Protein 4XDA (pdb70)

B-factor: mean 29.77, std 13.27, range [10.16, 200.72]

CATH classification: 3.40.1190.20

InterPro domains:
  IPR002139 Ribokinase/fructokinase [PR00990] (9-30)
  IPR002139 Ribokinase/fructokinase [PR00990] (36-55)
  IPR002139 Ribokinase/fructokinase [PR00990] (108-121)
  IPR002139 Ribokinase/fructokinase [PR00990] (176-191)
  IPR002139 Ribokinase/fructokinase [PR00990] (220-231)
  IPR002173 Carbohydrate/purine kinase, PfkB, conserved site [PS00584] (249-262)
  IPR011611 Carbohydrate kinase PfkB [PF00294] (4-298)
  IPR011877 Ribokinase [MF_01987] (5-303)
  IPR011877 Ribokinase [cd01174] (6-297)
  IPR029056 Ribokinase-like [G3DSA:3.40.1190.20] (1-309)
  IPR029056 Ribokinase-like [SSF53613] (4-305)

Sequence (1224 aa):
MNKLVVLGSVNADHVLQVPSFPRPGETLHGRNYQVIPGGKGANQAVAAARMQADVGFIACVGDDSFGINIRESFKLDGINTAGVKLQPNCPTGIAMIQVSDSGENSICISAEANAKLTAAAIEPDLAAIRDARYLLMQLETPLDGILKAAQEAKTAKTNVILNPAPARELPDELLKCVDLITPNETEAEVLTGITVYDDSSAQQAADALHCKGIEIVIITLGSKGVWLSQNGRGQRIPGFVVKATDTTAAGDTFNGALVTGLLQEMPLESAIKFAHAAAAISVTRFGAQTSIPTRAEVEAFLAEHSMNKLVVLGSVNADHVLQVPSFPRPGETLHGRNYQVIPGGKGANQAVAAARMQADVGFIACVGDDSFGINIRESFKLDGINTAGVKLQPNCPTGIAMIQVSDSGENSICISAEANAKLTAAAIEPDLAAIRDARYLLMQLETPLDGILKAAQEAKTAKTNVILNPAPARELPDELLKCVDLITPNETEAEVLTGITVYDDSSAQQAADALHCKGIEIVIITLGSKGVWLSQNGRGQRIPGFVVKATDTTAAGDTFNGALVTGLLQEMPLESAIKFAHAAAAISVTRFGAQTSIPTRAEVEAFLAEHSMNKLVVLGSVNADHVLQVPSFPRPGETLHGRNYQVIPGGKGANQAVAAARMQADVGFIACVGDDSFGINIRESFKLDGINTAGVKLQPNCPTGIAMIQVSDSGENSICISAEANAKLTAAAIEPDLAAIRDARYLLMQLETPLDGILKAAQEAKTAKTNVILNPAPARELPDELLKCVDLITPNETEAEVLTGITVYDDSSAQQAADALHCKGIEIVIITLGSKGVWLSQNGRGQRIPGFVVKATDTTAAGDTFNGALVTGLLQEMPLESAIKFAHAAAAISVTRFGAQTSIPTRAEVEAFLAEHSMNKLVVLGSVNADHVLQVPSFPRPGETLHGRNYQVIPGGKGANQAVAAARMQADVGFIACVGDDSFGINIRESFKLDGINTAGVKLQPNCPTGIAMIQVSDSGENSICISAEANAKLTAAAIEPDLAAIRDARYLLMQLETPLDGILKAAQEAKTAKTNVILNPAPARELPDELLKCVDLITPNETEAEVLTGITVYDDSSAQQAADALHCKGIEIVIITLGSKGVWLSQNGRGQRIPGFVVKATDTTAAGDTFNGALVTGLLQEMPLESAIKFAHAAAAISVTRFGAQTSIPTRAEVEAFLAEHS

Solvent-accessible surface area: 45672 Å² total; per-residue (Å²): 174,29,76,0,3,0,1,0,0,0,4,6,4,21,2,0,40,4,81,43,32,7,132,50,66,90,56,13,124,12,86,69,26,82,70,4,42,0,4,28,0,0,4,0,0,2,0,0,12,60,0,128,11,62,2,6,2,5,0,0,0,0,58,51,82,49,0,75,90,6,57,76,56,3,104,162,45,56,6,69,15,95,9,3,41,58,31,94,146,21,61,2,0,6,2,1,4,2,2,10,64,61,0,93,15,4,19,1,8,4,45,36,0,3,50,104,0,48,27,84,28,0,109,104,11,13,46,41,0,97,66,3,121,34,0,0,0,1,7,12,13,36,46,68,0,2,40,72,0,0,83,26,0,83,102,24,198,3,59,0,1,0,10,1,6,1,23,96,131,20,41,74,91,0,4,132,18,2,44,7,0,1,0,46,72,64,5,0,71,53,27,33,64,39,73,16,155,53,70,70,1,3,37,97,0,0,69,25,1,24,107,83,47,1,99,23,0,0,0,24,15,62,101,65,2,2,15,3,0,78,112,50,197,32,56,37,9,12,22,31,105,56,122,26,58,1,56,9,9,20,38,10,0,7,2,0,0,0,0,0,0,27,18,68,156,43,95,24,93,54,0,0,48,4,0,14,0,0,11,8,14,0,21,56,83,42,2,1,11,86,0,6,0,64,40,75,61,0,77,62,32,37,76,70,47,81,188,29,97,0,4,0,0,1,0,0,4,4,9,10,7,0,44,0,63,52,20,3,134,50,50,38,13,33,83,15,100,96,35,81,66,2,44,0,5,51,0,0,5,0,0,0,0,0,9,69,2,122,13,52,2,6,2,4,0,0,0,0,59,45,79,43,0,82,92,9,55,97,53,1,90,164,42,52,5,71,4,83,8,5,41,77,31,96,146,17,35,0,0,2,5,0,28,3,34,6,89,86,57,98,51,1,43,0,35,3,51,27,0,3,50,102,0,4,2,38,27,0,106,108,11,11,50,44,0,109,69,8,123,34,0,0,0,0,12,32,11,32,20,20,0,1,18,44,0,0,61,29,0,70,120,33,188,3,60,0,2,0,10,0,9,61,43,67,76,11,5,44,87,0,3,149,18,1,32,7,0,1,0,60,67,88,13,0,62,45,26,34,60,44,62,22,183,84,76,72,8,2,39,97,0,0,60,32,1,31,107,74,44,2,89,30,0,0,0,26,17,71,113,124,3,1,22,0,0,34,92,35,151,34,68,109,4,87,28,62,147,41,176,66,106,24,90,72,1,19,38,10,2,7,2,0,0,0,0,1,0,24,26,59,129,51,95,27,68,52,0,0,108,16,0,16,0,0,12,8,10,1,18,57,79,88,4,1,12,76,1,6,1,54,70,71,66,0,93,57,25,59,72,148,97,130,189,25,86,0,1,0,1,2,0,1,5,5,4,21,3,0,39,3,79,56,42,10,159,72,55,96,72,23,121,11,79,73,24,78,72,8,38,0,4,25,0,0,5,0,0,2,0,0,4,63,1,124,13,46,2,5,2,5,0,0,0,0,54,53,82,39,0,97,98,9,69,101,52,3,104,160,44,56,5,70,13,94,8,4,40,56,33,91,140,20,60,0,0,8,2,1,3,5,3,13,61,68,0,92,16,5,16,2,10,4,44,39,0,3,51,105,0,44,27,81,29,0,108,106,11,15,47,39,0,94,78,5,124,34,0,0,0,1,9,13,13,32,53,68,0,2,25,60,0,0,80,28,0,130,104,25,196,6,57,1,1,0,10,1,7,0,21,96,132,20,39,81,96,0,5,124,11,2,55,5,0,1,0,48,72,65,5,0,60,52,29,34,58,50,83,12,172,60,69,66,3,2,37,108,0,0,67,27,1,26,102,84,49,2,112,28,0,0,0,24,24,68,107,121,2,1,13,4,0,56,119,44,150,30,43,31,22,26,21,39,133,48,102,26,55,5,50,26,2,19,36,12,0,7,1,0,0,0,0,0,0,27,20,70,159,42,96,25,92,54,0,0,66,3,0,14,0,0,11,8,16,2,20,54,80,40,3,1,11,85,2,6,0,69,52,72,66,0,75,64,38,27,76,74,38,62,144,26,97,0,3,0,0,1,0,0,5,3,23,10,22,0,58,0,60,39,43,6,158,49,55,46,15,40,87,14,94,92,37,82,63,41,42,2,8,52,0,0,9,0,0,2,0,0,9,62,1,120,14,49,2,5,2,5,0,1,0,0,59,46,81,41,0,78,97,15,60,87,44,1,104,164,43,51,7,68,5,90,9,2,45,57,38,89,141,19,32,0,0,3,4,1,31,5,49,9,84,78,72,81,47,0,41,0,32,2,49,24,0,2,42,97,0,10,1,37,28,0,102,107,10,13,42,30,0,106,81,8,92,25,0,0,0,1,12,31,11,31,31,23,0,0,34,40,0,0,71,29,0,73,105,35,171,2,64,0,2,0,8,0,5,60,43,83,89,15,5,48,47,1,2,132,10,1,29,7,0,2,0,58,49,87,13,0,63,49,27,32,59,47,84,12,168,66,74,78,4,1,40,112,0,0,70,31,1,31,106,73,46,2,94,29,0,0,0,27,12,69,106,108,2,1,21,0,0,34,125,41,146,36,59,112,10,82,25,52,148,48,162,81,72,40,76,91,0,16,38,5,0,8,2,0,0,0,0,2,0,19,20,74,122,48,88,18,47,43,0,0,105,15,0,15,0,0,12,8,12,0,22,40,76,180,14,19,16,101,0,3,0,56,77,66,62,0,90,56,27,51,75,144,94,132

Secondary structure (DSSP, 8-state):
--SEEEE---EEEEEEEESS---SSSPEEEEEEEEEEE-HHHHHHHHHHHTT--EEEEEEEESSHHHHHHHHHHHHTT-EEEEEEEETT-PPEEEEEEEETTS-EEEEEE-GGGGG--TTTTGGGHHHHHH-SEEEE-SSS-HHHHHHHHHHHTTTT-EEEE---S-----HHHHTT-SEE--BHHHHHHHHS----SHHHHHHHHHHHHHTT-SEEEEE-GGG-EEEEETTEEEEE-------S--TTHHHHHHHHHHHHHHTT--HHHHHHHHHHHHHHHHTS-STGGGPPPHHHHHHHHHH--/--SEEEE---EEEEEEEESS---SSSPEE-EEEEEEEE-HHHHHHHHHHHTT--EEEEEEEESSHHHHHHHHHHHHTT-EEEEEEEETT---EEEEEEEETTS--EEEEE-GGGGG--TTTTGGGHHHHHH-SEEEE-SSS-HHHHHHHHHHHHHHT-EEEE---S-----HHHHTT-SEE--BHHHHHHHHS----SHHHHHHHHHHHHTTT-SEEEEE-GGG-EEEEETTEEEEE-------S--TTHHHHHHHHHHHHHHTT--HHHHHHHHHHHHHHHHTS-SSGGGPPPHHHHHHHHHHT-/--SEEEE---EEEEEEE-SS-PPTT-EEE-EEEEEEEE-HHHHHHHHHHHTT--EEEEEEEESSHHHHHHHHHHHHTT-EEEEEEEETT-PPEEEEEEE-TTS-EEEEEE-GGGGG--TTTTGGGHHHHHH-SEEEE-SSS-HHHHHHHHHHHHTTT-EEEE---S-----HHHHTT-SEE--BHHHHHHHHS---SSHHHHHHHHHHHHTTT-SEEEEE-GGG-EEEESSS-EEEE-------S--TTHHHHHHHHHHHHHHTT--HHHHHHHHHHHHHHHHTS-STGGGPPPHHHHHHHHHH--/--SEEEE---EEEEEEEESS---SSSPEE-EEEEEEEE-HHHHHHHHHHHTT--EEEEEEEESSHHHHHHHHHHHHHT-B-TTEEEETT-PPEEEEEEEESSS-EEEEEE-GGGGG--TGGGGGGHHHHHH-SEEEE-SSS-HHHHHHHHHHHHHTT-EEEE---S-----HHHHTT-SEE--BHHHHHHHHS----SHHHHHHHHHHHHHTT-SEEEEE-GGG-EEEEETTEEEEE-------S--TTHHHHHHHHHHHHHHTT--HHHHHHHHHHHHHHHHHSSSSGGGPPPHHHHHHHHHHT-

Radius of gyration: 34.93 Å; Cα contacts (8 Å, |Δi|>4): 3248; chains: 4; bounding box: 88×86×88 Å

Organism: Vibrio cholerae serotype O1 (strain ATCC 39541 / Classical Ogawa 395 / O395) (NCBI:txid345073)

Nearest PDB structures (foldseek):
  4xck-assembly1_A  TM=9.499E-01  e=3.515E-59  Vibrio cholerae O395
  1rk2-assembly2_C  TM=9.421E-01  e=3.709E-45  Escherichia coli
  3ry7-assembly1_A-2  TM=8.892E-01  e=2.698E-35  Staphylococcus aureus subsp. aureus COL
  7vtg-assembly2_C  TM=8.980E-01  e=3.310E-25  Escherichia coli
  7vtg-assembly1_A  TM=8.912E-01  e=3.508E-25  Escherichia coli

Structure (mmCIF, N/CA/C/O backbone):
data_4XDA
#
_entry.id   4XDA
#
_cell.length_a   59.420
_cell.length_b   70.700
_cell.length_c   79.880
_cell.angle_alpha   106.29
_cell.angle_beta   97.65
_cell.angle_gamma   98.68
#
_symmetry.space_group_name_H-M   'P 1'
#
loop_
_entity.id
_entity.type
_entity.pdbx_description
1 polymer Ribokinase
2 non-polymer alpha-D-ribofuranose
3 non-polymer "ADENOSINE-5'-DIPHOSPHATE"
4 non-polymer 'SODIUM ION'
5 water water
#
loop_
_atom_site.group_PDB
_atom_site.id
_atom_site.type_symbol
_atom_site.label_atom_id
_atom_site.label_alt_id
_atom_site.label_comp_id
_atom_site.label_asym_id
_atom_site.label_entity_id
_atom_site.label_seq_id
_atom_site.pdbx_PDB_ins_code
_atom_site.Cartn_x
_atom_site.Cartn_y
_atom_site.Cartn_z
_atom_site.occupancy
_atom_site.B_iso_or_equiv
_atom_site.auth_seq_id
_atom_site.auth_comp_id
_atom_site.auth_asym_id
_atom_site.auth_atom_id
_atom_site.pdbx_PDB_model_num
ATOM 1 N N . MET A 1 4 ? 13.171 4.808 17.774 1.00 55.24 1 MET A N 1
ATOM 2 C CA . MET A 1 4 ? 12.230 5.345 16.785 1.00 48.06 1 MET A CA 1
ATOM 3 C C . MET A 1 4 ? 12.393 4.812 15.355 1.00 34.33 1 MET A C 1
ATOM 4 O O . MET A 1 4 ? 13.420 5.037 14.715 1.00 32.89 1 MET A O 1
ATOM 9 N N . ASN A 1 5 ? 11.373 4.124 14.848 1.00 24.88 2 ASN A N 1
ATOM 10 C CA . ASN A 1 5 ? 11.447 3.556 13.505 1.00 25.13 2 ASN A CA 1
ATOM 11 C C . ASN A 1 5 ? 11.395 4.638 12.438 1.00 26.57 2 ASN A C 1
ATOM 12 O O . ASN A 1 5 ? 10.635 5.598 12.552 1.00 28.65 2 ASN A O 1
ATOM 17 N N . LYS A 1 6 ? 12.202 4.470 11.400 1.00 22.28 3 LYS A N 1
ATOM 18 C CA . LYS A 1 6 ? 12.224 5.427 10.296 1.00 25.23 3 LYS A CA 1
ATOM 19 C C . LYS A 1 6 ? 10.946 5.351 9.465 1.00 22.00 3 LYS A C 1
ATOM 20 O O . LYS A 1 6 ? 10.532 6.337 8.858 1.00 29.27 3 LYS A O 1
ATOM 26 N N . LEU A 1 7 ? 10.314 4.178 9.448 1.00 22.68 4 LEU A N 1
ATOM 27 C CA . LEU A 1 7 ? 9.047 4.027 8.752 1.00 21.24 4 LEU A CA 1
ATOM 28 C C . LEU A 1 7 ? 7.960 3.565 9.695 1.00 25.93 4 LEU A C 1
ATOM 29 O O . LEU A 1 7 ? 8.126 2.596 10.437 1.00 21.78 4 LEU A O 1
ATOM 34 N N . VAL A 1 8 ? 6.842 4.268 9.657 1.00 21.98 5 VAL A N 1
ATOM 35 C CA . VAL A 1 8 ? 5.666 3.835 10.388 1.00 18.40 5 VAL A CA 1
ATOM 36 C C . VAL A 1 8 ? 4.574 3.550 9.387 1.00 22.52 5 VAL A C 1
ATOM 37 O O . VAL A 1 8 ? 4.264 4.383 8.533 1.00 20.67 5 VAL A O 1
ATOM 41 N N . VAL A 1 9 ? 4.009 2.354 9.470 1.00 17.37 6 VAL A N 1
ATOM 42 C CA . VAL A 1 9 ? 2.854 2.002 8.661 1.00 19.73 6 VAL A CA 1
ATOM 43 C C . VAL A 1 9 ? 1.663 2.021 9.607 1.00 22.19 6 VAL A C 1
ATOM 44 O O . VAL A 1 9 ? 1.767 1.561 10.732 1.00 18.67 6 VAL A O 1
ATOM 48 N N . LEU A 1 10 ? 0.565 2.621 9.164 1.00 19.66 7 LEU A N 1
ATOM 49 C CA . LEU A 1 10 ? -0.682 2.604 9.918 1.00 18.94 7 LEU A CA 1
ATOM 50 C C . LEU A 1 10 ? -1.739 2.076 8.963 1.00 18.81 7 LEU A C 1
ATOM 51 O O . LEU A 1 10 ? -1.893 2.584 7.845 1.00 19.36 7 LEU A O 1
ATOM 56 N N . GLY A 1 11 ? -2.466 1.049 9.383 1.00 16.31 8 GLY A N 1
ATOM 57 C CA . GLY A 1 11 ? -3.437 0.447 8.495 1.00 14.82 8 GLY A CA 1
ATOM 58 C C . GLY A 1 11 ? -4.048 -0.819 9.064 1.00 14.87 8 GLY A C 1
ATOM 59 O O . GLY A 1 11 ? -3.899 -1.127 10.261 1.00 17.56 8 GLY A O 1
ATOM 60 N N . SER A 1 12 ? -4.713 -1.563 8.185 1.00 15.42 9 SER A N 1
ATOM 61 C CA . SER A 1 12 ? -5.530 -2.709 8.585 1.00 19.29 9 SER A CA 1
ATOM 62 C C . SER A 1 12 ? -4.777 -4.028 8.736 1.00 10.26 9 SER A C 1
ATOM 63 O O . SER A 1 12 ? -3.676 -4.210 8.213 1.00 14.93 9 SER A O 1
ATOM 66 N N . VAL A 1 13 ? -5.389 -4.949 9.482 1.00 13.35 10 VAL A N 1
ATOM 67 C CA . VAL A 1 13 ? -4.969 -6.339 9.530 1.00 14.40 10 VAL A CA 1
ATOM 68 C C . VAL A 1 13 ? -6.222 -7.177 9.282 1.00 15.52 10 VAL A C 1
ATOM 69 O O . VAL A 1 13 ? -7.243 -6.980 9.955 1.00 18.33 10 VAL A O 1
ATOM 73 N N . ASN A 1 14 ? -6.157 -8.084 8.313 1.00 15.17 11 ASN A N 1
ATOM 74 C CA . ASN A 1 14 ? -7.251 -9.008 8.047 1.00 12.99 11 ASN A CA 1
ATOM 75 C C . ASN A 1 14 ? -6.772 -10.443 8.038 1.00 15.65 11 ASN A C 1
ATOM 76 O O . ASN A 1 14 ? -5.611 -10.712 7.711 1.00 14.28 11 ASN A O 1
ATOM 81 N N . ALA A 1 15 ? -7.681 -11.356 8.414 1.00 14.78 12 ALA A N 1
ATOM 82 C CA . ALA A 1 15 ? -7.578 -12.759 8.041 1.00 14.23 12 ALA A CA 1
ATOM 83 C C . ALA A 1 15 ? -8.237 -12.894 6.682 1.00 15.92 12 ALA A C 1
ATOM 84 O O . ALA A 1 15 ? -9.411 -12.544 6.540 1.00 15.76 12 ALA A O 1
ATOM 86 N N . ASP A 1 16 ? -7.477 -13.355 5.681 1.00 14.65 13 ASP A N 1
ATOM 87 C CA . ASP A 1 16 ? -8.031 -13.540 4.332 1.00 13.07 13 ASP A CA 1
ATOM 88 C C . ASP A 1 16 ? -8.611 -14.947 4.198 1.00 16.42 13 ASP A C 1
ATOM 89 O O . ASP A 1 16 ? -7.892 -15.940 4.333 1.00 16.43 13 ASP A O 1
ATOM 94 N N . HIS A 1 17 ? -9.914 -15.041 3.952 1.00 14.51 14 HIS A N 1
ATOM 95 C CA . HIS A 1 17 ? -10.542 -16.333 3.719 1.00 15.24 14 HIS A CA 1
ATOM 96 C C . HIS A 1 17 ? -10.666 -16.550 2.206 1.00 14.36 14 HIS A C 1
ATOM 97 O O . HIS A 1 17 ? -11.469 -15.919 1.531 1.00 17.22 14 HIS A O 1
ATOM 104 N N . VAL A 1 18 ? -9.821 -17.426 1.674 1.00 14.22 15 VAL A N 1
ATOM 105 C CA . VAL A 1 18 ? -9.574 -17.411 0.250 1.00 15.50 15 VAL A CA 1
ATOM 106 C C . VAL A 1 18 ? -10.006 -18.712 -0.397 1.00 20.14 15 VAL A C 1
ATOM 107 O O . VAL A 1 18 ? -9.697 -19.798 0.098 1.00 16.50 15 VAL A O 1
ATOM 111 N N . LEU A 1 19 ? -10.705 -18.596 -1.520 1.00 15.75 16 LEU A N 1
ATOM 112 C CA . LEU A 1 19 ? -11.060 -19.770 -2.305 1.00 16.24 16 LEU A CA 1
ATOM 113 C C . LEU A 1 19 ? -10.549 -19.599 -3.708 1.00 17.71 16 LEU A C 1
ATOM 114 O O . LEU A 1 19 ? -10.50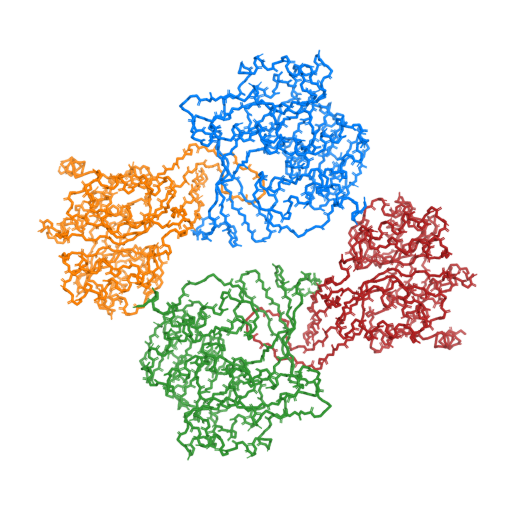3 -18.482 -4.217 1.00 22.89 16 LEU A O 1
ATOM 119 N N . GLN A 1 20 ? -10.174 -20.702 -4.345 1.00 20.68 17 GLN A N 1
ATOM 120 C CA . GLN A 1 20 ? -9.824 -20.634 -5.764 1.00 21.68 17 GLN A CA 1
ATOM 121 C C . GLN A 1 20 ? -11.050 -21.021 -6.568 1.00 19.99 17 GLN A C 1
ATOM 122 O O . GLN A 1 20 ? -11.763 -21.966 -6.214 1.00 21.50 17 GLN A O 1
ATOM 128 N N . VAL A 1 21 ? -11.288 -20.275 -7.636 1.00 19.40 18 VAL A N 1
ATOM 129 C CA . VAL A 1 21 ? -12.528 -20.373 -8.401 1.00 21.57 18 VAL A CA 1
ATOM 130 C C . VAL A 1 21 ? -12.237 -20.527 -9.893 1.00 22.49 18 VAL A C 1
ATOM 131 O O . VAL A 1 21 ? -11.216 -20.029 -10.406 1.00 22.16 18 VAL A O 1
ATOM 135 N N . PRO A 1 22 ? -13.123 -21.235 -10.601 1.00 28.62 19 PRO A N 1
ATOM 136 C CA . PRO A 1 22 ? -12.897 -21.363 -12.047 1.00 36.88 19 PRO A CA 1
ATOM 137 C C . PRO A 1 22 ? -13.184 -20.034 -12.743 1.00 40.26 19 PRO A C 1
ATOM 138 O O . PRO A 1 22 ? -12.411 -19.593 -13.595 1.00 52.24 19 PRO A O 1
ATOM 142 N N . SER A 1 23 ? -14.279 -19.396 -12.349 1.00 35.94 20 SER A N 1
ATOM 143 C CA . SER A 1 23 ? -14.656 -18.088 -12.866 1.00 42.15 20 SER A CA 1
ATOM 144 C C . SER A 1 23 ? -15.248 -17.290 -11.716 1.00 34.29 20 SER A C 1
ATOM 145 O O . SER A 1 23 ? -15.228 -17.736 -10.578 1.00 30.24 20 SER A O 1
ATOM 148 N N . PHE A 1 24 ? -15.805 -16.122 -12.013 1.00 37.21 21 PHE A N 1
ATOM 149 C CA . PHE A 1 24 ? -16.431 -15.313 -10.977 1.00 35.61 21 PHE A CA 1
ATOM 150 C C . PHE A 1 24 ? -17.955 -15.433 -10.990 1.00 41.29 21 PHE A C 1
ATOM 151 O O . PHE A 1 24 ? -18.558 -15.601 -12.050 1.00 44.70 21 PHE A O 1
ATOM 159 N N . PRO A 1 25 ? -18.582 -15.356 -9.804 1.00 42.41 22 PRO A N 1
ATOM 160 C CA . PRO A 1 25 ? -20.012 -15.665 -9.707 1.00 45.13 22 PRO A CA 1
ATOM 161 C C . PRO A 1 25 ? -20.901 -14.712 -10.506 1.00 45.08 22 PRO A C 1
ATOM 162 O O . PRO A 1 25 ? -20.574 -13.534 -10.663 1.00 46.55 22 PRO A O 1
ATOM 166 N N . ARG A 1 26 ? -22.002 -15.245 -11.027 1.00 45.06 23 ARG A N 1
ATOM 167 C CA . ARG A 1 26 ? -23.075 -14.429 -11.590 1.00 55.08 23 ARG A CA 1
ATOM 168 C C . ARG A 1 26 ? -24.189 -14.439 -10.559 1.00 54.71 23 ARG A C 1
ATOM 169 O O . ARG A 1 26 ? -24.327 -15.419 -9.817 1.00 60.40 23 ARG A O 1
ATOM 177 N N . PRO A 1 27 ? -24.984 -13.356 -10.505 1.00 47.14 24 PRO A N 1
ATOM 178 C CA . PRO A 1 27 ? -26.007 -13.173 -9.467 1.00 54.71 24 PRO A CA 1
ATOM 179 C C . PRO A 1 27 ? -26.865 -14.408 -9.168 1.00 59.76 24 PRO A C 1
ATOM 180 O O . PRO A 1 27 ? -27.304 -14.566 -8.025 1.00 60.30 24 PRO A O 1
ATOM 184 N N . GLY A 1 28 ? -27.082 -15.265 -10.166 1.00 57.20 25 GLY A N 1
ATOM 185 C CA . GLY A 1 28 ? -28.025 -16.363 -10.041 1.00 61.02 25 GLY A CA 1
ATOM 186 C C . GLY A 1 28 ? -27.480 -17.732 -9.672 1.00 63.98 25 GLY A C 1
ATOM 187 O O . GLY A 1 28 ? -28.136 -18.475 -8.938 1.00 65.72 25 GLY A O 1
ATOM 188 N N . GLU A 1 29 ? -26.298 -18.084 -10.170 1.00 61.28 26 GLU A N 1
ATOM 189 C CA . GLU A 1 29 ? -25.780 -19.430 -9.925 1.00 54.20 26 GLU A CA 1
ATOM 190 C C . GLU A 1 29 ? -24.746 -19.524 -8.811 1.00 47.39 26 GLU A C 1
ATOM 191 O O . GLU A 1 29 ? -24.030 -18.566 -8.502 1.00 39.54 26 GLU A O 1
ATOM 197 N N . THR A 1 30 ? -24.686 -20.706 -8.214 1.00 39.02 27 THR A N 1
ATOM 198 C CA . THR A 1 30 ? -23.706 -20.996 -7.185 1.00 39.54 27 THR A CA 1
ATOM 199 C C . THR A 1 30 ? -22.381 -21.409 -7.820 1.00 40.66 27 THR A C 1
ATOM 200 O O . THR A 1 30 ? -22.332 -22.334 -8.635 1.00 41.57 27 THR A O 1
ATOM 204 N N . LEU A 1 31 ? -21.316 -20.713 -7.438 1.00 30.60 28 LEU A N 1
ATOM 205 C CA . LEU A 1 31 ? -19.977 -20.983 -7.940 1.00 32.54 28 LEU A CA 1
ATOM 206 C C . LEU A 1 31 ? -19.320 -22.026 -7.048 1.00 32.99 28 LEU A C 1
ATOM 207 O O . LEU A 1 31 ? -19.436 -21.961 -5.830 1.00 27.72 28 LEU A O 1
ATOM 212 N N . HIS A 1 32 ? -18.627 -22.988 -7.640 1.00 28.57 29 HIS A N 1
ATOM 213 C CA . HIS A 1 32 ? -17.922 -23.966 -6.827 1.00 29.94 29 HIS A CA 1
ATOM 214 C C . HIS A 1 32 ? -16.432 -23.680 -6.818 1.00 24.84 29 HIS A C 1
ATOM 215 O O . HIS A 1 32 ? -15.790 -23.636 -7.870 1.00 33.90 29 HIS A O 1
ATOM 222 N N . GLY A 1 33 ? -15.889 -23.479 -5.623 1.00 18.21 30 GLY A N 1
ATOM 223 C CA . GLY A 1 33 ? -14.470 -23.239 -5.465 1.00 22.41 30 GLY A CA 1
ATOM 224 C C . GLY A 1 33 ? -13.710 -24.410 -4.875 1.00 21.04 30 GLY A C 1
ATOM 225 O O . GLY A 1 33 ? -14.238 -25.501 -4.695 1.00 18.45 30 GLY A O 1
ATOM 226 N N . ARG A 1 34 ? -12.448 -24.182 -4.549 1.00 17.95 31 ARG A N 1
ATOM 227 C CA . ARG A 1 34 ? -11.650 -25.238 -3.964 1.00 14.43 31 ARG A CA 1
ATOM 228 C C . ARG A 1 34 ? -10.511 -24.607 -3.176 1.00 18.17 31 ARG A C 1
ATOM 229 O O . ARG A 1 34 ? -10.299 -23.395 -3.248 1.00 22.92 31 ARG A O 1
ATOM 237 N N . ASN A 1 35 ? -9.797 -25.441 -2.427 1.00 17.10 32 ASN A N 1
ATOM 238 C CA . ASN A 1 35 ? -8.579 -25.041 -1.720 1.00 22.12 32 ASN A CA 1
ATOM 239 C C . ASN A 1 35 ? -8.749 -23.900 -0.729 1.00 19.90 32 ASN A C 1
ATOM 240 O O . ASN A 1 35 ? -7.950 -22.960 -0.733 1.00 17.94 32 ASN A O 1
ATOM 245 N N . TYR A 1 36 ? -9.782 -23.968 0.108 1.00 19.28 33 TYR A N 1
ATOM 246 C CA . TYR A 1 36 ? -9.992 -22.945 1.126 1.00 16.22 33 TYR A CA 1
ATOM 247 C C . TYR A 1 36 ? -8.754 -22.803 1.998 1.00 14.83 33 TYR A C 1
ATOM 248 O O . TYR A 1 36 ? -8.261 -23.795 2.528 1.00 19.40 33 TYR A O 1
ATOM 257 N N . GLN A 1 37 ? -8.272 -21.571 2.131 1.00 17.73 34 GLN A N 1
ATOM 258 C CA . GLN A 1 37 ? -7.147 -21.249 2.997 1.00 17.86 34 GLN A CA 1
ATOM 259 C C . GLN A 1 37 ? -7.441 -19.988 3.773 1.00 16.56 34 GLN A C 1
ATOM 260 O O . GLN A 1 37 ? -8.123 -19.098 3.281 1.00 18.81 34 GLN A O 1
ATOM 266 N N . VAL A 1 38 ? -6.894 -19.893 4.979 1.00 13.12 35 VAL A N 1
ATOM 267 C CA . VAL A 1 38 ? -6.969 -18.645 5.728 1.00 16.27 35 VAL A CA 1
ATOM 268 C C . VAL A 1 38 ? -5.573 -18.077 5.766 1.00 16.58 35 VAL A C 1
ATOM 269 O O . VAL A 1 38 ? -4.649 -18.703 6.303 1.00 18.24 35 VAL A O 1
ATOM 273 N N . ILE A 1 39 ? -5.421 -16.903 5.163 1.00 15.04 36 ILE A N 1
ATOM 274 C CA . ILE A 1 39 ? -4.095 -16.330 4.894 1.00 16.85 36 ILE A CA 1
ATOM 275 C C . ILE A 1 39 ? -3.979 -14.941 5.523 1.00 16.76 36 ILE A C 1
ATOM 276 O O . ILE A 1 39 ? -4.901 -14.140 5.446 1.00 19.06 36 ILE A O 1
ATOM 281 N N . PRO A 1 40 ? -2.844 -14.653 6.163 1.00 15.05 37 PRO A N 1
ATOM 282 C CA . PRO A 1 40 ? -2.640 -13.322 6.745 1.00 11.87 37 PRO A CA 1
ATOM 283 C C . PRO A 1 40 ? -2.688 -12.234 5.674 1.00 14.28 37 PRO A C 1
ATOM 284 O O . PRO A 1 40 ? -1.951 -12.293 4.697 1.00 17.09 37 PRO A O 1
ATOM 288 N N . GLY A 1 41 ? -3.550 -11.248 5.864 1.00 13.69 38 GLY A N 1
ATOM 289 C CA . GLY A 1 41 ? -3.704 -10.187 4.889 1.00 11.52 38 GLY A CA 1
ATOM 290 C C . GLY A 1 41 ? -4.026 -8.847 5.522 1.00 16.27 38 GLY A C 1
ATOM 291 O O . GLY A 1 41 ? -3.581 -8.557 6.626 1.00 12.92 38 GLY A O 1
ATOM 292 N N . GLY A 1 42 ? -4.826 -8.041 4.822 1.00 14.33 39 GLY A N 1
ATOM 293 C CA . GLY A 1 42 ? -5.052 -6.654 5.215 1.00 15.43 39 GLY A CA 1
ATOM 294 C C . GLY A 1 42 ? -4.035 -5.742 4.534 1.00 14.84 39 GLY A C 1
ATOM 295 O O . GLY A 1 42 ? -2.846 -6.013 4.581 1.00 13.97 39 GLY A O 1
ATOM 296 N N . LYS A 1 43 ? -4.487 -4.654 3.917 1.00 18.19 40 LYS A N 1
ATOM 297 C CA . LYS A 1 43 ? -3.544 -3.787 3.191 1.00 13.44 40 LYS A CA 1
ATOM 298 C C . LYS A 1 43 ? -2.481 -3.202 4.133 1.00 17.96 40 LYS A C 1
ATOM 299 O O . LYS A 1 43 ? -1.321 -3.102 3.754 1.00 17.49 40 LYS A O 1
ATOM 305 N N . GLY A 1 44 ? -2.878 -2.824 5.351 1.00 16.52 41 GLY A N 1
ATOM 306 C CA . GLY A 1 44 ? -1.934 -2.324 6.353 1.00 16.06 41 GLY A CA 1
ATOM 307 C C . GLY A 1 44 ? -0.809 -3.304 6.647 1.00 17.23 41 GLY A C 1
ATOM 308 O O . GLY A 1 44 ? 0.394 -2.990 6.491 1.00 14.85 41 GLY A O 1
ATOM 309 N N . ALA A 1 45 ? -1.200 -4.508 7.044 1.00 14.31 42 ALA A N 1
ATOM 310 C CA . ALA A 1 45 ? -0.252 -5.551 7.364 1.00 14.70 42 ALA A CA 1
ATOM 311 C C . ALA A 1 45 ? 0.568 -5.999 6.147 1.00 16.32 42 ALA A C 1
ATOM 312 O O . ALA A 1 45 ? 1.751 -6.259 6.263 1.00 18.07 42 ALA A O 1
ATOM 314 N N . ASN A 1 46 ? -0.061 -6.104 4.985 1.00 12.42 43 ASN A N 1
ATOM 315 C CA . ASN A 1 46 ? 0.655 -6.472 3.772 1.00 13.95 43 ASN A CA 1
ATOM 316 C C . ASN A 1 46 ? 1.779 -5.479 3.462 1.00 17.75 43 ASN A C 1
ATOM 317 O O . ASN A 1 46 ? 2.900 -5.874 3.149 1.00 15.19 43 ASN A O 1
ATOM 322 N N . GLN A 1 47 ? 1.474 -4.188 3.559 1.00 14.72 44 GLN A N 1
ATOM 323 C CA . GLN A 1 47 ? 2.476 -3.150 3.268 1.00 13.74 44 GLN A CA 1
ATOM 324 C C . GLN A 1 47 ? 3.555 -3.101 4.351 1.00 16.58 44 GLN A C 1
ATOM 325 O O . GLN A 1 47 ? 4.712 -2.880 4.047 1.00 16.38 44 GLN A O 1
ATOM 331 N N . ALA A 1 48 ? 3.184 -3.352 5.610 1.00 13.37 45 ALA A N 1
ATOM 332 C CA . ALA A 1 48 ? 4.189 -3.434 6.659 1.00 14.43 45 ALA A CA 1
ATOM 333 C C . ALA A 1 48 ? 5.110 -4.636 6.459 1.00 13.04 45 ALA A C 1
ATOM 334 O O . ALA A 1 48 ? 6.318 -4.528 6.652 1.00 12.67 45 ALA A O 1
ATOM 336 N N . VAL A 1 49 ? 4.538 -5.782 6.091 1.00 15.30 46 VAL A N 1
ATOM 337 C CA . VAL A 1 49 ? 5.334 -6.990 5.891 1.00 14.44 46 VAL A CA 1
ATOM 33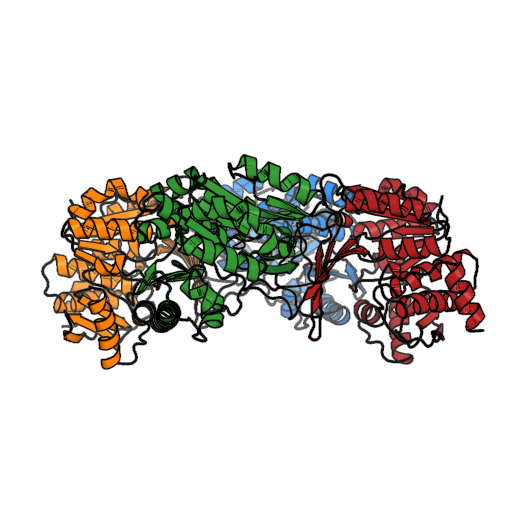8 C C . VAL A 1 49 ? 6.229 -6.831 4.662 1.00 17.76 46 VAL A C 1
ATOM 339 O O . VAL A 1 49 ? 7.399 -7.211 4.694 1.00 16.98 46 VAL A O 1
ATOM 343 N N . ALA A 1 50 ? 5.679 -6.254 3.593 1.00 13.17 47 ALA A N 1
ATOM 344 C CA . ALA A 1 50 ? 6.504 -5.927 2.418 1.00 12.12 47 ALA A CA 1
ATOM 345 C C . ALA A 1 50 ? 7.681 -5.023 2.763 1.00 14.17 47 ALA A C 1
ATOM 346 O O . ALA A 1 50 ? 8.824 -5.299 2.370 1.00 17.12 47 ALA A O 1
ATOM 348 N N . ALA A 1 51 ? 7.438 -3.960 3.518 1.00 15.77 48 ALA A N 1
ATOM 349 C CA . ALA A 1 51 ? 8.548 -3.068 3.900 1.00 15.15 48 ALA A CA 1
ATOM 350 C C . ALA A 1 51 ? 9.558 -3.790 4.796 1.00 16.82 48 ALA A C 1
ATOM 351 O O . ALA A 1 51 ? 10.764 -3.726 4.575 1.00 17.08 48 ALA A O 1
ATOM 353 N N . ALA A 1 52 ? 9.063 -4.524 5.784 1.00 17.40 49 ALA A N 1
ATOM 354 C CA . ALA A 1 52 ? 9.961 -5.282 6.656 1.00 13.44 49 ALA A CA 1
ATOM 355 C C . ALA A 1 52 ? 10.840 -6.263 5.889 1.00 19.02 49 ALA A C 1
ATOM 356 O O . ALA A 1 52 ? 12.038 -6.349 6.129 1.00 17.84 49 ALA A O 1
ATOM 358 N N . ARG A 1 53 ? 10.249 -6.997 4.954 1.00 15.06 50 ARG A N 1
ATOM 359 C CA . ARG A 1 53 ? 10.983 -7.968 4.177 1.00 13.60 50 ARG A CA 1
ATOM 360 C C . ARG A 1 53 ? 11.940 -7.279 3.208 1.00 15.30 50 ARG A C 1
ATOM 361 O O . ARG A 1 53 ? 12.934 -7.869 2.805 1.00 20.03 50 ARG A O 1
ATOM 369 N N . MET A 1 54 ? 11.642 -6.032 2.854 1.00 14.47 51 MET A N 1
ATOM 370 C CA . MET A 1 54 ? 12.577 -5.239 2.030 1.00 14.97 51 MET A CA 1
ATOM 371 C C . MET A 1 54 ? 13.673 -4.612 2.897 1.00 18.85 51 MET A C 1
ATOM 372 O O . MET A 1 54 ? 14.544 -3.885 2.401 1.00 19.65 51 MET A O 1
ATOM 377 N N . GLN A 1 55 ? 13.609 -4.907 4.191 1.00 16.98 52 GLN A N 1
ATOM 378 C CA . GLN A 1 55 ? 14.615 -4.524 5.188 1.00 18.52 52 GLN A CA 1
ATOM 379 C C . GLN A 1 55 ? 14.471 -3.092 5.680 1.00 20.18 52 GLN A C 1
ATOM 380 O O . GLN A 1 55 ? 15.441 -2.465 6.114 1.00 27.10 52 GLN A O 1
ATOM 386 N N . ALA A 1 56 ? 13.256 -2.577 5.620 1.00 17.13 53 ALA A N 1
ATOM 387 C CA . ALA A 1 56 ? 12.940 -1.304 6.256 1.00 20.76 53 ALA A CA 1
ATOM 388 C C . ALA A 1 56 ? 12.941 -1.400 7.784 1.00 19.41 53 ALA A C 1
ATOM 389 O O . ALA A 1 56 ? 12.639 -2.457 8.365 1.00 19.97 53 ALA A O 1
ATOM 391 N N . ASP A 1 57 ? 13.235 -0.266 8.412 1.00 25.17 54 ASP A N 1
ATOM 392 C CA . ASP A 1 57 ? 13.163 -0.082 9.855 1.00 23.65 54 ASP A CA 1
ATOM 393 C C . ASP A 1 57 ? 11.724 0.316 10.142 1.00 23.03 54 ASP A C 1
ATOM 394 O O . ASP A 1 57 ? 11.377 1.492 10.105 1.00 23.86 54 ASP A O 1
ATOM 399 N N . VAL A 1 58 ? 10.874 -0.672 10.391 1.00 23.17 55 VAL A N 1
ATOM 400 C CA . VAL A 1 58 ? 9.429 -0.451 10.299 1.00 17.98 55 VAL A CA 1
ATOM 401 C C . VAL A 1 58 ? 8.655 -0.727 11.590 1.00 22.91 55 VAL A C 1
ATOM 402 O O . VAL A 1 58 ? 8.844 -1.756 12.243 1.00 21.89 55 VAL A O 1
ATOM 406 N N . GLY A 1 59 ? 7.780 0.209 11.944 1.00 18.73 56 GLY A N 1
ATOM 407 C CA . GLY A 1 59 ? 6.850 0.015 13.051 1.00 19.95 56 GLY A CA 1
ATOM 408 C C . GLY A 1 59 ? 5.432 0.057 12.515 1.00 20.69 56 GLY A C 1
ATOM 409 O O . GLY A 1 59 ? 5.121 0.816 11.594 1.00 17.86 56 GLY A O 1
ATOM 410 N N . PHE A 1 60 ? 4.562 -0.756 13.107 1.00 19.29 57 PHE A N 1
ATOM 411 C CA . PHE A 1 60 ? 3.197 -0.920 12.617 1.00 20.84 57 PHE A CA 1
ATOM 412 C C . PHE A 1 60 ? 2.211 -0.433 13.674 1.00 18.65 57 PHE A C 1
ATOM 413 O O . PHE A 1 60 ? 2.334 -0.784 14.858 1.00 22.91 57 PHE A O 1
ATOM 421 N N . ILE A 1 61 ? 1.252 0.386 13.241 1.00 16.30 58 ILE A N 1
ATOM 422 C CA . ILE A 1 61 ? 0.160 0.871 14.085 1.00 23.99 58 ILE A CA 1
ATOM 423 C C . ILE A 1 61 ? -1.123 0.271 13.542 1.00 20.85 58 ILE A C 1
ATOM 424 O O . ILE A 1 61 ? -1.506 0.558 12.403 1.00 18.75 58 ILE A O 1
ATOM 429 N N . ALA A 1 62 ? -1.805 -0.547 14.347 1.00 14.50 59 ALA A N 1
ATOM 430 C CA . ALA A 1 62 ? -2.973 -1.237 13.839 1.00 13.05 59 ALA A CA 1
ATOM 431 C C . ALA A 1 62 ? -3.776 -1.819 14.991 1.00 15.78 59 ALA A C 1
ATOM 432 O O . ALA A 1 62 ? -3.314 -1.820 16.126 1.00 18.07 59 ALA A O 1
ATOM 434 N N . CYS A 1 63 ? -4.952 -2.336 14.664 1.00 14.42 60 CYS A N 1
ATOM 435 C CA . CYS A 1 63 ? -5.783 -3.073 15.631 1.00 12.57 60 CYS A CA 1
ATOM 436 C C . CYS A 1 63 ? -6.039 -4.486 15.130 1.00 19.73 60 CYS A C 1
ATOM 437 O O . CYS A 1 63 ? -6.465 -4.683 13.985 1.00 24.64 60 CYS A O 1
ATOM 440 N N . VAL A 1 64 ? -5.808 -5.477 15.990 1.00 16.87 61 VAL A N 1
ATOM 441 C CA . VAL A 1 64 ? -6.196 -6.842 15.671 1.00 15.23 61 VAL A CA 1
ATOM 442 C C . VAL A 1 64 ? -7.235 -7.261 16.719 1.00 16.39 61 VAL A C 1
ATOM 443 O O . VAL A 1 64 ? -7.420 -6.574 17.715 1.00 14.49 61 VAL A O 1
ATOM 447 N N . GLY A 1 65 ? -7.924 -8.365 16.479 1.00 15.48 62 GLY A N 1
ATOM 448 C CA . GLY A 1 65 ? -8.905 -8.858 17.434 1.00 12.91 62 GLY A CA 1
ATOM 449 C C . GLY A 1 65 ? -8.280 -9.684 18.537 1.00 16.41 62 GLY A C 1
ATOM 450 O O . GLY A 1 65 ? -7.079 -9.951 18.539 1.00 16.21 62 GLY A O 1
ATOM 451 N N . ASP A 1 66 ? -9.102 -10.105 19.491 1.00 13.21 63 ASP A N 1
ATOM 452 C CA . ASP A 1 66 ? -8.586 -10.945 20.558 1.00 14.12 63 ASP A CA 1
ATOM 453 C C . ASP A 1 66 ? -8.927 -12.398 20.276 1.00 16.24 63 ASP A C 1
ATOM 454 O O . ASP A 1 66 ? -8.919 -13.234 21.182 1.00 18.56 63 ASP A O 1
ATOM 459 N N . ASP A 1 67 ? -9.255 -12.687 19.019 1.00 14.98 64 ASP A N 1
ATOM 460 C CA . ASP A 1 67 ? -9.338 -14.066 18.541 1.00 19.70 64 ASP A CA 1
ATOM 461 C C . ASP A 1 67 ? -7.939 -14.675 18.419 1.00 20.28 64 ASP A C 1
ATOM 462 O O . ASP A 1 67 ? -6.936 -13.958 18.498 1.00 15.45 64 ASP A O 1
ATOM 467 N N . SER A 1 68 ? -7.853 -15.995 18.283 1.00 15.19 65 SER A N 1
ATOM 468 C CA . SER A 1 68 ? -6.553 -16.621 18.154 1.00 12.97 65 SER A CA 1
ATOM 469 C C . SER A 1 68 ? -5.782 -16.040 16.948 1.00 16.83 65 SER A C 1
ATOM 470 O O . SER A 1 68 ? -4.587 -15.809 17.045 1.00 16.31 65 SER A O 1
ATOM 473 N N . PHE A 1 69 ? -6.471 -15.790 15.836 1.00 15.06 66 PHE A N 1
ATOM 474 C CA . PHE A 1 69 ? -5.806 -15.221 14.657 1.00 14.01 66 PHE A CA 1
ATOM 475 C C . PHE A 1 69 ? -5.090 -13.905 14.964 1.00 13.87 66 PHE A C 1
ATOM 476 O O . PHE A 1 69 ? -3.945 -13.690 14.538 1.00 15.57 66 PHE A O 1
ATOM 484 N N . GLY A 1 70 ? -5.782 -13.021 15.672 1.00 13.81 67 GLY A N 1
ATOM 485 C CA . GLY A 1 70 ? -5.262 -11.708 15.993 1.00 13.45 67 GLY A CA 1
ATOM 486 C C . GLY A 1 70 ? -4.033 -11.786 16.881 1.00 17.26 67 GLY A C 1
ATOM 487 O O . GLY A 1 70 ? -3.004 -11.170 16.597 1.00 14.21 67 GLY A O 1
ATOM 488 N N . ILE A 1 71 ? -4.132 -12.564 17.951 1.00 15.55 68 ILE A N 1
ATOM 489 C CA . ILE A 1 71 ? -3.000 -12.753 18.855 1.00 12.68 68 ILE A CA 1
ATOM 490 C C . ILE A 1 71 ? -1.810 -13.326 18.096 1.00 13.22 68 ILE A C 1
ATOM 491 O O . ILE A 1 71 ? -0.690 -12.832 18.204 1.00 19.55 68 ILE A O 1
ATOM 496 N N . ASN A 1 72 ? -2.064 -14.370 17.316 1.00 13.01 69 ASN A N 1
ATOM 497 C CA . ASN A 1 72 ? -1.008 -15.065 16.600 1.00 15.69 69 ASN A CA 1
ATOM 498 C C . ASN A 1 72 ? -0.363 -14.218 15.525 1.00 15.88 69 ASN A C 1
ATOM 499 O O . ASN A 1 72 ? 0.852 -14.242 15.369 1.00 17.23 69 ASN A O 1
ATOM 504 N N . ILE A 1 73 ? -1.163 -13.465 14.783 1.00 14.54 70 ILE A N 1
ATOM 505 C CA . ILE A 1 73 ? -0.566 -12.707 13.682 1.00 10.90 70 ILE A CA 1
ATOM 506 C C . ILE A 1 73 ? 0.264 -11.533 14.215 1.00 15.56 70 ILE A C 1
ATOM 507 O O . ILE A 1 73 ? 1.294 -11.208 13.642 1.00 15.54 70 ILE A O 1
ATOM 512 N N . ARG A 1 74 ? -0.156 -10.923 15.324 1.00 16.07 71 ARG A N 1
ATOM 513 C CA . ARG A 1 74 ? 0.648 -9.880 15.934 1.00 17.83 71 ARG A CA 1
ATOM 514 C C . ARG A 1 74 ? 2.016 -10.450 16.326 1.00 17.88 71 ARG A C 1
ATOM 515 O O . ARG A 1 74 ? 3.039 -9.805 16.110 1.00 19.57 71 ARG A O 1
ATOM 523 N N . GLU A 1 75 ? 2.048 -11.674 16.860 1.00 12.37 72 GLU A N 1
ATOM 524 C CA . GLU A 1 75 ? 3.342 -12.303 17.154 1.00 18.18 72 GLU A CA 1
ATOM 525 C C . GLU A 1 75 ? 4.124 -12.591 15.871 1.00 19.28 72 GLU A C 1
ATOM 526 O O . GLU A 1 75 ? 5.338 -12.427 15.824 1.00 19.83 72 GLU A O 1
ATOM 532 N N . SER A 1 76 ? 3.426 -13.010 14.822 1.00 18.76 73 SER A N 1
ATOM 533 C CA . SER A 1 76 ? 4.088 -13.285 13.553 1.00 21.00 73 SER A CA 1
ATOM 534 C C . SER A 1 76 ? 4.790 -12.055 12.985 1.00 17.23 73 SER A C 1
ATOM 535 O O . SER A 1 76 ? 5.851 -12.187 12.374 1.00 18.83 73 SER A O 1
ATOM 538 N N . PHE A 1 77 ? 4.213 -10.870 13.186 1.00 15.85 74 PHE A N 1
ATOM 539 C CA . PHE A 1 77 ? 4.800 -9.637 12.627 1.00 20.34 74 PHE A CA 1
ATOM 540 C C . PHE A 1 77 ? 6.190 -9.427 13.214 1.00 19.31 74 PHE A C 1
ATOM 541 O O . PHE A 1 77 ? 7.093 -8.958 12.532 1.00 18.36 74 PHE A O 1
ATOM 549 N N . LYS A 1 78 ? 6.351 -9.786 14.482 1.00 19.98 75 LYS A N 1
ATOM 550 C CA . LYS A 1 78 ? 7.643 -9.663 15.157 1.00 21.09 75 LYS A CA 1
ATOM 551 C C . LYS A 1 78 ? 8.716 -10.507 14.482 1.00 21.30 75 LYS A C 1
ATOM 552 O O . LYS A 1 78 ? 9.880 -10.121 14.434 1.00 24.84 75 LYS A O 1
ATOM 558 N N . LEU A 1 79 ? 8.323 -11.670 13.976 1.00 17.81 76 LEU A N 1
ATOM 559 C CA . LEU A 1 79 ? 9.251 -12.579 13.322 1.00 23.27 76 LEU A CA 1
ATOM 560 C C . LEU A 1 79 ? 9.723 -12.037 11.967 1.00 22.91 76 LEU A C 1
ATOM 561 O O . LEU A 1 79 ? 10.764 -12.440 11.448 1.00 30.47 76 LEU A O 1
ATOM 566 N N . ASP A 1 80 ? 8.944 -11.128 11.394 1.00 20.95 77 ASP A N 1
ATOM 567 C CA . ASP A 1 80 ? 9.358 -10.440 10.169 1.00 25.31 77 ASP A CA 1
ATOM 568 C C . ASP A 1 80 ? 10.117 -9.165 10.518 1.00 24.97 77 ASP A C 1
ATOM 569 O O . ASP A 1 80 ? 10.478 -8.386 9.641 1.00 23.52 77 ASP A O 1
ATOM 574 N N . GLY A 1 81 ? 10.362 -8.962 11.808 1.00 20.15 78 GLY A N 1
ATOM 575 C CA . GLY A 1 81 ? 11.109 -7.806 12.267 1.00 27.03 78 GLY A CA 1
ATOM 576 C C . GLY A 1 81 ? 10.308 -6.520 12.381 1.00 32.09 78 GLY A C 1
ATOM 577 O O . GLY A 1 81 ? 10.879 -5.434 12.457 1.00 35.79 78 GLY A O 1
ATOM 578 N N . ILE A 1 82 ? 8.985 -6.623 12.393 1.00 20.85 79 ILE A N 1
ATOM 579 C CA . ILE A 1 82 ? 8.167 -5.437 12.599 1.00 14.79 79 ILE A CA 1
ATOM 580 C C . ILE A 1 82 ? 8.084 -5.074 14.087 1.00 23.07 79 ILE A C 1
ATOM 581 O O . ILE A 1 82 ? 7.872 -5.939 14.952 1.00 20.73 79 ILE A O 1
ATOM 586 N N . ASN A 1 83 ? 8.250 -3.793 14.393 1.00 19.84 80 ASN A N 1
ATOM 587 C CA . ASN A 1 83 ? 7.978 -3.319 15.750 1.00 25.64 80 ASN A CA 1
ATOM 588 C C . ASN A 1 83 ? 6.468 -3.233 15.935 1.00 19.00 80 ASN A C 1
ATOM 589 O O . ASN A 1 83 ? 5.805 -2.431 15.275 1.00 17.43 80 ASN A O 1
ATOM 594 N N . THR A 1 84 ? 5.921 -4.061 16.825 1.00 20.30 81 THR A N 1
ATOM 595 C CA . THR A 1 84 ? 4.472 -4.155 16.990 1.00 21.54 81 THR A CA 1
ATOM 596 C C . THR A 1 84 ? 3.953 -3.410 18.225 1.00 23.13 81 THR A C 1
ATOM 597 O O . THR A 1 84 ? 2.821 -3.643 18.655 1.00 19.12 81 THR A O 1
ATOM 601 N N . ALA A 1 85 ? 4.773 -2.521 18.787 1.00 21.22 82 ALA A N 1
ATOM 602 C CA . ALA A 1 85 ? 4.372 -1.771 19.977 1.00 25.74 82 ALA A CA 1
ATOM 603 C C . ALA A 1 85 ? 3.013 -1.095 19.792 1.00 28.21 82 ALA A C 1
ATOM 604 O O . ALA A 1 85 ? 2.187 -1.081 20.715 1.00 24.08 82 ALA A O 1
ATOM 606 N N . GLY A 1 86 ? 2.774 -0.572 18.590 1.00 23.69 83 GLY A N 1
ATOM 607 C CA . GLY A 1 86 ? 1.527 0.106 18.279 1.00 20.31 83 GLY A CA 1
ATOM 608 C C . GLY A 1 86 ? 0.413 -0.765 17.720 1.00 20.36 83 GLY A C 1
ATOM 609 O O . GLY A 1 86 ? -0.615 -0.244 17.263 1.00 19.14 83 GLY A O 1
ATOM 610 N N . VAL A 1 87 ? 0.595 -2.081 17.735 1.00 18.57 84 VAL A N 1
ATOM 611 C CA . VAL A 1 87 ? -0.486 -2.968 17.316 1.00 14.50 84 VAL A CA 1
ATOM 612 C C . VAL A 1 87 ? -1.330 -3.337 18.534 1.00 21.00 84 VAL A C 1
ATOM 613 O O . VAL A 1 87 ? -0.857 -4.045 19.434 1.00 18.90 84 VAL A O 1
ATOM 617 N N . LYS A 1 88 ? -2.560 -2.823 18.569 1.00 18.72 85 LYS A N 1
ATOM 618 C CA . LYS A 1 88 ? -3.439 -3.007 19.717 1.00 20.12 85 LYS A CA 1
ATOM 619 C C . LYS A 1 88 ? -4.297 -4.249 19.594 1.00 19.48 85 LYS A C 1
ATOM 620 O O . LYS A 1 88 ? -4.821 -4.556 18.517 1.00 18.51 85 LYS A O 1
ATOM 626 N N . LEU A 1 89 ? -4.478 -4.955 20.709 1.00 16.83 86 LEU A N 1
ATOM 627 C CA . LEU A 1 89 ? -5.388 -6.081 20.727 1.00 17.34 86 LEU A CA 1
ATOM 628 C C . LEU A 1 89 ? -6.726 -5.589 21.251 1.00 16.42 86 LEU A C 1
ATOM 629 O O . LEU A 1 89 ? -6.797 -5.046 22.357 1.00 23.49 86 LEU A O 1
ATOM 634 N N . GLN A 1 90 ? -7.781 -5.773 20.459 1.00 16.54 87 GLN A N 1
ATOM 635 C CA . GLN A 1 90 ? -9.127 -5.295 20.815 1.00 20.44 87 GLN A CA 1
ATOM 636 C C . GLN A 1 90 ? -9.999 -6.357 21.502 1.00 19.57 87 GLN A C 1
ATOM 637 O O . GLN A 1 90 ? -10.384 -7.341 20.870 1.00 19.67 87 GLN A O 1
ATOM 643 N N . PRO A 1 91 ? -10.317 -6.157 22.796 1.00 22.20 88 PRO A N 1
ATOM 644 C CA . PRO A 1 91 ? -11.161 -7.133 23.506 1.00 15.63 88 PRO A CA 1
ATOM 645 C C . PRO A 1 91 ? -12.542 -7.313 22.882 1.00 17.09 88 PRO A C 1
ATOM 646 O O . PRO A 1 91 ? -13.154 -6.334 22.455 1.00 20.08 88 PRO A O 1
ATOM 650 N N . ASN A 1 92 ? -13.027 -8.549 22.849 1.00 20.43 89 ASN A N 1
ATOM 651 C CA . ASN A 1 92 ? -14.370 -8.851 22.354 1.00 22.94 89 ASN A CA 1
ATOM 652 C C . ASN A 1 92 ? -14.596 -8.410 20.909 1.00 19.75 89 ASN A C 1
ATOM 653 O O . ASN A 1 92 ? -15.696 -7.996 20.531 1.00 20.92 89 ASN A O 1
ATOM 658 N N . CYS A 1 93 ? -13.544 -8.476 20.097 1.00 22.31 90 CYS A N 1
ATOM 659 C CA . CYS A 1 93 ? -13.664 -8.118 18.687 1.00 21.92 90 CYS A CA 1
ATOM 660 C C . CYS A 1 93 ? -12.879 -9.135 17.866 1.00 12.18 90 CYS A C 1
ATOM 661 O O . CYS A 1 93 ? -11.771 -9.502 18.236 1.00 17.65 90 CYS A O 1
ATOM 664 N N . PRO A 1 94 ? -13.463 -9.624 16.769 1.00 17.73 91 PRO A N 1
ATOM 665 C CA . PRO A 1 94 ? -12.682 -10.477 15.866 1.00 14.64 91 PRO A CA 1
ATOM 666 C C . PRO A 1 94 ? -11.690 -9.609 15.118 1.00 15.55 91 PRO A C 1
ATOM 667 O O . PRO A 1 94 ? -11.894 -8.397 15.019 1.00 19.07 91 PRO A O 1
ATOM 671 N N . THR A 1 95 ? -10.643 -10.213 14.595 1.00 13.16 92 THR A N 1
ATOM 672 C CA . THR A 1 95 ? -9.763 -9.515 13.657 1.00 13.87 92 THR A CA 1
ATOM 673 C C . THR A 1 95 ? -10.545 -9.241 12.370 1.00 15.14 92 THR A C 1
ATOM 674 O O . THR A 1 95 ? -11.445 -9.992 12.026 1.00 13.74 92 THR A O 1
ATOM 678 N N . GLY A 1 96 ? -10.204 -8.163 11.663 1.00 15.76 93 GLY A N 1
ATOM 679 C CA . GLY A 1 96 ? -10.811 -7.883 10.371 1.00 13.98 93 GLY A CA 1
ATOM 680 C C . GLY A 1 96 ? -10.757 -9.085 9.449 1.00 13.39 93 GLY A C 1
ATOM 681 O O . GLY A 1 96 ? -9.920 -9.973 9.600 1.00 15.74 93 GLY A O 1
ATOM 682 N N . ILE A 1 97 ? -11.666 -9.144 8.494 1.00 13.02 94 ILE A N 1
ATOM 683 C CA . ILE A 1 97 ? -11.637 -10.250 7.557 1.00 16.94 94 ILE A CA 1
ATOM 684 C C . ILE A 1 97 ? -11.760 -9.769 6.124 1.00 14.81 94 ILE A C 1
ATOM 685 O O . ILE A 1 97 ? -12.224 -8.646 5.843 1.00 17.19 94 ILE A O 1
ATOM 690 N N . ALA A 1 98 ? -11.330 -10.632 5.220 1.00 19.15 95 ALA A N 1
ATOM 691 C CA . ALA A 1 98 ? -11.625 -10.462 3.806 1.00 12.58 95 ALA A CA 1
ATOM 692 C C . ALA A 1 98 ? -12.094 -11.799 3.286 1.00 16.88 95 ALA A C 1
ATOM 693 O O . ALA A 1 98 ? -11.528 -12.834 3.611 1.00 18.89 95 ALA A O 1
ATOM 695 N N . MET A 1 99 ? -13.151 -11.790 2.480 1.00 14.37 96 MET A N 1
ATOM 696 C CA . MET A 1 99 ? -13.480 -12.977 1.714 1.00 18.40 96 MET A CA 1
ATOM 697 C C . MET A 1 99 ? -12.971 -12.756 0.297 1.00 18.20 96 MET A C 1
ATOM 698 O O . MET A 1 99 ? -13.248 -11.722 -0.319 1.00 16.76 96 MET A O 1
ATOM 703 N N . ILE A 1 100 ? -12.193 -13.709 -0.192 1.00 14.97 97 ILE A N 1
ATOM 704 C CA . ILE A 1 100 ? -11.480 -13.535 -1.464 1.00 13.81 97 ILE A CA 1
ATOM 705 C C . ILE A 1 100 ? -11.653 -14.756 -2.361 1.00 17.30 97 ILE A C 1
ATOM 706 O O . ILE A 1 100 ? -11.591 -15.896 -1.895 1.00 16.33 97 ILE A O 1
ATOM 711 N N . GLN A 1 101 ? -11.876 -14.497 -3.650 1.00 15.84 98 GLN A N 1
ATOM 712 C CA . GLN A 1 101 ? -11.929 -15.524 -4.672 1.00 14.25 98 GLN A CA 1
ATOM 713 C C . GLN A 1 101 ? -10.862 -15.191 -5.707 1.00 18.55 98 GLN A C 1
ATOM 714 O O . GLN A 1 101 ? -10.787 -14.065 -6.176 1.00 22.58 98 GLN A O 1
ATOM 720 N N . VAL A 1 102 ? -10.032 -16.171 -6.025 1.00 17.88 99 VAL A N 1
ATOM 721 C CA . VAL A 1 102 ? -8.944 -15.975 -6.983 1.00 19.05 99 VAL A CA 1
ATOM 722 C C . VAL A 1 102 ? -9.144 -16.920 -8.157 1.00 19.02 99 VAL A C 1
ATOM 723 O O . VAL A 1 102 ? -9.218 -18.128 -7.969 1.00 15.12 99 VAL A O 1
ATOM 727 N N . SER A 1 103 ? -9.215 -16.382 -9.373 1.00 24.52 100 SER A N 1
ATOM 728 C CA . SER A 1 103 ? -9.451 -17.223 -10.535 1.00 22.02 100 SER A CA 1
ATOM 729 C C . SER A 1 103 ? -8.122 -17.718 -11.096 1.00 24.13 100 SER A C 1
ATOM 730 O O . SER A 1 103 ? -7.061 -17.258 -10.682 1.00 26.79 100 SER A O 1
ATOM 733 N N . ASP A 1 104 ? -8.185 -18.649 -12.039 1.00 28.86 101 ASP A N 1
ATOM 734 C CA . ASP A 1 104 ? -6.975 -19.197 -12.644 1.00 44.67 101 ASP A CA 1
ATOM 735 C C . ASP A 1 104 ? -6.129 -18.149 -13.393 1.00 42.38 101 ASP A C 1
ATOM 736 O O . ASP A 1 104 ? -4.923 -18.328 -13.573 1.00 41.18 101 ASP A O 1
ATOM 741 N N . SER A 1 105 ? -6.755 -17.048 -13.803 1.00 32.28 102 SER A N 1
ATOM 742 C CA . SER A 1 105 ? -6.038 -15.953 -14.457 1.00 36.69 102 SER A CA 1
ATOM 743 C C . SER A 1 105 ? -5.243 -15.109 -13.465 1.00 37.27 102 SER A C 1
ATOM 744 O O . SER A 1 105 ? -4.406 -14.298 -13.860 1.00 33.90 102 SER A O 1
ATOM 747 N N . GLY A 1 106 ? -5.522 -15.278 -12.177 1.00 31.67 103 GLY A N 1
ATOM 748 C CA . GLY A 1 106 ? -4.881 -14.454 -11.167 1.00 25.15 103 GLY A CA 1
ATOM 749 C C . GLY A 1 106 ? -5.734 -13.290 -10.714 1.00 28.44 103 GLY A C 1
ATOM 750 O O . GLY A 1 106 ? -5.407 -12.609 -9.733 1.00 33.08 103 GLY A O 1
ATOM 751 N N . GLU A 1 107 ? -6.841 -13.059 -11.413 1.00 22.06 104 GLU A N 1
ATOM 752 C CA . GLU A 1 107 ? -7.753 -11.998 -11.033 1.00 22.43 104 GLU A CA 1
ATOM 753 C C . GLU A 1 107 ? -8.375 -12.373 -9.693 1.00 21.38 104 GLU A C 1
ATOM 754 O O . GLU A 1 107 ? -8.390 -13.546 -9.337 1.00 21.12 104 GLU A O 1
ATOM 760 N N . ASN A 1 108 ? -8.867 -11.380 -8.961 1.00 18.53 105 ASN A N 1
ATOM 761 C CA . ASN A 1 108 ? -9.475 -11.642 -7.641 1.00 15.63 105 ASN A CA 1
ATOM 762 C C . ASN A 1 108 ? -10.629 -10.703 -7.297 1.00 25.59 105 ASN A C 1
ATOM 763 O O . ASN A 1 108 ? -10.664 -9.550 -7.727 1.00 28.06 105 ASN A O 1
ATOM 768 N N . SER A 1 109 ? -11.571 -11.199 -6.504 1.00 22.35 106 SER A N 1
ATOM 769 C CA . SER A 1 109 ? -12.603 -10.338 -5.939 1.00 20.26 106 SER A CA 1
ATOM 770 C C . SER A 1 109 ? -12.452 -10.364 -4.424 1.00 20.94 106 SER A C 1
ATOM 771 O O . SER A 1 109 ? -12.214 -11.416 -3.844 1.00 21.17 106 SER A O 1
ATOM 774 N N . ILE A 1 110 ? -12.559 -9.201 -3.799 1.00 16.33 107 ILE A N 1
ATOM 775 C CA . ILE A 1 110 ? -12.319 -9.076 -2.361 1.00 14.77 107 ILE A CA 1
ATOM 776 C C . ILE A 1 110 ? -13.418 -8.274 -1.695 1.00 23.13 107 ILE A C 1
ATOM 777 O O . ILE A 1 110 ? -13.765 -7.183 -2.148 1.00 21.89 107 ILE A O 1
ATOM 782 N N . CYS A 1 111 ? -13.961 -8.820 -0.610 1.00 18.05 108 CYS A N 1
ATOM 783 C CA . CYS A 1 111 ? -14.939 -8.107 0.194 1.00 21.18 108 CYS A CA 1
ATOM 784 C C . CYS A 1 111 ? -14.463 -8.146 1.618 1.00 22.32 108 CYS A C 1
ATOM 785 O O . CYS A 1 111 ? -14.065 -9.201 2.102 1.00 20.07 108 CYS A O 1
ATOM 788 N N . ILE A 1 112 ? -14.464 -6.999 2.282 1.00 14.01 109 ILE A N 1
ATOM 789 C CA . ILE A 1 112 ? -13.956 -6.977 3.649 1.00 19.46 109 ILE A CA 1
ATOM 790 C C . ILE A 1 112 ? -15.011 -6.650 4.697 1.00 19.64 109 ILE A C 1
ATOM 791 O O . ILE A 1 112 ? -16.068 -6.098 4.400 1.00 21.61 109 ILE A O 1
ATOM 796 N N . SER A 1 113 ? -14.715 -7.019 5.934 1.00 17.15 110 SER A N 1
ATOM 797 C CA . SER A 1 113 ? -15.478 -6.541 7.075 1.00 19.47 110 SER A CA 1
ATOM 798 C C . SER A 1 113 ? -14.487 -5.967 8.075 1.00 21.95 110 SER A C 1
ATOM 799 O O . SER A 1 113 ? -13.498 -6.624 8.417 1.00 18.78 110 SER A O 1
ATOM 802 N N . ALA A 1 114 ? -14.749 -4.749 8.544 1.00 13.41 111 ALA A N 1
ATOM 803 C CA . ALA A 1 114 ? -13.770 -4.033 9.368 1.00 13.21 111 ALA A CA 1
ATOM 804 C C . ALA A 1 114 ? -13.372 -4.785 10.627 1.00 19.85 111 ALA A C 1
ATOM 805 O O . ALA A 1 114 ? -12.188 -4.907 10.934 1.00 14.98 111 ALA A O 1
ATOM 807 N N . GLU A 1 115 ? -14.373 -5.273 11.358 1.00 15.76 112 GLU A N 1
ATOM 808 C CA . GLU A 1 115 ? -14.149 -5.844 12.695 1.00 19.81 112 GLU A CA 1
ATOM 809 C C . GLU A 1 115 ? -13.207 -4.960 13.531 1.00 13.07 112 GLU A C 1
ATOM 810 O O . GLU A 1 115 ? -13.437 -3.756 13.639 1.00 14.49 112 GLU A O 1
ATOM 816 N N . ALA A 1 116 ? -12.143 -5.535 14.092 1.00 13.92 113 ALA A N 1
ATOM 817 C CA . ALA A 1 116 ? -11.244 -4.778 14.983 1.00 16.22 113 ALA A CA 1
ATOM 818 C C . ALA A 1 116 ? -10.579 -3.552 14.315 1.00 18.07 113 ALA A C 1
ATOM 819 O O . ALA A 1 116 ? -10.232 -2.589 14.993 1.00 16.96 113 ALA A O 1
ATOM 821 N N . ASN A 1 117 ? -10.452 -3.573 12.993 1.00 16.36 114 ASN A N 1
ATOM 822 C CA . ASN A 1 117 ? -9.895 -2.417 12.283 1.00 17.40 114 ASN A CA 1
ATOM 823 C C . ASN A 1 117 ? -10.673 -1.132 12.574 1.00 17.62 114 ASN A C 1
ATOM 824 O O . ASN A 1 117 ? -10.096 -0.049 12.590 1.00 15.15 114 ASN A O 1
ATOM 829 N N . ALA A 1 118 ? -11.966 -1.256 12.868 1.00 21.86 115 ALA A N 1
ATOM 830 C CA . ALA A 1 118 ? -12.800 -0.080 13.109 1.00 22.28 115 ALA A CA 1
ATOM 831 C C . ALA A 1 118 ? -12.388 0.655 14.375 1.00 16.78 115 ALA A C 1
ATOM 832 O O . ALA A 1 118 ? -12.848 1.762 14.645 1.00 19.45 115 ALA A O 1
ATOM 834 N N . LYS A 1 119 ? -11.521 0.036 15.163 1.00 16.57 116 LYS A N 1
ATOM 835 C CA . LYS A 1 119 ? -11.169 0.577 16.465 1.00 19.15 116 LYS A CA 1
ATOM 836 C C . LYS A 1 119 ? -9.956 1.493 16.411 1.00 23.31 116 LYS A C 1
ATOM 837 O O . LYS A 1 119 ? -9.559 2.083 17.414 1.00 18.99 116 LYS A O 1
ATOM 843 N N . LEU A 1 120 ? -9.364 1.624 15.237 1.00 25.66 117 LEU A N 1
ATOM 844 C CA . LEU A 1 120 ? -8.190 2.472 15.095 1.00 24.00 117 LEU A CA 1
ATOM 845 C C . LEU A 1 120 ? -8.597 3.921 14.827 1.00 25.15 117 LEU A C 1
ATOM 846 O O . LEU A 1 120 ? -8.435 4.453 13.716 1.00 22.70 117 LEU A O 1
ATOM 851 N N . THR A 1 121 ? -9.121 4.557 15.867 1.00 22.58 118 THR A N 1
ATOM 852 C CA . THR A 1 121 ? -9.607 5.923 15.773 1.00 25.00 118 THR A CA 1
ATOM 853 C C . THR A 1 121 ? -8.487 6.921 16.064 1.00 27.47 118 THR A C 1
ATOM 854 O O . THR A 1 121 ? -7.371 6.539 16.420 1.00 21.43 118 THR A O 1
ATOM 858 N N . ALA A 1 122 ? -8.793 8.206 15.917 1.00 28.75 119 ALA A N 1
ATOM 859 C CA . ALA A 1 122 ? -7.840 9.259 16.257 1.00 26.29 119 ALA A CA 1
ATOM 860 C C . ALA A 1 122 ? -7.413 9.148 17.715 1.00 26.46 119 ALA A C 1
ATOM 861 O O . ALA A 1 122 ? -6.234 9.240 18.036 1.00 31.85 119 ALA A O 1
ATOM 863 N N . ALA A 1 123 ? -8.384 8.946 18.599 1.00 22.51 120 ALA A N 1
ATOM 864 C CA . ALA A 1 123 ? -8.096 8.782 20.016 1.00 26.84 120 ALA A CA 1
ATOM 865 C C . ALA A 1 123 ? -7.184 7.588 20.249 1.00 25.52 120 ALA A C 1
ATOM 866 O O . ALA A 1 123 ? -6.287 7.626 21.098 1.00 26.95 120 ALA A O 1
ATOM 868 N N . ALA A 1 124 ? -7.419 6.522 19.497 1.00 18.79 121 ALA A N 1
ATOM 869 C CA . ALA A 1 124 ? -6.677 5.285 19.718 1.00 23.93 121 ALA A CA 1
ATOM 870 C C . ALA A 1 124 ? -5.191 5.453 19.393 1.00 24.96 121 ALA A C 1
ATOM 871 O O . ALA A 1 124 ? -4.333 4.795 19.993 1.00 24.50 121 ALA A O 1
ATOM 873 N N . ILE A 1 125 ? -4.877 6.343 18.453 1.00 27.97 122 ILE A N 1
ATOM 874 C CA . ILE A 1 125 ? -3.485 6.526 18.048 1.00 22.81 122 ILE A CA 1
ATOM 875 C C . ILE A 1 125 ? -2.728 7.606 18.828 1.00 20.30 122 ILE A C 1
ATOM 876 O O . ILE A 1 125 ? -1.558 7.873 18.539 1.00 24.56 122 ILE A O 1
ATOM 881 N N . GLU A 1 126 ? -3.382 8.206 19.818 1.00 22.28 123 GLU A N 1
ATOM 882 C CA . GLU A 1 126 ? -2.709 9.132 20.739 1.00 23.75 123 GLU A CA 1
ATOM 883 C C . GLU A 1 126 ? -1.341 8.640 21.265 1.00 30.14 123 GLU A C 1
ATOM 884 O O . GLU A 1 126 ? -0.370 9.389 21.231 1.00 34.28 123 GLU A O 1
ATOM 890 N N . PRO A 1 127 ? -1.247 7.381 21.736 1.00 31.10 124 PRO A N 1
ATOM 891 C CA . PRO A 1 127 ? 0.091 6.945 22.164 1.00 29.22 124 PRO A CA 1
ATOM 892 C C . PRO A 1 127 ? 1.087 6.705 21.017 1.00 31.17 124 PRO A C 1
ATOM 893 O O . PRO A 1 127 ? 2.265 6.488 21.289 1.00 25.21 124 PRO A O 1
ATOM 897 N N . ASP A 1 128 ? 0.622 6.739 19.771 1.00 25.50 125 ASP A N 1
ATOM 898 C CA . ASP A 1 128 ? 1.477 6.450 18.624 1.00 26.06 125 ASP A CA 1
ATOM 899 C C . ASP A 1 128 ? 1.905 7.737 17.926 1.00 24.30 125 ASP A C 1
ATOM 900 O O . ASP A 1 128 ? 2.658 7.689 16.958 1.00 26.25 125 ASP A O 1
ATOM 905 N N . LEU A 1 129 ? 1.409 8.882 18.398 1.00 20.76 126 LEU A N 1
ATOM 906 C CA . LEU A 1 129 ? 1.720 10.166 17.746 1.00 23.81 126 LEU A CA 1
ATOM 907 C C . LEU A 1 129 ? 3.210 10.506 17.786 1.00 27.15 126 LEU A C 1
ATOM 908 O O . LEU A 1 129 ? 3.737 11.154 16.877 1.00 23.46 126 LEU A O 1
ATOM 913 N N . ALA A 1 130 ? 3.882 10.076 18.850 1.00 30.91 127 ALA A N 1
ATOM 914 C CA . ALA A 1 130 ? 5.322 10.256 18.983 1.00 30.43 127 ALA A CA 1
ATOM 915 C C . ALA A 1 130 ? 6.063 9.506 17.879 1.00 29.15 127 ALA A C 1
ATOM 916 O O . ALA A 1 130 ? 6.936 10.071 17.205 1.00 27.07 127 ALA A O 1
ATOM 918 N N . ALA A 1 131 ? 5.702 8.239 17.687 1.00 27.26 128 ALA A N 1
ATOM 919 C CA . ALA A 1 131 ? 6.317 7.408 16.646 1.00 25.54 128 ALA A CA 1
ATOM 920 C C . ALA A 1 131 ? 6.119 8.008 15.249 1.00 27.56 128 ALA A C 1
ATOM 921 O O . ALA A 1 131 ? 7.043 8.014 14.399 1.00 25.23 128 ALA A O 1
ATOM 923 N N . ILE A 1 132 ? 4.912 8.505 15.002 1.00 23.93 129 ILE A N 1
ATOM 924 C CA . ILE A 1 132 ? 4.642 9.184 13.741 1.00 26.51 129 ILE A CA 1
ATOM 925 C C . ILE A 1 132 ? 5.577 10.386 13.542 1.00 27.31 129 ILE A C 1
ATOM 926 O O . ILE A 1 132 ? 6.105 10.600 12.447 1.00 27.44 129 ILE A O 1
ATOM 931 N N . ARG A 1 133 ? 5.806 11.147 14.609 1.00 29.77 130 ARG A N 1
ATOM 932 C CA . ARG A 1 133 ? 6.683 12.318 14.537 1.00 31.95 130 ARG A CA 1
ATOM 933 C C . ARG A 1 133 ? 8.135 11.963 14.262 1.00 30.87 130 ARG A C 1
ATOM 934 O O . ARG A 1 133 ? 8.788 12.585 13.431 1.00 34.54 130 ARG A O 1
ATOM 942 N N . ASP A 1 134 ? 8.650 10.967 14.967 1.00 35.62 131 ASP A N 1
ATOM 943 C CA . ASP A 1 134 ? 10.068 10.644 14.865 1.00 29.00 131 ASP A CA 1
ATOM 944 C C . ASP A 1 134 ? 10.402 9.872 13.591 1.00 27.61 131 ASP A C 1
ATOM 945 O O . ASP A 1 134 ? 11.569 9.708 13.241 1.00 32.19 131 ASP A O 1
ATOM 950 N N . ALA A 1 135 ? 9.376 9.390 12.904 1.00 23.37 132 ALA A N 1
ATOM 951 C CA . ALA A 1 135 ? 9.576 8.654 11.664 1.00 22.67 132 ALA A CA 1
ATOM 952 C C . ALA A 1 135 ? 9.976 9.597 10.522 1.00 23.56 132 ALA A C 1
ATOM 953 O O . ALA A 1 135 ? 9.731 10.800 10.589 1.00 26.58 132 ALA A O 1
ATOM 955 N N . ARG A 1 136 ? 10.551 9.032 9.466 1.00 18.43 133 ARG A N 1
ATOM 956 C CA . ARG A 1 136 ? 10.839 9.805 8.258 1.00 26.33 133 ARG A CA 1
ATOM 957 C C . ARG A 1 136 ? 9.707 9.651 7.247 1.00 27.10 133 ARG A C 1
ATOM 958 O O . ARG A 1 136 ? 9.439 10.553 6.450 1.00 24.38 133 ARG A O 1
ATOM 966 N N . TYR A 1 137 ? 9.043 8.499 7.287 1.00 23.68 134 TYR A N 1
ATOM 967 C CA . TYR A 1 137 ? 7.935 8.208 6.388 1.00 16.99 134 TYR A CA 1
ATOM 968 C C . TYR A 1 137 ? 6.763 7.582 7.143 1.00 20.27 134 TYR A C 1
ATOM 969 O O . TYR A 1 137 ? 6.958 6.748 8.020 1.00 23.34 134 TYR A O 1
ATOM 978 N N . LEU A 1 138 ? 5.554 7.993 6.779 1.00 21.78 135 LEU A N 1
ATOM 979 C CA . LEU A 1 138 ? 4.326 7.396 7.295 1.00 20.12 135 LEU A CA 1
ATOM 980 C C . LEU A 1 138 ? 3.559 6.874 6.085 1.00 25.99 135 LEU A C 1
ATOM 981 O O . LEU A 1 138 ? 3.243 7.637 5.168 1.00 26.38 135 LEU A O 1
ATOM 986 N N . LEU A 1 139 ? 3.298 5.570 6.062 1.00 22.23 136 LEU A N 1
ATOM 987 C CA . LEU A 1 139 ? 2.551 4.956 4.966 1.00 21.92 136 LEU A CA 1
ATOM 988 C C . LEU A 1 139 ? 1.198 4.454 5.468 1.00 21.03 136 LEU A C 1
ATOM 989 O O . LEU A 1 139 ? 1.144 3.699 6.449 1.00 19.44 136 LEU A O 1
ATOM 994 N N . MET A 1 140 ? 0.120 4.877 4.807 1.00 19.66 137 MET A N 1
ATOM 995 C CA . MET A 1 140 ? -1.240 4.524 5.225 1.00 17.58 137 MET A CA 1
ATOM 996 C C . MET A 1 140 ? -2.086 4.093 4.040 1.00 21.86 137 MET A C 1
ATOM 997 O O . MET A 1 140 ? -1.751 4.378 2.886 1.00 21.10 137 MET A O 1
ATOM 1002 N N . GLN A 1 141 ? -3.190 3.407 4.335 1.00 19.78 138 GLN A N 1
ATOM 1003 C CA . GLN A 1 141 ? -4.196 3.090 3.329 1.00 17.75 138 GLN A CA 1
ATOM 1004 C C . GLN A 1 141 ? -5.562 3.522 3.853 1.00 23.56 138 GLN A C 1
ATOM 1005 O O . GLN A 1 141 ? -5.640 4.336 4.767 1.00 23.11 138 GLN A O 1
ATOM 1011 N N . LEU A 1 142 ? -6.631 2.972 3.291 1.00 21.11 139 LEU A N 1
ATOM 1012 C CA . LEU A 1 142 ? -7.968 3.419 3.639 1.00 17.39 139 LEU A CA 1
ATOM 1013 C C . LEU A 1 142 ? -8.831 2.291 4.201 1.00 18.82 139 LEU A C 1
ATOM 1014 O O . LEU A 1 142 ? -10.053 2.273 4.003 1.00 20.48 139 LEU A O 1
ATOM 1019 N N . GLU A 1 143 ? -8.208 1.352 4.910 1.00 17.58 140 GLU A N 1
ATOM 1020 C CA . GLU A 1 143 ? -8.966 0.237 5.493 1.00 20.66 140 GLU A CA 1
ATOM 1021 C C . GLU A 1 143 ? -9.176 0.372 6.997 1.00 19.93 140 GLU A C 1
ATOM 1022 O O . GLU A 1 143 ? -9.602 -0.579 7.657 1.00 20.99 140 GLU A O 1
ATOM 1028 N N . THR A 1 144 ? -8.883 1.560 7.522 1.00 20.30 141 THR A N 1
ATOM 1029 C CA . THR A 1 144 ? -9.145 1.897 8.919 1.00 20.78 141 THR A CA 1
ATOM 1030 C C . THR A 1 144 ? -9.900 3.229 8.958 1.00 16.63 141 THR A C 1
ATOM 1031 O O . THR A 1 144 ? -10.017 3.898 7.918 1.00 18.50 141 THR A O 1
ATOM 1035 N N . PRO A 1 145 ? -10.444 3.613 10.129 1.00 20.71 142 PRO A N 1
ATOM 1036 C CA . PRO A 1 145 ? -11.265 4.833 10.183 1.00 23.33 142 PRO A CA 1
ATOM 1037 C C . PRO A 1 145 ? -10.563 6.108 9.698 1.00 22.60 142 PRO A C 1
ATOM 1038 O O . PRO A 1 145 ? -9.387 6.342 9.969 1.00 27.54 142 PRO A O 1
ATOM 1042 N N . LEU A 1 146 ? -11.314 6.926 8.974 1.00 23.69 143 LEU A N 1
ATOM 1043 C CA . LEU A 1 146 ? -10.768 8.132 8.369 1.00 22.74 143 LEU A CA 1
ATOM 1044 C C . LEU A 1 146 ? -10.232 9.107 9.406 1.00 25.39 143 LEU A C 1
ATOM 1045 O O . LEU A 1 146 ? -9.217 9.769 9.176 1.00 25.08 143 LEU A O 1
ATOM 1050 N N . ASP A 1 147 ? -10.896 9.193 10.553 1.00 24.06 144 ASP A N 1
ATOM 1051 C CA . ASP A 1 147 ? -10.457 10.133 11.577 1.00 27.99 144 ASP A CA 1
ATOM 1052 C C . ASP A 1 147 ? -9.047 9.818 12.070 1.00 23.89 144 ASP A C 1
ATOM 1053 O O . ASP A 1 147 ? -8.283 10.722 12.422 1.00 30.05 144 ASP A O 1
ATOM 1058 N N . GLY A 1 148 ? -8.688 8.540 12.073 1.00 22.36 145 GLY A N 1
ATOM 1059 C CA . GLY A 1 148 ? -7.375 8.141 12.545 1.00 26.03 145 GLY A CA 1
ATOM 1060 C C . GLY A 1 148 ? -6.327 8.467 11.501 1.00 24.35 145 GLY A C 1
ATOM 1061 O O . GLY A 1 148 ? -5.238 8.955 11.812 1.00 24.66 145 GLY A O 1
ATOM 1062 N N . ILE A 1 149 ? -6.674 8.199 10.251 1.00 25.09 146 ILE A N 1
ATOM 1063 C CA . ILE A 1 149 ? -5.791 8.476 9.123 1.00 26.24 146 ILE A CA 1
ATOM 1064 C C . ILE A 1 149 ? -5.494 9.974 9.026 1.00 26.85 146 ILE A C 1
ATOM 1065 O O . ILE A 1 149 ? -4.354 10.382 8.779 1.00 28.10 146 ILE A O 1
ATOM 1070 N N . LEU A 1 150 ? -6.523 10.789 9.243 1.00 34.14 147 LEU A N 1
ATOM 1071 C CA . LEU A 1 150 ? -6.377 12.239 9.170 1.00 33.41 147 LEU A CA 1
ATOM 1072 C C . LEU A 1 150 ? -5.487 12.763 10.291 1.00 35.64 147 LEU A C 1
ATOM 1073 O O . LEU A 1 150 ? -4.567 13.539 10.044 1.00 33.26 147 LEU A O 1
ATOM 1078 N N . LYS A 1 151 ? -5.755 12.335 11.523 1.00 35.37 148 LYS A N 1
ATOM 1079 C CA . LYS A 1 151 ? -4.956 12.770 12.666 1.00 30.50 148 LYS A CA 1
ATOM 1080 C C . LYS A 1 151 ? -3.479 12.449 12.454 1.00 26.79 148 LYS A C 1
ATOM 1081 O O . LYS A 1 151 ? -2.597 13.248 12.777 1.00 28.71 148 LYS A O 1
ATOM 1087 N N . ALA A 1 152 ? -3.221 11.271 11.896 1.00 26.48 149 ALA A N 1
ATOM 1088 C CA . ALA A 1 152 ? -1.869 10.800 11.699 1.00 23.60 149 ALA A CA 1
ATOM 1089 C C . ALA A 1 152 ? -1.148 11.663 10.657 1.00 20.80 149 ALA A C 1
ATOM 1090 O O . ALA A 1 152 ? -0.012 12.084 10.869 1.00 30.58 149 ALA A O 1
ATOM 1092 N N . ALA A 1 153 ? -1.819 11.919 9.541 1.00 29.45 150 ALA A N 1
ATOM 1093 C CA . ALA A 1 153 ? -1.269 12.782 8.496 1.00 30.79 150 ALA A CA 1
ATOM 1094 C C . ALA A 1 153 ? -1.022 14.198 9.019 1.00 31.96 150 ALA A C 1
ATOM 1095 O O . ALA A 1 153 ? -0.019 14.828 8.684 1.00 36.75 150 ALA A O 1
ATOM 1097 N N . GLN A 1 154 ? -1.935 14.694 9.849 1.00 35.88 151 GLN A N 1
ATOM 1098 C CA . GLN A 1 154 ? -1.777 16.022 10.434 1.00 36.29 151 GLN A CA 1
ATOM 1099 C C . GLN A 1 154 ? -0.568 16.079 11.353 1.00 36.48 151 GLN A C 1
ATOM 1100 O O . GLN A 1 154 ? 0.181 17.053 11.347 1.00 35.88 151 GLN A O 1
ATOM 1106 N N . GLU A 1 155 ? -0.380 15.031 12.148 1.00 33.52 152 GLU A N 1
ATOM 1107 C CA . GLU A 1 155 ? 0.733 14.984 13.076 1.00 31.32 152 GLU A CA 1
ATOM 1108 C C . GLU A 1 155 ? 2.070 14.850 12.349 1.00 34.51 152 GLU A C 1
ATOM 1109 O O . GLU A 1 155 ? 3.088 15.359 12.811 1.00 37.07 152 GLU A O 1
ATOM 1115 N N . ALA A 1 156 ? 2.070 14.137 11.228 1.00 28.36 153 ALA A N 1
ATOM 1116 C CA . ALA A 1 156 ? 3.304 13.884 10.495 1.00 30.51 153 ALA A CA 1
ATOM 1117 C C . ALA A 1 156 ? 3.855 15.166 9.875 1.00 36.48 153 ALA A C 1
ATOM 1118 O O . ALA A 1 156 ? 5.068 15.332 9.758 1.00 38.53 153 ALA A O 1
ATOM 1120 N N . LYS A 1 157 ? 2.958 16.071 9.491 1.00 34.64 154 LYS A N 1
ATOM 1121 C CA . LYS A 1 157 ? 3.346 17.330 8.850 1.00 48.62 154 LYS A CA 1
ATOM 1122 C C . LYS A 1 157 ? 3.939 18.366 9.803 1.00 50.18 154 LYS A C 1
ATOM 1123 O O . LYS A 1 157 ? 4.492 19.370 9.363 1.00 42.80 154 LYS A O 1
ATOM 1129 N N . THR A 1 158 ? 3.823 18.135 11.103 1.00 48.52 155 THR A N 1
ATOM 1130 C CA . THR A 1 158 ? 4.425 19.053 12.061 1.00 51.74 155 THR A CA 1
ATOM 1131 C C . THR A 1 158 ? 5.782 18.527 12.521 1.00 48.38 155 THR A C 1
ATOM 1132 O O . THR A 1 158 ? 6.379 19.055 13.461 1.00 58.46 155 THR A O 1
ATOM 1136 N N . ALA A 1 159 ? 6.280 17.496 11.844 1.00 30.61 156 ALA A N 1
ATOM 1137 C CA . ALA A 1 159 ? 7.461 16.797 12.335 1.00 24.66 156 ALA A CA 1
ATOM 1138 C C . ALA A 1 159 ? 8.325 16.178 11.246 1.00 29.70 156 ALA A C 1
ATOM 1139 O O . ALA A 1 159 ? 8.983 15.165 11.479 1.00 30.97 156 ALA A O 1
ATOM 1141 N N . LYS A 1 160 ? 8.331 16.800 10.069 1.00 30.78 157 LYS A N 1
ATOM 1142 C CA . LYS A 1 160 ? 9.170 16.362 8.947 1.00 34.79 157 LYS A CA 1
ATOM 1143 C C . LYS A 1 160 ? 9.010 14.875 8.645 1.00 44.29 157 LYS A C 1
ATOM 1144 O O . LYS A 1 160 ? 9.990 14.171 8.404 1.00 51.29 157 LYS A O 1
ATOM 1150 N N . THR A 1 161 ? 7.771 14.398 8.685 1.00 36.57 158 THR A N 1
ATOM 1151 C CA . THR A 1 161 ? 7.488 13.030 8.296 1.00 29.42 158 THR A CA 1
ATOM 1152 C C . THR A 1 161 ? 6.805 13.049 6.938 1.00 26.88 158 THR A C 1
ATOM 1153 O O . THR A 1 161 ? 5.788 13.714 6.766 1.00 30.28 158 THR A O 1
ATOM 1157 N N . ASN A 1 162 ? 7.390 12.351 5.964 1.00 26.32 159 ASN A N 1
ATOM 1158 C CA . ASN A 1 162 ? 6.776 12.222 4.647 1.00 21.37 159 ASN A CA 1
ATOM 1159 C C . ASN A 1 162 ? 5.490 11.401 4.764 1.00 27.74 159 ASN A C 1
ATOM 1160 O O . ASN A 1 162 ? 5.478 10.352 5.408 1.00 30.70 159 ASN A O 1
ATOM 1165 N N . VAL A 1 163 ? 4.419 11.870 4.139 1.00 27.48 160 VAL A N 1
ATOM 1166 C CA . VAL A 1 163 ? 3.155 11.147 4.185 1.00 26.97 160 VAL A CA 1
ATOM 1167 C C . VAL A 1 163 ? 2.848 10.498 2.848 1.00 29.77 160 VAL A C 1
ATOM 1168 O O . VAL A 1 163 ? 2.725 11.168 1.816 1.00 30.76 160 VAL A O 1
ATOM 1172 N N . ILE A 1 164 ? 2.733 9.176 2.880 1.00 32.01 161 ILE A N 1
ATOM 1173 C CA . ILE A 1 164 ? 2.454 8.397 1.689 1.00 24.93 161 ILE A CA 1
ATOM 1174 C C . ILE A 1 164 ? 1.124 7.692 1.866 1.00 25.48 161 ILE A C 1
ATOM 1175 O O . ILE A 1 164 ? 0.938 6.927 2.815 1.00 25.37 161 ILE A O 1
ATOM 1180 N N . LEU A 1 165 ? 0.193 7.981 0.970 1.00 21.43 162 LEU A N 1
ATOM 1181 C CA . LEU A 1 165 ? -1.159 7.443 1.073 1.00 24.75 162 LEU A CA 1
ATOM 1182 C C . LEU A 1 165 ? -1.471 6.532 -0.101 1.00 23.12 162 LEU A C 1
ATOM 1183 O O . LEU A 1 165 ? -1.417 6.948 -1.255 1.00 25.14 162 LEU A O 1
ATOM 1188 N N . ASN A 1 166 ? -1.806 5.285 0.205 1.00 16.26 163 ASN A N 1
ATOM 1189 C CA . ASN A 1 166 ? -2.314 4.373 -0.793 1.00 16.42 163 ASN A CA 1
ATOM 1190 C C . ASN A 1 166 ? -3.828 4.354 -0.653 1.00 31.09 163 ASN A C 1
ATOM 1191 O O . ASN A 1 166 ? -4.365 3.743 0.274 1.00 22.44 163 ASN A O 1
ATOM 1196 N N . PRO A 1 167 ? -4.531 5.061 -1.558 1.00 17.55 164 PRO A N 1
ATOM 1197 C CA . PRO A 1 167 ? -5.950 5.325 -1.303 1.00 18.00 164 PRO A CA 1
ATOM 1198 C C . PRO A 1 167 ? -6.836 4.145 -1.654 1.00 21.56 164 PRO A C 1
ATOM 1199 O O . PRO A 1 167 ? -7.724 4.282 -2.490 1.00 23.65 164 PRO A O 1
ATOM 1203 N N . ALA A 1 168 ? -6.615 3.020 -0.974 1.00 25.03 165 ALA A N 1
ATOM 1204 C CA . ALA A 1 168 ? -7.273 1.764 -1.278 1.00 20.70 165 ALA A CA 1
ATOM 1205 C C . ALA A 1 168 ? -7.919 1.187 -0.012 1.00 16.82 165 ALA A C 1
ATOM 1206 O O . ALA A 1 168 ? -7.333 1.266 1.059 1.00 19.92 165 ALA A O 1
ATOM 1208 N N . PRO A 1 169 ? -9.126 0.615 -0.142 1.00 23.98 166 PRO A N 1
ATOM 1209 C CA . PRO A 1 169 ? -9.935 0.573 -1.364 1.00 24.25 166 PRO A CA 1
ATOM 1210 C C . PRO A 1 169 ? -10.507 1.933 -1.716 1.00 26.52 166 PRO A C 1
ATOM 1211 O O . PRO A 1 169 ? -10.490 2.844 -0.889 1.00 23.05 166 PRO A O 1
ATOM 1215 N N . ALA A 1 170 ? -11.013 2.046 -2.938 1.00 24.63 167 ALA A N 1
ATOM 1216 C CA . ALA A 1 170 ? -11.479 3.314 -3.481 1.00 29.86 167 ALA A CA 1
ATOM 1217 C C . ALA A 1 170 ? -12.552 3.962 -2.618 1.00 37.98 167 ALA A C 1
ATOM 1218 O O . ALA A 1 170 ? -13.481 3.298 -2.172 1.00 39.33 167 ALA A O 1
ATOM 1220 N N . ARG A 1 171 ? -12.392 5.256 -2.365 1.00 36.54 168 ARG A N 1
ATOM 1221 C CA . ARG A 1 171 ? -13.432 6.069 -1.741 1.00 36.52 168 ARG A CA 1
ATOM 1222 C C . ARG A 1 171 ? -13.093 7.538 -1.934 1.00 39.37 168 ARG A C 1
ATOM 1223 O O . ARG A 1 171 ? -11.976 7.880 -2.320 1.00 34.16 168 ARG A O 1
ATOM 1231 N N . GLU A 1 172 ? -14.060 8.410 -1.684 1.00 44.35 169 GLU A N 1
ATOM 1232 C CA . GLU A 1 172 ? -13.800 9.841 -1.733 1.00 43.15 169 GLU A CA 1
ATOM 1233 C C . GLU A 1 172 ? -13.060 10.288 -0.473 1.00 35.73 169 GLU A C 1
ATOM 1234 O O . GLU A 1 172 ? -13.209 9.686 0.591 1.00 38.18 169 GLU A O 1
ATOM 1240 N N . LEU A 1 173 ? -12.262 11.343 -0.604 1.00 35.79 170 LEU A N 1
ATOM 1241 C CA . LEU A 1 173 ? -11.430 11.834 0.489 1.00 38.86 170 LEU A CA 1
ATOM 1242 C C . LEU A 1 173 ? -11.530 13.349 0.626 1.00 41.22 170 LEU A C 1
ATOM 1243 O O . LEU A 1 173 ? -11.551 14.062 -0.377 1.00 37.41 170 LEU A O 1
ATOM 1248 N N . PRO A 1 174 ? -11.550 13.848 1.871 1.00 33.54 171 PRO A N 1
ATOM 1249 C CA . PRO A 1 174 ? -11.652 15.285 2.143 1.00 36.27 171 PRO A CA 1
ATOM 1250 C C . PRO A 1 174 ? -10.373 16.041 1.790 1.00 38.29 171 PRO A C 1
ATOM 1251 O O . PRO A 1 174 ? -9.271 15.492 1.907 1.00 34.49 171 PRO A O 1
ATOM 1255 N N . ASP A 1 175 ? -10.526 17.295 1.368 1.00 38.43 172 ASP A N 1
ATOM 1256 C CA . ASP A 1 175 ? -9.392 18.151 1.030 1.00 34.62 172 ASP A CA 1
ATOM 1257 C C . ASP A 1 175 ? -8.404 18.303 2.185 1.00 38.94 172 ASP A C 1
ATOM 1258 O O . ASP A 1 175 ? -7.196 18.426 1.968 1.00 36.43 172 ASP A O 1
ATOM 1263 N N . GLU A 1 176 ? -8.919 18.279 3.412 1.00 36.63 173 GLU A N 1
ATOM 1264 C CA . GLU A 1 176 ? -8.077 18.411 4.598 1.00 44.09 173 GLU A CA 1
ATOM 1265 C C . GLU A 1 176 ? -7.042 17.285 4.693 1.00 41.09 173 GLU A C 1
ATOM 1266 O O . GLU A 1 176 ? -5.953 17.477 5.242 1.00 45.45 173 GLU A O 1
ATOM 1272 N N . LEU A 1 177 ? -7.384 16.120 4.148 1.00 32.44 174 LEU A N 1
ATOM 1273 C CA . LEU A 1 177 ? -6.461 14.987 4.127 1.00 32.94 174 LEU A CA 1
ATOM 1274 C C . LEU A 1 177 ? -5.486 15.053 2.951 1.00 37.16 174 LEU A C 1
ATOM 1275 O O . LEU A 1 177 ? -4.275 14.902 3.134 1.00 33.43 174 LEU A O 1
ATOM 1280 N N . LEU A 1 178 ? -6.018 15.284 1.752 1.00 35.65 175 LEU A N 1
ATOM 1281 C CA . LEU A 1 178 ? -5.211 15.272 0.537 1.00 34.29 175 LEU A CA 1
ATOM 1282 C C . LEU A 1 178 ? -4.099 16.312 0.584 1.00 29.23 175 LEU A C 1
ATOM 1283 O O . LEU A 1 178 ? -2.986 16.038 0.158 1.00 36.02 175 LEU A O 1
ATOM 1288 N N . LYS A 1 179 ? -4.382 17.492 1.132 1.00 32.89 176 LYS A N 1
ATOM 1289 C CA . LYS A 1 179 ? -3.361 18.535 1.236 1.00 37.83 176 LYS A CA 1
ATOM 1290 C C . LYS A 1 179 ? -2.218 18.126 2.171 1.00 41.85 176 LYS A C 1
ATOM 1291 O O . LYS A 1 179 ? -1.131 18.707 2.134 1.00 39.97 176 LYS A O 1
ATOM 1297 N N . CYS A 1 180 ? -2.469 17.115 3.000 1.00 43.65 177 CYS A N 1
ATOM 1298 C CA . CYS A 1 180 ? -1.464 16.611 3.934 1.00 43.55 177 CYS A CA 1
ATOM 1299 C C . CYS A 1 180 ? -0.714 15.377 3.416 1.00 41.33 177 CYS A C 1
ATOM 1300 O O . CYS A 1 180 ? 0.012 14.734 4.171 1.00 48.86 177 CYS A O 1
ATOM 1303 N N . VAL A 1 181 ? -0.883 15.053 2.137 1.00 28.47 178 VAL A N 1
ATOM 1304 C CA . VAL A 1 181 ? -0.240 13.877 1.546 1.00 26.46 178 VAL A CA 1
ATOM 1305 C C . VAL A 1 181 ? 0.879 14.243 0.566 1.00 32.94 178 VAL A C 1
ATOM 1306 O O . VAL A 1 181 ? 0.647 14.950 -0.416 1.00 37.91 178 VAL A O 1
ATOM 1310 N N . ASP A 1 182 ? 2.090 13.759 0.828 1.00 27.82 179 ASP A N 1
ATOM 1311 C CA . ASP A 1 182 ? 3.243 14.089 -0.023 1.00 30.69 179 ASP A CA 1
ATOM 1312 C C . ASP A 1 182 ? 3.313 13.239 -1.283 1.00 32.45 179 ASP A C 1
ATOM 1313 O O . ASP A 1 182 ? 3.795 13.693 -2.326 1.00 30.10 179 ASP A O 1
ATOM 1318 N N . LEU A 1 183 ? 2.832 12.004 -1.192 1.00 32.81 180 LEU A N 1
ATOM 1319 C CA . LEU A 1 183 ? 2.858 11.095 -2.333 1.00 27.41 180 LEU A CA 1
ATOM 1320 C C . LEU A 1 183 ? 1.645 10.175 -2.269 1.00 31.50 180 LEU A C 1
ATOM 1321 O O . LEU A 1 183 ? 1.416 9.526 -1.256 1.00 25.13 180 LEU A O 1
ATOM 1326 N N . ILE A 1 184 ? 0.876 10.126 -3.354 1.00 28.10 181 ILE A N 1
ATOM 1327 C CA . ILE A 1 184 ? -0.323 9.297 -3.414 1.00 23.86 181 ILE A CA 1
ATOM 1328 C C . ILE A 1 184 ? -0.191 8.217 -4.493 1.00 27.27 181 ILE A C 1
ATOM 1329 O O . ILE A 1 184 ? 0.359 8.459 -5.578 1.00 27.22 181 ILE A O 1
ATOM 1334 N N . THR A 1 185 ? -0.675 7.014 -4.191 1.00 24.69 182 THR A N 1
ATOM 1335 C CA . THR A 1 185 ? -0.494 5.880 -5.101 1.00 27.46 182 THR A CA 1
ATOM 1336 C C . THR A 1 185 ? -1.808 5.202 -5.514 1.00 24.94 182 THR A C 1
ATOM 1337 O O . THR A 1 185 ? -1.974 3.998 -5.328 1.00 25.47 182 THR A O 1
ATOM 1341 N N . PRO A 1 186 ? -2.743 5.965 -6.099 1.00 27.93 183 PRO A N 1
ATOM 1342 C CA . PRO A 1 186 ? -3.991 5.317 -6.510 1.00 25.31 183 PRO A CA 1
ATOM 1343 C C . PRO A 1 186 ? -3.763 4.302 -7.622 1.00 29.67 183 PRO A C 1
ATOM 1344 O O . PRO A 1 186 ? -2.792 4.407 -8.398 1.00 26.87 183 PRO A O 1
ATOM 1348 N N . ASN A 1 187 ? -4.652 3.322 -7.710 1.00 23.89 184 ASN A N 1
ATOM 1349 C CA . ASN A 1 187 ? -4.740 2.531 -8.927 1.00 28.88 184 ASN A CA 1
ATOM 1350 C C . ASN A 1 187 ? -5.640 3.258 -9.924 1.00 30.24 184 ASN A C 1
ATOM 1351 O O . ASN A 1 187 ? -6.007 4.404 -9.686 1.00 27.80 184 ASN A O 1
ATOM 1356 N N . GLU A 1 188 ? -5.987 2.600 -11.023 1.00 25.52 185 GLU A N 1
ATOM 1357 C CA . GLU A 1 188 ? -6.822 3.220 -12.057 1.00 26.74 185 GLU A CA 1
ATOM 1358 C C . GLU A 1 188 ? -8.240 3.535 -11.551 1.00 30.71 185 GLU A C 1
ATOM 1359 O O . GLU A 1 188 ? -8.760 4.640 -11.753 1.00 32.53 185 GLU A O 1
ATOM 1365 N N . THR A 1 189 ? -8.850 2.562 -10.884 1.00 27.93 186 THR A N 1
ATOM 1366 C CA . THR A 1 189 ? -10.176 2.736 -10.280 1.00 34.31 186 THR A CA 1
ATOM 1367 C C . THR A 1 189 ? -10.193 3.863 -9.240 1.00 35.78 186 THR A C 1
ATOM 1368 O O . THR A 1 189 ? -11.081 4.726 -9.246 1.00 32.10 186 THR A O 1
ATOM 1372 N N . GLU A 1 190 ? -9.206 3.852 -8.347 1.00 33.33 187 GLU A N 1
ATOM 1373 C CA . GLU A 1 190 ? -9.126 4.841 -7.277 1.00 27.69 187 GLU A CA 1
ATOM 1374 C C . GLU A 1 190 ? -8.838 6.249 -7.778 1.00 26.24 187 GLU A C 1
ATOM 1375 O O . GLU A 1 190 ? -9.287 7.229 -7.189 1.00 29.26 187 GLU A O 1
ATOM 1381 N N . ALA A 1 191 ? -8.076 6.356 -8.858 1.00 28.42 188 ALA A N 1
ATOM 1382 C CA . ALA A 1 191 ? -7.788 7.668 -9.410 1.00 33.34 188 ALA A CA 1
ATOM 1383 C C . ALA A 1 191 ? -9.105 8.311 -9.856 1.00 38.07 188 ALA A C 1
ATOM 1384 O O . ALA A 1 191 ? -9.338 9.501 -9.646 1.00 35.81 188 ALA A O 1
ATOM 1386 N N . GLU A 1 192 ? -9.976 7.490 -10.429 1.00 27.35 189 GLU A N 1
ATOM 1387 C CA . GLU A 1 192 ? -11.224 7.967 -11.008 1.00 31.19 189 GLU A CA 1
ATOM 1388 C C . GLU A 1 192 ? -12.226 8.322 -9.924 1.00 33.88 189 GLU A C 1
ATOM 1389 O O . GLU A 1 192 ? -12.991 9.277 -10.049 1.00 35.20 189 GLU A O 1
ATOM 1395 N N . VAL A 1 193 ? -12.227 7.540 -8.853 1.00 31.91 190 VAL A N 1
ATOM 1396 C CA . VAL A 1 193 ? -13.095 7.843 -7.736 1.00 30.66 190 VAL A CA 1
ATOM 1397 C C . VAL A 1 193 ? -12.668 9.167 -7.119 1.00 30.85 190 VAL A C 1
ATOM 1398 O O . VAL A 1 193 ? -13.501 10.006 -6.783 1.00 36.41 190 VAL A O 1
ATOM 1402 N N . LEU A 1 194 ? -11.361 9.366 -7.003 1.00 28.15 191 LEU A N 1
ATOM 1403 C CA . LEU A 1 194 ? -10.833 10.552 -6.342 1.00 35.58 191 LEU A CA 1
ATOM 1404 C C . LEU A 1 194 ? -10.983 11.830 -7.168 1.00 33.59 191 LEU A C 1
ATOM 1405 O O . LEU A 1 194 ? -11.133 12.918 -6.617 1.00 37.71 191 LEU A O 1
ATOM 1410 N N . THR A 1 195 ? -10.924 11.703 -8.488 1.00 31.65 192 THR A N 1
ATOM 1411 C CA . THR A 1 195 ? -10.878 12.892 -9.339 1.00 35.25 192 THR A CA 1
ATOM 1412 C C . THR A 1 195 ? -12.039 13.001 -10.323 1.00 38.96 192 THR A C 1
ATOM 1413 O O . THR A 1 195 ? -12.303 14.077 -10.860 1.00 38.93 192 THR A O 1
ATOM 1417 N N . GLY A 1 196 ? -12.716 11.887 -10.577 1.00 41.55 193 GLY A N 1
ATOM 1418 C CA . GLY A 1 196 ? -13.809 11.875 -11.530 1.00 46.84 193 GLY A CA 1
ATOM 1419 C C . GLY A 1 196 ? -13.270 11.684 -12.929 1.00 51.53 193 GLY A C 1
ATOM 1420 O O . GLY A 1 196 ? -14.023 11.492 -13.885 1.00 50.44 193 GLY A O 1
ATOM 1421 N N . ILE A 1 197 ? -11.948 11.736 -13.035 1.00 49.85 194 ILE A N 1
ATOM 1422 C CA . ILE A 1 197 ? -11.251 11.585 -14.299 1.00 48.50 194 ILE A CA 1
ATOM 1423 C C . ILE A 1 197 ? -10.864 10.133 -14.488 1.00 52.07 194 ILE A C 1
ATOM 1424 O O . ILE A 1 197 ? -10.011 9.611 -13.768 1.00 52.54 194 ILE A O 1
ATOM 1429 N N . THR A 1 198 ? -11.503 9.474 -15.444 1.00 48.24 195 THR A N 1
ATOM 1430 C CA . THR A 1 198 ? -11.149 8.103 -15.774 1.00 40.33 195 THR A CA 1
ATOM 1431 C C . THR A 1 198 ? -9.778 8.108 -16.446 1.00 42.59 195 THR A C 1
ATOM 1432 O O . THR A 1 198 ? -9.476 8.994 -17.254 1.00 41.35 195 THR A O 1
ATOM 1436 N N . VAL A 1 199 ? -8.946 7.135 -16.083 1.00 35.94 196 VAL A N 1
ATOM 1437 C CA . VAL A 1 199 ? -7.596 7.015 -16.626 1.00 38.57 196 VAL A CA 1
ATOM 1438 C C . VAL A 1 199 ? -7.505 5.869 -17.623 1.00 38.78 196 VAL A C 1
ATOM 1439 O O . VAL A 1 199 ? -7.714 4.709 -17.268 1.00 36.55 196 VAL A O 1
ATOM 1443 N N . TYR A 1 200 ? -7.175 6.198 -18.871 1.00 41.22 197 TYR A N 1
ATOM 1444 C CA . TYR A 1 200 ? -7.177 5.211 -19.947 1.00 39.46 197 TYR A CA 1
ATOM 1445 C C . TYR A 1 200 ? -5.978 5.383 -20.880 1.00 42.08 197 TYR A C 1
ATOM 1446 O O . TYR A 1 200 ? -5.675 4.502 -21.681 1.00 42.55 197 TYR A O 1
ATOM 1455 N N . ASP A 1 201 ? -5.305 6.522 -20.770 1.00 40.06 198 ASP A N 1
ATOM 1456 C CA . ASP A 1 201 ? -4.161 6.826 -21.624 1.00 35.71 198 ASP A CA 1
ATOM 1457 C C . ASP A 1 201 ? -3.274 7.870 -20.960 1.00 43.07 198 ASP A C 1
ATOM 1458 O O . ASP A 1 201 ? -3.526 8.268 -19.825 1.00 46.62 198 ASP A O 1
ATOM 1463 N N . ASP A 1 202 ? -2.248 8.320 -21.675 1.00 39.56 199 ASP A N 1
ATOM 1464 C CA . ASP A 1 202 ? -1.305 9.289 -21.128 1.00 31.49 199 ASP A CA 1
ATOM 1465 C C . ASP A 1 202 ? -1.955 10.622 -20.738 1.00 30.34 199 ASP A C 1
ATOM 1466 O O . ASP A 1 202 ? -1.693 11.144 -19.657 1.00 36.60 199 ASP A O 1
ATOM 1471 N N . SER A 1 203 ? -2.791 11.180 -21.613 1.00 47.80 200 SER A N 1
ATOM 1472 C CA . SER A 1 203 ? -3.394 12.485 -21.336 1.00 40.02 200 SER A CA 1
ATOM 1473 C C . SER A 1 203 ? -4.393 12.437 -20.181 1.00 32.65 200 SER A C 1
ATOM 1474 O O . SER A 1 203 ? -4.469 13.372 -19.391 1.00 40.64 200 SER A O 1
ATOM 1477 N N . SER A 1 204 ? -5.157 11.355 -20.090 1.00 32.26 201 SER A N 1
ATOM 1478 C CA . SER A 1 204 ? -6.139 11.209 -19.013 1.00 32.80 201 SER A CA 1
ATOM 1479 C C . SER A 1 204 ? -5.454 10.887 -17.690 1.00 38.99 201 SER A C 1
ATOM 1480 O O . SER A 1 204 ? -5.901 11.321 -16.630 1.00 39.34 201 SER A O 1
ATOM 1483 N N . ALA A 1 205 ? -4.367 10.125 -17.763 1.00 35.27 202 ALA A N 1
ATOM 1484 C CA . ALA A 1 205 ? -3.526 9.883 -16.601 1.00 36.94 202 ALA A CA 1
ATOM 1485 C C . ALA A 1 205 ? -3.036 11.216 -16.059 1.00 33.49 202 ALA A C 1
ATOM 1486 O O . ALA A 1 205 ? -3.025 11.449 -14.853 1.00 38.72 202 ALA A O 1
ATOM 1488 N N . GLN A 1 206 ? -2.647 12.106 -16.968 1.00 41.27 203 GLN A N 1
ATOM 1489 C CA . GLN A 1 206 ? -2.056 13.372 -16.560 1.00 38.97 203 GLN A CA 1
ATOM 1490 C C . GLN A 1 206 ? -3.117 14.335 -16.047 1.00 38.77 203 GLN A C 1
ATOM 1491 O O . GLN A 1 206 ? -2.830 15.209 -15.233 1.00 41.62 203 GLN A O 1
ATOM 1497 N N . GLN A 1 207 ? -4.343 14.166 -16.526 1.00 42.13 204 GLN A N 1
ATOM 1498 C CA . GLN A 1 207 ? -5.466 14.949 -16.033 1.00 45.13 204 GLN A CA 1
ATOM 1499 C C . GLN A 1 207 ? -5.753 14.577 -14.587 1.00 38.03 204 GLN A C 1
ATOM 1500 O O . GLN A 1 207 ? -5.833 15.442 -13.715 1.00 45.53 204 GLN A O 1
ATOM 1506 N N . ALA A 1 208 ? -5.922 13.279 -14.352 1.00 42.14 205 ALA A N 1
ATOM 1507 C CA . ALA A 1 208 ? -6.173 12.753 -13.010 1.00 30.85 205 ALA A CA 1
ATOM 1508 C C . ALA A 1 208 ? -5.084 13.212 -12.056 1.00 35.29 205 ALA A C 1
ATOM 1509 O O . ALA A 1 208 ? -5.364 13.664 -10.945 1.00 39.66 205 ALA A O 1
ATOM 1511 N N . ALA A 1 209 ? -3.837 13.120 -12.510 1.00 36.85 206 ALA A N 1
ATOM 1512 C CA . ALA A 1 209 ? -2.703 13.502 -11.690 1.00 38.41 206 ALA A CA 1
ATOM 1513 C C . ALA A 1 209 ? -2.720 14.989 -11.373 1.00 37.85 206 ALA A C 1
ATOM 1514 O O . ALA A 1 209 ? -2.457 15.387 -10.240 1.00 37.26 206 ALA A O 1
ATOM 1516 N N . ASP A 1 210 ? -3.030 15.807 -12.379 1.00 40.87 207 ASP A N 1
ATOM 1517 C CA . ASP A 1 210 ? -3.056 17.257 -12.203 1.00 47.93 207 ASP A CA 1
ATOM 1518 C C . ASP A 1 210 ? -4.125 17.645 -11.190 1.00 40.28 207 ASP A C 1
ATOM 1519 O O . ASP A 1 210 ? -3.916 18.524 -10.350 1.00 41.82 207 ASP A O 1
ATOM 1524 N N . ALA A 1 211 ? -5.265 16.969 -11.275 1.00 36.50 208 ALA A N 1
ATOM 1525 C CA . ALA A 1 211 ? -6.348 17.158 -10.324 1.00 41.54 208 ALA A CA 1
ATOM 1526 C C . ALA A 1 211 ? -5.846 16.878 -8.910 1.00 42.02 208 ALA A C 1
ATOM 1527 O O . ALA A 1 211 ? -6.223 17.562 -7.961 1.00 38.12 208 ALA A O 1
ATOM 1529 N N . LEU A 1 212 ? -4.978 15.879 -8.776 1.00 39.79 209 LEU A N 1
ATOM 1530 C CA . LEU A 1 212 ? -4.418 15.545 -7.466 1.00 34.23 209 LEU A CA 1
ATOM 1531 C C . LEU A 1 212 ? -3.352 16.553 -7.072 1.00 31.75 209 LEU A C 1
ATOM 1532 O O . LEU A 1 212 ? -3.212 16.893 -5.900 1.00 35.89 209 LEU A O 1
ATOM 1537 N N . HIS A 1 213 ? -2.605 17.040 -8.060 1.00 35.34 210 HIS A N 1
ATOM 1538 C CA . HIS A 1 213 ? -1.621 18.086 -7.808 1.00 44.58 210 HIS A CA 1
ATOM 1539 C C . HIS A 1 213 ? -2.302 19.355 -7.300 1.00 44.76 210 HIS A C 1
ATOM 1540 O O . HIS A 1 213 ? -1.770 20.052 -6.438 1.00 38.79 210 HIS A O 1
ATOM 1547 N N . CYS A 1 214 ? -3.478 19.650 -7.844 1.00 47.15 211 CYS A N 1
ATOM 1548 C CA . CYS A 1 214 ? -4.242 20.819 -7.420 1.00 46.85 211 CYS A CA 1
ATOM 1549 C C . CYS A 1 214 ? -4.717 20.652 -5.979 1.00 49.44 211 CYS A C 1
ATOM 1550 O O . CYS A 1 214 ? -4.841 21.625 -5.234 1.00 46.75 211 CYS A O 1
ATOM 1553 N N . LYS A 1 215 ? -4.963 19.405 -5.588 1.00 44.06 212 LYS A N 1
ATOM 1554 C CA . LYS A 1 215 ? -5.351 19.099 -4.216 1.00 43.79 212 LYS A CA 1
ATOM 1555 C C . LYS A 1 215 ? -4.154 19.202 -3.267 1.00 44.35 212 LYS A C 1
ATOM 1556 O O . LYS A 1 215 ? -4.290 19.010 -2.057 1.00 42.28 212 LYS A O 1
ATOM 1562 N N . GLY A 1 216 ? -2.984 19.506 -3.826 1.00 37.11 213 GLY A N 1
ATOM 1563 C CA . GLY A 1 216 ? -1.814 19.824 -3.028 1.00 38.30 213 GLY A CA 1
ATOM 1564 C C . GLY A 1 216 ? -0.836 18.679 -2.852 1.00 41.30 213 GLY A C 1
ATOM 1565 O O . GLY A 1 216 ? 0.081 18.758 -2.037 1.00 47.62 213 GLY A O 1
ATOM 1566 N N . ILE A 1 217 ? -1.025 17.614 -3.618 1.00 40.17 214 ILE A N 1
ATOM 1567 C CA . ILE A 1 217 ? -0.155 16.449 -3.515 1.00 39.62 214 ILE A CA 1
ATOM 1568 C C . ILE A 1 217 ? 0.962 16.515 -4.551 1.00 40.06 214 ILE A C 1
ATOM 1569 O O . ILE A 1 217 ? 0.711 16.431 -5.754 1.00 32.99 214 ILE A O 1
ATOM 1574 N N . GLU A 1 218 ? 2.189 16.658 -4.057 1.00 42.87 215 GLU A N 1
ATOM 1575 C CA . GLU A 1 218 ? 3.376 16.858 -4.883 1.00 40.45 215 GLU A CA 1
ATOM 1576 C C . GLU A 1 218 ? 3.650 15.718 -5.865 1.00 38.41 215 GLU A C 1
ATOM 1577 O O . GLU A 1 218 ? 3.820 15.946 -7.063 1.00 33.91 215 GLU A O 1
ATOM 1583 N N . ILE A 1 219 ? 3.715 14.490 -5.361 1.00 37.88 216 ILE A N 1
ATOM 1584 C CA . ILE A 1 219 ? 4.036 13.352 -6.221 1.00 39.48 216 ILE A CA 1
ATOM 1585 C C . ILE A 1 219 ? 2.848 12.419 -6.380 1.00 34.91 216 ILE A C 1
ATOM 1586 O O . ILE A 1 219 ? 2.255 11.959 -5.396 1.00 32.51 216 ILE A O 1
ATOM 1591 N N . VAL A 1 220 ? 2.514 12.122 -7.626 1.00 33.90 217 VAL A N 1
ATOM 1592 C CA . VAL A 1 220 ? 1.415 11.219 -7.913 1.00 29.45 217 VAL A CA 1
ATOM 1593 C C . VAL A 1 220 ? 1.919 10.001 -8.668 1.00 29.09 217 VAL A C 1
ATOM 1594 O O . VAL A 1 220 ? 2.663 10.124 -9.649 1.00 35.00 217 VAL A O 1
ATOM 1598 N N . ILE A 1 221 ? 1.527 8.822 -8.196 1.00 25.99 218 ILE A N 1
ATOM 1599 C CA . ILE A 1 221 ? 1.851 7.581 -8.881 1.00 26.73 218 ILE A CA 1
ATOM 1600 C C . ILE A 1 221 ? 0.580 6.771 -9.082 1.00 30.33 218 ILE A C 1
ATOM 1601 O O . ILE A 1 221 ? 0.027 6.214 -8.123 1.00 28.66 218 ILE A O 1
ATOM 1606 N N . ILE A 1 222 ? 0.109 6.709 -10.322 1.00 32.88 219 ILE A N 1
ATOM 1607 C CA . ILE A 1 222 ? -1.060 5.911 -10.640 1.00 28.19 219 ILE A CA 1
ATOM 1608 C C . ILE A 1 222 ? -0.623 4.535 -11.112 1.00 32.19 219 ILE A C 1
ATOM 1609 O O . ILE A 1 222 ? 0.081 4.406 -12.117 1.00 30.83 219 ILE A O 1
ATOM 1614 N N . THR A 1 223 ? -1.017 3.496 -10.375 1.00 29.36 220 THR A N 1
ATOM 1615 C CA . THR A 1 223 ? -0.588 2.156 -10.740 1.00 27.46 220 THR A CA 1
ATOM 1616 C C . THR A 1 223 ? -1.502 1.619 -11.833 1.00 29.49 220 THR A C 1
ATOM 1617 O O . THR A 1 223 ? -2.717 1.805 -11.780 1.00 30.60 220 THR A O 1
ATOM 1621 N N . LEU A 1 224 ? -0.906 0.985 -12.840 1.00 27.03 221 LEU A N 1
ATOM 1622 C CA . LEU A 1 224 ? -1.647 0.574 -14.029 1.00 25.99 221 LEU A CA 1
ATOM 1623 C C . LEU A 1 224 ? -1.598 -0.930 -14.251 1.00 26.20 221 LEU A C 1
ATOM 1624 O O . LEU A 1 224 ? -1.619 -1.394 -15.386 1.00 32.11 221 LEU A O 1
ATOM 1629 N N . GLY A 1 225 ? -1.532 -1.704 -13.174 1.00 34.15 222 GLY A N 1
ATOM 1630 C CA . GLY A 1 225 ? -1.423 -3.143 -13.316 1.00 31.50 222 GLY A CA 1
ATOM 1631 C C . GLY A 1 225 ? -0.144 -3.533 -14.034 1.00 29.19 222 GLY A C 1
ATOM 1632 O O . GLY A 1 225 ? 0.915 -2.973 -13.774 1.00 29.29 222 GLY A O 1
ATOM 1633 N N . SER A 1 226 ? -0.261 -4.478 -14.959 1.00 36.32 223 SER A N 1
ATOM 1634 C CA . SER A 1 226 ? 0.869 -4.949 -15.756 1.00 35.41 223 SER A CA 1
ATOM 1635 C C . SER A 1 226 ? 1.472 -3.865 -16.664 1.00 36.01 223 SER A C 1
ATOM 1636 O O . SER A 1 226 ? 2.536 -4.057 -17.245 1.00 35.29 223 SER A O 1
ATOM 1639 N N . LYS A 1 227 ? 0.783 -2.735 -16.785 1.00 31.32 224 LYS A N 1
ATOM 1640 C CA . LYS A 1 227 ? 1.241 -1.629 -17.617 1.00 30.93 224 LYS A CA 1
ATOM 1641 C C . LYS A 1 227 ? 2.241 -0.758 -16.853 1.00 31.81 224 LYS A C 1
ATOM 1642 O O . LYS A 1 227 ? 2.785 0.212 -17.393 1.00 36.70 224 LYS A O 1
ATOM 1648 N N . GLY A 1 228 ? 2.498 -1.113 -15.594 1.00 26.91 225 GLY A N 1
ATOM 1649 C CA . GLY A 1 228 ? 3.438 -0.355 -14.791 1.00 28.31 225 GLY A CA 1
ATOM 1650 C C . GLY A 1 228 ? 2.756 0.729 -13.986 1.00 30.95 225 GLY A C 1
ATOM 1651 O O . GLY A 1 228 ? 1.740 0.471 -13.337 1.00 28.35 225 GLY A O 1
ATOM 1652 N N . VAL A 1 229 ? 3.330 1.931 -13.998 1.00 27.45 226 VAL A N 1
ATOM 1653 C CA . VAL A 1 229 ? 2.738 3.081 -13.319 1.00 30.44 226 VAL A CA 1
ATOM 1654 C C . VAL A 1 229 ? 2.853 4.369 -14.131 1.00 25.68 226 VAL A C 1
ATOM 1655 O O . VAL A 1 229 ? 3.693 4.491 -15.018 1.00 29.83 226 VAL A O 1
ATOM 1659 N N . TRP A 1 230 ? 2.004 5.334 -13.805 1.00 27.48 227 TRP A N 1
ATOM 1660 C CA . TRP A 1 230 ? 2.153 6.690 -14.303 1.00 26.77 227 TRP A CA 1
ATOM 1661 C C . TRP A 1 230 ? 2.714 7.573 -13.194 1.00 37.62 227 TRP A C 1
ATOM 1662 O O . TRP A 1 230 ? 2.040 7.829 -12.196 1.00 33.74 227 TRP A O 1
ATOM 1673 N N . LEU A 1 231 ? 3.956 8.019 -13.358 1.00 31.77 228 LEU A N 1
ATOM 1674 C CA . LEU A 1 231 ? 4.568 8.935 -12.396 1.00 30.27 228 LEU A CA 1
ATOM 1675 C C . LEU A 1 231 ? 4.437 10.393 -12.827 1.00 34.35 228 LEU A C 1
ATOM 1676 O O . LEU A 1 231 ? 4.892 10.764 -13.915 1.00 32.99 228 LEU A O 1
ATOM 1681 N N . SER A 1 232 ? 3.824 11.207 -11.972 1.00 32.26 229 SER A N 1
ATOM 1682 C CA . SER A 1 232 ? 3.718 12.640 -12.207 1.00 36.88 229 SER A CA 1
ATOM 1683 C C . SER A 1 232 ? 4.326 13.462 -11.079 1.00 35.07 229 SER A C 1
ATOM 1684 O O . SER A 1 232 ? 3.983 13.278 -9.906 1.00 41.29 229 SER A O 1
ATOM 1687 N N . GLN A 1 233 ? 5.223 14.375 -11.439 1.00 33.20 230 GLN A N 1
ATOM 1688 C CA . GLN A 1 233 ? 5.882 15.231 -10.465 1.00 36.12 230 GLN A CA 1
ATOM 1689 C C . GLN A 1 233 ? 5.622 16.697 -10.799 1.00 46.97 230 GLN A C 1
ATOM 1690 O O . GLN A 1 233 ? 6.309 17.281 -11.642 1.00 43.78 230 GLN A O 1
ATOM 1696 N N . ASN A 1 234 ? 4.634 17.271 -10.113 1.00 60.48 231 ASN A N 1
ATOM 1697 C CA . ASN A 1 234 ? 4.078 18.589 -10.415 1.00 62.52 231 ASN A CA 1
ATOM 1698 C C . ASN A 1 234 ? 4.004 18.915 -11.905 1.00 65.49 231 ASN A C 1
ATOM 1699 O O . ASN A 1 234 ? 4.844 19.640 -12.438 1.00 68.54 231 ASN A O 1
ATOM 1704 N N . GLY A 1 235 ? 3.009 18.343 -12.575 1.00 62.78 232 GLY A N 1
ATOM 1705 C CA . GLY A 1 235 ? 2.762 18.642 -13.972 1.00 62.16 232 GLY A CA 1
ATOM 1706 C C . GLY A 1 235 ? 3.469 17.727 -14.952 1.00 59.14 232 GLY A C 1
ATOM 1707 O O . GLY A 1 235 ? 2.959 17.495 -16.046 1.00 58.32 232 GLY A O 1
ATOM 1708 N N . ARG A 1 236 ? 4.633 17.205 -14.569 1.00 48.04 233 ARG A N 1
ATOM 1709 C CA . ARG A 1 236 ? 5.438 16.376 -15.469 1.00 47.11 233 ARG A CA 1
ATOM 1710 C C . ARG A 1 236 ? 5.150 14.891 -15.300 1.00 47.81 233 ARG A C 1
ATOM 1711 O O . ARG A 1 236 ? 5.452 14.323 -14.249 1.00 47.25 233 ARG A O 1
ATOM 1719 N N . GLY A 1 237 ? 4.592 14.255 -16.329 1.00 36.16 234 GLY A N 1
ATOM 1720 C CA . GLY A 1 237 ? 4.205 12.858 -16.231 1.00 33.24 234 GLY A CA 1
ATOM 1721 C C . GLY A 1 237 ? 4.946 11.932 -17.172 1.00 32.87 234 GLY A C 1
ATOM 1722 O O . GLY A 1 237 ? 5.453 12.366 -18.205 1.00 34.59 234 GLY A O 1
ATOM 1723 N N . GLN A 1 238 ? 5.005 10.653 -16.811 1.00 30.18 235 GLN A N 1
ATOM 1724 C CA . GLN A 1 238 ? 5.665 9.641 -17.623 1.00 30.31 235 GLN A CA 1
ATOM 1725 C C . GLN A 1 238 ? 5.233 8.253 -17.176 1.00 36.50 235 GLN A C 1
ATOM 1726 O O . GLN A 1 238 ? 4.936 8.050 -16.001 1.00 33.85 235 GLN A O 1
ATOM 1732 N N . ARG A 1 239 ? 5.201 7.298 -18.103 1.00 37.66 236 ARG A N 1
ATOM 1733 C CA . ARG A 1 239 ? 4.933 5.908 -17.737 1.00 34.80 236 ARG A CA 1
ATOM 1734 C C . ARG A 1 239 ? 6.229 5.167 -17.405 1.00 26.96 236 ARG A C 1
ATOM 1735 O O . ARG A 1 239 ? 7.179 5.168 -18.187 1.00 28.50 236 ARG A O 1
ATOM 1743 N N . ILE A 1 240 ? 6.271 4.558 -16.225 1.00 26.30 237 ILE A N 1
ATOM 1744 C CA . ILE A 1 240 ? 7.392 3.705 -15.860 1.00 28.64 237 ILE A CA 1
ATOM 1745 C C . ILE A 1 240 ? 6.879 2.281 -15.851 1.00 25.77 237 ILE A C 1
ATOM 1746 O O . ILE A 1 240 ? 6.061 1.912 -15.001 1.00 25.99 237 ILE A O 1
ATOM 1751 N N . PRO A 1 241 ? 7.336 1.479 -16.814 1.00 29.52 238 PRO A N 1
ATOM 1752 C CA . PRO A 1 241 ? 6.784 0.143 -17.018 1.00 24.84 238 PRO A CA 1
ATOM 1753 C C . PRO A 1 241 ? 7.229 -0.818 -15.934 1.00 25.18 238 PRO A C 1
ATOM 1754 O O . PRO A 1 241 ? 8.283 -0.630 -15.321 1.00 26.56 238 PRO A O 1
ATOM 1758 N N . GLY A 1 242 ? 6.423 -1.846 -15.708 1.00 30.90 239 GLY A N 1
ATOM 1759 C CA . GLY A 1 242 ? 6.772 -2.879 -14.761 1.00 20.41 239 GLY A CA 1
ATOM 1760 C C . GLY A 1 242 ? 7.570 -3.995 -15.406 1.00 21.66 239 GLY A C 1
ATOM 1761 O O . GLY A 1 242 ? 8.173 -3.820 -16.470 1.00 23.71 239 GLY A O 1
ATOM 1762 N N . PHE A 1 243 ? 7.579 -5.151 -14.753 1.00 20.14 240 PHE A N 1
ATOM 1763 C CA . PHE A 1 243 ? 8.136 -6.364 -15.324 1.00 23.10 240 PHE A CA 1
ATOM 1764 C C . PHE A 1 243 ? 6.980 -7.263 -15.719 1.00 32.06 240 PHE A C 1
ATOM 1765 O O . PHE A 1 243 ? 5.896 -7.152 -15.158 1.00 39.24 240 PHE A O 1
ATOM 1773 N N . VAL A 1 244 ? 7.176 -8.131 -16.702 1.00 24.64 241 VAL A N 1
ATOM 1774 C CA . VAL A 1 244 ? 6.054 -8.937 -17.170 1.00 28.41 241 VAL A CA 1
ATOM 1775 C C . VAL A 1 244 ? 6.154 -10.384 -16.714 1.00 29.08 241 VAL A C 1
ATOM 1776 O O . VAL A 1 244 ? 7.158 -11.049 -16.944 1.00 32.03 241 VAL A O 1
ATOM 1780 N N . VAL A 1 245 ? 5.109 -10.847 -16.030 1.00 27.40 242 VAL A N 1
ATOM 1781 C CA . VAL A 1 245 ? 5.081 -12.189 -15.474 1.00 28.29 242 VAL A CA 1
ATOM 1782 C C . VAL A 1 245 ? 3.693 -12.802 -15.639 1.00 29.77 242 VAL A C 1
ATOM 1783 O O . VAL A 1 245 ? 2.709 -12.090 -15.854 1.00 32.02 242 VAL A O 1
ATOM 1787 N N . LYS A 1 246 ? 3.628 -14.123 -15.530 1.00 32.80 243 LYS A N 1
ATOM 1788 C CA . LYS A 1 246 ? 2.368 -14.853 -15.520 1.00 31.24 243 LYS A CA 1
ATOM 1789 C C . LYS A 1 246 ? 1.730 -14.680 -14.148 1.00 25.32 243 LYS A C 1
ATOM 1790 O O . LYS A 1 246 ? 2.385 -14.925 -13.142 1.00 27.93 243 LYS A O 1
ATOM 1796 N N . ALA A 1 247 ? 0.478 -14.236 -14.106 1.00 31.76 244 ALA A N 1
ATOM 1797 C CA . ALA A 1 247 ? -0.198 -13.989 -12.829 1.00 32.04 244 ALA A CA 1
ATOM 1798 C C . ALA A 1 247 ? -0.770 -15.260 -12.215 1.00 30.43 244 ALA A C 1
ATOM 1799 O O . ALA A 1 247 ? -1.482 -16.013 -12.880 1.00 30.62 244 ALA A O 1
ATOM 1801 N N . THR A 1 248 ? -0.447 -15.493 -10.943 1.00 23.31 245 THR A N 1
ATOM 1802 C CA . THR A 1 248 ? -1.050 -16.566 -10.150 1.00 21.44 245 THR A CA 1
ATOM 1803 C C . THR A 1 248 ? -2.127 -15.946 -9.251 1.00 24.75 245 THR A C 1
ATOM 1804 O O . THR A 1 248 ? -3.218 -16.516 -9.041 1.00 21.47 245 THR A O 1
ATOM 1808 N N . ASP A 1 249 ? -1.824 -14.757 -8.740 1.00 19.61 246 ASP A N 1
ATOM 1809 C CA . ASP A 1 249 ? -2.710 -14.068 -7.812 1.00 19.43 246 ASP A CA 1
ATOM 1810 C C . ASP A 1 249 ? -2.224 -12.636 -7.659 1.00 20.98 246 ASP A C 1
ATOM 1811 O O . ASP A 1 249 ? -1.107 -12.422 -7.206 1.00 19.05 246 ASP A O 1
ATOM 1816 N N . THR A 1 250 ? -3.045 -11.654 -8.028 1.00 20.79 247 THR A N 1
ATOM 1817 C CA . THR A 1 250 ? -2.624 -10.254 -7.911 1.00 22.01 247 THR A CA 1
ATOM 1818 C C . THR A 1 250 ? -2.993 -9.623 -6.563 1.00 21.81 247 THR A C 1
ATOM 1819 O O . THR A 1 250 ? -2.731 -8.437 -6.343 1.00 20.00 247 THR A O 1
ATOM 1823 N N . THR A 1 251 ? -3.592 -10.413 -5.669 1.00 23.88 248 THR A N 1
ATOM 1824 C CA . THR A 1 251 ? -3.866 -9.953 -4.308 1.00 18.34 248 THR A CA 1
ATOM 1825 C C . THR A 1 251 ? -2.519 -9.540 -3.738 1.00 24.65 248 THR A C 1
ATOM 1826 O O . THR A 1 251 ? -1.554 -10.300 -3.822 1.00 25.77 248 THR A O 1
ATOM 1830 N N . ALA A 1 252 ? -2.469 -8.338 -3.181 1.00 26.77 249 ALA A N 1
ATOM 1831 C CA . ALA A 1 252 ? -1.274 -7.789 -2.527 1.00 17.87 249 ALA A CA 1
ATOM 1832 C C . ALA A 1 252 ? -0.163 -7.298 -3.472 1.00 17.38 249 ALA A C 1
ATOM 1833 O O . ALA A 1 252 ? 0.889 -6.903 -2.994 1.00 20.38 249 ALA A O 1
ATOM 1835 N N . ALA A 1 253 ? -0.407 -7.299 -4.783 1.00 17.06 250 ALA A N 1
ATOM 1836 C CA . ALA A 1 253 ? 0.584 -6.756 -5.735 1.00 14.39 250 ALA A CA 1
ATOM 1837 C C . ALA A 1 253 ? 0.795 -5.285 -5.426 1.00 16.50 250 ALA A C 1
ATOM 1838 O O . ALA A 1 253 ? 1.926 -4.812 -5.281 1.00 18.63 250 ALA A O 1
ATOM 1840 N N . GLY A 1 254 ? -0.316 -4.570 -5.295 1.00 21.25 251 GLY A N 1
ATOM 1841 C CA . GLY A 1 254 ? -0.300 -3.171 -4.942 1.00 23.45 251 GLY A CA 1
ATOM 1842 C C . GLY A 1 254 ? 0.296 -2.923 -3.570 1.00 14.84 251 GLY A C 1
ATOM 1843 O O . GLY A 1 254 ? 1.054 -1.972 -3.396 1.00 16.63 251 GLY A O 1
ATOM 1844 N N . ASP A 1 255 ? -0.062 -3.757 -2.587 1.00 14.20 252 ASP A N 1
ATOM 1845 C CA . ASP A 1 255 ? 0.527 -3.628 -1.266 1.00 13.65 252 ASP A CA 1
ATOM 1846 C C . ASP A 1 255 ? 2.041 -3.811 -1.318 1.00 14.99 252 ASP A C 1
ATOM 1847 O O . ASP A 1 255 ? 2.793 -3.055 -0.690 1.00 17.08 252 ASP A O 1
ATOM 1852 N N . THR A 1 256 ? 2.489 -4.811 -2.073 1.00 14.95 253 THR A N 1
ATOM 1853 C CA . THR A 1 256 ? 3.912 -5.120 -2.159 1.00 15.01 253 THR A CA 1
ATOM 1854 C C . THR A 1 256 ? 4.626 -3.960 -2.825 1.00 18.75 253 THR A C 1
ATOM 1855 O O . THR A 1 256 ? 5.684 -3.534 -2.379 1.00 17.81 253 THR A O 1
ATOM 1859 N N . PHE A 1 257 ? 3.996 -3.409 -3.859 1.00 19.63 254 PHE A N 1
ATOM 1860 C CA . PHE A 1 257 ? 4.553 -2.251 -4.553 1.00 21.89 254 PHE A CA 1
ATOM 1861 C C . PHE A 1 257 ? 4.750 -1.074 -3.594 1.00 16.99 254 PHE A C 1
ATOM 1862 O O . PHE A 1 257 ? 5.808 -0.471 -3.570 1.00 16.94 254 PHE A O 1
ATOM 1870 N N . ASN A 1 258 ? 3.732 -0.767 -2.794 1.00 15.03 255 ASN A N 1
ATOM 1871 C CA . ASN A 1 258 ? 3.793 0.332 -1.833 1.00 16.48 255 ASN A CA 1
ATOM 1872 C C . ASN A 1 258 ? 4.833 0.153 -0.739 1.00 19.73 255 ASN A C 1
ATOM 1873 O O . ASN A 1 258 ? 5.607 1.061 -0.463 1.00 18.39 255 ASN A O 1
ATOM 1878 N N . GLY A 1 259 ? 4.841 -1.013 -0.096 1.00 17.33 256 GLY A N 1
ATOM 1879 C CA . GLY A 1 259 ? 5.817 -1.278 0.944 1.00 14.46 256 GLY A CA 1
ATOM 1880 C C . GLY A 1 259 ? 7.252 -1.198 0.429 1.00 18.01 256 GLY A C 1
ATOM 1881 O O . GLY A 1 259 ? 8.128 -0.654 1.108 1.00 17.27 256 GLY A O 1
ATOM 1882 N N . ALA A 1 260 ? 7.482 -1.724 -0.774 1.00 14.65 257 ALA A N 1
ATOM 1883 C CA . ALA A 1 260 ? 8.818 -1.727 -1.367 1.00 13.57 257 ALA A CA 1
ATOM 1884 C C . ALA A 1 260 ? 9.243 -0.335 -1.839 1.00 14.79 257 ALA A C 1
ATOM 1885 O O . ALA A 1 260 ? 10.415 0.037 -1.687 1.00 20.36 257 ALA A O 1
ATOM 1887 N N . LEU A 1 261 ? 8.295 0.415 -2.398 1.00 18.25 258 LEU A N 1
ATOM 1888 C CA . LEU A 1 261 ? 8.541 1.784 -2.846 1.00 24.37 258 LEU A CA 1
ATOM 1889 C C . LEU A 1 261 ? 9.000 2.674 -1.695 1.00 23.54 258 LEU A C 1
ATOM 1890 O O . LEU A 1 261 ? 10.029 3.326 -1.771 1.00 17.27 258 LEU A O 1
ATOM 1895 N N . VAL A 1 262 ? 8.242 2.687 -0.607 1.00 24.42 259 VAL A N 1
ATOM 1896 C CA . VAL A 1 262 ? 8.607 3.529 0.514 1.00 21.30 259 VAL A CA 1
ATOM 1897 C C . VAL A 1 262 ? 9.944 3.100 1.087 1.00 20.15 259 VAL A C 1
ATOM 1898 O O . VAL A 1 262 ? 10.746 3.934 1.515 1.00 25.42 259 VAL A O 1
ATOM 1902 N N . THR A 1 263 ? 10.205 1.798 1.065 1.00 19.34 260 THR A N 1
ATOM 1903 C CA . THR A 1 263 ? 11.473 1.284 1.576 1.00 23.34 260 THR A CA 1
ATOM 1904 C C . THR A 1 263 ? 12.603 1.778 0.686 1.00 22.13 260 THR A C 1
ATOM 1905 O O . THR A 1 263 ? 13.641 2.198 1.178 1.00 20.14 260 THR A O 1
ATOM 1909 N N . GLY A 1 264 ? 12.389 1.703 -0.621 1.00 17.48 261 GLY A N 1
ATOM 1910 C CA . GLY A 1 264 ? 13.391 2.172 -1.568 1.00 19.62 261 GLY A CA 1
ATOM 1911 C C . GLY A 1 264 ? 13.721 3.630 -1.324 1.00 23.82 261 GLY A C 1
ATOM 1912 O O . GLY A 1 264 ? 14.903 4.009 -1.293 1.00 23.58 261 GLY A O 1
ATOM 1913 N N . LEU A 1 265 ? 12.677 4.439 -1.143 1.00 20.45 262 LEU A N 1
ATOM 1914 C CA . LEU A 1 265 ? 12.830 5.873 -0.903 1.00 27.17 262 LEU A CA 1
ATOM 1915 C C . LEU A 1 265 ? 13.567 6.148 0.404 1.00 26.38 262 LEU A C 1
ATOM 1916 O O . LEU A 1 265 ? 14.512 6.942 0.448 1.00 29.96 262 LEU A O 1
ATOM 1921 N N . LEU A 1 266 ? 13.139 5.463 1.460 1.00 22.03 263 LEU A N 1
ATOM 1922 C CA . LEU A 1 266 ? 13.767 5.544 2.765 1.00 22.24 263 LEU A CA 1
ATOM 1923 C C . LEU A 1 266 ? 15.249 5.231 2.665 1.00 26.08 263 LEU A C 1
ATOM 1924 O O . LEU A 1 266 ? 16.068 5.850 3.342 1.00 33.83 263 LEU A O 1
ATOM 1929 N N . GLN A 1 267 ? 15.600 4.290 1.793 1.00 30.08 264 GLN A N 1
ATOM 1930 C CA . GLN A 1 267 ? 16.989 3.870 1.648 1.00 31.27 264 GLN A CA 1
ATOM 1931 C C . GLN A 1 267 ? 17.707 4.652 0.564 1.00 33.67 264 GLN A C 1
ATOM 1932 O O . GLN A 1 267 ? 18.697 4.188 -0.003 1.00 38.02 264 GLN A O 1
ATOM 1938 N N . GLU A 1 268 ? 17.178 5.841 0.287 1.00 30.85 265 GLU A N 1
ATOM 1939 C CA . GLU A 1 268 ? 17.831 6.845 -0.550 1.00 28.77 265 GLU A CA 1
ATOM 1940 C C . GLU A 1 268 ? 17.958 6.486 -2.028 1.00 28.81 265 GLU A C 1
ATOM 1941 O O . GLU A 1 268 ? 18.784 7.070 -2.729 1.00 31.80 265 GLU A O 1
ATOM 1947 N N . MET A 1 269 ? 17.146 5.549 -2.512 1.00 26.50 266 MET A N 1
ATOM 1948 C CA . MET A 1 269 ? 17.083 5.309 -3.950 1.00 19.89 266 MET A CA 1
ATOM 1949 C C . MET A 1 269 ? 16.303 6.449 -4.556 1.00 26.44 266 MET A C 1
ATOM 1950 O O . MET A 1 269 ? 15.252 6.823 -4.037 1.00 32.13 266 MET A O 1
ATOM 1955 N N . PRO A 1 270 ? 16.807 7.006 -5.667 1.00 29.23 267 PRO A N 1
ATOM 1956 C CA . PRO A 1 270 ? 16.068 8.041 -6.396 1.00 31.89 267 PRO A CA 1
ATOM 1957 C C . PRO A 1 270 ? 14.691 7.517 -6.784 1.00 34.98 267 PRO A C 1
ATOM 1958 O O . PRO A 1 270 ? 14.535 6.317 -6.996 1.00 29.64 267 PRO A O 1
ATOM 1962 N N . LEU A 1 271 ? 13.716 8.410 -6.893 1.00 30.48 268 LEU A N 1
ATOM 1963 C CA . LEU A 1 271 ? 12.326 8.010 -7.098 1.00 28.13 268 LEU A CA 1
ATOM 1964 C C . LEU A 1 271 ? 12.109 6.993 -8.228 1.00 31.35 268 LEU A C 1
ATOM 1965 O O . LEU A 1 271 ? 11.433 5.989 -8.036 1.00 25.28 268 LEU A O 1
ATOM 1970 N N . GLU A 1 272 ? 12.691 7.226 -9.402 1.00 29.70 269 GLU A N 1
ATOM 1971 C CA . GLU A 1 272 ? 12.497 6.281 -10.497 1.00 27.61 269 GLU A CA 1
ATOM 1972 C C . GLU A 1 272 ? 13.103 4.905 -10.202 1.00 27.63 269 GLU A C 1
ATOM 1973 O O . GLU A 1 272 ? 12.586 3.882 -10.653 1.00 26.93 269 GLU A O 1
ATOM 1979 N N . SER A 1 273 ? 14.189 4.881 -9.438 1.00 26.06 270 SER A N 1
ATOM 1980 C CA . SER A 1 273 ? 14.839 3.631 -9.085 1.00 20.08 270 SER A CA 1
ATOM 1981 C C . SER A 1 273 ? 13.983 2.888 -8.058 1.00 21.13 270 SER A C 1
ATOM 1982 O O . SER A 1 273 ? 13.877 1.664 -8.109 1.00 24.62 270 SER A O 1
ATOM 1985 N N . ALA A 1 274 ? 13.411 3.631 -7.119 1.00 24.83 271 ALA A N 1
ATOM 1986 C CA . ALA A 1 274 ? 12.561 3.023 -6.082 1.00 21.02 271 ALA A CA 1
ATOM 1987 C C . ALA A 1 274 ? 11.301 2.404 -6.690 1.00 17.76 271 ALA A C 1
ATOM 1988 O O . ALA A 1 274 ? 10.708 1.439 -6.147 1.00 19.89 271 ALA A O 1
ATOM 1990 N N . ILE A 1 275 ? 10.858 2.990 -7.797 1.00 20.28 272 ILE A N 1
ATOM 1991 C CA . ILE A 1 275 ? 9.716 2.464 -8.516 1.00 21.31 272 ILE A CA 1
ATOM 1992 C C . ILE A 1 275 ? 10.062 1.148 -9.228 1.00 21.66 272 ILE A C 1
ATOM 1993 O O . ILE A 1 275 ? 9.273 0.201 -9.197 1.00 23.28 272 ILE A O 1
ATOM 1998 N N . LYS A 1 276 ? 11.239 1.079 -9.852 1.00 20.90 273 LYS A N 1
ATOM 1999 C CA . LYS A 1 276 ? 11.675 -0.157 -10.509 1.00 18.67 273 LYS A CA 1
ATOM 2000 C C . LYS A 1 276 ? 11.837 -1.267 -9.479 1.00 17.74 273 LYS A C 1
ATOM 2001 O O . LYS A 1 276 ? 11.486 -2.417 -9.725 1.00 20.02 273 LYS A O 1
ATOM 2007 N N . PHE A 1 277 ? 12.421 -0.897 -8.346 1.00 19.84 274 PHE A N 1
ATOM 2008 C CA . PHE A 1 277 ? 12.605 -1.793 -7.213 1.00 20.38 274 PHE A CA 1
ATOM 2009 C C . PHE A 1 277 ? 11.241 -2.305 -6.770 1.00 24.95 274 PHE A C 1
ATOM 2010 O O . PHE A 1 277 ? 11.034 -3.511 -6.620 1.00 17.34 274 PHE A O 1
ATOM 2018 N N . ALA A 1 278 ? 10.302 -1.386 -6.587 1.00 17.08 275 ALA A N 1
ATOM 2019 C CA . ALA A 1 278 ? 8.941 -1.771 -6.187 1.00 21.40 275 ALA A CA 1
ATOM 2020 C C . ALA A 1 278 ? 8.245 -2.633 -7.259 1.00 23.31 275 ALA A C 1
ATOM 2021 O O . ALA A 1 278 ? 7.530 -3.567 -6.950 1.00 17.51 275 ALA A O 1
ATOM 2023 N N . HIS A 1 279 ? 8.485 -2.346 -8.531 1.00 22.06 276 HIS A N 1
ATOM 2024 C CA . HIS A 1 279 ? 7.932 -3.185 -9.598 1.00 21.54 276 HIS A CA 1
ATOM 2025 C C . HIS A 1 279 ? 8.422 -4.629 -9.519 1.00 19.03 276 HIS A C 1
ATOM 2026 O O . HIS A 1 279 ? 7.689 -5.560 -9.816 1.00 18.08 276 HIS A O 1
ATOM 2033 N N . ALA A 1 280 ? 9.693 -4.804 -9.187 1.00 20.56 277 ALA A N 1
ATOM 2034 C CA . ALA A 1 280 ? 10.279 -6.137 -9.132 1.00 19.35 277 ALA A CA 1
ATOM 2035 C C . ALA A 1 280 ? 9.665 -6.936 -7.984 1.00 19.89 277 ALA A C 1
ATOM 2036 O O . ALA A 1 280 ? 9.313 -8.098 -8.147 1.00 19.95 277 ALA A O 1
ATOM 2038 N N . ALA A 1 281 ? 9.557 -6.303 -6.823 1.00 18.35 278 ALA A N 1
ATOM 2039 C CA . ALA A 1 281 ? 8.955 -6.952 -5.666 1.00 19.26 278 ALA A CA 1
ATOM 2040 C C . ALA A 1 281 ? 7.510 -7.324 -5.986 1.00 19.13 278 ALA A C 1
ATOM 2041 O O . ALA A 1 281 ? 7.058 -8.432 -5.687 1.00 20.11 278 ALA A O 1
ATOM 2043 N N . ALA A 1 282 ? 6.793 -6.396 -6.607 1.00 16.93 279 ALA A N 1
ATOM 2044 C CA . ALA A 1 282 ? 5.382 -6.619 -6.902 1.00 14.98 279 ALA A CA 1
ATOM 2045 C C . ALA A 1 282 ? 5.224 -7.703 -7.960 1.00 16.64 279 ALA A C 1
ATOM 2046 O O . ALA A 1 282 ? 4.346 -8.546 -7.853 1.00 18.74 279 ALA A O 1
ATOM 2048 N N . ALA A 1 283 ? 6.104 -7.715 -8.962 1.00 18.50 280 ALA A N 1
ATOM 2049 C CA . ALA A 1 283 ? 6.012 -8.729 -10.012 1.00 18.66 280 ALA A CA 1
ATOM 2050 C C . ALA A 1 283 ? 6.240 -10.128 -9.462 1.00 20.37 280 ALA A C 1
ATOM 2051 O O . ALA A 1 283 ? 5.545 -11.081 -9.813 1.00 21.51 280 ALA A O 1
ATOM 2053 N N . ILE A 1 284 ? 7.214 -10.255 -8.575 1.00 16.46 281 ILE A N 1
ATOM 2054 C CA . ILE A 1 284 ? 7.457 -11.547 -7.971 1.00 14.05 281 ILE A CA 1
ATOM 2055 C C . ILE A 1 284 ? 6.205 -11.980 -7.211 1.00 19.38 281 ILE A C 1
ATOM 2056 O O . ILE A 1 284 ? 5.784 -13.137 -7.293 1.00 19.38 281 ILE A O 1
ATOM 2061 N N . SER A 1 285 ? 5.607 -11.037 -6.489 1.00 16.08 282 SER A N 1
ATOM 2062 C CA . SER A 1 285 ? 4.452 -11.350 -5.646 1.00 14.00 282 SER A CA 1
ATOM 2063 C C . SER A 1 285 ? 3.274 -11.788 -6.518 1.00 19.93 282 SER A C 1
ATOM 2064 O O . SER A 1 285 ? 2.481 -12.610 -6.098 1.00 16.47 282 SER A O 1
ATOM 2067 N N . VAL A 1 286 ? 3.201 -11.266 -7.746 1.00 18.30 283 VAL A N 1
ATOM 2068 C CA . VAL A 1 286 ? 2.142 -11.612 -8.701 1.00 19.75 283 VAL A CA 1
ATOM 2069 C C . VAL A 1 286 ? 2.208 -13.097 -9.089 1.00 18.47 283 VAL A C 1
ATOM 2070 O O . VAL A 1 286 ? 1.183 -13.734 -9.377 1.00 22.54 283 VAL A O 1
ATOM 2074 N N . THR A 1 287 ? 3.408 -13.667 -9.027 1.00 22.45 284 THR A N 1
ATOM 2075 C CA . THR A 1 287 ? 3.604 -15.064 -9.390 1.00 17.05 284 THR A CA 1
ATOM 2076 C C . THR A 1 287 ? 3.285 -16.018 -8.237 1.00 19.83 284 THR A C 1
ATOM 2077 O O . THR A 1 287 ? 3.371 -17.241 -8.382 1.00 19.63 284 THR A O 1
ATOM 2081 N N . ARG A 1 288 ? 2.895 -15.459 -7.095 1.00 23.52 285 ARG A N 1
ATOM 2082 C CA . ARG A 1 288 ? 2.682 -16.260 -5.901 1.00 20.89 285 ARG A CA 1
ATOM 2083 C C . ARG A 1 288 ? 1.307 -16.039 -5.286 1.00 16.45 285 ARG A C 1
ATOM 2084 O O . ARG A 1 288 ? 0.704 -14.976 -5.455 1.00 18.76 285 ARG A O 1
ATOM 2092 N N . PHE A 1 289 ? 0.846 -17.047 -4.556 1.00 18.66 286 PHE A N 1
ATOM 2093 C CA . PHE A 1 289 ? -0.531 -17.083 -4.050 1.00 21.88 286 PHE A CA 1
ATOM 2094 C C . PHE A 1 289 ? -0.666 -16.522 -2.646 1.00 18.57 286 PHE A C 1
ATOM 2095 O O . PHE A 1 289 ? 0.198 -16.750 -1.795 1.00 19.71 286 PHE A O 1
ATOM 2103 N N . GLY A 1 290 ? -1.760 -15.801 -2.408 1.00 16.31 287 GLY A N 1
ATOM 2104 C CA . GLY A 1 290 ? -2.099 -15.303 -1.087 1.00 19.77 287 GLY A CA 1
ATOM 2105 C C . GLY A 1 290 ? -1.424 -13.982 -0.785 1.00 22.46 287 GLY A C 1
ATOM 2106 O O . GLY A 1 290 ? -0.416 -13.631 -1.402 1.00 22.23 287 GLY A O 1
ATOM 2107 N N . ALA A 1 291 ? -1.978 -13.247 0.170 1.00 16.18 288 ALA A N 1
ATOM 2108 C CA . ALA A 1 291 ? -1.472 -11.930 0.520 1.00 18.19 288 ALA A CA 1
ATOM 2109 C C . ALA A 1 291 ? -0.039 -11.971 1.064 1.00 22.80 288 ALA A C 1
ATOM 2110 O O . ALA A 1 291 ? 0.919 -11.814 0.307 1.00 16.95 288 ALA A O 1
ATOM 2112 N N . GLN A 1 292 ? 0.127 -12.173 2.367 1.00 16.71 289 GLN A N 1
ATOM 2113 C CA . GLN A 1 292 ? 1.473 -12.062 2.932 1.00 20.05 289 GLN A CA 1
ATOM 2114 C C . GLN A 1 292 ? 2.354 -13.229 2.510 1.00 18.07 289 GLN A C 1
ATOM 2115 O O . GLN A 1 292 ? 3.576 -13.140 2.522 1.00 18.17 289 GLN A O 1
ATOM 2121 N N . THR A 1 293 ? 1.719 -14.306 2.079 1.00 19.18 290 THR A N 1
ATOM 2122 C CA . THR A 1 293 ? 2.436 -15.465 1.585 1.00 16.52 290 THR A CA 1
ATOM 2123 C C . THR A 1 293 ? 3.109 -15.222 0.217 1.00 18.50 290 THR A C 1
ATOM 2124 O O . THR A 1 293 ? 3.972 -15.991 -0.186 1.00 24.04 290 THR A O 1
ATOM 2128 N N . SER A 1 294 ? 2.733 -14.154 -0.480 1.00 16.06 291 SER A N 1
ATOM 2129 C CA . SER A 1 294 ? 3.313 -13.879 -1.806 1.00 14.96 291 SER A CA 1
ATOM 2130 C C . SER A 1 294 ? 4.435 -12.850 -1.739 1.00 19.69 291 SER A C 1
ATOM 2131 O O . SER A 1 294 ? 5.122 -12.580 -2.747 1.00 18.31 291 SER A O 1
ATOM 2134 N N . ILE A 1 295 ? 4.610 -12.245 -0.569 1.00 15.31 292 ILE A N 1
ATOM 2135 C CA . ILE A 1 295 ? 5.540 -11.119 -0.464 1.00 22.05 292 ILE A CA 1
ATOM 2136 C C . ILE A 1 295 ? 6.979 -11.621 -0.401 1.00 16.58 292 ILE A C 1
ATOM 2137 O O . ILE A 1 295 ? 7.333 -12.376 0.504 1.00 17.67 292 ILE A O 1
ATOM 2142 N N . PRO A 1 296 ? 7.818 -11.213 -1.366 1.00 13.59 293 PRO A N 1
ATOM 2143 C CA . PRO A 1 296 ? 9.163 -11.783 -1.450 1.00 18.36 293 PRO A CA 1
ATOM 2144 C C . PRO A 1 296 ? 10.117 -11.189 -0.420 1.00 19.28 293 PRO A C 1
ATOM 2145 O O . PRO A 1 296 ? 9.796 -10.196 0.237 1.00 19.69 293 PRO A O 1
ATOM 2149 N N . THR A 1 297 ? 11.294 -11.791 -0.309 1.00 16.03 294 THR A N 1
ATOM 2150 C CA . THR A 1 297 ? 12.344 -11.259 0.552 1.00 17.86 294 THR A CA 1
ATOM 2151 C C . THR A 1 297 ? 13.236 -10.322 -0.263 1.00 17.64 294 THR A C 1
ATOM 2152 O O . THR A 1 297 ? 13.204 -10.332 -1.491 1.00 17.47 294 THR A O 1
ATOM 2156 N N . ARG A 1 298 ? 14.006 -9.493 0.436 1.00 14.81 295 ARG A N 1
ATOM 2157 C CA . ARG A 1 298 ? 14.918 -8.568 -0.224 1.00 18.13 295 ARG A CA 1
ATOM 2158 C C . ARG A 1 298 ? 15.885 -9.302 -1.148 1.00 22.52 295 ARG A C 1
ATOM 2159 O O . ARG A 1 298 ? 16.196 -8.825 -2.248 1.00 17.33 295 ARG A O 1
ATOM 2167 N N . ALA A 1 299 ? 16.366 -10.458 -0.694 1.00 20.11 296 ALA A N 1
ATOM 2168 C CA . ALA A 1 299 ? 17.294 -11.262 -1.476 1.00 26.65 296 ALA A CA 1
ATOM 2169 C C . ALA A 1 299 ? 16.667 -11.675 -2.812 1.00 21.68 296 ALA A C 1
ATOM 2170 O O . ALA A 1 299 ? 17.316 -11.656 -3.846 1.00 23.13 296 ALA A O 1
ATOM 2172 N N . GLU A 1 300 ? 15.395 -12.040 -2.773 1.00 19.28 297 GLU A N 1
ATOM 2173 C CA . GLU A 1 300 ? 14.700 -12.478 -3.975 1.00 23.60 297 GLU A CA 1
ATOM 2174 C C . GLU A 1 300 ? 14.525 -11.331 -4.949 1.00 20.62 297 GLU A C 1
ATOM 2175 O O . GLU A 1 300 ? 14.689 -11.495 -6.175 1.00 21.62 297 GLU A O 1
ATOM 2181 N N . VAL A 1 301 ? 14.182 -10.167 -4.410 1.00 15.94 298 VAL A N 1
ATOM 2182 C CA . VAL A 1 301 ? 14.062 -8.958 -5.236 1.00 14.95 298 VAL A CA 1
ATOM 2183 C C . VAL A 1 301 ? 15.398 -8.575 -5.877 1.00 22.35 298 VAL A C 1
ATOM 2184 O O . VAL A 1 301 ? 15.452 -8.237 -7.056 1.00 17.95 298 VAL A O 1
ATOM 2188 N N . GLU A 1 302 ? 16.482 -8.621 -5.107 1.00 18.24 299 GLU A N 1
ATOM 2189 C CA . GLU A 1 302 ? 17.793 -8.344 -5.705 1.00 19.52 299 GLU A CA 1
ATOM 2190 C C . GLU A 1 302 ? 18.144 -9.309 -6.832 1.00 17.70 299 GLU A C 1
ATOM 2191 O O . GLU A 1 302 ? 18.658 -8.886 -7.876 1.00 18.13 299 GLU A O 1
ATOM 2197 N N . ALA A 1 303 ? 17.881 -10.595 -6.626 1.00 20.77 300 ALA A N 1
ATOM 2198 C CA . ALA A 1 303 ? 18.195 -11.614 -7.622 1.00 19.47 300 ALA A CA 1
ATOM 2199 C C . ALA A 1 303 ? 17.396 -11.354 -8.892 1.00 22.64 300 ALA A C 1
ATOM 2200 O O . ALA A 1 303 ? 17.928 -11.438 -10.001 1.00 20.45 300 ALA A O 1
ATOM 2202 N N . PHE A 1 304 ? 16.121 -11.025 -8.715 1.00 17.38 301 PHE A N 1
ATOM 2203 C CA . PHE A 1 304 ? 15.247 -10.689 -9.834 1.00 20.59 301 PHE A CA 1
ATOM 2204 C C . PHE A 1 304 ? 15.819 -9.539 -10.654 1.00 23.36 301 PHE A C 1
ATOM 2205 O O . PHE A 1 304 ? 15.927 -9.616 -11.887 1.00 20.89 301 PHE A O 1
ATOM 2213 N N . LEU A 1 305 ? 16.192 -8.471 -9.958 1.00 19.74 302 LEU A N 1
ATOM 2214 C CA . LEU A 1 305 ? 16.756 -7.311 -10.618 1.00 17.44 302 LEU A CA 1
ATOM 2215 C C . LEU A 1 305 ? 18.089 -7.638 -11.296 1.00 21.48 302 LEU A C 1
ATOM 2216 O O . LEU A 1 305 ? 18.383 -7.112 -12.358 1.00 25.16 302 LEU A O 1
ATOM 2221 N N . ALA A 1 306 ? 18.877 -8.524 -10.692 1.00 23.71 303 ALA A N 1
ATOM 2222 C CA . ALA A 1 306 ? 20.129 -8.957 -11.307 1.00 29.33 303 ALA A CA 1
ATOM 2223 C C . ALA A 1 306 ? 19.882 -9.676 -12.640 1.00 25.42 303 ALA A C 1
ATOM 2224 O O . ALA A 1 306 ? 20.651 -9.533 -13.589 1.00 24.80 303 ALA A O 1
ATOM 2226 N N . GLU A 1 307 ? 18.794 -10.436 -12.708 1.00 20.48 304 GLU A N 1
ATOM 2227 C CA . GLU A 1 307 ? 18.454 -11.186 -13.909 1.00 21.40 304 GLU A CA 1
ATOM 2228 C C . GLU A 1 307 ? 17.834 -10.322 -15.010 1.00 20.40 304 GLU A C 1
ATOM 2229 O O . GLU A 1 307 ? 18.075 -10.555 -16.189 1.00 23.22 304 GLU A O 1
ATOM 2235 N N . HIS A 1 308 ? 17.030 -9.340 -14.621 1.00 20.14 305 HIS A N 1
ATOM 2236 C CA . HIS A 1 308 ? 16.136 -8.649 -15.558 1.00 20.67 305 HIS A CA 1
ATOM 2237 C C . HIS A 1 308 ? 16.460 -7.178 -15.615 1.00 30.22 305 HIS A C 1
ATOM 2238 O O . HIS A 1 308 ? 15.602 -6.345 -15.967 1.00 23.18 305 HIS A O 1
ATOM 2245 N N . SER A 1 309 ? 17.734 -6.920 -15.314 1.00 27.40 306 SER A N 1
ATOM 2246 C CA . SER A 1 309 ? 18.328 -5.617 -15.015 1.00 33.71 306 SER A CA 1
ATOM 2247 C C . SER A 1 309 ? 17.406 -4.413 -14.851 1.00 34.63 306 SER A C 1
ATOM 2248 O O . SER A 1 309 ? 17.527 -3.705 -13.848 1.00 41.99 306 SER A O 1
ATOM 2251 N N . MET B 1 4 ? -29.534 -48.010 18.650 1.00 37.60 1 MET B N 1
ATOM 2252 C CA . MET B 1 4 ? -29.583 -47.735 17.217 1.00 31.87 1 MET B CA 1
ATOM 2253 C C . MET B 1 4 ? -30.557 -46.586 16.977 1.00 30.19 1 MET B C 1
ATOM 2254 O O . MET B 1 4 ? -31.728 -46.654 17.388 1.00 26.47 1 MET B O 1
ATOM 2259 N N . ASN B 1 5 ? -30.089 -45.522 16.328 1.00 19.95 2 ASN B N 1
ATOM 2260 C CA . ASN B 1 5 ? -30.955 -44.362 16.127 1.00 15.70 2 ASN B CA 1
ATOM 2261 C C . ASN B 1 5 ? -32.056 -44.674 15.132 1.00 19.85 2 ASN B C 1
ATOM 2262 O O . ASN B 1 5 ? -31.820 -45.344 14.113 1.00 21.62 2 ASN B O 1
ATOM 2267 N N . LYS B 1 6 ? -33.259 -44.179 15.412 1.00 17.70 3 LYS B N 1
ATOM 2268 C CA . LYS B 1 6 ? -34.385 -44.451 14.534 1.00 18.39 3 LYS B CA 1
ATOM 2269 C C . LYS B 1 6 ? -34.257 -43.632 13.256 1.00 17.78 3 LYS B C 1
ATOM 2270 O O . LYS B 1 6 ? -34.686 -44.078 12.185 1.00 18.25 3 LYS B O 1
ATOM 2276 N N . LEU B 1 7 ? -33.657 -42.447 13.382 1.00 17.88 4 LEU B N 1
ATOM 2277 C CA . LEU B 1 7 ? -33.360 -41.588 12.231 1.00 15.59 4 LEU B CA 1
ATOM 2278 C C . LEU B 1 7 ? -31.859 -41.490 12.000 1.00 19.67 4 LEU B C 1
ATOM 2279 O O . LEU B 1 7 ? -31.106 -41.142 12.906 1.00 15.74 4 LEU B O 1
ATOM 2284 N N . VAL B 1 8 ? -31.433 -41.789 10.788 1.00 13.47 5 VAL B N 1
ATOM 2285 C CA . VAL B 1 8 ? -30.073 -41.457 10.382 1.00 14.35 5 VAL B CA 1
ATOM 2286 C C . VAL B 1 8 ? -30.078 -40.393 9.290 1.00 15.94 5 VAL B C 1
ATOM 2287 O O . VAL B 1 8 ? -30.776 -40.527 8.272 1.00 19.46 5 VAL B O 1
ATOM 2291 N N . VAL B 1 9 ? -29.310 -39.325 9.491 1.00 17.92 6 VAL B N 1
ATOM 2292 C CA . VAL B 1 9 ? -29.163 -38.312 8.451 1.00 14.38 6 VAL B CA 1
ATOM 2293 C C . VAL B 1 9 ? -27.761 -38.484 7.889 1.00 15.77 6 VAL B C 1
ATOM 2294 O O . VAL B 1 9 ? -26.823 -38.715 8.653 1.00 15.87 6 VAL B O 1
ATOM 2298 N N . LEU B 1 10 ? -27.643 -38.445 6.562 1.00 15.25 7 LEU B N 1
ATOM 2299 C CA . LEU B 1 10 ? -26.341 -38.459 5.908 1.00 14.64 7 LEU B CA 1
ATOM 2300 C C . LEU B 1 10 ? -26.257 -37.218 5.018 1.00 17.32 7 LEU B C 1
ATOM 2301 O O . LEU B 1 10 ? -27.149 -36.946 4.198 1.00 16.67 7 LEU B O 1
ATOM 2306 N N . GLY B 1 11 ? -25.192 -36.445 5.172 1.00 12.59 8 GLY B N 1
ATOM 2307 C CA . GLY B 1 11 ? -25.068 -35.252 4.357 1.00 16.27 8 GLY B CA 1
ATOM 2308 C C . GLY B 1 11 ? -23.934 -34.328 4.731 1.00 14.20 8 GLY B C 1
ATOM 2309 O O . GLY B 1 11 ? -23.052 -34.673 5.536 1.00 14.79 8 GLY B O 1
ATOM 2310 N N . SER B 1 12 ? -23.981 -33.129 4.159 1.00 16.27 9 SER B N 1
ATOM 2311 C CA . SER B 1 12 ? -22.876 -32.187 4.255 1.00 17.49 9 SER B CA 1
ATOM 2312 C C . SER B 1 12 ? -22.804 -31.439 5.591 1.00 16.59 9 SER B C 1
ATOM 2313 O O . SER B 1 12 ? -23.803 -31.327 6.345 1.00 18.85 9 SER B O 1
ATOM 2316 N N . VAL B 1 13 ? -21.601 -30.970 5.919 1.00 11.58 10 VAL B N 1
ATOM 2317 C CA . VAL B 1 13 ? -21.432 -29.919 6.924 1.00 11.73 10 VAL B CA 1
ATOM 2318 C C . VAL B 1 13 ? -20.638 -28.753 6.313 1.00 12.57 10 VAL B C 1
ATOM 2319 O O . VAL B 1 13 ? -19.582 -28.961 5.725 1.00 14.56 10 VAL B O 1
ATOM 2323 N N . ASN B 1 14 ? -21.147 -27.534 6.455 1.00 12.92 11 ASN B N 1
ATOM 2324 C CA . ASN B 1 14 ? -20.447 -26.339 5.996 1.00 16.36 11 ASN B CA 1
ATOM 2325 C C . ASN B 1 14 ? -20.367 -25.330 7.113 1.00 19.36 11 ASN B C 1
ATOM 2326 O O . ASN B 1 14 ? -21.275 -25.231 7.947 1.00 19.51 11 ASN B O 1
ATOM 2331 N N . ALA B 1 15 ? -19.290 -24.564 7.118 1.00 13.42 12 ALA B N 1
ATOM 2332 C CA . ALA B 1 15 ? -19.291 -23.290 7.804 1.00 17.01 12 ALA B CA 1
ATOM 2333 C C . ALA B 1 15 ? -19.794 -22.238 6.807 1.00 18.00 12 ALA B C 1
ATOM 2334 O O . ALA B 1 15 ? -19.179 -22.016 5.759 1.00 17.45 12 ALA B O 1
ATOM 2336 N N . ASP B 1 16 ? -20.934 -21.631 7.118 1.00 15.47 13 ASP B N 1
ATOM 2337 C CA . ASP B 1 16 ? -21.452 -20.555 6.285 1.00 19.70 13 ASP B CA 1
ATOM 2338 C C . ASP B 1 16 ? -20.801 -19.217 6.663 1.00 17.86 13 ASP B C 1
ATOM 2339 O O . ASP B 1 16 ? -21.050 -18.685 7.734 1.00 16.66 13 ASP B O 1
ATOM 2344 N N . HIS B 1 17 ? -19.948 -18.678 5.788 1.00 15.46 14 HIS B N 1
ATOM 2345 C CA . HIS B 1 17 ? -19.361 -17.363 6.038 1.00 20.43 14 HIS B CA 1
ATOM 2346 C C . HIS B 1 17 ? -20.189 -16.271 5.380 1.00 20.76 14 HIS B C 1
ATOM 2347 O O . HIS B 1 17 ? -20.138 -16.100 4.163 1.00 23.75 14 HIS B O 1
ATOM 2354 N N . VAL B 1 18 ? -20.932 -15.521 6.188 1.00 21.11 15 VAL B N 1
ATOM 2355 C CA . VAL B 1 18 ? -21.921 -14.574 5.665 1.00 18.67 15 VAL B CA 1
ATOM 2356 C C . VAL B 1 18 ? -21.467 -13.134 5.834 1.00 21.91 15 VAL B C 1
ATOM 2357 O O . VAL B 1 18 ? -21.020 -12.733 6.912 1.00 22.15 15 VAL B O 1
ATOM 2361 N N . LEU B 1 19 ? -21.574 -12.361 4.757 1.00 21.52 16 LEU B N 1
ATOM 2362 C CA . LEU B 1 19 ? -21.221 -10.956 4.775 1.00 20.43 16 LEU B CA 1
ATOM 2363 C C . LEU B 1 19 ? -22.307 -10.197 4.027 1.00 21.96 16 LEU B C 1
ATOM 2364 O O . LEU B 1 19 ? -22.818 -10.673 3.018 1.00 27.59 16 LEU B O 1
ATOM 2369 N N . GLN B 1 20 ? -22.685 -9.035 4.544 1.00 22.13 17 GLN B N 1
ATOM 2370 C CA . GLN B 1 20 ? -23.580 -8.149 3.804 1.00 21.17 17 GLN B CA 1
ATOM 2371 C C . GLN B 1 20 ? -22.722 -7.139 3.050 1.00 26.40 17 GLN B C 1
ATOM 2372 O O . GLN B 1 20 ? -21.790 -6.567 3.612 1.00 24.93 17 GLN B O 1
ATOM 2378 N N . VAL B 1 21 ? -23.023 -6.945 1.770 1.00 23.32 18 VAL B N 1
ATOM 2379 C CA . VAL B 1 21 ? -22.252 -6.038 0.931 1.00 21.59 18 VAL B CA 1
ATOM 2380 C C . VAL B 1 21 ? -23.230 -5.095 0.221 1.00 28.73 18 VAL B C 1
ATOM 2381 O O . VAL B 1 21 ? -24.408 -5.416 0.102 1.00 30.76 18 VAL B O 1
ATOM 2385 N N . PRO B 1 22 ? -22.754 -3.916 -0.214 1.00 32.02 19 PRO B N 1
ATOM 2386 C CA . PRO B 1 22 ? -23.661 -2.962 -0.869 1.00 37.46 19 PRO B CA 1
ATOM 2387 C C . PRO B 1 22 ? -24.062 -3.381 -2.283 1.00 49.39 19 PRO B C 1
ATOM 2388 O O . PRO B 1 22 ? -25.222 -3.204 -2.662 1.00 52.91 19 PRO B O 1
ATOM 2392 N N . SER B 1 23 ? -23.123 -3.933 -3.046 1.00 46.82 20 SER B N 1
ATOM 2393 C CA . SER B 1 23 ? -23.400 -4.356 -4.416 1.00 47.78 20 SER B CA 1
ATOM 2394 C C . SER B 1 23 ? -22.904 -5.778 -4.654 1.00 45.52 20 SER B C 1
ATOM 2395 O O . SER B 1 23 ? -22.156 -6.324 -3.840 1.00 38.71 20 SER B O 1
ATOM 2398 N N . PHE B 1 24 ? -23.330 -6.379 -5.761 1.00 42.33 21 PHE B N 1
ATOM 2399 C CA . PHE B 1 24 ? -22.842 -7.696 -6.143 1.00 43.22 21 PHE B CA 1
ATOM 2400 C C . PHE B 1 24 ? -21.332 -7.661 -6.338 1.00 45.50 21 PHE B C 1
ATOM 2401 O O . PHE B 1 24 ? -20.813 -6.799 -7.044 1.00 48.01 21 PHE B O 1
ATOM 2409 N N . PRO B 1 25 ? -20.623 -8.608 -5.708 1.00 46.28 22 PRO B N 1
ATOM 2410 C CA . PRO B 1 25 ? -19.155 -8.674 -5.735 1.00 47.78 22 PRO B CA 1
ATOM 2411 C C . PRO B 1 25 ? -18.598 -8.900 -7.140 1.00 50.75 22 PRO B C 1
ATOM 2412 O O . PRO B 1 25 ? -18.967 -9.878 -7.791 1.00 54.21 22 PRO B O 1
ATOM 2416 N N . ARG B 1 26 ? -17.726 -7.999 -7.590 1.00 46.91 23 ARG B N 1
ATOM 2417 C CA . ARG B 1 26 ? -17.044 -8.123 -8.878 1.00 46.86 23 ARG B CA 1
ATOM 2418 C C . ARG B 1 26 ? -15.524 -8.075 -8.685 1.00 42.97 23 ARG B C 1
ATOM 2419 O O . ARG B 1 26 ? -15.040 -7.471 -7.727 1.00 39.39 23 ARG B O 1
ATOM 2427 N N . PRO B 1 27 ? -14.769 -8.715 -9.594 1.00 43.42 24 PRO B N 1
ATOM 2428 C CA . PRO B 1 27 ? -13.305 -8.637 -9.564 1.00 40.62 24 PRO B CA 1
ATOM 2429 C C . PRO B 1 27 ? -12.815 -7.198 -9.674 1.00 49.10 24 PRO B C 1
ATOM 2430 O O . PRO B 1 27 ? -13.504 -6.347 -10.241 1.00 52.78 24 PRO B O 1
ATOM 2434 N N . GLY B 1 28 ? -11.627 -6.940 -9.139 1.00 49.40 25 GLY B N 1
ATOM 2435 C CA . GLY B 1 28 ? -11.060 -5.606 -9.143 1.00 45.32 25 GLY B CA 1
ATOM 2436 C C . GLY B 1 28 ? -10.996 -5.016 -7.748 1.00 47.65 25 GLY B C 1
ATOM 2437 O O . GLY B 1 28 ? -10.440 -5.621 -6.830 1.00 53.46 25 GLY B O 1
ATOM 2438 N N . GLU B 1 29 ? -11.589 -3.837 -7.591 1.00 41.48 26 GLU B N 1
ATOM 2439 C CA . GLU B 1 29 ? -11.537 -3.089 -6.342 1.00 29.69 26 GLU B CA 1
ATOM 2440 C C . GLU B 1 29 ? -12.173 -3.838 -5.166 1.00 32.64 26 GLU B C 1
ATOM 2441 O O . GLU B 1 29 ? -13.208 -4.492 -5.319 1.00 25.37 26 GLU B O 1
ATOM 2447 N N . THR B 1 30 ? -11.537 -3.728 -4.000 1.00 36.55 27 THR B N 1
ATOM 2448 C CA . THR B 1 30 ? -12.043 -4.317 -2.766 1.00 28.20 27 THR B CA 1
ATOM 2449 C C . THR B 1 30 ? -13.335 -3.631 -2.339 1.00 32.88 27 THR B C 1
ATOM 2450 O O . THR B 1 30 ? -13.400 -2.403 -2.312 1.00 32.74 27 THR B O 1
ATOM 2454 N N . LEU B 1 31 ? -14.354 -4.427 -2.013 1.00 29.83 28 LEU B N 1
ATOM 2455 C CA . LEU B 1 31 ? -15.647 -3.912 -1.554 1.00 36.07 28 LEU B CA 1
ATOM 2456 C C . LEU B 1 31 ? -15.750 -3.911 -0.036 1.00 36.46 28 LEU B C 1
ATOM 2457 O O . LEU B 1 31 ? -15.467 -4.921 0.597 1.00 28.28 28 LEU B O 1
ATOM 2462 N N . HIS B 1 32 ? -16.185 -2.798 0.548 1.00 37.95 29 HIS B N 1
ATOM 2463 C CA . HIS B 1 32 ? -16.446 -2.766 1.986 1.00 40.73 29 HIS B CA 1
ATOM 2464 C C . HIS B 1 32 ? -17.756 -3.483 2.312 1.00 34.51 29 HIS B C 1
ATOM 2465 O O . HIS B 1 32 ? -18.813 -3.069 1.856 1.00 35.74 29 HIS B O 1
ATOM 2472 N N . GLY B 1 33 ? -17.682 -4.546 3.111 1.00 26.67 30 GLY B N 1
ATOM 2473 C CA . GLY B 1 33 ? -18.867 -5.229 3.596 1.00 25.34 30 GLY B CA 1
ATOM 2474 C C . GLY B 1 33 ? -19.123 -4.960 5.074 1.00 25.27 30 GLY B C 1
ATOM 2475 O O . GLY B 1 33 ? -18.525 -4.055 5.657 1.00 29.22 30 GLY B O 1
ATOM 2476 N N . ARG B 1 34 ? -20.008 -5.749 5.680 1.00 29.40 31 ARG B N 1
ATOM 2477 C CA . ARG B 1 34 ? -20.408 -5.524 7.060 1.00 29.88 31 ARG B CA 1
ATOM 2478 C C . ARG B 1 34 ? -21.163 -6.720 7.642 1.00 20.74 31 ARG B C 1
ATOM 2479 O O . ARG B 1 34 ? -21.642 -7.580 6.899 1.00 24.00 31 ARG B O 1
ATOM 2487 N N . ASN B 1 35 ? -21.255 -6.770 8.968 1.00 25.25 32 ASN B N 1
ATOM 2488 C CA . ASN B 1 35 ? -22.044 -7.796 9.669 1.00 32.36 32 ASN B CA 1
ATOM 2489 C C . ASN B 1 35 ? -21.582 -9.231 9.410 1.00 29.35 32 ASN B C 1
ATOM 2490 O O . ASN B 1 35 ? -22.401 -10.135 9.229 1.00 27.64 32 ASN B O 1
ATOM 2495 N N . TYR B 1 36 ? -20.271 -9.433 9.390 1.00 23.69 33 TYR B N 1
ATOM 2496 C CA . TYR B 1 36 ? -19.709 -10.746 9.101 1.00 22.15 33 TYR B CA 1
ATOM 2497 C C . TYR B 1 36 ? -20.072 -11.723 10.210 1.00 20.97 33 TYR B C 1
ATOM 2498 O O . TYR B 1 36 ? -20.002 -11.391 11.396 1.00 24.56 33 TYR B O 1
ATOM 2507 N N . GLN B 1 37 ? -20.483 -12.918 9.805 1.00 18.49 34 GLN B N 1
ATOM 2508 C CA . GLN B 1 37 ? -20.805 -14.004 10.733 1.00 19.88 34 GLN B CA 1
ATOM 2509 C C . GLN B 1 37 ? -20.354 -15.323 10.146 1.00 19.61 34 GLN B C 1
ATOM 2510 O O . GLN B 1 37 ? -20.422 -15.519 8.945 1.00 22.63 34 GLN B O 1
ATOM 2516 N N . VAL B 1 38 ? -19.914 -16.242 10.998 1.00 15.54 35 VAL B N 1
ATOM 2517 C CA . VAL B 1 38 ? -19.764 -17.623 10.592 1.00 14.05 35 VAL B CA 1
ATOM 2518 C C . VAL B 1 38 ? -20.919 -18.365 11.270 1.00 20.07 35 VAL B C 1
ATOM 2519 O O . VAL B 1 38 ? -21.008 -18.403 12.491 1.00 18.64 35 VAL B O 1
ATOM 2523 N N . ILE B 1 39 ? -21.817 -18.920 10.465 1.00 17.14 36 ILE B N 1
ATOM 2524 C CA . ILE B 1 39 ? -22.991 -19.639 10.989 1.00 15.18 36 ILE B CA 1
ATOM 2525 C C . ILE B 1 39 ? -22.842 -21.092 10.573 1.00 16.95 36 ILE B C 1
ATOM 2526 O O . ILE B 1 39 ? -22.530 -21.374 9.427 1.00 19.30 36 ILE B O 1
ATOM 2531 N N . PRO B 1 40 ? -23.045 -22.029 11.509 1.00 17.40 37 PRO B N 1
ATOM 2532 C CA . PRO B 1 40 ? -22.979 -23.439 11.116 1.00 13.65 37 PRO B CA 1
ATOM 2533 C C . PRO B 1 40 ? -24.071 -23.703 10.095 1.00 17.37 37 PRO B C 1
ATOM 2534 O O . PRO B 1 40 ? -25.182 -23.228 10.300 1.00 23.05 37 PRO B O 1
ATOM 2538 N N . GLY B 1 41 ? -23.756 -24.447 9.040 1.00 14.56 38 GLY B N 1
ATOM 2539 C CA . GLY B 1 41 ? -24.657 -24.673 7.932 1.00 15.99 38 GLY B CA 1
ATOM 2540 C C . GLY B 1 41 ? -24.383 -25.991 7.255 1.00 12.34 38 GLY B C 1
ATOM 2541 O O . GLY B 1 41 ? -23.843 -26.896 7.876 1.00 14.64 38 GLY B O 1
ATOM 2542 N N . GLY B 1 42 ? -24.727 -26.076 5.968 1.00 16.88 39 GLY B N 1
ATOM 2543 C CA . GLY B 1 42 ? -24.671 -27.317 5.219 1.00 19.55 39 GLY B CA 1
ATOM 2544 C C . GLY B 1 42 ? -26.017 -28.019 5.298 1.00 16.03 39 GLY B C 1
ATOM 2545 O O . GLY B 1 42 ? -26.594 -28.087 6.379 1.00 17.33 39 GLY B O 1
ATOM 2546 N N . LYS B 1 43 ? -26.525 -28.520 4.171 1.00 15.99 40 LYS B N 1
ATOM 2547 C CA . LYS B 1 43 ? -27.829 -29.199 4.175 1.00 12.80 40 LYS B CA 1
ATOM 2548 C C . LYS B 1 43 ? -27.886 -30.370 5.154 1.00 12.10 40 LYS B C 1
ATOM 2549 O O . LYS B 1 43 ? -28.889 -30.548 5.850 1.00 16.71 40 LYS B O 1
ATOM 2555 N N . GLY B 1 44 ? -26.821 -31.170 5.201 1.00 14.79 41 GLY B N 1
ATOM 2556 C CA . GLY B 1 44 ? -26.800 -32.314 6.100 1.00 13.35 41 GLY B CA 1
ATOM 2557 C C . GLY B 1 44 ? -26.954 -31.911 7.557 1.00 15.40 41 GLY B C 1
ATOM 2558 O O . GLY B 1 44 ? -27.858 -32.393 8.259 1.00 13.41 41 GLY B O 1
ATOM 2559 N N . ALA B 1 45 ? -26.065 -31.034 8.010 1.00 15.89 42 ALA B N 1
ATOM 2560 C CA . ALA B 1 45 ? -26.081 -30.532 9.379 1.00 21.93 42 ALA B CA 1
ATOM 2561 C C . ALA B 1 45 ? -27.372 -29.783 9.705 1.00 15.45 42 ALA B C 1
ATOM 2562 O O . ALA B 1 45 ? -27.966 -29.988 10.759 1.00 15.44 42 ALA B O 1
ATOM 2564 N N . ASN B 1 46 ? -27.810 -28.904 8.806 1.00 13.68 43 ASN B N 1
ATOM 2565 C CA . ASN B 1 46 ? -29.094 -28.232 9.027 1.00 15.65 43 ASN B CA 1
ATOM 2566 C C . ASN B 1 46 ? -30.239 -29.222 9.225 1.00 13.22 43 ASN B C 1
ATOM 2567 O O . ASN B 1 46 ? -31.072 -29.060 10.121 1.00 14.93 43 ASN B O 1
ATOM 2572 N N . GLN B 1 47 ? -30.277 -30.274 8.418 1.00 12.05 44 GLN B N 1
ATOM 2573 C CA . GLN B 1 47 ? -31.372 -31.235 8.569 1.00 13.35 44 GLN B CA 1
ATOM 2574 C C . GLN B 1 47 ? -31.252 -32.071 9.823 1.00 12.72 44 GLN B C 1
ATOM 2575 O O . GLN B 1 47 ? -32.258 -32.369 10.452 1.00 15.21 44 GLN B O 1
ATOM 2581 N N . ALA B 1 48 ? -30.026 -32.427 10.205 1.00 13.68 45 ALA B N 1
ATOM 2582 C CA . ALA B 1 48 ? -29.808 -33.190 11.435 1.00 11.94 45 ALA B CA 1
ATOM 2583 C C . ALA B 1 48 ? -30.106 -32.340 12.675 1.00 19.18 45 ALA B C 1
ATOM 2584 O O . ALA B 1 48 ? -30.691 -32.825 13.666 1.00 14.26 45 ALA B O 1
ATOM 2586 N N . VAL B 1 49 ? -29.704 -31.071 12.615 1.00 12.90 46 VAL B N 1
ATOM 2587 C CA . VAL B 1 49 ? -30.021 -30.131 13.684 1.00 15.66 46 VAL B CA 1
ATOM 2588 C C . VAL B 1 49 ? -31.537 -29.861 13.786 1.00 14.71 46 VAL B C 1
ATOM 2589 O O . VAL B 1 49 ? -32.101 -29.871 14.881 1.00 16.73 46 VAL B O 1
ATOM 2593 N N . ALA B 1 50 ? -32.196 -29.642 12.644 1.00 14.33 47 ALA B N 1
ATOM 2594 C CA . ALA B 1 50 ? -33.660 -29.523 12.615 1.00 13.75 47 ALA B CA 1
ATOM 2595 C C . ALA B 1 50 ? -34.305 -30.732 13.285 1.00 14.89 47 ALA B C 1
ATOM 2596 O O . ALA B 1 50 ? -35.176 -30.582 14.148 1.00 15.28 47 ALA B O 1
ATOM 2598 N N . ALA B 1 51 ? -33.892 -31.934 12.895 1.00 12.84 48 ALA B N 1
ATOM 2599 C CA . ALA B 1 51 ? -34.474 -33.137 13.496 1.00 13.39 48 ALA B CA 1
ATOM 2600 C C . ALA B 1 51 ? -34.183 -33.230 14.986 1.00 16.34 48 ALA B C 1
ATOM 2601 O O . ALA B 1 51 ? -35.069 -33.549 15.786 1.00 14.83 48 ALA B O 1
ATOM 2603 N N . ALA B 1 52 ? -32.956 -32.927 15.375 1.00 15.59 49 ALA B N 1
ATOM 2604 C CA . ALA B 1 52 ? -32.609 -32.974 16.796 1.00 19.91 49 ALA B CA 1
ATOM 2605 C C . ALA B 1 52 ? -33.427 -31.970 17.624 1.00 18.63 49 ALA B C 1
ATOM 2606 O O . ALA B 1 52 ? -33.916 -32.295 18.720 1.00 16.77 49 ALA B O 1
ATOM 2608 N N . ARG B 1 53 ? -33.591 -30.757 17.095 1.00 16.34 50 ARG B N 1
ATOM 2609 C CA . ARG B 1 53 ? -34.381 -29.717 17.761 1.00 15.85 50 ARG B CA 1
ATOM 2610 C C . ARG B 1 53 ? -35.857 -30.104 17.854 1.00 18.30 50 ARG B C 1
ATOM 2611 O O . ARG B 1 53 ? -36.563 -29.698 18.778 1.00 15.70 50 ARG B O 1
ATOM 2619 N N . MET B 1 54 ? -36.307 -30.933 16.917 1.00 16.66 51 MET B N 1
ATOM 2620 C CA . MET B 1 54 ? -37.684 -31.421 16.933 1.00 17.67 51 MET B CA 1
ATOM 2621 C C . MET B 1 54 ? -37.765 -32.695 17.768 1.00 16.82 51 MET B C 1
ATOM 2622 O O . MET B 1 54 ? -38.816 -33.329 17.848 1.00 17.30 51 MET B O 1
ATOM 2627 N N . GLN B 1 55 ? -36.629 -33.059 18.355 1.00 16.51 52 GLN B N 1
ATOM 2628 C CA . GLN B 1 55 ? -36.496 -34.161 19.318 1.00 14.63 52 GLN B CA 1
ATOM 2629 C C . GLN B 1 55 ? -36.492 -35.555 18.704 1.00 18.53 52 GLN B C 1
ATOM 2630 O O . GLN B 1 55 ? -36.873 -36.531 19.348 1.00 19.72 52 GLN B O 1
ATOM 2636 N N . ALA B 1 56 ? -36.032 -35.650 17.462 1.00 15.61 53 ALA B N 1
ATOM 2637 C CA . ALA B 1 56 ? -35.863 -36.944 16.830 1.00 20.12 53 ALA B CA 1
ATOM 2638 C C . ALA B 1 56 ? -34.748 -37.731 17.512 1.00 18.30 53 ALA B C 1
ATOM 2639 O O . ALA B 1 56 ? -33.826 -37.157 18.100 1.00 18.61 53 ALA B O 1
ATOM 2641 N N . ASP B 1 57 ? -34.829 -39.045 17.386 1.00 15.16 54 ASP B N 1
ATOM 2642 C CA . ASP B 1 57 ? -33.780 -39.945 17.836 1.00 15.57 54 ASP B CA 1
ATOM 2643 C C . ASP B 1 57 ? -32.827 -40.100 16.647 1.00 14.86 54 ASP B C 1
ATOM 2644 O O . ASP B 1 57 ? -32.992 -41.013 15.834 1.00 17.68 54 ASP B O 1
ATOM 2649 N N . VAL B 1 58 ? -31.860 -39.192 16.534 1.00 15.74 55 VAL B N 1
ATOM 2650 C CA . VAL B 1 58 ? -31.103 -39.026 15.294 1.00 15.97 55 VAL B CA 1
ATOM 2651 C C . VAL B 1 58 ? -29.591 -39.244 15.412 1.00 17.48 55 VAL B C 1
ATOM 2652 O O . VAL B 1 58 ? -28.937 -38.750 16.349 1.00 16.87 55 VAL B O 1
ATOM 2656 N N . GLY B 1 59 ? -29.058 -40.022 14.479 1.00 14.96 56 GLY B N 1
ATOM 2657 C CA . GLY B 1 59 ? -27.619 -40.074 14.242 1.00 12.86 56 GLY B CA 1
ATOM 2658 C C . GLY B 1 59 ? -27.263 -39.379 12.946 1.00 13.93 56 GLY B C 1
ATOM 2659 O O . GLY B 1 59 ? -28.051 -39.351 11.997 1.00 17.41 56 GLY B O 1
ATOM 2660 N N . PHE B 1 60 ? -26.047 -38.846 12.882 1.00 13.13 57 PHE B N 1
ATOM 2661 C CA . PHE B 1 60 ? -25.592 -38.091 11.706 1.00 11.24 57 PHE B CA 1
ATOM 2662 C C . PHE B 1 60 ? -24.336 -38.759 11.143 1.00 15.10 57 PHE B C 1
ATOM 2663 O O . PHE B 1 60 ? -23.412 -39.110 11.904 1.00 13.82 57 PHE B O 1
ATOM 2671 N N . ILE B 1 61 ? -24.332 -38.980 9.831 1.00 15.74 58 ILE B N 1
ATOM 2672 C CA . ILE B 1 61 ? -23.160 -39.443 9.097 1.00 15.20 58 ILE B CA 1
ATOM 2673 C C . ILE B 1 61 ? -22.663 -38.299 8.231 1.00 15.75 58 ILE B C 1
ATOM 2674 O O . ILE B 1 61 ? -23.406 -37.795 7.369 1.00 15.14 58 ILE B O 1
ATOM 2679 N N . ALA B 1 62 ? -21.410 -37.890 8.440 1.00 14.31 59 ALA B N 1
ATOM 2680 C CA . ALA B 1 62 ? -20.856 -36.747 7.711 1.00 11.16 59 ALA B CA 1
ATOM 2681 C C . ALA B 1 62 ? -19.336 -36.708 7.842 1.00 15.28 59 ALA B C 1
ATOM 2682 O O . ALA B 1 62 ? -18.763 -37.386 8.691 1.00 16.75 59 ALA B O 1
ATOM 2684 N N . CYS B 1 63 ? -18.714 -35.901 6.995 1.00 15.53 60 CYS B N 1
ATOM 2685 C CA . CYS B 1 63 ? -17.293 -35.567 7.109 1.00 16.70 60 CYS B CA 1
ATOM 2686 C C . CYS B 1 63 ? -17.103 -34.082 7.386 1.00 15.54 60 CYS B C 1
ATOM 2687 O O . CYS B 1 63 ? -17.592 -33.242 6.640 1.00 16.86 60 CYS B O 1
ATOM 2690 N N . VAL B 1 64 ? -16.375 -33.775 8.453 1.00 12.79 61 VAL B N 1
ATOM 2691 C CA . VAL B 1 64 ? -16.017 -32.412 8.774 1.00 15.40 61 VAL B CA 1
ATOM 2692 C C . VAL B 1 64 ? -14.488 -32.343 8.751 1.00 12.74 61 VAL B C 1
ATOM 2693 O O . VAL B 1 64 ? -13.816 -33.369 8.632 1.00 16.28 61 VAL B O 1
ATOM 2697 N N . GLY B 1 65 ? -13.953 -31.138 8.869 1.00 16.87 62 GLY B N 1
ATOM 2698 C CA . GLY B 1 65 ? -12.520 -30.958 8.801 1.00 16.28 62 GLY B CA 1
ATOM 2699 C C . GLY B 1 65 ? -11.865 -31.075 10.159 1.00 17.56 62 GLY B C 1
ATOM 2700 O O . GLY B 1 65 ? -12.550 -31.216 11.170 1.00 18.62 62 GLY B O 1
ATOM 2701 N N . ASP B 1 66 ? -10.538 -31.037 10.185 1.00 17.23 63 ASP B N 1
ATOM 2702 C CA . ASP B 1 66 ? -9.835 -31.059 11.467 1.00 17.65 63 ASP B CA 1
ATOM 2703 C C . ASP B 1 66 ? -9.393 -29.641 11.832 1.00 17.78 63 ASP B C 1
ATOM 2704 O O . ASP B 1 66 ? -8.440 -29.437 12.616 1.00 19.09 63 ASP B O 1
ATOM 2709 N N . ASP B 1 67 ? -10.084 -28.664 11.242 1.00 14.41 64 ASP B N 1
ATOM 2710 C CA . ASP B 1 67 ? -9.982 -27.277 11.684 1.00 16.99 64 ASP B CA 1
ATOM 2711 C C . ASP B 1 67 ? -10.754 -27.104 12.982 1.00 19.65 64 ASP B C 1
ATOM 2712 O O . ASP B 1 67 ? -11.459 -28.026 13.424 1.00 19.51 64 ASP B O 1
ATOM 2717 N N . SER B 1 68 ? -10.606 -25.948 13.625 1.00 19.55 65 SER B N 1
ATOM 2718 C CA . SER B 1 68 ? -11.350 -25.698 14.863 1.00 19.08 65 SER B CA 1
ATOM 2719 C C . SER B 1 68 ? -12.845 -25.805 14.652 1.00 16.62 65 SER B C 1
ATOM 2720 O O . SER B 1 68 ? -13.585 -26.284 15.527 1.00 19.53 65 SER B O 1
ATOM 2723 N N . PHE B 1 69 ? -13.291 -25.344 13.494 1.00 18.05 66 PHE B N 1
ATOM 2724 C CA . PHE B 1 69 ? -14.715 -25.364 13.220 1.00 17.38 66 PHE B CA 1
ATOM 2725 C C . PHE B 1 69 ? -15.238 -26.798 13.245 1.00 14.56 66 PHE B C 1
ATOM 2726 O O . PHE B 1 69 ? -16.267 -27.070 13.849 1.00 15.85 66 PHE B O 1
ATOM 2734 N N . GLY B 1 70 ? -14.518 -27.721 12.617 1.00 13.96 67 GLY B N 1
ATOM 2735 C CA . GLY B 1 70 ? -14.963 -29.100 12.521 1.00 17.82 67 GLY B CA 1
ATOM 2736 C C . GLY B 1 70 ? -14.882 -29.811 13.868 1.00 20.11 67 GLY B C 1
ATOM 2737 O O . GLY B 1 70 ? -15.801 -30.524 14.289 1.00 18.19 67 GLY B O 1
ATOM 2738 N N . ILE B 1 71 ? -13.764 -29.599 14.558 1.00 22.30 68 ILE B N 1
ATOM 2739 C CA . ILE B 1 71 ? -13.592 -30.151 15.898 1.00 23.46 68 ILE B CA 1
ATOM 2740 C C . ILE B 1 71 ? -14.707 -29.656 16.818 1.00 23.61 68 ILE B C 1
ATOM 2741 O O . ILE B 1 71 ? -15.353 -30.437 17.518 1.00 22.54 68 ILE B O 1
ATOM 2746 N N . ASN B 1 72 ? -14.958 -28.356 16.786 1.00 17.48 69 ASN B N 1
ATOM 2747 C CA . ASN B 1 72 ? -15.966 -27.760 17.651 1.00 25.25 69 ASN B CA 1
ATOM 2748 C C . ASN B 1 72 ? -17.397 -28.154 17.302 1.00 30.64 69 ASN B C 1
ATOM 2749 O O . ASN B 1 72 ? -18.233 -28.351 18.190 1.00 28.03 69 ASN B O 1
ATOM 2754 N N . ILE B 1 73 ? -17.694 -28.256 16.011 1.00 24.70 70 ILE B N 1
ATOM 2755 C CA . ILE B 1 73 ? -19.088 -28.471 15.627 1.00 17.65 70 ILE B CA 1
ATOM 2756 C C . ILE B 1 73 ? -19.525 -29.886 15.976 1.00 20.65 70 ILE B C 1
ATOM 2757 O O . ILE B 1 73 ? -20.684 -30.114 16.321 1.00 17.68 70 ILE B O 1
ATOM 2762 N N . ARG B 1 74 ? -18.584 -30.823 15.937 1.00 19.84 71 ARG B N 1
ATOM 2763 C CA . ARG B 1 74 ? -18.887 -32.207 16.267 1.00 15.19 71 ARG B CA 1
ATOM 2764 C C . ARG B 1 74 ? -19.296 -32.290 17.729 1.00 25.98 71 ARG B C 1
ATOM 2765 O O . ARG B 1 74 ? -20.246 -32.990 18.086 1.00 21.61 71 ARG B O 1
ATOM 2773 N N . GLU B 1 75 ? -18.587 -31.543 18.571 1.00 25.52 72 GLU B N 1
ATOM 2774 C CA . GLU B 1 75 ? -18.943 -31.442 19.974 1.00 29.84 72 GLU B CA 1
ATOM 2775 C C . GLU B 1 75 ? -20.295 -30.761 20.131 1.00 28.53 72 GLU B C 1
ATOM 2776 O O . GLU B 1 75 ? -21.108 -31.203 20.930 1.00 24.69 72 GLU B O 1
ATOM 2782 N N . SER B 1 76 ? -20.538 -29.707 19.354 1.00 22.49 73 SER B N 1
ATOM 2783 C CA . SER B 1 76 ? -21.815 -28.993 19.408 1.00 29.73 73 SER B CA 1
ATOM 2784 C C . SER B 1 76 ? -22.991 -29.893 19.014 1.00 28.86 73 SER B C 1
ATOM 2785 O O . SER B 1 76 ? -24.019 -29.895 19.694 1.00 25.56 73 SER B O 1
ATOM 2788 N N . PHE B 1 77 ? -22.835 -30.661 17.933 1.00 19.31 74 PHE B N 1
ATOM 2789 C CA . PHE B 1 77 ? -23.851 -31.638 17.529 1.00 22.74 74 PHE B CA 1
ATOM 2790 C C . PHE B 1 77 ? -24.254 -32.547 18.690 1.00 24.16 74 PHE B C 1
ATOM 2791 O O . PHE B 1 77 ? -25.423 -32.855 18.856 1.00 21.59 74 PHE B O 1
ATOM 2799 N N . LYS B 1 78 ? -23.282 -32.996 19.476 1.00 25.47 75 LYS B N 1
ATOM 2800 C CA . LYS B 1 78 ? -23.572 -33.827 20.642 1.00 23.80 75 LYS B CA 1
ATOM 2801 C C . LYS B 1 78 ? -24.521 -33.136 21.616 1.00 23.92 75 LYS B C 1
ATOM 2802 O O . LYS B 1 78 ? -25.434 -33.761 22.165 1.00 25.11 75 LYS B O 1
ATOM 2808 N N . LEU B 1 79 ? -24.296 -31.845 21.832 1.00 22.27 76 LEU B N 1
ATOM 2809 C CA . LEU B 1 79 ? -25.119 -31.074 22.749 1.00 20.60 76 LEU B CA 1
ATOM 2810 C C . LEU B 1 79 ? -26.532 -30.886 22.199 1.00 23.80 76 LEU B C 1
ATOM 2811 O O . LEU B 1 79 ? -27.480 -30.706 22.974 1.00 26.69 76 LEU B O 1
ATOM 2816 N N . ASP B 1 80 ? -26.672 -30.927 20.869 1.00 23.54 77 ASP B N 1
ATOM 2817 C CA . ASP B 1 80 ? -27.985 -30.811 20.223 1.00 19.49 77 ASP B CA 1
ATOM 2818 C C . ASP B 1 80 ? -28.829 -32.066 20.398 1.00 17.03 77 ASP B C 1
ATOM 2819 O O . ASP B 1 80 ? -30.012 -32.071 20.046 1.00 19.48 77 ASP B O 1
ATOM 2824 N N . GLY B 1 81 ? -28.204 -33.137 20.875 1.00 22.09 78 GLY B N 1
ATOM 2825 C CA . GLY B 1 81 ? -28.850 -34.433 20.941 1.00 24.85 78 GLY B CA 1
ATOM 2826 C C . GLY B 1 81 ? -28.622 -35.327 19.730 1.00 27.18 78 GLY B C 1
ATOM 2827 O O . GLY B 1 81 ? -29.400 -36.253 19.499 1.00 31.06 78 GLY B O 1
ATOM 2828 N N . ILE B 1 82 ? -27.576 -35.056 18.948 1.00 16.20 79 ILE B N 1
ATOM 2829 C CA . ILE B 1 82 ? -27.271 -35.881 17.782 1.00 14.93 79 ILE B CA 1
ATOM 2830 C C . ILE B 1 82 ? -26.190 -36.906 18.076 1.00 14.92 79 ILE B C 1
ATOM 2831 O O . ILE B 1 82 ? -25.148 -36.569 18.633 1.00 19.31 79 ILE B O 1
ATOM 2836 N N . ASN B 1 83 ? -26.419 -38.152 17.693 1.00 14.66 80 ASN B N 1
ATOM 2837 C CA . ASN B 1 83 ? -25.367 -39.152 17.799 1.00 21.90 80 ASN B CA 1
ATOM 2838 C C . ASN B 1 83 ? -24.314 -38.877 16.725 1.00 20.78 80 ASN B C 1
ATOM 2839 O O . ASN B 1 83 ? -24.602 -38.941 15.528 1.00 17.50 80 ASN B O 1
ATOM 2844 N N . THR B 1 84 ? -23.099 -38.550 17.159 1.00 17.82 81 THR B N 1
ATOM 2845 C CA . THR B 1 84 ? -22.036 -38.137 16.237 1.00 17.34 81 THR B CA 1
ATOM 2846 C C . THR B 1 84 ? -21.022 -39.233 15.953 1.00 18.36 81 THR B C 1
ATOM 2847 O O . THR B 1 84 ? -19.943 -38.965 15.420 1.00 19.55 81 THR B O 1
ATOM 2851 N N . ALA B 1 85 ? -21.372 -40.466 16.283 1.00 18.50 82 ALA B N 1
ATOM 2852 C CA . ALA B 1 85 ? -20.466 -41.591 16.046 1.00 17.73 82 ALA B CA 1
ATOM 2853 C C . ALA B 1 85 ? -20.040 -41.689 14.584 1.00 26.66 82 ALA B C 1
ATOM 2854 O O . ALA B 1 85 ? -18.916 -42.099 14.285 1.00 22.85 82 ALA B O 1
ATOM 2856 N N . GLY B 1 86 ? -20.947 -41.308 13.683 1.00 20.44 83 GLY B N 1
ATOM 2857 C CA . GLY B 1 86 ? -20.693 -41.376 12.252 1.00 19.54 83 GLY B CA 1
ATOM 2858 C C . GLY B 1 86 ? -20.127 -40.108 11.641 1.00 19.19 83 GLY B C 1
ATOM 2859 O O . GLY B 1 86 ? -19.970 -40.031 10.425 1.00 20.45 83 GLY B O 1
ATOM 2860 N N . VAL B 1 87 ? -19.831 -39.113 12.479 1.00 14.87 84 VAL B N 1
ATOM 2861 C CA . VAL B 1 87 ? -19.209 -37.876 12.021 1.00 18.40 84 VAL B CA 1
ATOM 2862 C C . VAL B 1 87 ? -17.683 -38.026 12.063 1.00 20.25 84 VAL B C 1
ATOM 2863 O O . VAL B 1 87 ? -17.081 -38.230 13.137 1.00 14.16 84 VAL B O 1
ATOM 2867 N N . LYS B 1 88 ? -17.077 -37.966 10.882 1.00 17.76 85 LYS B N 1
ATOM 2868 C CA . LYS B 1 88 ? -15.635 -38.141 10.730 1.00 21.47 85 LYS B CA 1
ATOM 2869 C C . LYS B 1 88 ? -14.894 -36.799 10.689 1.00 19.56 85 LYS B C 1
ATOM 2870 O O . LYS B 1 88 ? -15.341 -35.854 10.048 1.00 23.84 85 LYS B O 1
ATOM 2876 N N . LEU B 1 89 ? -13.749 -36.720 11.366 1.00 16.64 86 LEU B N 1
ATOM 2877 C CA . LEU B 1 89 ? -12.878 -35.561 11.228 1.00 20.36 86 LEU B CA 1
ATOM 2878 C C . LEU B 1 89 ? -11.813 -35.964 10.235 1.00 23.19 86 LEU B C 1
ATOM 2879 O O . LEU B 1 89 ? -11.091 -36.925 10.471 1.00 23.64 86 LEU B O 1
ATOM 2884 N N . GLN B 1 90 ? -11.706 -35.231 9.134 1.00 20.92 87 GLN B N 1
ATOM 2885 C CA . GLN B 1 90 ? -10.760 -35.576 8.082 1.00 19.98 87 GLN B CA 1
ATOM 2886 C C . GLN B 1 90 ? -9.447 -34.857 8.308 1.00 20.20 87 GLN B C 1
ATOM 2887 O O . GLN B 1 90 ? -9.426 -33.642 8.434 1.00 21.21 87 GLN B O 1
ATOM 2893 N N . PRO B 1 91 ? -8.341 -35.616 8.374 1.00 24.07 88 PRO B N 1
ATOM 2894 C CA . PRO B 1 91 ? -7.046 -35.016 8.723 1.00 24.50 88 PRO B CA 1
ATOM 2895 C C . PRO B 1 91 ? -6.554 -34.097 7.610 1.00 20.54 88 PRO B C 1
ATOM 2896 O O . PRO B 1 91 ? -6.793 -34.395 6.449 1.00 20.02 88 PRO B O 1
ATOM 2900 N N . ASN B 1 92 ? -5.905 -32.993 7.975 1.00 22.60 89 ASN B N 1
ATOM 2901 C CA . ASN B 1 92 ? -5.332 -32.052 7.011 1.00 22.68 89 ASN B CA 1
ATOM 2902 C C . ASN B 1 92 ? -6.360 -31.542 6.009 1.00 20.79 89 ASN B C 1
ATOM 2903 O O . ASN B 1 92 ? -6.096 -31.450 4.808 1.00 24.15 89 ASN B O 1
ATOM 2908 N N . CYS B 1 93 ? -7.538 -31.197 6.512 1.00 17.80 90 CYS B N 1
ATOM 2909 C CA . CYS B 1 93 ? -8.625 -30.808 5.632 1.00 20.35 90 CYS B CA 1
ATOM 2910 C C . CYS B 1 93 ? -9.583 -29.886 6.372 1.00 15.18 90 CYS B C 1
ATOM 2911 O O . CYS B 1 93 ? -10.025 -30.211 7.467 1.00 16.99 90 CYS B O 1
ATOM 2914 N N . PRO B 1 94 ? -9.907 -28.734 5.785 1.00 17.16 91 PRO B N 1
ATOM 2915 C CA . PRO B 1 94 ? -10.869 -27.842 6.430 1.00 14.34 91 PRO B CA 1
ATOM 2916 C C . PRO B 1 94 ? -12.283 -28.372 6.281 1.00 16.48 91 PRO B C 1
ATOM 2917 O O . PRO B 1 94 ? -12.521 -29.295 5.499 1.00 17.49 91 PRO B O 1
ATOM 2921 N N . THR B 1 95 ? -13.204 -27.823 7.056 1.00 17.44 92 THR B N 1
ATOM 2922 C CA . THR B 1 95 ? -14.598 -28.190 6.902 1.00 17.99 92 THR B CA 1
ATOM 2923 C C . THR B 1 95 ? -15.104 -27.508 5.622 1.00 16.18 92 THR B C 1
ATOM 2924 O O . THR B 1 95 ? -14.582 -26.476 5.255 1.00 14.55 92 THR B O 1
ATOM 2928 N N . GLY B 1 96 ? -16.085 -28.110 4.941 1.00 11.86 93 GLY B N 1
ATOM 2929 C CA . GLY B 1 96 ? -16.819 -27.460 3.870 1.00 14.96 93 GLY B CA 1
ATOM 2930 C C . GLY B 1 96 ? -17.170 -26.025 4.201 1.00 16.75 93 GLY B C 1
ATOM 2931 O O . GLY B 1 96 ? -17.484 -25.702 5.345 1.00 16.32 93 GLY B O 1
ATOM 2932 N N . ILE B 1 97 ? -17.080 -25.139 3.216 1.00 17.10 94 ILE B N 1
ATOM 2933 C CA . ILE B 1 97 ? -17.479 -23.767 3.463 1.00 16.60 94 ILE B CA 1
ATOM 2934 C C . ILE B 1 97 ? -18.420 -23.254 2.392 1.00 20.40 94 ILE B C 1
ATOM 2935 O O . ILE B 1 97 ? -18.357 -23.663 1.235 1.00 21.19 94 ILE B O 1
ATOM 2940 N N . ALA B 1 98 ? -19.292 -22.352 2.798 1.00 16.73 95 ALA B N 1
ATOM 2941 C CA . ALA B 1 98 ? -20.100 -21.606 1.853 1.00 19.42 95 ALA B CA 1
ATOM 2942 C C . ALA B 1 98 ? -19.790 -20.152 2.118 1.00 20.87 95 ALA B C 1
ATOM 2943 O O . ALA B 1 98 ? -19.967 -19.676 3.238 1.00 25.66 95 ALA B O 1
ATOM 2945 N N . MET B 1 99 ? -19.273 -19.454 1.109 1.00 16.53 96 MET B N 1
ATOM 2946 C CA . MET B 1 99 ? -19.075 -18.020 1.207 1.00 14.05 96 MET B CA 1
ATOM 2947 C C . MET B 1 99 ? -20.294 -17.309 0.625 1.00 18.49 96 MET B C 1
ATOM 2948 O O . MET B 1 99 ? -20.508 -17.316 -0.588 1.00 18.72 96 MET B O 1
ATOM 2953 N N . ILE B 1 100 ? -21.089 -16.717 1.505 1.00 20.95 97 ILE B N 1
ATOM 2954 C CA . ILE B 1 100 ? -22.376 -16.142 1.139 1.00 21.95 97 ILE B CA 1
ATOM 2955 C C . ILE B 1 100 ? -22.312 -14.640 1.299 1.00 23.71 97 ILE B C 1
ATOM 2956 O O . ILE B 1 100 ? -22.153 -14.124 2.400 1.00 24.36 97 ILE B O 1
ATOM 2961 N N . GLN B 1 101 ? -22.406 -13.936 0.179 1.00 20.56 98 GLN B N 1
ATOM 2962 C CA . GLN B 1 101 ? -22.321 -12.487 0.206 1.00 27.06 98 GLN B CA 1
ATOM 2963 C C . GLN B 1 101 ? -23.669 -11.878 -0.167 1.00 31.86 98 GLN B C 1
ATOM 2964 O O . GLN B 1 101 ? -24.118 -11.960 -1.312 1.00 36.95 98 GLN B O 1
ATOM 2970 N N . VAL B 1 102 ? -24.313 -11.285 0.828 1.00 26.30 99 VAL B N 1
ATOM 2971 C CA . VAL B 1 102 ? -25.692 -10.822 0.706 1.00 32.24 99 VAL B CA 1
ATOM 2972 C C . VAL B 1 102 ? -25.711 -9.349 0.318 1.00 35.36 99 VAL B C 1
ATOM 2973 O O . VAL B 1 102 ? -25.438 -8.473 1.143 1.00 34.38 99 VAL B O 1
ATOM 2977 N N . SER B 1 103 ? -26.020 -9.074 -0.945 1.00 41.84 100 SER B N 1
ATOM 2978 C CA . SER B 1 103 ? -25.946 -7.704 -1.442 1.00 41.70 100 SER B CA 1
ATOM 2979 C C . SER B 1 103 ? -27.215 -6.902 -1.126 1.00 38.23 100 SER B C 1
ATOM 2980 O O . SER B 1 103 ? -28.320 -7.440 -1.151 1.00 37.85 100 SER B O 1
ATOM 2983 N N . ASP B 1 104 ? -27.046 -5.617 -0.825 1.00 41.18 101 ASP B N 1
ATOM 2984 C CA . ASP B 1 104 ? -28.169 -4.743 -0.496 1.00 47.10 101 ASP B CA 1
ATOM 2985 C C . ASP B 1 104 ? -29.104 -4.586 -1.705 1.00 54.03 101 ASP B C 1
ATOM 2986 O O . ASP B 1 104 ? -30.318 -4.407 -1.547 1.00 56.62 101 ASP B O 1
ATOM 2991 N N . SER B 1 105 ? -28.506 -4.678 -2.901 1.00 55.15 102 SER B N 1
ATOM 2992 C CA . SER B 1 105 ? -29.173 -4.543 -4.210 1.00 60.83 102 SER B CA 1
ATOM 2993 C C . SER B 1 105 ? -29.998 -5.775 -4.612 1.00 63.58 102 SER B C 1
ATOM 2994 O O . SER B 1 105 ? -30.454 -5.875 -5.749 1.00 63.51 102 SER B O 1
ATOM 2997 N N . GLY B 1 106 ? -30.203 -6.712 -3.694 1.00 67.32 103 GLY B N 1
ATOM 2998 C CA . GLY B 1 106 ? -31.087 -7.824 -4.001 1.00 68.32 103 GLY B CA 1
ATOM 2999 C C . GLY B 1 106 ? -30.506 -9.210 -4.229 1.00 67.71 103 GLY B C 1
ATOM 3000 O O . GLY B 1 106 ? -30.859 -10.141 -3.500 1.00 67.19 103 GLY B O 1
ATOM 3001 N N . GLU B 1 107 ? -29.653 -9.384 -5.238 1.00 64.11 104 GLU B N 1
ATOM 3002 C CA . GLU B 1 107 ? -29.153 -10.734 -5.523 1.00 64.07 104 GLU B CA 1
ATOM 3003 C C . GLU B 1 107 ? -27.831 -11.082 -4.838 1.00 54.76 104 GLU B C 1
ATOM 3004 O O . GLU B 1 107 ? -26.908 -10.274 -4.769 1.00 53.77 104 GLU B O 1
ATOM 3010 N N . ASN B 1 108 ? -27.769 -12.305 -4.327 1.00 43.23 105 ASN B N 1
ATOM 3011 C CA . ASN B 1 108 ? -26.643 -12.746 -3.526 1.00 37.34 105 ASN B CA 1
ATOM 3012 C C . ASN B 1 108 ? -25.578 -13.460 -4.348 1.00 37.35 105 ASN B C 1
ATOM 3013 O O . ASN B 1 108 ? -25.850 -13.976 -5.440 1.00 39.25 105 ASN B O 1
ATOM 3018 N N . SER B 1 109 ? -24.355 -13.461 -3.827 1.00 28.22 106 SER B N 1
ATOM 3019 C CA . SER B 1 109 ? -23.248 -14.183 -4.442 1.00 23.34 106 SER B CA 1
ATOM 3020 C C . SER B 1 109 ? -22.913 -15.359 -3.528 1.00 32.29 106 SER B C 1
ATOM 3021 O O . SER B 1 109 ? -22.730 -15.168 -2.340 1.00 25.69 106 SER B O 1
ATOM 3024 N N . ILE B 1 110 ? -22.870 -16.569 -4.073 1.00 31.76 107 ILE B N 1
ATOM 3025 C CA . ILE B 1 110 ? -22.560 -17.743 -3.266 1.00 28.85 107 ILE B CA 1
ATOM 3026 C C . ILE B 1 110 ? -21.447 -18.547 -3.916 1.00 29.33 107 ILE B C 1
ATOM 3027 O O . ILE B 1 110 ? -21.502 -18.886 -5.104 1.00 24.67 107 ILE B O 1
ATOM 3032 N N . CYS B 1 111 ? -20.417 -18.830 -3.134 1.00 23.28 108 CYS B N 1
ATOM 3033 C CA . CYS B 1 111 ? -19.369 -19.713 -3.578 1.00 26.30 108 CYS B CA 1
ATOM 3034 C C . CYS B 1 111 ? -19.191 -20.798 -2.515 1.00 21.18 108 CYS B C 1
ATOM 3035 O O . CYS B 1 111 ? -19.042 -20.499 -1.338 1.00 21.06 108 CYS B O 1
ATOM 3038 N N . ILE B 1 112 ? -19.224 -22.054 -2.934 1.00 22.92 109 ILE B N 1
ATOM 3039 C CA . ILE B 1 112 ? -19.144 -23.159 -1.998 1.00 22.15 109 ILE B CA 1
ATOM 3040 C C . ILE B 1 112 ? -17.947 -24.034 -2.329 1.00 22.53 109 ILE B C 1
ATOM 3041 O O . ILE B 1 112 ? -17.651 -24.260 -3.501 1.00 21.93 109 ILE B O 1
ATOM 3046 N N . SER B 1 113 ? -17.246 -24.515 -1.301 1.00 14.21 110 SER B N 1
ATOM 3047 C CA . SER B 1 113 ? -16.167 -25.461 -1.528 1.00 16.15 110 SER B CA 1
ATOM 3048 C C . SER B 1 113 ? -16.422 -26.711 -0.709 1.00 16.13 110 SER B C 1
ATOM 3049 O O . SER B 1 113 ? -16.744 -26.608 0.481 1.00 16.18 110 SER B O 1
ATOM 3052 N N . ALA B 1 114 ? -16.303 -27.876 -1.344 1.00 14.30 111 ALA B N 1
ATOM 3053 C CA . ALA B 1 114 ? -16.658 -29.142 -0.703 1.00 15.28 111 ALA B CA 1
ATOM 3054 C C . ALA B 1 114 ? -15.771 -29.419 0.486 1.00 18.24 111 ALA B C 1
ATOM 3055 O O . ALA B 1 114 ? -16.260 -29.836 1.520 1.00 16.20 111 ALA B O 1
ATOM 3057 N N . GLU B 1 115 ? -14.467 -29.215 0.307 1.00 17.37 112 GLU B N 1
ATOM 3058 C CA . GLU B 1 115 ? -13.486 -29.572 1.337 1.00 17.66 112 GLU B CA 1
ATOM 3059 C C . GLU B 1 115 ? -13.766 -30.966 1.907 1.00 15.60 112 GLU B C 1
ATOM 3060 O O . GLU B 1 115 ? -13.892 -31.945 1.150 1.00 18.56 112 GLU B O 1
ATOM 3066 N N . ALA B 1 116 ? -13.886 -31.055 3.234 1.00 16.10 113 ALA B N 1
ATOM 3067 C CA . ALA B 1 116 ? -14.074 -32.345 3.899 1.00 22.43 113 ALA B CA 1
ATOM 3068 C C . ALA B 1 116 ? -15.295 -33.145 3.431 1.00 21.34 113 ALA B C 1
ATOM 3069 O O . ALA B 1 116 ? -15.283 -34.369 3.494 1.00 17.15 113 ALA B O 1
ATOM 3071 N N . ASN B 1 117 ? -16.329 -32.464 2.949 1.00 16.50 114 ASN B N 1
ATOM 3072 C CA . ASN B 1 117 ? -17.512 -33.164 2.427 1.00 16.58 114 ASN B CA 1
ATOM 3073 C C . ASN B 1 117 ? -17.196 -34.154 1.299 1.00 17.56 114 ASN B C 1
ATOM 3074 O O . ASN B 1 117 ? -17.886 -35.173 1.148 1.00 19.80 114 ASN B O 1
ATOM 3079 N N . ALA B 1 118 ? -16.149 -33.868 0.524 1.00 16.41 115 ALA B N 1
ATOM 3080 C CA . ALA B 1 118 ? -15.761 -34.714 -0.589 1.00 16.99 115 ALA B CA 1
ATOM 3081 C C . ALA B 1 118 ? -15.219 -36.049 -0.135 1.00 20.71 115 ALA B C 1
ATOM 3082 O O . ALA B 1 118 ? -15.060 -36.964 -0.945 1.00 18.09 115 ALA B O 1
ATOM 3084 N N . LYS B 1 119 ? -14.899 -36.157 1.153 1.00 17.28 116 LYS B N 1
ATOM 3085 C CA . LYS B 1 119 ? -14.377 -37.408 1.680 1.00 21.50 116 LYS B CA 1
ATOM 3086 C C . LYS B 1 119 ? -15.476 -38.399 2.045 1.00 19.13 116 LYS B C 1
ATOM 3087 O O . LYS B 1 119 ? -15.175 -39.524 2.464 1.00 19.67 116 LYS B O 1
ATOM 3093 N N . LEU B 1 120 ? -16.740 -37.993 1.902 1.00 14.45 117 LEU B N 1
ATOM 3094 C CA . LEU B 1 120 ? -17.849 -38.877 2.296 1.00 17.73 117 LEU B CA 1
ATOM 3095 C C . LEU B 1 120 ? -18.227 -39.797 1.130 1.00 15.76 117 LEU B C 1
ATOM 3096 O O . LEU B 1 120 ? -19.236 -39.607 0.454 1.00 18.88 117 LEU B O 1
ATOM 3101 N N . THR B 1 121 ? -17.394 -40.804 0.923 1.00 19.24 118 THR B N 1
ATOM 3102 C CA . THR B 1 121 ? -17.490 -41.695 -0.224 1.00 17.45 118 THR B CA 1
ATOM 3103 C C . THR B 1 121 ? -18.188 -42.972 0.163 1.00 21.74 118 THR B C 1
ATOM 3104 O O . THR B 1 121 ? -18.487 -43.175 1.321 1.00 22.21 118 THR B O 1
ATOM 3108 N N . ALA B 1 122 ? -18.433 -43.839 -0.819 1.00 24.03 119 ALA B N 1
ATOM 3109 C CA . ALA B 1 122 ? -18.934 -45.182 -0.561 1.00 23.60 119 ALA B CA 1
ATOM 3110 C C . ALA B 1 122 ? -18.054 -45.961 0.421 1.00 19.94 119 ALA B C 1
ATOM 3111 O O . ALA B 1 122 ? -18.576 -46.626 1.320 1.00 23.70 119 ALA B O 1
ATOM 3113 N N . ALA B 1 123 ? -16.731 -45.889 0.268 1.00 16.74 120 ALA B N 1
ATOM 3114 C CA . ALA B 1 123 ? -15.847 -46.596 1.206 1.00 19.85 120 ALA B CA 1
ATOM 3115 C C . ALA B 1 123 ? -15.894 -46.009 2.607 1.00 22.50 120 ALA B C 1
ATOM 3116 O O . ALA B 1 123 ? -15.824 -46.738 3.601 1.00 22.43 120 ALA B O 1
ATOM 3118 N N . ALA B 1 124 ? -16.008 -44.691 2.686 1.00 18.73 121 ALA B N 1
ATOM 3119 C CA . ALA B 1 124 ? -15.933 -43.992 3.967 1.00 17.15 121 ALA B CA 1
ATOM 3120 C C . ALA B 1 124 ? -17.068 -44.378 4.912 1.00 20.85 121 ALA B C 1
ATOM 3121 O O . ALA B 1 124 ? -16.918 -44.313 6.131 1.00 19.18 121 ALA B O 1
ATOM 3123 N N . ILE B 1 125 ? -18.200 -44.783 4.352 1.00 18.04 122 ILE B N 1
ATOM 3124 C CA . ILE B 1 125 ? -19.373 -45.051 5.178 1.00 19.25 122 ILE B CA 1
ATOM 3125 C C . ILE B 1 125 ? -19.535 -46.521 5.548 1.00 22.92 122 ILE B C 1
ATOM 3126 O O . ILE B 1 125 ? -20.532 -46.892 6.147 1.00 21.87 122 ILE B O 1
ATOM 3131 N N . GLU B 1 126 ? -18.543 -47.340 5.200 1.00 25.06 123 GLU B N 1
ATOM 3132 C CA . GLU B 1 126 ? -18.559 -48.754 5.567 1.00 30.10 123 GLU B CA 1
ATOM 3133 C C . GLU B 1 126 ? -18.897 -48.992 7.057 1.00 23.06 123 GLU B C 1
ATOM 3134 O O . GLU B 1 126 ? -19.794 -49.779 7.358 1.00 25.23 123 GLU B O 1
ATOM 3140 N N . PRO B 1 127 ? -18.219 -48.292 7.994 1.00 22.37 124 PRO B N 1
ATOM 3141 C CA . PRO B 1 127 ? -18.600 -48.521 9.400 1.00 20.32 124 PRO B CA 1
ATOM 3142 C C . PRO B 1 127 ? -19.973 -47.956 9.793 1.00 24.51 124 PRO B C 1
ATOM 3143 O O . PRO B 1 127 ? -20.415 -48.192 10.931 1.00 23.68 124 PRO B O 1
ATOM 3147 N N . ASP B 1 128 ? -20.622 -47.227 8.884 1.00 18.82 125 ASP B N 1
ATOM 3148 C CA . ASP B 1 128 ? -21.942 -46.646 9.153 1.00 19.24 125 ASP B CA 1
ATOM 3149 C C . ASP B 1 128 ? -23.089 -47.477 8.581 1.00 18.90 125 ASP B C 1
ATOM 3150 O O . ASP B 1 128 ? -24.261 -47.166 8.807 1.00 19.72 125 ASP B O 1
ATOM 3155 N N . LEU B 1 129 ? -22.760 -48.530 7.842 1.00 16.58 126 LEU B N 1
ATOM 3156 C CA . LEU B 1 129 ? -23.799 -49.310 7.171 1.00 22.63 126 LEU B CA 1
ATOM 3157 C C . LEU B 1 129 ? -24.722 -50.001 8.186 1.00 27.22 126 LEU B C 1
ATOM 3158 O O . LEU B 1 129 ? -25.916 -50.144 7.937 1.00 21.38 126 LEU B O 1
ATOM 3163 N N . ALA B 1 130 ? -24.170 -50.410 9.327 1.00 26.72 127 ALA B N 1
ATOM 3164 C CA . ALA B 1 130 ? -24.954 -51.079 10.371 1.00 19.38 127 ALA B CA 1
ATOM 3165 C C . ALA B 1 130 ? -26.051 -50.156 10.897 1.00 19.64 127 ALA B C 1
ATOM 3166 O O . ALA B 1 130 ? -27.199 -50.570 11.051 1.00 22.14 127 ALA B O 1
ATOM 3168 N N . ALA B 1 131 ? -25.694 -48.893 11.127 1.00 18.90 128 ALA B N 1
ATOM 3169 C CA . ALA B 1 131 ? -26.630 -47.886 11.597 1.00 21.53 128 ALA B CA 1
ATOM 3170 C C . ALA B 1 131 ? -27.713 -47.577 10.559 1.00 20.19 128 ALA B C 1
ATOM 3171 O O . ALA B 1 131 ? -28.870 -47.379 10.915 1.00 20.30 128 ALA B O 1
ATOM 3173 N N . ILE B 1 132 ? -27.340 -47.528 9.280 1.00 20.48 129 ILE B N 1
ATOM 3174 C CA . ILE B 1 132 ? -28.331 -47.360 8.209 1.00 19.70 129 ILE B CA 1
ATOM 3175 C C . ILE B 1 132 ? -29.329 -48.526 8.148 1.00 24.51 129 ILE B C 1
ATOM 3176 O O . ILE B 1 132 ? -30.545 -48.324 7.982 1.00 20.75 129 ILE B O 1
ATOM 3181 N N . ARG B 1 133 ? -28.822 -49.747 8.294 1.00 21.67 130 ARG B N 1
ATOM 3182 C CA . ARG B 1 133 ? -29.702 -50.919 8.330 1.00 26.16 130 ARG B CA 1
ATOM 3183 C C . ARG B 1 133 ? -30.636 -50.915 9.531 1.00 25.39 130 ARG B C 1
ATOM 3184 O O . ARG B 1 133 ? -31.759 -51.420 9.457 1.00 29.73 130 ARG B O 1
ATOM 3192 N N . ASP B 1 134 ? -30.175 -50.346 10.640 1.00 24.75 131 ASP B N 1
ATOM 3193 C CA . ASP B 1 134 ? -30.929 -50.421 11.885 1.00 22.41 131 ASP B CA 1
ATOM 3194 C C . ASP B 1 134 ? -31.905 -49.256 12.046 1.00 25.05 131 ASP B C 1
ATOM 3195 O O . ASP B 1 134 ? -32.770 -49.279 12.918 1.00 24.25 131 ASP B O 1
ATOM 3200 N N . ALA B 1 135 ? -31.771 -48.237 11.199 1.00 19.90 132 ALA B N 1
ATOM 3201 C CA . ALA B 1 135 ? -32.665 -47.089 11.279 1.00 23.39 132 ALA B CA 1
ATOM 3202 C C . ALA B 1 135 ? -34.048 -47.399 10.711 1.00 17.57 132 ALA B C 1
ATOM 3203 O O . ALA B 1 135 ? -34.214 -48.315 9.892 1.00 17.95 132 ALA B O 1
ATOM 3205 N N . ARG B 1 136 ? -35.033 -46.608 11.132 1.00 20.64 133 ARG B N 1
ATOM 3206 C CA . ARG B 1 136 ? -36.345 -46.593 10.487 1.00 21.82 133 ARG B CA 1
ATOM 3207 C C . ARG B 1 136 ? -36.355 -45.698 9.236 1.00 15.65 133 ARG B C 1
ATOM 3208 O O . ARG B 1 136 ? -36.965 -46.058 8.233 1.00 17.25 133 ARG B O 1
ATOM 3216 N N . TYR B 1 137 ? -35.708 -44.533 9.315 1.00 19.70 134 TYR B N 1
ATOM 3217 C CA . TYR B 1 137 ? -35.594 -43.613 8.177 1.00 16.65 134 TYR B CA 1
ATOM 3218 C C . TYR B 1 137 ? -34.157 -43.205 7.916 1.00 16.10 134 TYR B C 1
ATOM 3219 O O . TYR B 1 137 ? -33.376 -42.979 8.860 1.00 17.22 134 TYR B O 1
ATOM 3228 N N . LEU B 1 138 ? -33.826 -43.106 6.638 1.00 14.76 135 LEU B N 1
ATOM 3229 C CA . LEU B 1 138 ? -32.575 -42.466 6.222 1.00 12.36 135 LEU B CA 1
ATOM 3230 C C . LEU B 1 138 ? -32.906 -41.211 5.422 1.00 15.68 135 LEU B C 1
ATOM 3231 O O . LEU B 1 138 ? -33.609 -41.273 4.412 1.00 20.82 135 LEU B O 1
ATOM 3236 N N . LEU B 1 139 ? -32.385 -40.077 5.880 1.00 15.49 136 LEU B N 1
ATOM 3237 C CA . LEU B 1 139 ? -32.590 -38.791 5.232 1.00 14.76 136 LEU B CA 1
ATOM 3238 C C . LEU B 1 139 ? -31.257 -38.291 4.673 1.00 13.74 136 LEU B C 1
ATOM 3239 O O . LEU B 1 139 ? -30.250 -38.207 5.392 1.00 14.35 136 LEU B O 1
ATOM 3244 N N . MET B 1 140 ? -31.263 -37.972 3.394 1.00 15.10 137 MET B N 1
ATOM 3245 C CA . MET B 1 140 ? -30.049 -37.554 2.703 1.00 12.06 137 MET B CA 1
ATOM 3246 C C . MET B 1 140 ? -30.359 -36.392 1.797 1.00 16.60 137 MET B C 1
ATOM 3247 O O . MET B 1 140 ? -31.511 -36.169 1.407 1.00 14.19 137 MET B O 1
ATOM 3252 N N . GLN B 1 141 ? -29.311 -35.674 1.411 1.00 16.96 138 GLN B N 1
ATOM 3253 C CA . GLN B 1 141 ? -29.427 -34.630 0.400 1.00 17.93 138 GLN B CA 1
ATOM 3254 C C . GLN B 1 141 ? -28.335 -34.888 -0.639 1.00 17.28 138 GLN B C 1
ATOM 3255 O O . GLN B 1 141 ? -27.807 -35.998 -0.702 1.00 14.41 138 GLN B O 1
ATOM 3261 N N . LEU B 1 142 ? -27.999 -33.878 -1.442 1.00 15.56 139 LEU B N 1
ATOM 3262 C CA . LEU B 1 142 ? -27.037 -34.070 -2.534 1.00 14.89 139 LEU B CA 1
ATOM 3263 C C . LEU B 1 142 ? -25.787 -33.195 -2.441 1.00 15.26 139 LEU B C 1
ATOM 3264 O O . LEU B 1 142 ? -25.130 -32.916 -3.460 1.00 18.24 139 LEU B O 1
ATOM 3269 N N . GLU B 1 143 ? -25.445 -32.770 -1.227 1.00 15.37 140 GLU B N 1
ATOM 3270 C CA . GLU B 1 143 ? -24.280 -31.925 -1.021 1.00 20.25 140 GLU B CA 1
ATOM 3271 C C . GLU B 1 143 ? -23.030 -32.701 -0.586 1.00 19.37 140 GLU B C 1
ATOM 3272 O O . GLU B 1 143 ? -22.081 -32.109 -0.067 1.00 16.57 140 GLU B O 1
ATOM 3278 N N . THR B 1 144 ? -23.045 -34.015 -0.801 1.00 13.80 141 THR B N 1
ATOM 3279 C CA . THR B 1 144 ? -21.871 -34.887 -0.623 1.00 18.50 141 THR B CA 1
ATOM 3280 C C . THR B 1 144 ? -21.768 -35.818 -1.856 1.00 20.24 141 THR B C 1
ATOM 3281 O O . THR B 1 144 ? -22.711 -35.874 -2.649 1.00 17.57 141 THR B O 1
ATOM 3285 N N . PRO B 1 145 ? -20.645 -36.552 -2.018 1.00 20.65 142 PRO B N 1
ATOM 3286 C CA . PRO B 1 145 ? -20.475 -37.316 -3.264 1.00 24.52 142 PRO B CA 1
ATOM 3287 C C . PRO B 1 145 ? -21.562 -38.357 -3.542 1.00 22.18 142 PRO B C 1
ATOM 3288 O O . PRO B 1 145 ? -22.049 -39.050 -2.647 1.00 19.84 142 PRO B O 1
ATOM 3292 N N . LEU B 1 146 ? -21.951 -38.447 -4.808 1.00 22.09 143 LEU B N 1
ATOM 3293 C CA . LEU B 1 146 ? -23.013 -39.352 -5.213 1.00 21.46 143 LEU B CA 1
ATOM 3294 C C . LEU B 1 146 ? -22.745 -40.812 -4.866 1.00 18.98 143 LEU B C 1
ATOM 3295 O O . LEU B 1 146 ? -23.681 -41.552 -4.558 1.00 20.34 143 LEU B O 1
ATOM 3300 N N . ASP B 1 147 ? -21.482 -41.242 -4.925 1.00 20.33 144 ASP B N 1
ATOM 3301 C CA . ASP B 1 147 ? -21.182 -42.642 -4.618 1.00 22.49 144 ASP B CA 1
ATOM 3302 C C . ASP B 1 147 ? -21.547 -43.034 -3.177 1.00 19.87 144 ASP B C 1
ATOM 3303 O O . ASP B 1 147 ? -22.036 -44.142 -2.936 1.00 21.58 144 ASP B O 1
ATOM 3308 N N . GLY B 1 148 ? -21.306 -42.141 -2.226 1.00 18.75 145 GLY B N 1
ATOM 3309 C CA . GLY B 1 148 ? -21.694 -42.405 -0.841 1.00 20.69 145 GLY B CA 1
ATOM 3310 C C . GLY B 1 148 ? -23.204 -42.423 -0.655 1.00 21.57 145 GLY B C 1
ATOM 3311 O O . GLY B 1 148 ? -23.761 -43.243 0.102 1.00 17.03 145 GLY B O 1
ATOM 3312 N N . ILE B 1 149 ? -23.872 -41.500 -1.341 1.00 19.85 146 ILE B N 1
ATOM 3313 C CA . ILE B 1 149 ? -25.332 -41.412 -1.287 1.00 23.36 146 ILE B CA 1
ATOM 3314 C C . ILE B 1 149 ? -25.939 -42.707 -1.828 1.00 26.14 146 ILE B C 1
ATOM 3315 O O . ILE B 1 149 ? -26.809 -43.302 -1.192 1.00 20.98 146 ILE B O 1
ATOM 3320 N N . LEU B 1 150 ? -25.440 -43.157 -2.980 1.00 22.08 147 LEU B N 1
ATOM 3321 C CA . LEU B 1 150 ? -25.919 -44.383 -3.627 1.00 18.55 147 LEU B CA 1
ATOM 3322 C C . LEU B 1 150 ? -25.682 -45.635 -2.774 1.00 24.54 147 LEU B C 1
ATOM 3323 O O . LEU B 1 150 ? -26.594 -46.471 -2.618 1.00 24.23 147 LEU B O 1
ATOM 3328 N N . LYS B 1 151 ? -24.481 -45.747 -2.198 1.00 21.01 148 LYS B N 1
ATOM 3329 C CA . LYS B 1 151 ? -24.151 -46.876 -1.333 1.00 20.86 148 LYS B CA 1
ATOM 3330 C C . LYS B 1 151 ? -25.109 -46.926 -0.140 1.00 19.47 148 LYS B C 1
ATOM 3331 O O . LYS B 1 151 ? -25.594 -47.993 0.251 1.00 25.75 148 LYS B O 1
ATOM 3337 N N . ALA B 1 152 ? -25.398 -45.756 0.421 1.00 21.48 149 ALA B N 1
ATOM 3338 C CA . ALA B 1 152 ? -26.268 -45.685 1.591 1.00 19.72 149 ALA B CA 1
ATOM 3339 C C . ALA B 1 152 ? -27.689 -46.050 1.230 1.00 17.98 149 ALA B C 1
ATOM 3340 O O . ALA B 1 152 ? -28.366 -46.730 1.995 1.00 22.87 149 ALA B O 1
ATOM 3342 N N . ALA B 1 153 ? -28.154 -45.586 0.074 1.00 20.00 150 ALA B N 1
ATOM 3343 C CA . ALA B 1 153 ? -29.522 -45.865 -0.363 1.00 25.70 150 ALA B CA 1
ATOM 3344 C C . ALA B 1 153 ? -29.737 -47.348 -0.650 1.00 27.51 150 ALA B C 1
ATOM 3345 O O . ALA B 1 153 ? -30.800 -47.903 -0.373 1.00 24.79 150 ALA B O 1
ATOM 3347 N N . GLN B 1 154 ? -28.711 -47.994 -1.188 1.00 23.49 151 GLN B N 1
ATOM 3348 C CA . GLN B 1 154 ? -28.778 -49.411 -1.495 1.00 26.76 151 GLN B CA 1
ATOM 3349 C C . GLN B 1 154 ? -28.808 -50.238 -0.223 1.00 23.95 151 GLN B C 1
ATOM 3350 O O . GLN B 1 154 ? -29.561 -51.204 -0.117 1.00 27.08 151 GLN B O 1
ATOM 3356 N N . GLU B 1 155 ? -27.985 -49.845 0.740 1.00 21.28 152 GLU B N 1
ATOM 3357 C CA . GLU B 1 155 ? -27.895 -50.537 2.012 1.00 21.36 152 GLU B CA 1
ATOM 3358 C C . GLU B 1 155 ? -29.237 -50.465 2.738 1.00 26.19 152 GLU B C 1
ATOM 3359 O O . GLU B 1 155 ? -29.723 -51.458 3.273 1.00 29.12 152 GLU B O 1
ATOM 3365 N N . ALA B 1 156 ? -29.833 -49.279 2.717 1.00 19.38 153 ALA B N 1
ATOM 3366 C CA . ALA B 1 156 ? -31.102 -49.028 3.378 1.00 22.35 153 ALA B CA 1
ATOM 3367 C C . ALA B 1 156 ? -32.214 -49.837 2.717 1.00 30.37 153 ALA B C 1
ATOM 3368 O O . ALA B 1 156 ? -33.062 -50.426 3.397 1.00 27.56 153 ALA B O 1
ATOM 3370 N N . LYS B 1 157 ? -32.217 -49.858 1.387 1.00 32.78 154 LYS B N 1
ATOM 3371 C CA . LYS B 1 157 ? -33.232 -50.617 0.654 1.00 35.70 154 LYS B CA 1
ATOM 3372 C C . LYS B 1 157 ? -33.292 -52.092 1.054 1.00 36.74 154 LYS B C 1
ATOM 3373 O O . LYS B 1 157 ? -34.375 -52.635 1.266 1.00 38.30 154 LYS B O 1
ATOM 3379 N N . THR B 1 158 ? -32.133 -52.734 1.166 1.00 38.83 155 THR B N 1
ATOM 3380 C CA . THR B 1 158 ? -32.094 -54.150 1.507 1.00 43.63 155 THR B CA 1
ATOM 3381 C C . THR B 1 158 ? -32.392 -54.382 2.987 1.00 43.88 155 THR B C 1
ATOM 3382 O O . THR B 1 158 ? -32.570 -55.519 3.423 1.00 45.75 155 THR B O 1
ATOM 3386 N N . ALA B 1 159 ? -32.451 -53.296 3.752 1.00 36.08 156 ALA B N 1
ATOM 3387 C CA . ALA B 1 159 ? -32.684 -53.370 5.186 1.00 30.13 156 ALA B CA 1
ATOM 3388 C C . ALA B 1 159 ? -34.108 -52.942 5.568 1.00 31.41 156 ALA B C 1
ATOM 3389 O O . ALA B 1 159 ? -34.491 -52.991 6.745 1.00 25.03 156 ALA B O 1
ATOM 3391 N N . LYS B 1 160 ? -34.880 -52.546 4.558 1.00 32.11 157 LYS B N 1
ATOM 3392 C CA . LYS B 1 160 ? -36.226 -52.005 4.743 1.00 30.09 157 LYS B CA 1
ATOM 3393 C C . LYS B 1 160 ? -36.211 -50.703 5.533 1.00 29.16 157 LYS B C 1
ATOM 3394 O O . LYS B 1 160 ? -37.166 -50.378 6.232 1.00 29.93 157 LYS B O 1
ATOM 3400 N N . THR B 1 161 ? -35.123 -49.948 5.410 1.00 26.35 158 THR B N 1
ATOM 3401 C CA . THR B 1 161 ? -35.079 -48.619 5.996 1.00 24.94 158 THR B CA 1
ATOM 3402 C C . THR B 1 161 ? -35.681 -47.685 4.962 1.00 26.57 158 THR B C 1
ATOM 3403 O O . THR B 1 161 ? -35.296 -47.741 3.791 1.00 23.94 158 THR B O 1
ATOM 3407 N N . ASN B 1 162 ? -36.641 -46.860 5.379 1.00 22.44 159 ASN B N 1
ATOM 3408 C CA . ASN B 1 162 ? -37.222 -45.857 4.492 1.00 20.65 159 ASN B CA 1
ATOM 3409 C C . ASN B 1 162 ? -36.183 -44.814 4.083 1.00 20.77 159 ASN B C 1
ATOM 3410 O O . ASN B 1 162 ? -35.459 -44.273 4.925 1.00 20.76 159 ASN B O 1
ATOM 3415 N N . VAL B 1 163 ? -36.109 -44.534 2.789 1.00 22.74 160 VAL B N 1
ATOM 3416 C CA . VAL B 1 163 ? -35.162 -43.539 2.301 1.00 18.74 160 VAL B CA 1
ATOM 3417 C C . VAL B 1 163 ? -35.891 -42.271 1.901 1.00 15.83 160 VAL B C 1
ATOM 3418 O O . VAL B 1 163 ? -36.726 -42.272 0.981 1.00 19.99 160 VAL B O 1
ATOM 3422 N N . ILE B 1 164 ? -35.577 -41.183 2.594 1.00 17.68 161 ILE B N 1
ATOM 3423 C CA . ILE B 1 164 ? -36.030 -39.868 2.167 1.00 14.33 161 ILE B CA 1
ATOM 3424 C C . ILE B 1 164 ? -34.872 -39.098 1.523 1.00 14.08 161 ILE B C 1
ATOM 3425 O O . ILE B 1 164 ? -33.829 -38.874 2.143 1.00 15.94 161 ILE B O 1
ATOM 3430 N N . LEU B 1 165 ? -35.073 -38.683 0.284 1.00 13.49 162 LEU B N 1
ATOM 3431 C CA . LEU B 1 165 ? -34.076 -37.895 -0.428 1.00 17.56 162 LEU B CA 1
ATOM 3432 C C . LEU B 1 165 ? -34.561 -36.471 -0.675 1.00 12.54 162 LEU B C 1
ATOM 3433 O O . LEU B 1 165 ? -35.563 -36.247 -1.369 1.00 13.61 162 LEU B O 1
ATOM 3438 N N . ASN B 1 166 ? -33.851 -35.503 -0.097 1.00 13.94 163 ASN B N 1
ATOM 3439 C CA . ASN B 1 166 ? -34.033 -34.100 -0.447 1.00 15.27 163 ASN B CA 1
ATOM 3440 C C . ASN B 1 166 ? -33.023 -33.812 -1.548 1.00 13.10 163 ASN B C 1
ATOM 3441 O O . ASN B 1 166 ? -31.844 -33.719 -1.274 1.00 15.35 163 ASN B O 1
ATOM 3446 N N . PRO B 1 167 ? -33.487 -33.703 -2.810 1.00 14.11 164 PRO B N 1
ATOM 3447 C CA . PRO B 1 167 ? -32.555 -33.679 -3.944 1.00 16.43 164 PRO B CA 1
ATOM 3448 C C . PRO B 1 167 ? -31.939 -32.300 -4.161 1.00 19.98 164 PRO B C 1
ATOM 3449 O O . PRO B 1 167 ? -32.096 -31.699 -5.234 1.00 21.12 164 PRO B O 1
ATOM 3453 N N . ALA B 1 168 ? -31.224 -31.821 -3.146 1.00 20.29 165 ALA B N 1
ATOM 3454 C CA . ALA B 1 168 ? -30.684 -30.466 -3.132 1.00 18.59 165 ALA B CA 1
ATOM 3455 C C . ALA B 1 168 ? -29.204 -30.484 -2.741 1.00 18.39 165 ALA B C 1
ATOM 3456 O O . ALA B 1 168 ? -28.794 -31.271 -1.902 1.00 17.86 165 ALA B O 1
ATOM 3458 N N . PRO B 1 169 ? -28.384 -29.624 -3.368 1.00 18.30 166 PRO B N 1
ATOM 3459 C CA . PRO B 1 169 ? -28.748 -28.727 -4.465 1.00 20.50 166 PRO B CA 1
ATOM 3460 C C . PRO B 1 169 ? -29.023 -29.543 -5.731 1.00 21.66 166 PRO B C 1
ATOM 3461 O O . PRO B 1 169 ? -28.594 -30.687 -5.834 1.00 21.10 166 PRO B O 1
ATOM 3465 N N . ALA B 1 170 ? -29.749 -28.953 -6.667 1.00 23.37 167 ALA B N 1
ATOM 3466 C CA . ALA B 1 170 ? -30.212 -29.662 -7.850 1.00 23.43 167 ALA B CA 1
ATOM 3467 C C . ALA B 1 170 ? -29.112 -30.309 -8.681 1.00 25.24 167 ALA B C 1
ATOM 3468 O O . ALA B 1 170 ? -28.083 -29.700 -8.971 1.00 26.12 167 ALA B O 1
ATOM 3470 N N . ARG B 1 171 ? -29.345 -31.556 -9.062 1.00 21.51 168 ARG B N 1
ATOM 3471 C CA . ARG B 1 171 ? -28.543 -32.188 -10.096 1.00 29.35 168 ARG B CA 1
ATOM 3472 C C . ARG B 1 171 ? -29.320 -33.373 -10.635 1.00 29.78 168 ARG B C 1
ATOM 3473 O O . ARG B 1 171 ? -30.271 -33.845 -10.004 1.00 20.70 168 ARG B O 1
ATOM 3481 N N . GLU B 1 172 ? -28.932 -33.849 -11.808 1.00 28.49 169 GLU B N 1
ATOM 3482 C CA . GLU B 1 172 ? -29.555 -35.034 -12.370 1.00 29.79 169 GLU B CA 1
ATOM 3483 C C . GLU B 1 172 ? -29.128 -36.267 -11.582 1.00 31.61 169 GLU B C 1
ATOM 3484 O O . GLU B 1 172 ? -28.004 -36.343 -11.077 1.00 32.04 169 GLU B O 1
ATOM 3490 N N . LEU B 1 173 ? -30.031 -37.231 -11.466 1.00 29.35 170 LEU B N 1
ATOM 3491 C CA . LEU B 1 173 ? -29.745 -38.439 -10.717 1.00 28.31 170 LEU B CA 1
ATOM 3492 C C . LEU B 1 173 ? -30.017 -39.682 -11.554 1.00 27.70 170 LEU B C 1
ATOM 3493 O O . LEU B 1 173 ? -30.907 -39.671 -12.401 1.00 25.27 170 LEU B O 1
ATOM 3498 N N . PRO B 1 174 ? -29.246 -40.757 -11.312 1.00 30.82 171 PRO B N 1
ATOM 3499 C CA . PRO B 1 174 ? -29.398 -42.009 -12.056 1.00 31.64 171 PRO B CA 1
ATOM 3500 C C . PRO B 1 174 ? -30.604 -42.800 -11.578 1.00 36.22 171 PRO B C 1
ATOM 3501 O O . PRO B 1 174 ? -30.974 -42.702 -10.402 1.00 28.30 171 PRO B O 1
ATOM 3505 N N . ASP B 1 175 ? -31.193 -43.584 -12.479 1.00 29.73 172 ASP B N 1
ATOM 3506 C CA . ASP B 1 175 ? -32.315 -44.453 -12.141 1.00 29.85 172 ASP B CA 1
ATOM 3507 C C . ASP B 1 175 ? -31.977 -45.364 -10.973 1.00 29.36 172 ASP B C 1
ATOM 3508 O O . ASP B 1 175 ? -32.852 -45.735 -10.176 1.00 27.41 172 ASP B O 1
ATOM 3513 N N . GLU B 1 176 ? -30.699 -45.717 -10.884 1.00 37.44 173 GLU B N 1
ATOM 3514 C CA . GLU B 1 176 ? -30.189 -46.599 -9.845 1.00 44.28 173 GLU B CA 1
ATOM 3515 C C . GLU B 1 176 ? -30.431 -46.010 -8.457 1.00 39.25 173 GLU B C 1
ATOM 3516 O O . GLU B 1 176 ? -30.831 -46.721 -7.532 1.00 39.51 173 GLU B O 1
ATOM 3522 N N . LEU B 1 177 ? -30.199 -44.708 -8.310 1.00 28.60 174 LEU B N 1
ATOM 3523 C CA . LEU B 1 177 ? -30.455 -44.062 -7.027 1.00 28.08 174 LEU B CA 1
ATOM 3524 C C . LEU B 1 177 ? -31.951 -43.885 -6.796 1.00 25.27 174 LEU B C 1
ATOM 3525 O O . LEU B 1 177 ? -32.460 -44.221 -5.733 1.00 31.52 174 LEU B O 1
ATOM 3530 N N . LEU B 1 178 ? -32.650 -43.357 -7.796 1.00 25.40 175 LEU B N 1
ATOM 3531 C CA . LEU B 1 178 ? -34.073 -43.034 -7.640 1.00 23.84 175 LEU B CA 1
ATOM 3532 C C . LEU B 1 178 ? -34.935 -44.242 -7.301 1.00 26.52 175 LEU B C 1
ATOM 3533 O O . LEU B 1 178 ? -35.876 -44.133 -6.521 1.00 29.62 175 LEU B O 1
ATOM 3538 N N . LYS B 1 179 ? -34.605 -45.390 -7.888 1.00 27.40 176 LYS B N 1
ATOM 3539 C CA . LYS B 1 179 ? -35.275 -46.656 -7.601 1.00 34.96 176 LYS B CA 1
ATOM 3540 C C . LYS B 1 179 ? -35.250 -46.958 -6.104 1.00 31.41 176 LYS B C 1
ATOM 3541 O O . LYS B 1 179 ? -36.111 -47.668 -5.587 1.00 33.29 176 LYS B O 1
ATOM 3547 N N . CYS B 1 180 ? -34.249 -46.421 -5.413 1.00 35.88 177 CYS B N 1
ATOM 3548 C CA . CYS B 1 180 ? -34.054 -46.709 -3.998 1.00 34.39 177 CYS B CA 1
ATOM 3549 C C . CYS B 1 180 ? -34.667 -45.662 -3.063 1.00 32.53 177 CYS B C 1
ATOM 3550 O O . CYS B 1 180 ? -34.487 -45.719 -1.844 1.00 31.54 177 CYS B O 1
ATOM 3553 N N . VAL B 1 181 ? -35.401 -44.716 -3.632 1.00 20.76 178 VAL B N 1
ATOM 3554 C CA . VAL B 1 181 ? -35.974 -43.632 -2.841 1.00 28.75 178 VAL B CA 1
ATOM 3555 C C . VAL B 1 181 ? -37.472 -43.835 -2.578 1.00 26.65 178 VAL B C 1
ATOM 3556 O O . VAL B 1 181 ? -38.244 -44.088 -3.502 1.00 23.37 178 VAL B O 1
ATOM 3560 N N . ASP B 1 182 ? -37.875 -43.715 -1.318 1.00 23.69 179 ASP B N 1
ATOM 3561 C CA . ASP B 1 182 ? -39.278 -43.918 -0.951 1.00 21.53 179 ASP B CA 1
ATOM 3562 C C . ASP B 1 182 ? -40.079 -42.624 -0.956 1.00 26.59 179 ASP B C 1
ATOM 3563 O O . ASP B 1 182 ? -41.286 -42.617 -1.250 1.00 25.56 179 ASP B O 1
ATOM 3568 N N . LEU B 1 183 ? -39.413 -41.536 -0.594 1.00 18.82 180 LEU B N 1
ATOM 3569 C CA . LEU B 1 183 ? -40.042 -40.229 -0.567 1.00 19.74 180 LEU B CA 1
ATOM 3570 C C . LEU B 1 183 ? -39.011 -39.205 -1.022 1.00 16.97 180 LEU B C 1
ATOM 3571 O O . LEU B 1 183 ? -37.894 -39.179 -0.517 1.00 20.03 180 LEU B O 1
ATOM 3576 N N . ILE B 1 184 ? -39.378 -38.378 -1.989 1.00 19.12 181 ILE B N 1
ATOM 3577 C CA . ILE B 1 184 ? -38.453 -37.373 -2.504 1.00 17.20 181 ILE B CA 1
ATOM 3578 C C . ILE B 1 184 ? -39.052 -35.969 -2.331 1.00 18.36 181 ILE B C 1
ATOM 3579 O O . ILE B 1 184 ? -40.253 -35.762 -2.549 1.00 21.24 181 ILE B O 1
ATOM 3584 N N . THR B 1 185 ? -38.227 -35.003 -1.931 1.00 15.20 182 THR B N 1
ATOM 3585 C CA . THR B 1 185 ? -38.729 -33.671 -1.606 1.00 13.98 182 THR B CA 1
ATOM 3586 C C . THR B 1 185 ? -38.059 -32.549 -2.409 1.00 14.01 182 THR B C 1
ATOM 3587 O O . THR B 1 185 ? -37.494 -31.638 -1.826 1.00 15.62 182 THR B O 1
ATOM 3591 N N . PRO B 1 186 ? -38.175 -32.580 -3.742 1.00 17.22 183 PRO B N 1
ATOM 3592 C CA . PRO B 1 186 ? -37.582 -31.496 -4.538 1.00 15.51 183 PRO B CA 1
ATOM 3593 C C . PRO B 1 186 ? -38.326 -30.172 -4.379 1.00 20.76 183 PRO B C 1
ATOM 3594 O O . PRO B 1 186 ? -39.535 -30.194 -4.133 1.00 20.97 183 PRO B O 1
ATOM 3598 N N . ASN B 1 187 ? -37.638 -29.040 -4.531 1.00 19.60 184 ASN B N 1
ATOM 3599 C CA . ASN B 1 187 ? -38.349 -27.789 -4.758 1.00 22.14 184 ASN B CA 1
ATOM 3600 C C . ASN B 1 187 ? -38.682 -27.725 -6.253 1.00 23.49 184 ASN B C 1
ATOM 3601 O O . ASN B 1 187 ? -38.422 -28.686 -6.972 1.00 21.27 184 ASN B O 1
ATOM 3606 N N . GLU B 1 188 ? -39.252 -26.623 -6.720 1.00 28.07 185 GLU B N 1
ATOM 3607 C CA . GLU B 1 188 ? -39.676 -26.540 -8.131 1.00 26.83 185 GLU B CA 1
ATOM 3608 C C . GLU B 1 188 ? -38.523 -26.676 -9.123 1.00 25.25 185 GLU B C 1
ATOM 3609 O O . GLU B 1 188 ? -38.642 -27.366 -10.136 1.00 26.30 185 GLU B O 1
ATOM 3615 N N . THR B 1 189 ? -37.409 -26.020 -8.812 1.00 25.02 186 THR B N 1
ATOM 3616 C CA . THR B 1 189 ? -36.208 -26.062 -9.644 1.00 24.04 186 THR B CA 1
ATOM 3617 C C . THR B 1 189 ? -35.644 -27.470 -9.723 1.00 25.52 186 THR B C 1
ATOM 3618 O O . THR B 1 189 ? -35.334 -27.970 -10.807 1.00 27.97 186 THR B O 1
ATOM 3622 N N . GLU B 1 190 ? -35.511 -28.110 -8.558 1.00 20.81 187 GLU B N 1
ATOM 3623 C CA . GLU B 1 190 ? -35.058 -29.484 -8.500 1.00 21.09 187 GLU B CA 1
ATOM 3624 C C . GLU B 1 190 ? -35.997 -30.433 -9.229 1.00 23.22 187 GLU B C 1
ATOM 3625 O O . GLU B 1 190 ? -35.533 -31.345 -9.891 1.00 22.57 187 GLU B O 1
ATOM 3631 N N . ALA B 1 191 ? -37.312 -30.226 -9.117 1.00 19.45 188 ALA B N 1
ATOM 3632 C CA . ALA B 1 191 ? -38.246 -31.116 -9.796 1.00 20.32 188 ALA B CA 1
ATOM 3633 C C . ALA B 1 191 ? -37.998 -31.049 -11.307 1.00 30.36 188 ALA B C 1
ATOM 3634 O O . ALA B 1 191 ? -38.045 -32.067 -12.003 1.00 26.56 188 ALA B O 1
ATOM 3636 N N . GLU B 1 192 ? -37.689 -29.853 -11.791 1.00 23.89 189 GLU B N 1
ATOM 3637 C CA . GLU B 1 192 ? -37.436 -29.653 -13.216 1.00 26.84 189 GLU B CA 1
ATOM 3638 C C . GLU B 1 192 ? -36.142 -30.346 -13.652 1.00 28.68 189 GLU B C 1
ATOM 3639 O O . GLU B 1 192 ? -36.124 -31.061 -14.656 1.00 29.89 189 GLU B O 1
ATOM 3645 N N . VAL B 1 193 ? -35.070 -30.144 -12.890 1.00 24.69 190 VAL B N 1
ATOM 3646 C CA . VAL B 1 193 ? -33.784 -30.769 -13.196 1.00 27.15 190 VAL B CA 1
ATOM 3647 C C . VAL B 1 193 ? -33.913 -32.288 -13.268 1.00 31.97 190 VAL B C 1
ATOM 3648 O O . VAL B 1 193 ? -33.316 -32.940 -14.124 1.00 26.64 190 VAL B O 1
ATOM 3652 N N . LEU B 1 194 ? -34.703 -32.850 -12.359 1.00 25.81 191 LEU B N 1
ATOM 3653 C CA . LEU B 1 194 ? -34.815 -34.299 -12.251 1.00 25.26 191 LEU B CA 1
ATOM 3654 C C . LEU B 1 194 ? -35.664 -34.914 -13.360 1.00 29.81 191 LEU B C 1
ATOM 3655 O O . LEU B 1 194 ? -35.437 -36.055 -13.762 1.00 30.81 191 LEU B O 1
ATOM 3660 N N . THR B 1 195 ? -36.640 -34.156 -13.848 1.00 26.32 192 THR B N 1
ATOM 3661 C CA . THR B 1 195 ? -37.670 -34.730 -14.703 1.00 27.05 192 THR B CA 1
ATOM 3662 C C . THR B 1 195 ? -37.690 -34.130 -16.102 1.00 32.10 192 THR B C 1
ATOM 3663 O O . THR B 1 195 ? -38.223 -34.738 -17.032 1.00 34.80 192 THR B O 1
ATOM 3667 N N . GLY B 1 196 ? -37.127 -32.935 -16.247 1.00 30.61 193 GLY B N 1
ATOM 3668 C CA . GLY B 1 196 ? -37.243 -32.196 -17.489 1.00 31.27 193 GLY B CA 1
ATOM 3669 C C . GLY B 1 196 ? -38.601 -31.525 -17.604 1.00 37.28 193 GLY B C 1
ATOM 3670 O O . GLY B 1 196 ? -38.911 -30.892 -18.620 1.00 37.16 193 GLY B O 1
ATOM 3671 N N . ILE B 1 197 ? -39.424 -31.667 -16.569 1.00 33.39 194 ILE B N 1
ATOM 3672 C CA . ILE B 1 197 ? -40.741 -31.034 -16.558 1.00 30.63 194 ILE B CA 1
ATOM 3673 C C . ILE B 1 197 ? -40.719 -29.765 -15.724 1.00 34.24 194 ILE B C 1
ATOM 3674 O O . ILE B 1 197 ? -40.442 -29.810 -14.519 1.00 30.49 194 ILE B O 1
ATOM 3679 N N . THR B 1 198 ? -40.982 -28.630 -16.368 1.00 30.96 195 THR B N 1
ATOM 3680 C CA . THR B 1 198 ? -41.080 -27.362 -15.656 1.00 29.94 195 THR B CA 1
ATOM 3681 C C . THR B 1 198 ? -42.434 -27.283 -14.960 1.00 30.88 195 THR B C 1
ATOM 3682 O O . THR B 1 198 ? -43.459 -27.628 -15.548 1.00 32.93 195 THR B O 1
ATOM 3686 N N . VAL B 1 199 ? -42.433 -26.857 -13.698 1.00 39.33 196 VAL B N 1
ATOM 3687 C CA . VAL B 1 199 ? -43.660 -26.811 -12.908 1.00 38.73 196 VAL B CA 1
ATOM 3688 C C . VAL B 1 199 ? -44.328 -25.437 -12.980 1.00 45.50 196 VAL B C 1
ATOM 3689 O O . VAL B 1 199 ? -43.915 -24.497 -12.301 1.00 47.21 196 VAL B O 1
ATOM 3693 N N . TYR B 1 200 ? -45.359 -25.328 -13.816 1.00 47.35 197 TYR B N 1
ATOM 3694 C CA . TYR B 1 200 ? -46.093 -24.076 -13.975 1.00 42.98 197 TYR B CA 1
ATOM 3695 C C . TYR B 1 200 ? -47.276 -24.017 -13.017 1.00 45.92 197 TYR B C 1
ATOM 3696 O O . TYR B 1 200 ? -47.558 -22.980 -12.418 1.00 51.71 197 TYR B O 1
ATOM 3705 N N . ASP B 1 201 ? -47.969 -25.140 -12.883 1.00 37.33 198 ASP B N 1
ATOM 3706 C CA . ASP B 1 201 ? -49.201 -25.183 -12.110 1.00 39.93 198 ASP B CA 1
ATOM 3707 C C . ASP B 1 201 ? -49.435 -26.580 -11.562 1.00 36.87 198 ASP B C 1
ATOM 3708 O O . ASP B 1 201 ? -48.537 -27.420 -11.596 1.00 37.77 198 ASP B O 1
ATOM 3713 N N . ASP B 1 202 ? -50.655 -26.828 -11.093 1.00 34.62 199 ASP B N 1
ATOM 3714 C CA . ASP B 1 202 ? -51.027 -28.123 -10.533 1.00 35.51 199 ASP B CA 1
ATOM 3715 C C . ASP B 1 202 ? -50.873 -29.287 -11.510 1.00 34.40 199 ASP B C 1
ATOM 3716 O O . ASP B 1 202 ? -50.377 -30.353 -11.143 1.00 34.49 199 ASP B O 1
ATOM 3721 N N . SER B 1 203 ? -51.321 -29.096 -12.747 1.00 31.68 200 SER B N 1
ATOM 3722 C CA . SER B 1 203 ? -51.285 -30.179 -13.720 1.00 30.81 200 SER B CA 1
ATOM 3723 C C . SER B 1 203 ? -49.854 -30.595 -14.036 1.00 31.11 200 SER B C 1
ATOM 3724 O O . SER B 1 203 ? -49.568 -31.780 -14.168 1.00 36.66 200 SER B O 1
ATOM 3727 N N . SER B 1 204 ? -48.965 -29.616 -14.152 1.00 24.05 201 SER B N 1
ATOM 3728 C CA . SER B 1 204 ? -47.567 -29.897 -14.475 1.00 26.94 201 SER B CA 1
ATOM 3729 C C . SER B 1 204 ? -46.790 -30.380 -13.245 1.00 32.30 201 SER B C 1
ATOM 3730 O O . SER B 1 204 ? -45.819 -31.123 -13.369 1.00 30.54 201 SER B O 1
ATOM 3733 N N . ALA B 1 205 ? -47.221 -29.951 -12.066 1.00 31.61 202 ALA B N 1
ATOM 3734 C CA . ALA B 1 205 ? -46.682 -30.505 -10.827 1.00 32.73 202 ALA B CA 1
ATOM 3735 C C . ALA B 1 205 ? -46.974 -32.005 -10.764 1.00 30.12 202 ALA B C 1
ATOM 3736 O O . ALA B 1 205 ? -46.113 -32.801 -10.388 1.00 28.40 202 ALA B O 1
ATOM 3738 N N . GLN B 1 206 ? -48.181 -32.401 -11.150 1.00 25.39 203 GLN B N 1
ATOM 3739 C CA . GLN B 1 206 ? -48.512 -33.819 -11.154 1.00 28.16 203 GLN B CA 1
ATOM 3740 C C . GLN B 1 206 ? -47.713 -34.546 -12.230 1.00 24.93 203 GLN B C 1
ATOM 3741 O O . GLN B 1 206 ? -47.256 -35.667 -12.013 1.00 30.80 203 GLN B O 1
ATOM 3747 N N . GLN B 1 207 ? -47.557 -33.911 -13.389 1.00 26.91 204 GLN B N 1
ATOM 3748 C CA . GLN B 1 207 ? -46.695 -34.444 -14.443 1.00 34.50 204 GLN B CA 1
ATOM 3749 C C . GLN B 1 207 ? -45.302 -34.751 -13.886 1.00 30.42 204 GLN B C 1
ATOM 3750 O O . GLN B 1 207 ? -44.809 -35.871 -14.019 1.00 28.41 204 GLN B O 1
ATOM 3756 N N . ALA B 1 208 ? -44.691 -33.754 -13.251 1.00 26.75 205 ALA B N 1
ATOM 3757 C CA . ALA B 1 208 ? -43.384 -33.921 -12.603 1.00 25.95 205 ALA B CA 1
ATOM 3758 C C . ALA B 1 208 ? -43.409 -35.055 -11.586 1.00 25.59 205 ALA B C 1
ATOM 3759 O O . ALA B 1 208 ? -42.545 -35.929 -11.602 1.00 27.11 205 ALA B O 1
ATOM 3761 N N . ALA B 1 209 ? -44.405 -35.039 -10.703 1.00 25.47 206 ALA B N 1
ATOM 3762 C CA . ALA B 1 209 ? -44.566 -36.101 -9.720 1.00 28.76 206 ALA B CA 1
ATOM 3763 C C . ALA B 1 209 ? -44.678 -37.478 -10.376 1.00 31.00 206 ALA B C 1
ATOM 3764 O O . ALA B 1 209 ? -44.040 -38.427 -9.938 1.00 24.27 206 ALA B O 1
ATOM 3766 N N . ASP B 1 210 ? -45.483 -37.612 -11.429 1.00 33.41 207 ASP B N 1
ATOM 3767 C CA . ASP B 1 210 ? -45.642 -38.954 -11.981 1.00 34.59 207 ASP B CA 1
ATOM 3768 C C . ASP B 1 210 ? -44.403 -39.421 -12.737 1.00 26.03 207 ASP B C 1
ATOM 3769 O O . ASP B 1 210 ? -44.178 -40.623 -12.870 1.00 30.30 207 ASP B O 1
ATOM 3774 N N . ALA B 1 211 ? -43.579 -38.475 -13.180 1.00 21.61 208 ALA B N 1
ATOM 3775 C CA . ALA B 1 211 ? -42.276 -38.824 -13.739 1.00 25.30 208 ALA B CA 1
ATOM 3776 C C . ALA B 1 211 ? -41.384 -39.459 -12.666 1.00 29.47 208 ALA B C 1
ATOM 3777 O O . ALA B 1 211 ? -40.622 -40.385 -12.951 1.00 27.81 208 ALA B O 1
ATOM 3779 N N . LEU B 1 212 ? -41.494 -38.978 -11.429 1.00 24.60 209 LEU B N 1
ATOM 3780 C CA . LEU B 1 212 ? -40.715 -39.548 -10.329 1.00 23.52 209 LEU B CA 1
ATOM 3781 C C . LEU B 1 212 ? -41.300 -40.882 -9.869 1.00 24.14 209 LEU B C 1
ATOM 3782 O O . LEU B 1 212 ? -40.566 -41.795 -9.504 1.00 25.31 209 LEU B O 1
ATOM 3787 N N . HIS B 1 213 ? -42.626 -40.995 -9.899 1.00 27.50 210 HIS B N 1
ATOM 3788 C CA . HIS B 1 213 ? -43.286 -42.253 -9.580 1.00 31.61 210 HIS B CA 1
ATOM 3789 C C . HIS B 1 213 ? -42.800 -43.335 -10.539 1.00 31.24 210 HIS B C 1
ATOM 3790 O O . HIS B 1 213 ? -42.583 -44.489 -10.139 1.00 28.61 210 HIS B O 1
ATOM 3797 N N . CYS B 1 214 ? -42.603 -42.942 -11.795 1.00 29.35 211 CYS B N 1
ATOM 3798 C CA . CYS B 1 214 ? -42.160 -43.862 -12.842 1.00 32.11 211 CYS B CA 1
ATOM 3799 C C . CYS B 1 214 ? -40.693 -44.246 -12.700 1.00 33.98 211 CYS B C 1
ATOM 3800 O O . CYS B 1 214 ? -40.224 -45.181 -13.345 1.00 42.76 211 CYS B O 1
ATOM 3803 N N . LYS B 1 215 ? -39.972 -43.514 -11.860 1.00 27.67 212 LYS B N 1
ATOM 3804 C CA . LYS B 1 215 ? -38.612 -43.883 -11.511 1.00 30.77 212 LYS B CA 1
ATOM 3805 C C . LYS B 1 215 ? -38.605 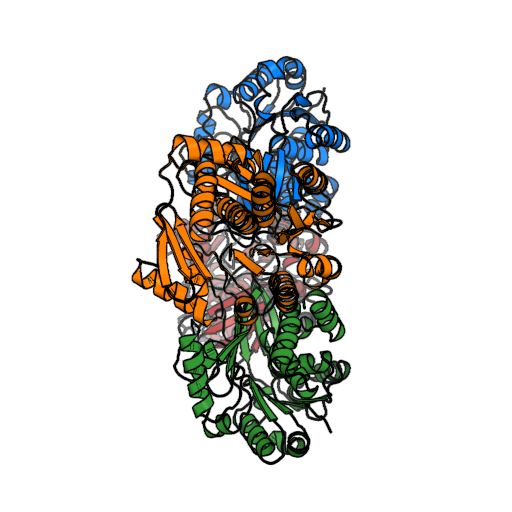-44.769 -10.269 1.00 27.55 212 LYS B C 1
ATOM 3806 O O . LYS B 1 215 ? -37.557 -45.254 -9.852 1.00 29.51 212 LYS B O 1
ATOM 3812 N N . GLY B 1 216 ? -39.782 -44.988 -9.686 1.00 25.45 213 GLY B N 1
ATOM 3813 C CA . GLY B 1 216 ? -39.921 -45.926 -8.588 1.00 27.47 213 GLY B CA 1
ATOM 3814 C C . GLY B 1 216 ? -40.091 -45.310 -7.203 1.00 27.14 213 GLY B C 1
ATOM 3815 O O . GLY B 1 216 ? -39.919 -45.983 -6.186 1.00 35.09 213 GLY B O 1
ATOM 3816 N N . ILE B 1 217 ? -40.442 -44.031 -7.167 1.00 27.93 214 ILE B N 1
ATOM 3817 C CA . ILE B 1 217 ? -40.604 -43.320 -5.906 1.00 22.88 214 ILE B CA 1
ATOM 3818 C C . ILE B 1 217 ? -42.080 -43.225 -5.519 1.00 21.02 214 ILE B C 1
ATOM 3819 O O . ILE B 1 217 ? -42.875 -42.584 -6.209 1.00 25.06 214 ILE B O 1
ATOM 3824 N N . GLU B 1 218 ? -42.428 -43.861 -4.402 1.00 24.01 215 GLU B N 1
ATOM 3825 C CA . GLU B 1 218 ? -43.815 -43.950 -3.954 1.00 27.52 215 GLU B CA 1
ATOM 3826 C C . GLU B 1 218 ? -44.412 -42.579 -3.633 1.00 30.75 215 GLU B C 1
ATOM 3827 O O . GLU B 1 218 ? -45.504 -42.250 -4.089 1.00 29.58 215 GLU B O 1
ATOM 3833 N N . ILE B 1 219 ? -43.691 -41.782 -2.846 1.00 23.72 216 ILE B N 1
ATOM 3834 C CA . ILE B 1 219 ? -44.208 -40.484 -2.426 1.00 25.13 216 ILE B CA 1
ATOM 3835 C C . ILE B 1 219 ? -43.368 -39.338 -2.961 1.00 26.92 216 ILE B C 1
ATOM 3836 O O . ILE B 1 219 ? -42.134 -39.338 -2.833 1.00 23.92 216 ILE B O 1
ATOM 3841 N N . VAL B 1 220 ? -44.049 -38.368 -3.566 1.00 19.49 217 VAL B N 1
ATOM 3842 C CA . VAL B 1 220 ? -43.402 -37.179 -4.066 1.00 19.34 217 VAL B CA 1
ATOM 3843 C C . VAL B 1 220 ? -43.969 -35.939 -3.382 1.00 17.75 217 VAL B C 1
ATOM 3844 O O . VAL B 1 220 ? -45.177 -35.719 -3.369 1.00 21.05 217 VAL B O 1
ATOM 3848 N N . ILE B 1 221 ? -43.089 -35.127 -2.804 1.00 21.65 218 ILE B N 1
ATOM 3849 C CA . ILE B 1 221 ? -43.480 -33.834 -2.255 1.00 21.55 218 ILE B CA 1
ATOM 3850 C C . ILE B 1 221 ? -42.708 -32.735 -2.980 1.00 16.97 218 ILE B C 1
ATOM 3851 O O . ILE B 1 221 ? -41.499 -32.594 -2.818 1.00 17.44 218 ILE B O 1
ATOM 3856 N N . ILE B 1 222 ? -43.390 -31.955 -3.800 1.00 20.33 219 ILE B N 1
ATOM 3857 C CA . ILE B 1 222 ? -42.722 -30.843 -4.444 1.00 17.57 219 ILE B CA 1
ATOM 3858 C C . ILE B 1 222 ? -42.976 -29.577 -3.654 1.00 19.26 219 ILE B C 1
ATOM 3859 O O . ILE B 1 222 ? -44.109 -29.114 -3.562 1.00 21.01 219 ILE B O 1
ATOM 3864 N N . THR B 1 223 ? -41.932 -29.008 -3.060 1.00 18.77 220 THR B N 1
ATOM 3865 C CA . THR B 1 223 ? -42.133 -27.781 -2.296 1.00 14.74 220 THR B CA 1
ATOM 3866 C C . THR B 1 223 ? -42.257 -26.568 -3.227 1.00 20.54 220 THR B C 1
ATOM 3867 O O . THR B 1 223 ? -41.552 -26.466 -4.228 1.00 22.54 220 THR B O 1
ATOM 3871 N N . LEU B 1 224 ? -43.148 -25.647 -2.879 1.00 19.28 221 LEU B N 1
ATOM 3872 C CA . LEU B 1 224 ? -43.548 -24.597 -3.810 1.00 23.16 221 LEU B CA 1
ATOM 3873 C C . LEU B 1 224 ? -43.326 -23.193 -3.257 1.00 22.12 221 LEU B C 1
ATOM 3874 O O . LEU B 1 224 ? -44.081 -22.269 -3.553 1.00 27.53 221 LEU B O 1
ATOM 3879 N N . GLY B 1 225 ? -42.282 -23.026 -2.455 1.00 17.49 222 GLY B N 1
ATOM 3880 C CA . GLY B 1 225 ? -42.015 -21.736 -1.854 1.00 24.63 222 GLY B CA 1
ATOM 3881 C C . GLY B 1 225 ? -43.142 -21.320 -0.932 1.00 24.24 222 GLY B C 1
ATOM 3882 O O . GLY B 1 225 ? -43.478 -22.040 0.018 1.00 29.90 222 GLY B O 1
ATOM 3883 N N . SER B 1 226 ? -43.735 -20.162 -1.221 1.00 26.12 223 SER B N 1
ATOM 3884 C CA . SER B 1 226 ? -44.843 -19.622 -0.433 1.00 32.35 223 SER B CA 1
ATOM 3885 C C . SER B 1 226 ? -46.164 -20.318 -0.756 1.00 26.69 223 SER B C 1
ATOM 3886 O O . SER B 1 226 ? -47.175 -20.086 -0.087 1.00 26.00 223 SER B O 1
ATOM 3889 N N . LYS B 1 227 ? -46.152 -21.160 -1.785 1.00 24.73 224 LYS B N 1
ATOM 3890 C CA . LYS B 1 227 ? -47.373 -21.815 -2.265 1.00 27.03 224 LYS B CA 1
ATOM 3891 C C . LYS B 1 227 ? -47.623 -23.157 -1.591 1.00 27.18 224 LYS B C 1
ATOM 3892 O O . LYS B 1 227 ? -48.548 -23.887 -1.961 1.00 26.78 224 LYS B O 1
ATOM 3898 N N . GLY B 1 228 ? -46.798 -23.481 -0.601 1.00 28.26 225 GLY B N 1
ATOM 3899 C CA . GLY B 1 228 ? -46.945 -24.723 0.129 1.00 29.44 225 GLY B CA 1
ATOM 3900 C C . GLY B 1 228 ? -46.208 -25.870 -0.532 1.00 21.33 225 GLY B C 1
ATOM 3901 O O . GLY B 1 228 ? -45.039 -25.761 -0.903 1.00 25.93 225 GLY B O 1
ATOM 3902 N N . VAL B 1 229 ? -46.924 -26.971 -0.708 1.00 23.85 226 VAL B N 1
ATOM 3903 C CA . VAL B 1 229 ? -46.337 -28.221 -1.129 1.00 19.93 226 VAL B CA 1
ATOM 3904 C C . VAL B 1 229 ? -47.279 -28.909 -2.115 1.00 18.56 226 VAL B C 1
ATOM 3905 O O . VAL B 1 229 ? -48.483 -28.820 -1.966 1.00 19.82 226 VAL B O 1
ATOM 3909 N N . TRP B 1 230 ? -46.740 -29.542 -3.156 1.00 19.07 227 TRP B N 1
ATOM 3910 C CA . TRP B 1 230 ? -47.571 -30.467 -3.926 1.00 20.69 227 TRP B CA 1
ATOM 3911 C C . TRP B 1 230 ? -47.297 -31.900 -3.480 1.00 20.76 227 TRP B C 1
ATOM 3912 O O . TRP B 1 230 ? -46.203 -32.420 -3.678 1.00 21.97 227 TRP B O 1
ATOM 3923 N N . LEU B 1 231 ? -48.282 -32.526 -2.844 1.00 23.25 228 LEU B N 1
ATOM 3924 C CA . LEU B 1 231 ? -48.113 -33.909 -2.403 1.00 18.29 228 LEU B CA 1
ATOM 3925 C C . LEU B 1 231 ? -48.725 -34.881 -3.402 1.00 21.55 228 LEU B C 1
ATOM 3926 O O . LEU B 1 231 ? -49.883 -34.734 -3.769 1.00 28.09 228 LEU B O 1
ATOM 3931 N N . SER B 1 232 ? -47.953 -35.862 -3.853 1.00 18.31 229 SER B N 1
ATOM 3932 C CA . SER B 1 232 ? -48.507 -36.930 -4.688 1.00 20.10 229 SER B CA 1
ATOM 3933 C C . SER B 1 232 ? -48.181 -38.300 -4.099 1.00 28.23 229 SER B C 1
ATOM 3934 O O . SER B 1 232 ? -47.020 -38.661 -3.958 1.00 24.01 229 SER B O 1
ATOM 3937 N N . GLN B 1 233 ? -49.212 -39.050 -3.721 1.00 23.98 230 GLN B N 1
ATOM 3938 C CA . GLN B 1 233 ? -49.012 -40.368 -3.134 1.00 28.70 230 GLN B CA 1
ATOM 3939 C C . GLN B 1 233 ? -49.459 -41.438 -4.110 1.00 34.48 230 GLN B C 1
ATOM 3940 O O . GLN B 1 233 ? -50.657 -41.633 -4.309 1.00 32.54 230 GLN B O 1
ATOM 3946 N N . ASN B 1 234 ? -48.500 -42.131 -4.714 0.75 33.08 231 ASN B N 1
ATOM 3947 C CA . ASN B 1 234 ? -48.808 -43.187 -5.675 1.00 43.27 231 ASN B CA 1
ATOM 3948 C C . ASN B 1 234 ? -49.730 -42.701 -6.788 0.62 40.06 231 ASN B C 1
ATOM 3949 O O . ASN B 1 234 ? -50.569 -43.457 -7.274 0.63 38.36 231 ASN B O 1
ATOM 3954 N N . GLY B 1 235 ? -49.587 -41.434 -7.172 1.00 30.53 232 GLY B N 1
ATOM 3955 C CA . GLY B 1 235 ? -50.391 -40.860 -8.237 1.00 32.03 232 GLY B CA 1
ATOM 3956 C C . GLY B 1 235 ? -51.557 -39.979 -7.803 1.00 31.86 232 GLY B C 1
ATOM 3957 O O . GLY B 1 235 ? -52.246 -39.398 -8.643 1.00 32.18 232 GLY B O 1
ATOM 3958 N N . ARG B 1 236 ? -51.794 -39.877 -6.500 1.00 33.90 233 ARG B N 1
ATOM 3959 C CA . ARG B 1 236 ? -52.857 -39.010 -6.008 1.00 34.31 233 ARG B CA 1
ATOM 3960 C C . ARG B 1 236 ? -52.267 -37.690 -5.537 1.00 31.99 233 ARG B C 1
ATOM 3961 O O . ARG B 1 236 ? -51.627 -37.634 -4.490 1.00 32.17 233 ARG B O 1
ATOM 3969 N N . GLY B 1 237 ? -52.480 -36.633 -6.309 1.00 36.30 234 GLY B N 1
ATOM 3970 C CA . GLY B 1 237 ? -51.898 -35.341 -6.008 1.00 31.66 234 GLY B CA 1
ATOM 3971 C C . GLY B 1 237 ? -52.831 -34.355 -5.331 1.00 34.91 234 GLY B C 1
ATOM 3972 O O . GLY B 1 237 ? -54.046 -34.369 -5.552 1.00 31.65 234 GLY B O 1
ATOM 3973 N N . GLN B 1 238 ? -52.257 -33.486 -4.506 1.00 24.36 235 GLN B N 1
ATOM 3974 C CA . GLN B 1 238 ? -53.006 -32.399 -3.893 1.00 22.45 235 GLN B CA 1
ATOM 3975 C C . GLN B 1 238 ? -52.056 -31.310 -3.437 1.00 23.97 235 GLN B C 1
ATOM 3976 O O . GLN B 1 238 ? -50.891 -31.583 -3.143 1.00 21.38 235 GLN B O 1
ATOM 3982 N N . ARG B 1 239 ? -52.551 -30.081 -3.354 1.00 23.57 236 ARG B N 1
ATOM 3983 C CA . ARG B 1 239 ? -51.745 -28.998 -2.805 1.00 23.19 236 ARG B CA 1
ATOM 3984 C C . ARG B 1 239 ? -52.058 -28.781 -1.325 1.00 23.72 236 ARG B C 1
ATOM 3985 O O . ARG B 1 239 ? -53.212 -28.657 -0.931 1.00 25.92 236 ARG B O 1
ATOM 3993 N N . ILE B 1 240 ? -51.014 -28.758 -0.506 1.00 21.50 237 ILE B N 1
ATOM 3994 C CA . ILE B 1 240 ? -51.160 -28.417 0.899 1.00 24.40 237 ILE B CA 1
ATOM 3995 C C . ILE B 1 240 ? -50.435 -27.089 1.124 1.00 18.41 237 ILE B C 1
ATOM 3996 O O . ILE B 1 240 ? -49.198 -27.033 1.066 1.00 18.18 237 ILE B O 1
ATOM 4001 N N . PRO B 1 241 ? -51.201 -26.022 1.386 1.00 20.95 238 PRO B N 1
ATOM 4002 C CA . PRO B 1 241 ? -50.676 -24.670 1.597 1.00 19.09 238 PRO B CA 1
ATOM 4003 C C . PRO B 1 241 ? -49.814 -24.580 2.853 1.00 23.20 238 PRO B C 1
ATOM 4004 O O . PRO B 1 241 ? -50.041 -25.323 3.799 1.00 23.95 238 PRO B O 1
ATOM 4008 N N . GLY B 1 242 ? -48.847 -23.670 2.858 1.00 22.04 239 GLY B N 1
ATOM 4009 C CA . GLY B 1 242 ? -48.087 -23.392 4.067 1.00 24.59 239 GLY B CA 1
ATOM 4010 C C . GLY B 1 242 ? -48.692 -22.288 4.919 1.00 26.98 239 GLY B C 1
ATOM 4011 O O . GLY B 1 242 ? -49.885 -21.987 4.831 1.00 28.50 239 GLY B O 1
ATOM 4012 N N . PHE B 1 243 ? -47.870 -21.680 5.764 1.00 17.13 240 PHE B N 1
ATOM 4013 C CA . PHE B 1 243 ? -48.327 -20.580 6.592 1.00 19.33 240 PHE B CA 1
ATOM 4014 C C . PHE B 1 243 ? -47.924 -19.256 5.985 1.00 22.01 240 PHE B C 1
ATOM 4015 O O . PHE B 1 243 ? -46.964 -19.181 5.214 1.00 27.99 240 PHE B O 1
ATOM 4023 N N . VAL B 1 244 ? -48.664 -18.207 6.335 1.00 27.30 241 VAL B N 1
ATOM 4024 C CA . VAL B 1 244 ? -48.375 -16.868 5.826 1.00 24.19 241 VAL B CA 1
ATOM 4025 C C . VAL B 1 244 ? -47.551 -16.101 6.852 1.00 25.68 241 VAL B C 1
ATOM 4026 O O . VAL B 1 244 ? -48.021 -15.821 7.946 1.00 22.11 241 VAL B O 1
ATOM 4030 N N . VAL B 1 245 ? -46.312 -15.768 6.495 1.00 21.83 242 VAL B N 1
ATOM 4031 C CA . VAL B 1 245 ? -45.413 -15.085 7.412 1.00 19.44 242 VAL B CA 1
ATOM 4032 C C . VAL B 1 245 ? -44.616 -14.044 6.638 1.00 24.91 242 VAL B C 1
ATOM 4033 O O . VAL B 1 245 ? -44.710 -13.977 5.410 1.00 26.29 242 VAL B O 1
ATOM 4037 N N . LYS B 1 246 ? -43.851 -13.226 7.355 1.00 23.88 243 LYS B N 1
ATOM 4038 C CA . LYS B 1 246 ? -43.000 -12.221 6.726 1.00 26.95 243 LYS B CA 1
ATOM 4039 C C . LYS B 1 246 ? -41.645 -12.862 6.506 1.00 26.27 243 LYS B C 1
ATOM 4040 O O . LYS B 1 246 ? -40.836 -12.945 7.434 1.00 26.52 243 LYS B O 1
ATOM 4046 N N . ALA B 1 247 ? -41.414 -13.338 5.288 1.00 28.50 244 ALA B N 1
ATOM 4047 C CA . ALA B 1 247 ? -40.225 -14.115 4.995 1.00 26.78 244 ALA B CA 1
ATOM 4048 C C . ALA B 1 247 ? -39.042 -13.188 4.756 1.00 30.68 244 ALA B C 1
ATOM 4049 O O . ALA B 1 247 ? -39.082 -12.350 3.857 1.00 38.70 244 ALA B O 1
ATOM 4051 N N . THR B 1 248 ? -38.000 -13.334 5.569 1.00 28.82 245 THR B N 1
ATOM 4052 C CA . THR B 1 248 ? -36.814 -12.492 5.436 1.00 39.10 245 THR B CA 1
ATOM 4053 C C . THR B 1 248 ? -35.583 -13.263 4.949 1.00 40.77 245 THR B C 1
ATOM 4054 O O . THR B 1 248 ? -34.668 -12.681 4.357 1.00 42.87 245 THR B O 1
ATOM 4058 N N . ASP B 1 249 ? -35.569 -14.570 5.190 1.00 30.65 246 ASP B N 1
ATOM 4059 C CA . ASP B 1 249 ? -34.434 -15.406 4.812 1.00 26.51 246 ASP B CA 1
ATOM 4060 C C . ASP B 1 249 ? -34.879 -16.851 4.669 1.00 25.08 246 ASP B C 1
ATOM 4061 O O . ASP B 1 249 ? -35.214 -17.497 5.661 1.00 31.02 246 ASP B O 1
ATOM 4066 N N . THR B 1 250 ? -34.867 -17.375 3.450 1.00 23.58 247 THR B N 1
ATOM 4067 C CA . THR B 1 250 ? -35.294 -18.759 3.240 1.00 22.98 247 THR B CA 1
ATOM 4068 C C . THR B 1 250 ? -34.142 -19.759 3.228 1.00 22.78 247 THR B C 1
ATOM 4069 O O . THR B 1 250 ? -34.306 -20.906 2.800 1.00 19.86 247 THR B O 1
ATOM 4073 N N . THR B 1 251 ? -32.981 -19.325 3.707 1.00 20.55 248 THR B N 1
ATOM 4074 C CA . THR B 1 251 ? -31.774 -20.133 3.593 1.00 23.52 248 THR B CA 1
ATOM 4075 C C . THR B 1 251 ? -31.958 -21.553 4.110 1.00 24.86 248 THR B C 1
ATOM 4076 O O . THR B 1 251 ? -31.588 -22.499 3.437 1.00 22.49 248 THR B O 1
ATOM 4080 N N . ALA B 1 252 ? -32.558 -21.720 5.276 1.00 21.95 249 ALA B N 1
ATOM 4081 C CA . ALA B 1 252 ? -32.708 -23.072 5.815 1.00 25.40 249 ALA B CA 1
ATOM 4082 C C . ALA B 1 252 ? -34.145 -23.595 5.763 1.00 23.84 249 ALA B C 1
ATOM 4083 O O . ALA B 1 252 ? -34.494 -24.526 6.487 1.00 18.78 249 ALA B O 1
ATOM 4085 N N . ALA B 1 253 ? -34.980 -23.017 4.905 1.00 16.50 250 ALA B N 1
ATOM 4086 C CA . ALA B 1 253 ? -36.396 -23.394 4.877 1.00 17.06 250 ALA B CA 1
ATOM 4087 C C . ALA B 1 253 ? -36.612 -24.849 4.466 1.00 17.72 250 ALA B C 1
ATOM 4088 O O . ALA B 1 253 ? -37.329 -25.593 5.130 1.00 17.81 250 ALA B O 1
ATOM 4090 N N . GLY B 1 254 ? -36.002 -25.257 3.358 1.00 15.72 251 GLY B N 1
ATOM 4091 C CA . GLY B 1 254 ? -36.116 -26.642 2.934 1.00 16.29 251 GLY B CA 1
ATOM 4092 C C . GLY B 1 254 ? -35.474 -27.606 3.930 1.00 16.53 251 GLY B C 1
ATOM 4093 O O . GLY B 1 254 ? -35.980 -28.703 4.140 1.00 16.08 251 GLY B O 1
ATOM 4094 N N . ASP B 1 255 ? -34.349 -27.208 4.533 1.00 14.06 252 ASP B N 1
ATOM 4095 C CA . ASP B 1 255 ? -33.712 -28.084 5.517 1.00 14.07 252 ASP B CA 1
ATOM 4096 C C . ASP B 1 255 ? -34.601 -28.272 6.738 1.00 14.89 252 ASP B C 1
ATOM 4097 O O . ASP B 1 255 ? -34.779 -29.383 7.223 1.00 13.54 252 ASP B O 1
ATOM 4102 N N . THR B 1 256 ? -35.177 -27.176 7.216 1.00 15.34 253 THR B N 1
ATOM 4103 C CA . THR B 1 256 ? -36.072 -27.234 8.363 1.00 16.37 253 THR B CA 1
ATOM 4104 C C . THR B 1 256 ? -37.278 -28.086 8.029 1.00 14.33 253 THR B C 1
ATOM 4105 O O . THR B 1 256 ? -37.704 -28.912 8.828 1.00 15.00 253 THR B O 1
ATOM 4109 N N . PHE B 1 257 ? -37.813 -27.896 6.824 1.00 15.32 254 PHE B N 1
ATOM 4110 C CA . PHE B 1 257 ? -38.983 -28.666 6.415 1.00 18.62 254 PHE B CA 1
ATOM 4111 C C . PHE B 1 257 ? -38.689 -30.165 6.436 1.00 19.10 254 PHE B C 1
ATOM 4112 O O . PHE B 1 257 ? -39.471 -30.951 6.968 1.00 15.08 254 PHE B O 1
ATOM 4120 N N . ASN B 1 258 ? -37.552 -30.568 5.882 1.00 14.28 255 ASN B N 1
ATOM 4121 C CA . ASN B 1 258 ? -37.237 -31.989 5.824 1.00 13.09 255 ASN B CA 1
ATOM 4122 C C . ASN B 1 258 ? -36.983 -32.608 7.194 1.00 13.66 255 ASN B C 1
ATOM 4123 O O . ASN B 1 258 ? -37.470 -33.706 7.495 1.00 14.31 255 ASN B O 1
ATOM 4128 N N . GLY B 1 259 ? -36.224 -31.907 8.028 1.00 13.76 256 GLY B N 1
ATOM 4129 C CA . GLY B 1 259 ? -35.966 -32.390 9.386 1.00 17.24 256 GLY B CA 1
ATOM 4130 C C . GLY B 1 259 ? -37.238 -32.552 10.199 1.00 17.12 256 GLY B C 1
ATOM 4131 O O . GLY B 1 259 ? -37.438 -33.581 10.880 1.00 14.78 256 GLY B O 1
ATOM 4132 N N . ALA B 1 260 ? -38.109 -31.547 10.129 1.00 10.76 257 ALA B N 1
ATOM 4133 C CA . ALA B 1 260 ? -39.387 -31.614 10.844 1.00 13.84 257 ALA B CA 1
ATOM 4134 C C . ALA B 1 260 ? -40.354 -32.643 10.249 1.00 18.70 257 ALA B C 1
ATOM 4135 O O . ALA B 1 260 ? -41.107 -33.293 10.985 1.00 18.09 257 ALA B O 1
ATOM 4137 N N . LEU B 1 261 ? -40.348 -32.786 8.926 1.00 15.31 258 LEU B N 1
ATOM 4138 C CA . LEU B 1 261 ? -41.220 -33.772 8.279 1.00 16.83 258 LEU B CA 1
ATOM 4139 C C . LEU B 1 261 ? -40.930 -35.199 8.758 1.00 16.17 258 LEU B C 1
ATOM 4140 O O . LEU B 1 261 ? -41.825 -35.907 9.212 1.00 17.79 258 LEU B O 1
ATOM 4145 N N . VAL B 1 262 ? -39.676 -35.617 8.666 1.00 14.76 259 VAL B N 1
ATOM 4146 C CA . VAL B 1 262 ? -39.323 -36.973 9.046 1.00 16.60 259 VAL B CA 1
ATOM 4147 C C . VAL B 1 262 ? -39.552 -37.200 10.541 1.00 14.60 259 VAL B C 1
ATOM 4148 O O . VAL B 1 262 ? -39.940 -38.276 10.949 1.00 16.00 259 VAL B O 1
ATOM 4152 N N . THR B 1 263 ? -39.336 -36.174 11.357 1.00 13.55 260 THR B N 1
ATOM 4153 C CA . THR B 1 263 ? -39.525 -36.339 12.796 1.00 14.56 260 THR B CA 1
ATOM 4154 C C . THR B 1 263 ? -41.009 -36.567 13.084 1.00 19.79 260 THR B C 1
ATOM 4155 O O . THR B 1 263 ? -41.358 -37.438 13.885 1.00 18.73 260 THR B O 1
ATOM 4159 N N . GLY B 1 264 ? -41.867 -35.801 12.411 1.00 20.29 261 GLY B N 1
ATOM 4160 C CA . GLY B 1 264 ? -43.312 -35.985 12.493 1.00 21.05 261 GLY B CA 1
ATOM 4161 C C . GLY B 1 264 ? -43.723 -37.401 12.112 1.00 20.82 261 GLY B C 1
ATOM 4162 O O . GLY B 1 264 ? -44.557 -38.027 12.793 1.00 17.40 261 GLY B O 1
ATOM 4163 N N . LEU B 1 265 ? -43.123 -37.914 11.038 1.00 15.34 262 LEU B N 1
ATOM 4164 C CA . LEU B 1 265 ? -43.416 -39.263 10.560 1.00 13.90 262 LEU B CA 1
ATOM 4165 C C . LEU B 1 265 ? -42.978 -40.300 11.583 1.00 14.94 262 LEU B C 1
ATOM 4166 O O . LEU B 1 265 ? -43.663 -41.298 11.806 1.00 21.85 262 LEU B O 1
ATOM 4171 N N . LEU B 1 266 ? -41.828 -40.057 12.204 1.00 16.53 263 LEU B N 1
ATOM 4172 C CA . LEU B 1 266 ? -41.325 -40.954 13.232 1.00 14.66 263 LEU B CA 1
ATOM 4173 C C . LEU B 1 266 ? -42.230 -40.968 14.473 1.00 18.80 263 LEU B C 1
ATOM 4174 O O . LEU B 1 266 ? -42.251 -41.940 15.214 1.00 24.23 263 LEU B O 1
ATOM 4179 N N . GLN B 1 267 ? -42.960 -39.876 14.674 1.00 20.12 264 GLN B N 1
ATOM 4180 C CA . GLN B 1 267 ? -43.917 -39.736 15.778 1.00 17.48 264 GLN B CA 1
ATOM 4181 C C . GLN B 1 267 ? -45.299 -40.295 15.425 1.00 24.07 264 GLN B C 1
ATOM 4182 O O . GLN B 1 267 ? -46.250 -40.148 16.202 1.00 31.55 264 GLN B O 1
ATOM 4188 N N . GLU B 1 268 ? -45.388 -40.945 14.269 1.00 19.41 265 GLU B N 1
ATOM 4189 C CA . GLU B 1 268 ? -46.619 -41.569 13.754 1.00 20.44 265 GLU B CA 1
ATOM 4190 C C . GLU B 1 268 ? -47.705 -40.570 13.375 1.00 26.08 265 GLU B C 1
ATOM 4191 O O . GLU B 1 268 ? -48.890 -40.918 13.339 1.00 23.76 265 GLU B O 1
ATOM 4197 N N . MET B 1 269 ? -47.318 -39.33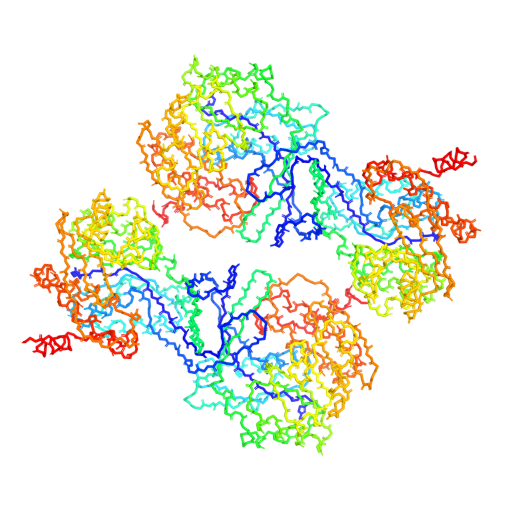1 13.089 1.00 20.93 266 MET B N 1
ATOM 4198 C CA . MET B 1 269 ? -48.252 -38.397 12.468 1.00 19.87 266 MET B CA 1
ATOM 4199 C C . MET B 1 269 ? -48.601 -38.879 11.060 1.00 20.48 266 MET B C 1
ATOM 4200 O O . MET B 1 269 ? -47.714 -39.307 10.302 1.00 24.24 266 MET B O 1
ATOM 4205 N N . PRO B 1 270 ? -49.890 -38.798 10.696 1.00 18.69 267 PRO B N 1
ATOM 4206 C CA . PRO B 1 270 ? -50.276 -39.121 9.326 1.00 17.60 267 PRO B CA 1
ATOM 4207 C C . PRO B 1 270 ? -49.502 -38.191 8.410 1.00 16.80 267 PRO B C 1
ATOM 4208 O O . PRO B 1 270 ? -49.217 -37.061 8.803 1.00 18.71 267 PRO B O 1
ATOM 4212 N N . LEU B 1 271 ? -49.176 -38.660 7.216 1.00 21.44 268 LEU B N 1
ATOM 4213 C CA . LEU B 1 271 ? -48.325 -37.904 6.296 1.00 19.88 268 LEU B CA 1
ATOM 4214 C C . LEU B 1 271 ? -48.781 -36.450 6.077 1.00 18.96 268 LEU B C 1
ATOM 4215 O O . LEU B 1 271 ? -47.982 -35.525 6.201 1.00 20.99 268 LEU B O 1
ATOM 4220 N N . GLU B 1 272 ? -50.057 -36.248 5.748 1.00 20.14 269 GLU B N 1
ATOM 4221 C CA . GLU B 1 272 ? -50.554 -34.894 5.541 1.00 20.74 269 GLU B CA 1
ATOM 4222 C C . GLU B 1 272 ? -50.339 -34.006 6.766 1.00 19.86 269 GLU B C 1
ATOM 4223 O O . GLU B 1 272 ? -50.031 -32.817 6.631 1.00 19.35 269 GLU B O 1
ATOM 4229 N N . SER B 1 273 ? -50.507 -34.589 7.954 1.00 16.51 270 SER B N 1
ATOM 4230 C CA . SER B 1 273 ? -50.340 -33.846 9.198 1.00 15.88 270 SER B CA 1
ATOM 4231 C C . SER B 1 273 ? -48.881 -33.518 9.453 1.00 16.44 270 SER B C 1
ATOM 4232 O O . SER B 1 273 ? -48.567 -32.409 9.893 1.00 15.95 270 SER B O 1
ATOM 4235 N N . ALA B 1 274 ? -47.998 -34.469 9.158 1.00 17.72 271 ALA B N 1
ATOM 4236 C CA . ALA B 1 274 ? -46.556 -34.237 9.302 1.00 18.49 271 ALA B CA 1
ATOM 4237 C C . ALA B 1 274 ? -46.100 -33.124 8.377 1.00 14.57 271 ALA B C 1
ATOM 4238 O O . ALA B 1 274 ? -45.254 -32.323 8.740 1.00 12.78 271 ALA B O 1
ATOM 4240 N N . ILE B 1 275 ? -46.677 -33.071 7.178 1.00 14.40 272 ILE B N 1
ATOM 4241 C CA . ILE B 1 275 ? -46.349 -32.029 6.209 1.00 13.27 272 ILE B CA 1
ATOM 4242 C C . ILE B 1 275 ? -46.789 -30.670 6.743 1.00 13.58 272 ILE B C 1
ATOM 4243 O O . ILE B 1 275 ? -46.082 -29.688 6.630 1.00 16.82 272 ILE B O 1
ATOM 4248 N N . LYS B 1 276 ? -47.971 -30.616 7.355 1.00 13.32 273 LYS B N 1
ATOM 4249 C CA . LYS B 1 276 ? -48.434 -29.350 7.913 1.00 16.21 273 LYS B CA 1
ATOM 4250 C C . LYS B 1 276 ? -47.615 -28.914 9.121 1.00 13.31 273 LYS B C 1
ATOM 4251 O O . LYS B 1 276 ? -47.367 -27.725 9.329 1.00 15.95 273 LYS B O 1
ATOM 4257 N N . PHE B 1 277 ? -47.212 -29.887 9.923 1.00 13.33 274 PHE B N 1
ATOM 4258 C CA . PHE B 1 277 ? -46.357 -29.643 11.069 1.00 13.14 274 PHE B CA 1
ATOM 4259 C C . PHE B 1 277 ? -45.031 -29.090 10.576 1.00 16.34 274 PHE B C 1
ATOM 4260 O O . PHE B 1 277 ? -44.492 -28.141 11.134 1.00 15.76 274 PHE B O 1
ATOM 4268 N N . ALA B 1 278 ? -44.516 -29.675 9.507 1.00 13.34 275 ALA B N 1
ATOM 4269 C CA . ALA B 1 278 ? -43.239 -29.226 8.956 1.00 17.18 275 ALA B CA 1
ATOM 4270 C C . ALA B 1 278 ? -43.349 -27.839 8.306 1.00 17.20 275 ALA B C 1
ATOM 4271 O O . ALA B 1 278 ? -42.394 -27.062 8.333 1.00 17.64 275 ALA B O 1
ATOM 4273 N N . HIS B 1 279 ? -44.512 -27.527 7.725 1.00 13.28 276 HIS B N 1
ATOM 4274 C CA . HIS B 1 279 ? -44.768 -26.179 7.221 1.00 13.37 276 HIS B CA 1
ATOM 4275 C C . HIS B 1 279 ? -44.584 -25.132 8.325 1.00 15.17 276 HIS B C 1
ATOM 4276 O O . HIS B 1 279 ? -44.055 -24.048 8.071 1.00 18.14 276 HIS B O 1
ATOM 4283 N N . ALA B 1 280 ? -45.059 -25.440 9.533 1.00 15.82 277 ALA B N 1
ATOM 4284 C CA . ALA B 1 280 ? -44.957 -24.533 10.673 1.00 13.55 277 ALA B CA 1
ATOM 4285 C C . ALA B 1 280 ? -43.499 -24.314 11.055 1.00 14.23 277 ALA B C 1
ATOM 4286 O O . ALA B 1 280 ? -43.066 -23.173 11.298 1.00 18.65 277 ALA B O 1
ATOM 4288 N N . ALA B 1 281 ? -42.741 -25.403 11.113 1.00 14.96 278 ALA B N 1
ATOM 4289 C CA . ALA B 1 281 ? -41.318 -25.307 11.448 1.00 14.80 278 ALA B CA 1
ATOM 4290 C C . ALA B 1 281 ? -40.599 -24.468 10.396 1.00 17.20 278 ALA B C 1
ATOM 4291 O O . ALA B 1 281 ? -39.871 -23.548 10.728 1.00 18.01 278 ALA B O 1
ATOM 4293 N N . ALA B 1 282 ? -40.824 -24.785 9.129 1.00 16.25 279 ALA B N 1
ATOM 4294 C CA . ALA B 1 282 ? -40.176 -24.066 8.040 1.00 17.10 279 ALA B CA 1
ATOM 4295 C C . ALA B 1 282 ? -40.574 -22.593 8.054 1.00 17.20 279 ALA B C 1
ATOM 4296 O O . ALA B 1 282 ? -39.749 -21.703 7.806 1.00 16.66 279 ALA B O 1
ATOM 4298 N N . ALA B 1 283 ? -41.847 -22.337 8.342 1.00 13.64 280 ALA B N 1
ATOM 4299 C CA . ALA B 1 283 ? -42.361 -20.977 8.377 1.00 15.88 280 ALA B CA 1
ATOM 4300 C C . ALA B 1 283 ? -41.631 -20.130 9.425 1.00 15.14 280 ALA B C 1
ATOM 4301 O O . ALA B 1 283 ? -41.316 -18.970 9.186 1.00 23.73 280 ALA B O 1
ATOM 4303 N N . ILE B 1 284 ? -41.400 -20.701 10.595 1.00 14.14 281 ILE B N 1
ATOM 4304 C CA . ILE B 1 284 ? -40.666 -20.006 11.637 1.00 13.36 281 ILE B CA 1
ATOM 4305 C C . ILE B 1 284 ? -39.279 -19.689 11.077 1.00 21.81 281 ILE B C 1
ATOM 4306 O O . ILE B 1 284 ? -38.806 -18.573 11.194 1.00 19.08 281 ILE B O 1
ATOM 4311 N N . SER B 1 285 ? -38.663 -20.664 10.421 1.00 21.73 282 SER B N 1
ATOM 4312 C CA . SER B 1 285 ? -37.302 -20.464 9.920 1.00 19.33 282 SER B CA 1
ATOM 4313 C C . SER B 1 285 ? -37.197 -19.334 8.884 1.00 22.13 282 SER B C 1
ATOM 4314 O O . SER B 1 285 ? -36.233 -18.584 8.905 1.00 18.75 282 SER B O 1
ATOM 4317 N N . VAL B 1 286 ? -38.179 -19.188 7.998 1.00 20.91 283 VAL B N 1
ATOM 4318 C CA . VAL B 1 286 ? -38.062 -18.150 6.963 1.00 21.34 283 VAL B CA 1
ATOM 4319 C C . VAL B 1 286 ? -38.167 -16.735 7.540 1.00 22.08 283 VAL B C 1
ATOM 4320 O O . VAL B 1 286 ? -37.875 -15.757 6.854 1.00 27.21 283 VAL B O 1
ATOM 4324 N N . THR B 1 287 ? -38.592 -16.629 8.793 1.00 23.49 284 THR B N 1
ATOM 4325 C CA . THR B 1 287 ? -38.645 -15.336 9.464 1.00 25.09 284 THR B CA 1
ATOM 4326 C C . THR B 1 287 ? -37.360 -15.058 10.247 1.00 22.52 284 THR B C 1
ATOM 4327 O O . THR B 1 287 ? -37.268 -14.054 10.944 1.00 24.63 284 THR B O 1
ATOM 4331 N N . ARG B 1 288 ? -36.374 -15.949 10.125 1.00 21.65 285 ARG B N 1
ATOM 4332 C CA . ARG B 1 288 ? -35.118 -15.815 10.875 1.00 27.06 285 ARG B CA 1
ATOM 4333 C C . ARG B 1 288 ? -33.923 -15.884 9.942 1.00 24.83 285 ARG B C 1
ATOM 4334 O O . ARG B 1 288 ? -34.004 -16.478 8.875 1.00 24.19 285 ARG B O 1
ATOM 4342 N N . PHE B 1 289 ? -32.802 -15.304 10.365 1.00 21.49 286 PHE B N 1
ATOM 4343 C CA . PHE B 1 289 ? -31.635 -15.197 9.500 1.00 29.87 286 PHE B CA 1
ATOM 4344 C C . PHE B 1 289 ? -30.657 -16.353 9.703 1.00 23.60 286 PHE B C 1
ATOM 4345 O O . PHE B 1 289 ? -30.425 -16.786 10.833 1.00 27.36 286 PHE B O 1
ATOM 4353 N N . GLY B 1 290 ? -30.107 -16.856 8.600 1.00 26.43 287 GLY B N 1
ATOM 4354 C CA . GLY B 1 290 ? -29.009 -17.810 8.639 1.00 25.25 287 GLY B CA 1
ATOM 4355 C C . GLY B 1 290 ? -29.449 -19.263 8.616 1.00 29.27 287 GLY B C 1
ATOM 4356 O O . GLY B 1 290 ? -30.644 -19.572 8.669 1.00 33.26 287 GLY B O 1
ATOM 4357 N N . ALA B 1 291 ? -28.466 -20.157 8.547 1.00 27.81 288 ALA B N 1
ATOM 4358 C CA . ALA B 1 291 ? -28.724 -21.589 8.509 1.00 20.07 288 ALA B CA 1
ATOM 4359 C C . ALA B 1 291 ? -29.259 -22.092 9.840 1.00 16.99 288 ALA B C 1
ATOM 4360 O O . ALA B 1 291 ? -30.449 -21.929 10.141 1.00 23.68 288 ALA B O 1
ATOM 4362 N N . GLN B 1 292 ? -28.406 -22.703 10.657 1.00 19.73 289 GLN B N 1
ATOM 4363 C CA . GLN B 1 292 ? -28.897 -23.314 11.895 1.00 26.04 289 GLN B CA 1
ATOM 4364 C C . GLN B 1 292 ? -29.415 -22.298 12.903 1.00 20.08 289 GLN B C 1
ATOM 4365 O O . GLN B 1 292 ? -30.131 -22.650 13.843 1.00 21.53 289 GLN B O 1
ATOM 4371 N N . THR B 1 293 ? -29.075 -21.035 12.693 1.00 17.41 290 THR B N 1
ATOM 4372 C CA . THR B 1 293 ? -29.535 -19.975 13.582 1.00 18.79 290 THR B CA 1
ATOM 4373 C C . THR B 1 293 ? -31.040 -19.734 13.406 1.00 22.74 290 THR B C 1
ATOM 4374 O O . THR B 1 293 ? -31.696 -19.202 14.297 1.00 25.40 290 THR B O 1
ATOM 4378 N N . SER B 1 294 ? -31.585 -20.148 12.265 1.00 18.62 291 SER B N 1
ATOM 4379 C CA . SER B 1 294 ? -33.010 -19.947 12.000 1.00 19.26 291 SER B CA 1
ATOM 4380 C C . SER B 1 294 ? -33.875 -21.142 12.418 1.00 23.35 291 SER B C 1
ATOM 4381 O O . SER B 1 294 ? -35.108 -21.068 12.398 1.00 23.21 291 SER B O 1
ATOM 4384 N N . ILE B 1 295 ? -33.240 -22.248 12.781 1.00 15.53 292 ILE B N 1
ATOM 4385 C CA . ILE B 1 295 ? -33.979 -23.490 12.950 1.00 20.64 292 ILE B CA 1
ATOM 4386 C C . ILE B 1 295 ? -34.654 -23.540 14.311 1.00 16.75 292 ILE B C 1
ATOM 4387 O O . ILE B 1 295 ? -34.000 -23.420 15.347 1.00 16.86 292 ILE B O 1
ATOM 4392 N N . PRO B 1 296 ? -35.981 -23.703 14.311 1.00 14.74 293 PRO B N 1
ATOM 4393 C CA . PRO B 1 296 ? -36.763 -23.661 15.550 1.00 18.61 293 PRO B CA 1
ATOM 4394 C C . PRO B 1 296 ? -36.695 -24.954 16.352 1.00 15.51 293 PRO B C 1
ATOM 4395 O O . PRO B 1 296 ? -36.351 -26.015 15.808 1.00 15.27 293 PRO B O 1
ATOM 4399 N N . THR B 1 297 ? -37.032 -24.863 17.636 1.00 19.04 294 THR B N 1
ATOM 4400 C CA . THR B 1 297 ? -37.171 -26.034 18.487 1.00 21.24 294 THR B CA 1
ATOM 4401 C C . THR B 1 297 ? -38.610 -26.521 18.455 1.00 18.16 294 THR B C 1
ATOM 4402 O O . THR B 1 297 ? -39.513 -25.816 18.006 1.00 17.92 294 THR B O 1
ATOM 4406 N N . ARG B 1 298 ? -38.819 -27.723 18.963 1.00 14.81 295 ARG B N 1
ATOM 4407 C CA . ARG B 1 298 ? -40.162 -28.283 19.028 1.00 14.90 295 ARG B CA 1
ATOM 4408 C C . ARG B 1 298 ? -41.100 -27.386 19.857 1.00 19.43 295 ARG B C 1
ATOM 4409 O O . ARG B 1 298 ? -42.259 -27.215 19.513 1.00 16.76 295 ARG B O 1
ATOM 4417 N N . ALA B 1 299 ? -40.593 -26.814 20.948 1.00 21.22 296 ALA B N 1
ATOM 4418 C CA . ALA B 1 299 ? -41.387 -25.911 21.781 1.00 20.28 296 ALA B CA 1
ATOM 4419 C C . ALA B 1 299 ? -41.800 -24.671 20.991 1.00 19.10 296 ALA B C 1
ATOM 4420 O O . ALA B 1 299 ? -42.944 -24.219 21.066 1.00 16.83 296 ALA B O 1
ATOM 4422 N N . GLU B 1 300 ? -40.877 -24.113 20.211 1.00 15.43 297 GLU B N 1
ATOM 4423 C CA . GLU B 1 300 ? -41.225 -22.956 19.394 1.00 13.40 297 GLU B CA 1
ATOM 4424 C C . GLU B 1 300 ? -42.275 -23.300 18.341 1.00 17.01 297 GLU B C 1
ATOM 4425 O O . GLU B 1 300 ? -43.173 -22.484 18.041 1.00 16.46 297 GLU B O 1
ATOM 4431 N N . VAL B 1 301 ? -42.171 -24.504 17.779 1.00 14.22 298 VAL B N 1
ATOM 4432 C CA . VAL B 1 301 ? -43.113 -24.885 16.738 1.00 14.07 298 VAL B CA 1
ATOM 4433 C C . VAL B 1 301 ? -44.477 -25.062 17.381 1.00 15.65 298 VAL B C 1
ATOM 4434 O O . VAL B 1 301 ? -45.499 -24.679 16.811 1.00 13.89 298 VAL B O 1
ATOM 4438 N N . GLU B 1 302 ? -44.493 -25.621 18.578 1.00 14.56 299 GLU B N 1
ATOM 4439 C CA . GLU B 1 302 ? -45.778 -25.800 19.263 1.00 18.43 299 GLU B CA 1
ATOM 4440 C C . GLU B 1 302 ? -46.462 -24.479 19.614 1.00 14.03 299 GLU B C 1
ATOM 4441 O O . GLU B 1 302 ? -47.692 -24.341 19.468 1.00 15.98 299 GLU B O 1
ATOM 4447 N N . ALA B 1 303 ? -45.681 -23.515 20.094 1.00 14.69 300 ALA B N 1
ATOM 4448 C CA . ALA B 1 303 ? -46.214 -22.185 20.383 1.00 18.30 300 ALA B CA 1
ATOM 4449 C C . ALA B 1 303 ? -46.773 -21.497 19.138 1.00 18.93 300 ALA B C 1
ATOM 4450 O O . ALA B 1 303 ? -47.813 -20.849 19.191 1.00 19.30 300 ALA B O 1
ATOM 4452 N N . PHE B 1 304 ? -46.072 -21.636 18.013 1.00 18.59 301 PHE B N 1
ATOM 4453 C CA . PHE B 1 304 ? -46.518 -21.101 16.729 1.00 18.26 301 PHE B CA 1
ATOM 4454 C C . PHE B 1 304 ? -47.855 -21.731 16.322 1.00 20.07 301 PHE B C 1
ATOM 4455 O O . PHE B 1 304 ? -48.785 -21.036 15.929 1.00 18.52 301 PHE B O 1
ATOM 4463 N N . LEU B 1 305 ? -47.952 -23.051 16.438 1.00 16.65 302 LEU B N 1
ATOM 4464 C CA . LEU B 1 305 ? -49.167 -23.759 16.062 1.00 14.33 302 LEU B CA 1
ATOM 4465 C C . LEU B 1 305 ? -50.336 -23.392 16.993 1.00 21.39 302 LEU B C 1
ATOM 4466 O O . LEU B 1 305 ? -51.469 -23.249 16.536 1.00 20.93 302 LEU B O 1
ATOM 4471 N N . ALA B 1 306 ? -50.049 -23.221 18.280 1.00 16.33 303 ALA B N 1
ATOM 4472 C CA . ALA B 1 306 ? -51.089 -22.830 19.233 1.00 25.67 303 ALA B CA 1
ATOM 4473 C C . ALA B 1 306 ? -51.630 -21.445 18.874 1.00 25.89 303 ALA B C 1
ATOM 4474 O O . ALA B 1 306 ? -52.843 -21.204 18.884 1.00 24.81 303 ALA B O 1
ATOM 4476 N N . GLU B 1 307 ? -50.713 -20.549 18.535 1.00 21.76 304 GLU B N 1
ATOM 4477 C CA . GLU B 1 307 ? -51.040 -19.170 18.217 1.00 23.23 304 GLU B CA 1
ATOM 4478 C C . GLU B 1 307 ? -51.783 -19.063 16.899 1.00 22.87 304 GLU B C 1
ATOM 4479 O O . GLU B 1 307 ? -52.587 -18.157 16.714 1.00 27.31 304 GLU B O 1
ATOM 4485 N N . HIS B 1 308 ? -51.502 -19.980 15.981 1.00 25.04 305 HIS B N 1
ATOM 4486 C CA . HIS B 1 308 ? -52.156 -19.959 14.677 1.00 24.92 305 HIS B CA 1
ATOM 4487 C C . HIS B 1 308 ? -53.446 -20.794 14.598 1.00 24.95 305 HIS B C 1
ATOM 4488 O O . HIS B 1 308 ? -54.066 -20.862 13.530 1.00 26.88 305 HIS B O 1
ATOM 4495 N N . SER B 1 309 ? -53.839 -21.424 15.704 1.00 24.03 306 SER B N 1
ATOM 4496 C CA . SER B 1 309 ? -55.043 -22.273 15.727 1.00 27.10 306 SER B CA 1
ATOM 4497 C C . SER B 1 309 ? -56.328 -21.502 16.063 1.00 29.92 306 SER B C 1
ATOM 4498 O O . SER B 1 309 ? -56.287 -20.440 16.690 1.00 30.47 306 SER B O 1
ATOM 4501 N N . MET C 1 4 ? -2.436 -65.461 -29.865 1.00 64.13 1 MET C N 1
ATOM 4502 C CA . MET C 1 4 ? -3.320 -64.603 -30.643 1.00 53.20 1 MET C CA 1
ATOM 4503 C C . MET C 1 4 ? -3.966 -63.623 -29.675 1.00 40.41 1 MET C C 1
ATOM 4504 O O . MET C 1 4 ? -4.365 -64.008 -28.573 1.00 42.06 1 MET C O 1
ATOM 4509 N N . ASN C 1 5 ? -4.047 -62.355 -30.059 1.00 32.04 2 ASN C N 1
ATOM 4510 C CA . ASN C 1 5 ? -4.583 -61.350 -29.145 1.00 32.04 2 ASN C CA 1
ATOM 4511 C C . ASN C 1 5 ? -6.097 -61.417 -29.069 1.00 29.32 2 ASN C C 1
ATOM 4512 O O . ASN C 1 5 ? -6.780 -61.513 -30.090 1.00 35.55 2 ASN C O 1
ATOM 4517 N N . LYS C 1 6 ? -6.624 -61.375 -27.851 1.00 30.48 3 LYS C N 1
ATOM 4518 C CA . LYS C 1 6 ? -8.065 -61.425 -27.668 1.00 32.41 3 LYS C CA 1
ATOM 4519 C C . LYS C 1 6 ? -8.701 -60.109 -28.100 1.00 33.58 3 LYS C C 1
ATOM 4520 O O . LYS C 1 6 ? -9.841 -60.086 -28.558 1.00 29.75 3 LYS C O 1
ATOM 4526 N N . LEU C 1 7 ? -7.943 -59.023 -27.961 1.00 30.25 4 LEU C N 1
ATOM 4527 C CA . LEU C 1 7 ? -8.368 -57.710 -28.448 1.00 29.33 4 LEU C CA 1
ATOM 4528 C C . LEU C 1 7 ? -7.411 -57.196 -29.516 1.00 28.22 4 LEU C C 1
ATOM 4529 O O . LEU C 1 7 ? -6.193 -57.213 -29.348 1.00 27.85 4 LEU C O 1
ATOM 4534 N N . VAL C 1 8 ? -7.978 -56.732 -30.614 1.00 29.06 5 VAL C N 1
ATOM 4535 C CA . VAL C 1 8 ? -7.195 -56.036 -31.614 1.00 29.38 5 VAL C CA 1
ATOM 4536 C C . VAL C 1 8 ? -7.715 -54.612 -31.735 1.00 28.87 5 VAL C C 1
ATOM 4537 O O . VAL C 1 8 ? -8.908 -54.401 -31.944 1.00 32.96 5 VAL C O 1
ATOM 4541 N N . VAL C 1 9 ? -6.820 -53.641 -31.571 1.00 26.86 6 VAL C N 1
ATOM 4542 C CA . VAL C 1 9 ? -7.152 -52.249 -31.845 1.00 25.75 6 VAL C CA 1
ATOM 4543 C C . VAL C 1 9 ? -6.531 -51.850 -33.171 1.00 23.32 6 VAL C C 1
ATOM 4544 O O . VAL C 1 9 ? -5.330 -52.046 -33.363 1.00 25.04 6 VAL C O 1
ATOM 4548 N N . LEU C 1 10 ? -7.351 -51.301 -34.064 1.00 22.95 7 LEU C N 1
ATOM 4549 C CA . LEU C 1 10 ? -6.885 -50.764 -35.350 1.00 24.48 7 LEU C CA 1
ATOM 4550 C C . LEU C 1 10 ? -7.195 -49.275 -35.383 1.00 26.44 7 LEU C C 1
ATOM 4551 O O . LEU C 1 10 ? -8.352 -48.872 -35.245 1.00 27.08 7 LEU C O 1
ATOM 4556 N N . GLY C 1 11 ? -6.170 -48.452 -35.574 1.00 25.20 8 GLY C N 1
ATOM 4557 C CA . GLY C 1 11 ? -6.395 -47.025 -35.663 1.00 21.57 8 GLY C CA 1
ATOM 4558 C C . GLY C 1 11 ? -5.123 -46.208 -35.755 1.00 21.54 8 GLY C C 1
ATOM 4559 O O . GLY C 1 11 ? -4.078 -46.678 -36.243 1.00 21.88 8 GLY C O 1
ATOM 4560 N N . SER C 1 12 ? -5.212 -44.980 -35.256 1.00 22.70 9 SER C N 1
ATOM 4561 C CA . SER C 1 12 ? -4.215 -43.954 -35.548 1.00 23.28 9 SER C CA 1
ATOM 4562 C C . SER C 1 12 ? -3.103 -43.839 -34.533 1.00 20.30 9 SER C C 1
ATOM 4563 O O . SER C 1 12 ? -3.259 -44.206 -33.377 1.00 23.48 9 SER C O 1
ATOM 4566 N N . VAL C 1 13 ? -1.971 -43.308 -34.980 1.00 20.27 10 VAL C N 1
ATOM 4567 C CA . VAL C 1 13 ? -0.924 -42.862 -34.083 1.00 21.35 10 VAL C CA 1
ATOM 4568 C C . VAL C 1 13 ? -0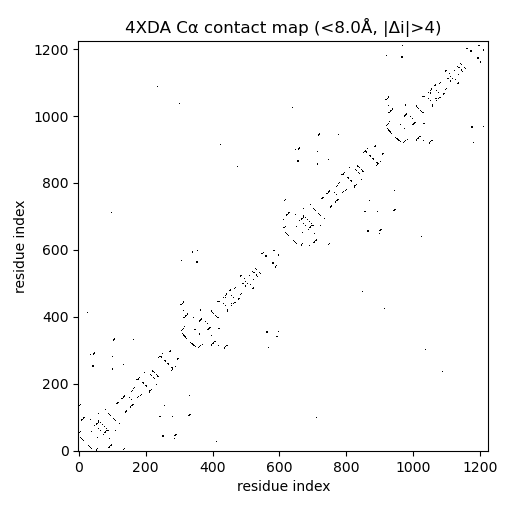.577 -41.411 -34.447 1.00 24.30 10 VAL C C 1
ATOM 4569 O O . VAL C 1 13 ? -0.289 -41.118 -35.606 1.00 24.14 10 VAL C O 1
ATOM 4573 N N . ASN C 1 14 ? -0.632 -40.515 -33.459 1.00 20.95 11 ASN C N 1
ATOM 4574 C CA . ASN C 1 14 ? -0.199 -39.121 -33.625 1.00 18.23 11 ASN C CA 1
ATOM 4575 C C . ASN C 1 14 ? 0.846 -38.680 -32.604 1.00 22.16 11 ASN C C 1
ATOM 4576 O O . ASN C 1 14 ? 0.870 -39.145 -31.449 1.00 20.59 11 ASN C O 1
ATOM 4581 N N . ALA C 1 15 ? 1.697 -37.754 -33.036 1.00 17.61 12 ALA C N 1
ATOM 4582 C CA . ALA C 1 15 ? 2.468 -36.936 -32.120 1.00 20.59 12 ALA C CA 1
ATOM 4583 C C . ALA C 1 15 ? 1.594 -35.738 -31.795 1.00 18.76 12 ALA C C 1
ATOM 4584 O O . ALA C 1 15 ? 1.186 -34.995 -32.694 1.00 18.37 12 ALA C O 1
ATOM 4586 N N . ASP C 1 16 ? 1.261 -35.571 -30.520 1.00 20.21 13 ASP C N 1
ATOM 4587 C CA . ASP C 1 16 ? 0.415 -34.455 -30.116 1.00 20.21 13 ASP C CA 1
ATOM 4588 C C . ASP C 1 16 ? 1.291 -33.274 -29.784 1.00 19.90 13 ASP C C 1
ATOM 4589 O O . ASP C 1 16 ? 2.120 -33.345 -28.882 1.00 19.97 13 ASP C O 1
ATOM 4594 N N . HIS C 1 17 ? 1.136 -32.194 -30.545 1.00 21.30 14 HIS C N 1
ATOM 4595 C CA . HIS C 1 17 ? 1.832 -30.952 -30.261 1.00 20.32 14 HIS C CA 1
ATOM 4596 C C . HIS C 1 17 ? 0.901 -30.041 -29.464 1.00 16.98 14 HIS C C 1
ATOM 4597 O O . HIS C 1 17 ? -0.109 -29.520 -29.963 1.00 15.69 14 HIS C O 1
ATOM 4604 N N . VAL C 1 18 ? 1.232 -29.887 -28.188 1.00 21.47 15 VAL C N 1
ATOM 4605 C CA . VAL C 1 18 ? 0.278 -29.366 -27.233 1.00 18.53 15 VAL C CA 1
ATOM 4606 C C . VAL C 1 18 ? 0.735 -28.102 -26.551 1.00 15.94 15 VAL C C 1
ATOM 4607 O O . VAL C 1 18 ? 1.836 -28.040 -26.015 1.00 19.78 15 VAL C O 1
ATOM 4611 N N . LEU C 1 19 ? -0.144 -27.109 -26.539 1.00 15.66 16 LEU C N 1
ATOM 4612 C CA . LEU C 1 19 ? 0.111 -25.877 -25.813 1.00 22.60 16 LEU C CA 1
ATOM 4613 C C . LEU C 1 19 ? -0.981 -25.662 -24.798 1.00 21.80 16 LEU C C 1
ATOM 4614 O O . LEU C 1 19 ? -2.119 -26.018 -25.050 1.00 20.01 16 LEU C O 1
ATOM 4619 N N . GLN C 1 20 ? -0.631 -25.048 -23.672 1.00 27.03 17 GLN C N 1
ATOM 4620 C CA . GLN C 1 20 ? -1.626 -24.569 -22.718 1.00 24.52 17 GLN C CA 1
ATOM 4621 C C . GLN C 1 20 ? -1.945 -23.105 -22.999 1.00 23.83 17 GLN C C 1
ATOM 4622 O O . GLN C 1 20 ? -1.049 -22.301 -23.192 1.00 26.08 17 GLN C O 1
ATOM 4628 N N . VAL C 1 21 ? -3.226 -22.766 -23.018 1.00 23.64 18 VAL C N 1
ATOM 4629 C CA . VAL C 1 21 ? -3.647 -21.447 -23.467 1.00 23.27 18 VAL C CA 1
ATOM 4630 C C . VAL C 1 21 ? -4.586 -20.838 -22.429 1.00 29.98 18 VAL C C 1
ATOM 4631 O O . VAL C 1 21 ? -5.295 -21.554 -21.736 1.00 27.63 18 VAL C O 1
ATOM 4635 N N . PRO C 1 22 ? -4.591 -19.507 -22.312 1.00 32.55 19 PRO C N 1
ATOM 4636 C CA . PRO C 1 22 ? -5.469 -18.897 -21.305 1.00 29.03 19 PRO C CA 1
ATOM 4637 C C . PRO C 1 22 ? -6.907 -18.785 -21.805 1.00 33.77 19 PRO C C 1
ATOM 4638 O O . PRO C 1 22 ? -7.806 -18.480 -21.025 1.00 44.08 19 PRO C O 1
ATOM 4642 N N . SER C 1 23 ? -7.107 -19.033 -23.097 1.00 31.97 20 SER C N 1
ATOM 4643 C CA . SER C 1 23 ? -8.412 -18.954 -23.738 1.00 27.56 20 SER C CA 1
ATOM 4644 C C . SER C 1 23 ? -8.261 -19.513 -25.144 1.00 30.56 20 SER C C 1
ATOM 4645 O O . SER C 1 23 ? -7.182 -19.932 -25.516 1.00 38.98 20 SER C O 1
ATOM 4648 N N . PHE C 1 24 ? -9.326 -19.510 -25.937 1.00 34.19 21 PHE C N 1
ATOM 4649 C CA . PHE C 1 24 ? -9.223 -20.028 -27.299 1.00 35.38 21 PHE C CA 1
ATOM 4650 C C . PHE C 1 24 ? -9.174 -18.939 -28.372 1.00 38.97 21 PHE C C 1
ATOM 4651 O O . PHE C 1 24 ? -9.896 -17.948 -28.295 1.00 42.74 21 PHE C O 1
ATOM 4659 N N . PRO C 1 25 ? -8.319 -19.135 -29.384 1.00 39.96 22 PRO C N 1
ATOM 4660 C CA . PRO C 1 25 ? -7.923 -18.056 -30.296 1.00 40.13 22 PRO C CA 1
ATOM 4661 C C . PRO C 1 25 ? -9.085 -17.440 -31.060 1.00 45.03 22 PRO C C 1
ATOM 4662 O O . PRO C 1 25 ? -10.020 -18.144 -31.445 1.00 43.60 22 PRO C O 1
ATOM 4666 N N . ARG C 1 26 ? -9.010 -16.128 -31.262 1.00 52.45 23 ARG C N 1
ATOM 4667 C CA . ARG C 1 26 ? -9.957 -15.417 -32.107 1.00 53.07 23 ARG C CA 1
ATOM 4668 C C . ARG C 1 26 ? -9.283 -15.187 -33.438 1.00 50.93 23 ARG C C 1
ATOM 4669 O O . ARG C 1 26 ? -8.068 -14.995 -33.480 1.00 48.68 23 ARG C O 1
ATOM 4677 N N . PRO C 1 27 ? -10.065 -15.205 -34.531 1.00 52.99 24 PRO C N 1
ATOM 4678 C CA . PRO C 1 27 ? -9.486 -14.990 -35.862 1.00 52.92 24 PRO C CA 1
ATOM 4679 C C . PRO C 1 27 ? -8.803 -13.626 -35.920 1.00 50.16 24 PRO C C 1
ATOM 4680 O O . PRO C 1 27 ? -9.408 -12.637 -35.507 1.00 49.32 24 PRO C O 1
ATOM 4684 N N . GLY C 1 28 ? -7.566 -13.577 -36.406 1.00 47.48 25 GLY C N 1
ATOM 4685 C CA . GLY C 1 28 ? -6.835 -12.323 -36.490 1.00 50.87 25 GLY C CA 1
ATOM 4686 C C . GLY C 1 28 ? -6.367 -11.754 -35.159 1.00 54.97 25 GLY C C 1
ATOM 4687 O O . GLY C 1 28 ? -6.089 -10.556 -35.054 1.00 60.96 25 GLY C O 1
ATOM 4688 N N . GLU C 1 29 ? -6.297 -12.601 -34.135 1.00 49.38 26 GLU C N 1
ATOM 4689 C CA . GLU C 1 29 ? -5.712 -12.216 -32.855 1.00 43.78 26 GLU C CA 1
ATOM 4690 C C . GLU C 1 29 ? -4.692 -13.276 -32.468 1.00 33.75 26 GLU C C 1
ATOM 4691 O O . GLU C 1 29 ? -5.015 -14.460 -32.430 1.00 33.57 26 GLU C O 1
ATOM 4697 N N . THR C 1 30 ? -3.462 -12.859 -32.192 1.00 34.15 27 THR C N 1
ATOM 4698 C CA . THR C 1 30 ? -2.456 -13.804 -31.716 1.00 28.21 27 THR C CA 1
ATOM 4699 C C . THR 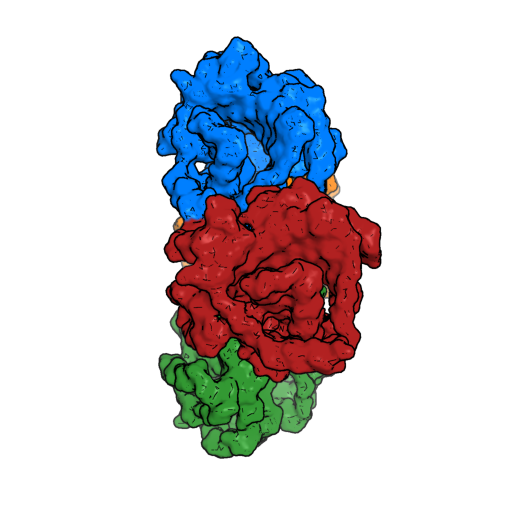C 1 30 ? -2.729 -14.205 -30.282 1.00 32.04 27 THR C C 1
ATOM 4700 O O . THR C 1 30 ? -2.815 -13.352 -29.394 1.00 33.16 27 THR C O 1
ATOM 4704 N N . LEU C 1 31 ? -2.859 -15.508 -30.058 1.00 29.26 28 LEU C N 1
ATOM 4705 C CA . LEU C 1 31 ? -2.990 -16.031 -28.714 1.00 27.47 28 LEU C CA 1
ATOM 4706 C C . LEU C 1 31 ? -1.621 -16.488 -28.222 1.00 26.36 28 LEU C C 1
ATOM 4707 O O . LEU C 1 31 ? -0.889 -17.165 -28.936 1.00 25.94 28 LEU C O 1
ATOM 4712 N N . HIS C 1 32 ? -1.264 -16.100 -27.007 1.00 23.56 29 HIS C N 1
ATOM 4713 C CA . HIS C 1 32 ? -0.018 -16.564 -26.420 1.00 25.04 29 HIS C CA 1
ATOM 4714 C C . HIS C 1 32 ? -0.266 -17.752 -25.502 1.00 23.15 29 HIS C C 1
ATOM 4715 O O . HIS C 1 32 ? -1.051 -17.672 -24.547 1.00 31.01 29 HIS C O 1
ATOM 4722 N N . GLY C 1 33 ? 0.382 -18.864 -25.821 1.00 23.70 30 GLY C N 1
ATOM 4723 C CA . GLY C 1 33 ? 0.258 -20.080 -25.037 1.00 28.62 30 GLY C CA 1
ATOM 4724 C C . GLY C 1 33 ? 1.543 -20.366 -24.296 1.00 27.46 30 GLY C C 1
ATOM 4725 O O . GLY C 1 33 ? 2.469 -19.557 -24.327 1.00 24.52 30 GLY C O 1
ATOM 4726 N N . ARG C 1 34 ? 1.625 -21.522 -23.644 1.00 21.14 31 ARG C N 1
ATOM 4727 C CA . ARG C 1 34 ? 2.809 -21.833 -22.851 1.00 20.64 31 ARG C CA 1
ATOM 4728 C C . ARG C 1 34 ? 3.005 -23.343 -22.745 1.00 25.21 31 ARG C C 1
ATOM 4729 O O . ARG C 1 34 ? 2.120 -24.110 -23.097 1.00 21.43 31 ARG C O 1
ATOM 4737 N N . ASN C 1 35 ? 4.174 -23.762 -22.275 1.00 20.89 32 ASN C N 1
ATOM 4738 C CA . ASN C 1 35 ? 4.416 -25.167 -21.953 1.00 20.64 32 ASN C CA 1
ATOM 4739 C C . ASN C 1 35 ? 4.218 -26.138 -23.113 1.00 21.58 32 ASN C C 1
ATOM 4740 O O . ASN C 1 35 ? 3.529 -27.149 -22.980 1.00 27.51 32 ASN C O 1
ATOM 4745 N N . TYR C 1 36 ? 4.822 -25.832 -24.249 1.00 18.51 33 TYR C N 1
ATOM 4746 C CA . TYR C 1 36 ? 4.779 -26.739 -25.390 1.00 15.89 33 TYR C CA 1
ATOM 4747 C C . TYR C 1 36 ? 5.348 -28.099 -25.061 1.00 25.37 33 TYR C C 1
ATOM 4748 O O . TYR C 1 36 ? 6.483 -28.218 -24.590 1.00 28.29 33 TYR C O 1
ATOM 4757 N N . GLN C 1 37 ? 4.550 -29.121 -25.328 1.00 23.31 34 GLN C N 1
ATOM 4758 C CA . GLN C 1 37 ? 4.948 -30.495 -25.096 1.00 23.07 34 GLN C CA 1
ATOM 4759 C C . GLN C 1 37 ? 4.547 -31.312 -26.302 1.00 22.73 34 GLN C C 1
ATOM 4760 O O . GLN C 1 37 ? 3.494 -31.073 -26.887 1.00 20.81 34 GLN C O 1
ATOM 4766 N N . VAL C 1 38 ? 5.388 -32.274 -26.665 1.00 24.07 35 VAL C N 1
ATOM 4767 C CA . VAL C 1 38 ? 5.035 -33.264 -27.676 1.00 18.23 35 VAL C CA 1
ATOM 4768 C C . VAL C 1 38 ? 4.738 -34.573 -26.959 1.00 26.41 35 VAL C C 1
ATOM 4769 O O . VAL C 1 38 ? 5.624 -35.176 -26.362 1.00 28.75 35 VAL C O 1
ATOM 4773 N N . ILE C 1 39 ? 3.489 -35.002 -27.026 1.00 16.57 36 ILE C N 1
ATOM 4774 C CA . ILE C 1 39 ? 2.995 -36.119 -26.214 1.00 20.78 36 ILE C CA 1
ATOM 4775 C C . ILE C 1 39 ? 2.437 -37.184 -27.146 1.00 19.43 36 ILE C C 1
ATOM 4776 O O . ILE C 1 39 ? 1.780 -36.854 -28.132 1.00 21.76 36 ILE C O 1
ATOM 4781 N N . PRO C 1 40 ? 2.712 -38.466 -26.863 1.00 15.79 37 PRO C N 1
ATOM 4782 C CA . PRO C 1 40 ? 2.159 -39.541 -27.686 1.00 21.34 37 PRO C CA 1
ATOM 4783 C C . PRO C 1 40 ? 0.638 -39.540 -27.655 1.00 21.19 37 PRO C C 1
ATOM 4784 O O . PRO C 1 40 ? 0.049 -39.482 -26.577 1.00 21.12 37 PRO C O 1
ATOM 4788 N N . GLY C 1 41 ? 0.014 -39.626 -28.821 1.00 23.73 38 GLY C N 1
ATOM 4789 C CA . GLY C 1 41 ? -1.427 -39.546 -28.911 1.00 20.74 38 GLY C CA 1
ATOM 4790 C C . GLY C 1 41 ? -1.971 -40.320 -30.086 1.00 15.74 38 GLY C C 1
ATOM 4791 O O . GLY C 1 41 ? -1.383 -41.303 -30.519 1.00 18.36 38 GLY C O 1
ATOM 4792 N N . GLY C 1 42 ? -3.080 -39.846 -30.640 1.00 20.22 39 GLY C N 1
ATOM 4793 C CA . GLY C 1 42 ? -3.768 -40.574 -31.688 1.00 14.79 39 GLY C CA 1
ATOM 4794 C C . GLY C 1 42 ? -4.836 -41.429 -31.041 1.00 22.81 39 GLY C C 1
ATOM 4795 O O . GLY C 1 42 ? -4.542 -42.141 -30.079 1.00 20.41 39 GLY C O 1
ATOM 4796 N N . LYS C 1 43 ? -6.063 -41.378 -31.551 1.00 24.57 40 LYS C N 1
ATOM 4797 C CA . LYS C 1 43 ? -7.164 -42.096 -30.866 1.00 17.82 40 LYS C CA 1
ATOM 4798 C C . LYS C 1 43 ? -6.890 -43.600 -30.806 1.00 24.23 40 LYS C C 1
ATOM 4799 O O . LYS C 1 43 ? -7.184 -44.259 -29.793 1.00 24.47 40 LYS C O 1
ATOM 4805 N N . GLY C 1 44 ? -6.303 -44.135 -31.877 1.00 23.23 41 GLY C N 1
ATOM 4806 C CA . GLY C 1 44 ? -6.008 -45.558 -31.933 1.00 23.52 41 GLY C CA 1
ATOM 4807 C C . GLY C 1 44 ? -5.032 -45.952 -30.851 1.00 23.16 41 GLY C C 1
ATOM 4808 O O . GLY C 1 44 ? -5.320 -46.820 -30.011 1.00 25.19 41 GLY C O 1
ATOM 4809 N N . ALA C 1 45 ? -3.880 -45.292 -30.856 1.00 19.25 42 ALA C N 1
ATOM 4810 C CA . ALA C 1 45 ? -2.835 -45.557 -29.882 1.00 21.52 42 ALA C CA 1
ATOM 4811 C C . ALA C 1 45 ? -3.309 -45.291 -28.456 1.00 23.30 42 ALA C C 1
ATOM 4812 O O . ALA C 1 45 ? -2.980 -46.045 -27.548 1.00 21.92 42 ALA C O 1
ATOM 4814 N N . ASN C 1 46 ? -4.091 -44.226 -28.275 1.00 24.52 43 ASN C N 1
ATOM 4815 C CA . ASN C 1 46 ? -4.669 -43.884 -26.982 1.00 23.52 43 ASN C CA 1
ATOM 4816 C C . ASN C 1 46 ? -5.516 -45.018 -26.422 1.00 19.93 43 ASN C C 1
ATOM 4817 O O . ASN C 1 46 ? -5.354 -45.391 -25.259 1.00 19.39 43 ASN C O 1
ATOM 4822 N N . GLN C 1 47 ? -6.388 -45.567 -27.264 1.00 19.59 44 GLN C N 1
ATOM 4823 C CA . GLN C 1 47 ? -7.305 -46.642 -26.870 1.00 24.53 44 GLN C CA 1
ATOM 4824 C C . GLN C 1 47 ? -6.563 -47.971 -26.721 1.00 23.78 44 GLN C C 1
ATOM 4825 O O . GLN C 1 47 ? -6.877 -48.769 -25.846 1.00 24.30 44 GLN C O 1
ATOM 4831 N N . ALA C 1 48 ? -5.557 -48.183 -27.558 1.00 21.61 45 ALA C N 1
ATOM 4832 C CA . ALA C 1 48 ? -4.653 -49.321 -27.404 1.00 20.25 45 ALA C CA 1
ATOM 4833 C C . ALA C 1 48 ? -3.882 -49.250 -26.083 1.00 22.70 45 ALA C C 1
ATOM 4834 O O . ALA C 1 48 ? -3.800 -50.248 -25.339 1.00 28.62 45 ALA C O 1
ATOM 4836 N N . VAL C 1 49 ? -3.333 -48.083 -25.755 1.00 20.10 46 VAL C N 1
ATOM 4837 C CA . VAL C 1 49 ? -2.600 -47.929 -24.499 1.00 19.27 46 VAL C CA 1
ATOM 4838 C C . VAL C 1 49 ? -3.572 -48.045 -23.324 1.00 21.04 46 VAL C C 1
ATOM 4839 O O . VAL C 1 49 ? -3.248 -48.659 -22.302 1.00 22.06 46 VAL C O 1
ATOM 4843 N N . ALA C 1 50 ? -4.763 -47.472 -23.495 1.00 20.25 47 ALA C N 1
ATOM 4844 C CA . ALA C 1 50 ? -5.809 -47.557 -22.462 1.00 27.22 47 ALA C CA 1
ATOM 4845 C C . ALA C 1 50 ? -6.142 -49.005 -22.133 1.00 26.95 47 ALA C C 1
ATOM 4846 O O . ALA C 1 50 ? -6.128 -49.411 -20.966 1.00 28.95 47 ALA C O 1
ATOM 4848 N N . ALA C 1 51 ? -6.461 -49.777 -23.167 1.00 21.03 48 ALA C N 1
ATOM 4849 C CA . ALA C 1 51 ? -6.757 -51.197 -23.009 1.00 23.60 48 ALA C CA 1
ATOM 4850 C C . ALA C 1 51 ? -5.578 -51.962 -22.410 1.00 27.32 48 ALA C C 1
ATOM 4851 O O . ALA C 1 51 ? -5.759 -52.808 -21.529 1.00 24.32 48 ALA C O 1
ATOM 4853 N N . ALA C 1 52 ? -4.367 -51.670 -22.877 1.00 20.35 49 ALA C N 1
ATOM 4854 C CA . ALA C 1 52 ? -3.188 -52.347 -22.335 1.00 24.74 49 ALA C CA 1
ATOM 4855 C C . ALA C 1 52 ? -2.966 -52.074 -20.855 1.00 22.02 49 ALA C C 1
ATOM 4856 O O . ALA C 1 52 ? -2.636 -52.986 -20.086 1.00 25.67 49 ALA C O 1
ATOM 4858 N N . ARG C 1 53 ? -3.133 -50.820 -20.447 1.00 22.25 50 ARG C N 1
ATOM 4859 C CA . ARG C 1 53 ? -2.887 -50.455 -19.060 1.00 22.92 50 ARG C CA 1
ATOM 4860 C C . ARG C 1 53 ? -3.971 -51.011 -18.138 1.00 27.73 50 ARG C C 1
ATOM 4861 O O . ARG C 1 53 ? -3.729 -51.194 -16.943 1.00 30.23 50 ARG C O 1
ATOM 4869 N N . MET C 1 54 ? -5.143 -51.290 -18.706 1.00 25.07 51 MET C N 1
ATOM 4870 C CA . MET C 1 54 ? -6.231 -51.953 -17.972 1.00 26.65 51 MET C CA 1
ATOM 4871 C C . MET C 1 54 ? -6.067 -53.473 -17.994 1.00 24.78 51 MET C C 1
ATOM 4872 O O . MET C 1 54 ? -6.931 -54.204 -17.496 1.00 27.77 51 MET C O 1
ATOM 4877 N N . GLN C 1 55 ? -4.980 -53.929 -18.620 1.00 24.24 52 GLN C N 1
ATOM 4878 C CA . GLN C 1 55 ? -4.563 -55.334 -18.636 1.00 27.05 52 GLN C CA 1
ATOM 4879 C C . GLN C 1 55 ? -5.272 -56.233 -19.648 1.00 27.38 52 GLN C C 1
ATOM 4880 O O . GLN C 1 55 ? -5.319 -57.449 -19.477 1.00 34.28 52 GLN C O 1
ATOM 4886 N N . ALA C 1 56 ? -5.797 -55.637 -20.710 1.00 25.60 53 ALA C N 1
ATOM 4887 C CA . ALA C 1 56 ? -6.304 -56.403 -21.841 1.00 31.13 53 ALA C CA 1
ATOM 4888 C C . ALA C 1 56 ? -5.183 -57.158 -22.554 1.00 32.65 53 ALA C C 1
ATOM 4889 O O . ALA C 1 56 ? -4.024 -56.788 -22.461 1.00 29.70 53 ALA C O 1
ATOM 4891 N N . ASP C 1 57 ? -5.549 -58.215 -23.268 1.00 38.29 54 ASP C N 1
ATOM 4892 C CA . ASP C 1 57 ? -4.625 -58.912 -24.154 1.00 33.58 54 ASP C CA 1
ATOM 4893 C C . ASP C 1 57 ? -4.791 -58.321 -25.555 1.00 33.32 54 ASP C C 1
ATOM 4894 O O . ASP C 1 57 ? -5.682 -58.719 -26.305 1.00 39.33 54 ASP C O 1
ATOM 4899 N N . VAL C 1 58 ? -3.931 -57.366 -25.901 1.00 29.05 55 VAL C N 1
ATOM 4900 C CA . VAL C 1 58 ? -4.198 -56.490 -27.042 1.00 31.22 55 VAL C CA 1
ATOM 4901 C C . VAL C 1 58 ? -3.075 -56.400 -28.087 1.00 29.32 55 VAL C C 1
ATOM 4902 O O . VAL C 1 58 ? -1.896 -56.283 -27.751 1.00 29.43 55 VAL C O 1
ATOM 4906 N N . GLY C 1 59 ? -3.465 -56.476 -29.354 1.00 28.81 56 GLY C N 1
ATOM 4907 C CA . GLY C 1 59 ? -2.561 -56.170 -30.455 1.00 26.30 56 GLY C CA 1
ATOM 4908 C C . GLY C 1 59 ? -3.017 -54.902 -31.152 1.00 25.70 56 GLY C C 1
ATOM 4909 O O . GLY C 1 59 ? -4.214 -54.639 -31.248 1.00 26.31 56 GLY C O 1
ATOM 4910 N N . PHE C 1 60 ? -2.062 -54.126 -31.657 1.00 28.35 57 PHE C N 1
ATOM 4911 C CA . PHE C 1 60 ? -2.357 -52.837 -32.283 1.00 19.62 57 PHE C CA 1
ATOM 4912 C C . PHE C 1 60 ? -2.014 -52.916 -33.771 1.00 22.39 57 PHE C C 1
ATOM 4913 O O . PHE C 1 60 ? -0.946 -53.405 -34.143 1.00 25.90 57 PHE C O 1
ATOM 4921 N N . ILE C 1 61 ? -2.938 -52.473 -34.616 1.00 23.57 58 ILE C N 1
ATOM 4922 C CA . ILE C 1 61 ? -2.688 -52.368 -36.047 1.00 25.55 58 ILE C CA 1
ATOM 4923 C C . ILE C 1 61 ? -2.704 -50.892 -36.421 1.00 29.98 58 ILE C C 1
ATOM 4924 O O . ILE C 1 61 ? -3.715 -50.218 -36.216 1.00 29.57 58 ILE C O 1
ATOM 4929 N N . ALA C 1 62 ? -1.597 -50.386 -36.963 1.00 25.52 59 ALA C N 1
ATOM 4930 C CA . ALA C 1 62 ? -1.483 -48.962 -37.260 1.00 16.37 59 ALA C CA 1
ATOM 4931 C C . ALA C 1 62 ? -0.304 -48.709 -38.199 1.00 21.47 59 ALA C C 1
ATOM 4932 O O . ALA C 1 62 ? 0.463 -49.613 -38.480 1.00 24.92 59 ALA C O 1
ATOM 4934 N N . CYS C 1 63 ? -0.177 -47.464 -38.645 1.00 21.25 60 CYS C N 1
ATOM 4935 C CA . CYS C 1 63 ? 0.950 -47.013 -39.479 1.00 19.01 60 CYS C CA 1
ATOM 4936 C C . CYS C 1 63 ? 1.600 -45.816 -38.831 1.00 21.96 60 CYS C C 1
ATOM 4937 O O . CYS C 1 63 ? 0.927 -44.823 -38.543 1.00 23.96 60 CYS C O 1
ATOM 4940 N N . VAL C 1 64 ? 2.903 -45.895 -38.588 1.00 25.25 61 VAL C N 1
ATOM 4941 C CA . VAL C 1 64 ? 3.630 -44.737 -38.093 1.00 23.67 61 VAL C CA 1
ATOM 4942 C C . VAL C 1 64 ? 4.603 -44.263 -39.186 1.00 18.58 61 VAL C C 1
ATOM 4943 O O . VAL C 1 64 ? 4.735 -44.905 -40.230 1.00 24.32 61 VAL C O 1
ATOM 4947 N N . GLY C 1 65 ? 5.246 -43.132 -38.946 1.00 19.72 62 GLY C N 1
ATOM 4948 C CA . GLY C 1 65 ? 6.156 -42.572 -39.930 1.00 18.50 62 GLY C CA 1
ATOM 4949 C C . GLY C 1 65 ? 7.586 -42.979 -39.643 1.00 22.52 62 GLY C C 1
ATOM 4950 O O . GLY C 1 65 ? 7.871 -43.643 -38.651 1.00 20.55 62 GLY C O 1
ATOM 4951 N N . ASP C 1 66 ? 8.510 -42.582 -40.514 1.00 20.63 63 ASP C N 1
ATOM 4952 C CA . ASP C 1 66 ? 9.908 -42.909 -40.270 1.00 31.69 63 ASP C CA 1
ATOM 4953 C C . ASP C 1 66 ? 10.682 -41.739 -39.670 1.00 35.23 63 ASP C C 1
ATOM 4954 O O . ASP C 1 66 ? 11.900 -41.667 -39.801 1.00 35.15 63 ASP C O 1
ATOM 4959 N N . ASP C 1 67 ? 9.971 -40.828 -39.007 1.00 32.57 64 ASP C N 1
ATOM 4960 C CA . ASP C 1 67 ? 10.632 -39.809 -38.198 1.00 32.40 64 ASP C CA 1
ATOM 4961 C C . ASP C 1 67 ? 11.052 -40.395 -36.853 1.00 34.59 64 ASP C C 1
ATOM 4962 O O . ASP C 1 67 ? 10.765 -41.556 -36.562 1.00 26.22 64 ASP C O 1
ATOM 4967 N N . SER C 1 68 ? 11.735 -39.597 -36.039 1.00 31.63 65 SER C N 1
ATOM 4968 C CA . SER C 1 68 ? 12.258 -40.088 -34.775 1.00 28.77 65 SER C CA 1
ATOM 4969 C C . SER C 1 68 ? 11.122 -40.520 -33.852 1.00 31.07 65 SER C C 1
ATOM 4970 O O . SER C 1 68 ? 11.265 -41.469 -33.080 1.00 33.26 65 SER C O 1
ATOM 4973 N N . PHE C 1 69 ? 9.991 -39.824 -33.950 1.00 29.50 66 PHE C N 1
ATOM 4974 C CA . PHE C 1 69 ? 8.810 -40.179 -33.170 1.00 23.74 66 PHE C CA 1
ATOM 4975 C C . PHE C 1 69 ? 8.310 -41.551 -33.593 1.00 25.31 66 PHE C C 1
ATOM 4976 O O . PHE C 1 69 ? 8.041 -42.412 -32.750 1.00 32.14 66 PHE C O 1
ATOM 4984 N N . GLY C 1 70 ? 8.163 -41.737 -34.901 1.00 22.67 67 GLY C N 1
ATOM 4985 C CA . GLY C 1 70 ? 7.671 -42.979 -35.460 1.00 23.49 67 GLY C CA 1
ATOM 4986 C C . GLY C 1 70 ? 8.558 -44.163 -35.120 1.00 34.20 67 GLY C C 1
ATOM 4987 O O . GLY C 1 70 ? 8.063 -45.223 -34.733 1.00 39.65 67 GLY C O 1
ATOM 4988 N N . ILE C 1 71 ? 9.869 -43.978 -35.265 1.00 32.70 68 ILE C N 1
ATOM 4989 C CA . ILE C 1 71 ? 10.848 -45.028 -34.973 1.00 38.48 68 ILE C CA 1
ATOM 4990 C C . ILE C 1 71 ? 10.801 -45.462 -33.505 1.00 41.37 68 ILE C C 1
ATOM 4991 O O . ILE C 1 71 ? 10.957 -46.642 -33.190 1.00 56.31 68 ILE C O 1
ATOM 4996 N N . ASN C 1 72 ? 10.554 -44.503 -32.618 1.00 32.95 69 ASN C N 1
ATOM 4997 C CA . ASN C 1 72 ? 10.606 -44.735 -31.178 1.00 33.39 69 ASN C CA 1
ATOM 4998 C C . ASN C 1 72 ? 9.297 -45.191 -30.538 1.00 38.71 69 ASN C C 1
ATOM 4999 O O . ASN C 1 72 ? 9.308 -45.785 -29.465 1.00 32.32 69 ASN C O 1
ATOM 5004 N N . ILE C 1 73 ? 8.173 -44.880 -31.176 1.00 37.26 70 ILE C N 1
ATOM 5005 C CA . ILE C 1 73 ? 6.872 -45.069 -30.542 1.00 27.46 70 ILE C CA 1
ATOM 5006 C C . ILE C 1 73 ? 6.475 -46.547 -30.413 1.00 26.44 70 ILE C C 1
ATOM 5007 O O . ILE C 1 73 ? 5.859 -46.940 -29.410 1.00 28.71 70 ILE C O 1
ATOM 5012 N N . ARG C 1 74 ? 6.844 -47.366 -31.401 1.00 28.25 71 ARG C N 1
ATOM 5013 C CA . ARG C 1 74 ? 6.550 -48.803 -31.363 1.00 32.30 71 ARG C CA 1
ATOM 5014 C C . ARG C 1 74 ? 7.159 -49.451 -30.133 1.00 36.88 71 ARG C C 1
ATOM 5015 O O . ARG C 1 74 ? 6.500 -50.246 -29.453 1.00 31.45 71 ARG C O 1
ATOM 5023 N N . GLU C 1 75 ? 8.411 -49.101 -29.847 1.00 36.53 72 GLU C N 1
ATOM 5024 C CA . GLU C 1 75 ? 9.096 -49.619 -28.672 1.00 38.11 72 GLU C CA 1
ATOM 5025 C C . GLU C 1 75 ? 8.359 -49.231 -27.394 1.00 32.23 72 GLU C C 1
ATOM 5026 O O . GLU C 1 75 ? 8.208 -50.043 -26.475 1.00 39.90 72 GLU C O 1
ATOM 5032 N N . SER C 1 76 ? 7.883 -47.993 -27.336 1.00 28.73 73 SER C N 1
ATOM 5033 C CA . SER C 1 76 ? 7.167 -47.541 -26.150 1.00 34.72 73 SER C CA 1
ATOM 5034 C C . SER C 1 76 ? 5.849 -48.296 -25.965 1.00 33.92 73 SER C C 1
ATOM 5035 O O . SER C 1 76 ? 5.475 -48.627 -24.839 1.00 34.51 73 SER C O 1
ATOM 5038 N N . PHE C 1 77 ? 5.152 -48.580 -27.065 1.00 25.62 74 PHE C N 1
ATOM 5039 C CA . PHE C 1 77 ? 3.925 -49.367 -26.995 1.00 25.00 74 PHE C CA 1
ATOM 5040 C C . PHE C 1 77 ? 4.162 -50.752 -26.389 1.00 25.94 74 PHE C C 1
ATOM 5041 O O . PHE C 1 77 ? 3.349 -51.234 -25.598 1.00 26.38 74 PHE C O 1
ATOM 5049 N N . LYS C 1 78 ? 5.267 -51.377 -26.791 1.00 27.53 75 LYS C N 1
ATOM 5050 C CA . LYS C 1 78 ? 5.671 -52.690 -26.300 1.00 28.27 75 LYS C CA 1
ATOM 5051 C C . LYS C 1 78 ? 5.753 -52.713 -24.784 1.00 31.83 75 LYS C C 1
ATOM 5052 O O . LYS C 1 78 ? 5.364 -53.697 -24.150 1.00 30.19 75 LYS C O 1
ATOM 5058 N N . LEU C 1 79 ? 6.265 -51.623 -24.215 1.00 30.66 76 LEU C N 1
ATOM 5059 C CA . LEU C 1 79 ? 6.454 -51.504 -22.774 1.00 31.04 76 LEU C CA 1
ATOM 5060 C C . LEU C 1 79 ? 5.143 -51.559 -21.997 1.00 38.73 76 LEU C C 1
ATOM 5061 O O . LEU C 1 79 ? 5.127 -51.934 -20.824 1.00 32.80 76 LEU C O 1
ATOM 5066 N N . ASP C 1 80 ? 4.047 -51.165 -22.637 1.00 27.07 77 ASP C N 1
ATOM 5067 C CA . ASP C 1 80 ? 2.742 -51.247 -21.986 1.00 32.39 77 ASP C CA 1
ATOM 5068 C C . ASP C 1 80 ? 2.099 -52.601 -22.273 1.00 30.59 77 ASP C C 1
ATOM 5069 O O . ASP C 1 80 ? 0.976 -52.874 -21.849 1.00 29.17 77 ASP C O 1
ATOM 5074 N N . GLY C 1 81 ? 2.828 -53.444 -22.999 1.00 32.58 78 GLY C N 1
ATOM 5075 C CA . GLY C 1 81 ? 2.407 -54.810 -23.248 1.00 30.66 78 GLY C CA 1
ATOM 5076 C C . GLY C 1 81 ? 1.591 -54.982 -24.509 1.00 39.59 78 GLY C C 1
ATOM 5077 O O . GLY C 1 81 ? 0.916 -55.998 -24.681 1.00 39.64 78 GLY C O 1
ATOM 5078 N N . ILE C 1 82 ? 1.647 -53.993 -25.400 1.00 26.84 79 ILE C N 1
ATOM 5079 C CA . ILE C 1 82 ? 0.915 -54.084 -26.643 1.00 26.33 79 ILE C CA 1
ATOM 5080 C C . ILE C 1 82 ? 1.727 -54.916 -27.619 1.00 23.79 79 ILE C C 1
ATOM 5081 O O . ILE C 1 82 ? 2.924 -54.715 -27.744 1.00 27.31 79 ILE C O 1
ATOM 5086 N N . ASN C 1 83 ? 1.080 -55.862 -28.289 1.00 28.81 80 ASN C N 1
ATOM 5087 C CA . ASN C 1 83 ? 1.718 -56.548 -29.404 1.00 31.89 80 ASN C CA 1
ATOM 5088 C C . ASN C 1 83 ? 1.755 -55.569 -30.569 1.00 28.18 80 ASN C C 1
ATOM 5089 O O . ASN C 1 83 ? 0.709 -55.156 -31.046 1.00 31.83 80 ASN C O 1
ATOM 5094 N N . THR C 1 84 ? 2.951 -55.196 -31.020 1.00 27.29 81 THR C N 1
ATOM 5095 C CA . THR C 1 84 ? 3.082 -54.200 -32.089 1.00 29.43 81 THR C CA 1
ATOM 5096 C C . THR C 1 84 ? 3.420 -54.804 -33.455 1.00 30.12 81 THR C C 1
ATOM 5097 O O . THR C 1 84 ? 3.879 -54.096 -34.357 1.00 28.55 81 THR C O 1
ATOM 5101 N N . ALA C 1 85 ? 3.170 -56.100 -33.620 1.00 33.77 82 ALA C N 1
ATOM 5102 C CA . ALA C 1 85 ? 3.503 -56.786 -34.873 1.00 34.20 82 ALA C CA 1
ATOM 5103 C C . ALA C 1 85 ? 2.879 -56.112 -36.092 1.00 33.26 82 ALA C C 1
ATOM 5104 O O . ALA C 1 85 ? 3.481 -56.071 -37.169 1.00 35.52 82 ALA C O 1
ATOM 5106 N N . GLY C 1 86 ? 1.681 -55.567 -35.902 1.00 31.07 83 GLY C N 1
ATOM 5107 C CA . GLY C 1 86 ? 0.912 -54.981 -36.986 1.00 35.24 83 GLY C CA 1
ATOM 5108 C C . GLY C 1 86 ? 1.053 -53.479 -37.139 1.00 32.08 83 GLY C C 1
ATOM 5109 O O . GLY C 1 86 ? 0.372 -52.879 -37.975 1.00 34.96 83 GLY C O 1
ATOM 5110 N N . VAL C 1 87 ? 1.917 -52.865 -36.341 1.00 27.86 84 VAL C N 1
ATOM 5111 C CA . VAL C 1 87 ? 2.223 -51.454 -36.527 1.00 25.92 84 VAL C CA 1
ATOM 5112 C C . VAL C 1 87 ? 3.289 -51.291 -37.615 1.00 28.39 84 VAL C C 1
ATOM 5113 O O . VAL C 1 87 ? 4.455 -51.597 -37.387 1.00 28.87 84 VAL C O 1
ATOM 5117 N N . LYS C 1 88 ? 2.871 -50.819 -38.786 1.00 28.04 85 LYS C N 1
ATOM 5118 C CA . LYS C 1 88 ? 3.772 -50.656 -39.928 1.00 27.97 85 LYS C CA 1
ATOM 5119 C C . LYS C 1 88 ? 4.529 -49.332 -39.847 1.00 30.83 85 LYS C C 1
ATOM 5120 O O . LYS C 1 88 ? 4.056 -48.368 -39.247 1.00 33.52 85 LYS C O 1
ATOM 5126 N N . LEU C 1 89 ? 5.710 -49.288 -40.457 1.00 29.72 86 LEU C N 1
ATOM 5127 C CA . LEU C 1 89 ? 6.485 -48.057 -40.501 1.00 32.10 86 LEU C CA 1
ATOM 5128 C C . LEU C 1 89 ? 6.584 -47.628 -41.957 1.00 28.52 86 LEU C C 1
ATOM 5129 O O . LEU C 1 89 ? 6.996 -48.411 -42.814 1.00 32.96 86 LEU C O 1
ATOM 5134 N N . GLN C 1 90 ? 6.170 -46.398 -42.242 1.00 28.40 87 GLN C N 1
ATOM 5135 C CA . GLN C 1 90 ? 6.107 -45.917 -43.613 1.00 28.72 87 GLN C CA 1
ATOM 5136 C C . GLN C 1 90 ? 7.325 -45.068 -43.955 1.00 31.20 87 GLN C C 1
ATOM 5137 O O . GLN C 1 90 ? 7.552 -44.034 -43.332 1.00 31.14 87 GLN C O 1
ATOM 5143 N N . PRO C 1 91 ? 8.102 -45.501 -44.964 1.00 28.46 88 PRO C N 1
ATOM 5144 C CA . PRO C 1 91 ? 9.291 -44.766 -45.404 1.00 30.24 88 PRO C CA 1
ATOM 5145 C C . PRO C 1 91 ? 8.912 -43.381 -45.919 1.00 28.55 88 PRO C C 1
ATOM 5146 O O . PRO C 1 91 ? 7.875 -43.230 -46.565 1.00 26.74 88 PRO C O 1
ATOM 5150 N N . ASN C 1 92 ? 9.742 -42.390 -45.611 1.00 26.46 89 ASN C N 1
ATOM 5151 C CA . ASN C 1 92 ? 9.577 -41.026 -46.117 1.00 32.03 89 ASN C CA 1
ATOM 5152 C C . ASN C 1 92 ? 8.211 -40.419 -45.830 1.00 30.83 89 ASN C C 1
ATOM 5153 O O . ASN C 1 92 ? 7.643 -39.709 -46.667 1.00 31.13 89 ASN C O 1
ATOM 5158 N N . CYS C 1 93 ? 7.681 -40.707 -44.645 1.00 32.63 90 CYS C N 1
ATOM 5159 C CA . CYS C 1 93 ? 6.395 -40.175 -44.230 1.00 31.88 90 CYS C CA 1
ATOM 5160 C C . CYS C 1 93 ? 6.537 -39.764 -42.770 1.00 27.66 90 CYS C C 1
ATOM 5161 O O . CYS C 1 93 ? 7.147 -40.478 -41.980 1.00 31.04 90 CYS C O 1
ATOM 5164 N N . PRO C 1 94 ? 6.006 -38.589 -42.417 1.00 27.04 91 PRO C N 1
ATOM 5165 C CA . PRO C 1 94 ? 5.963 -38.239 -40.996 1.00 23.81 91 PRO C CA 1
ATOM 5166 C C . PRO C 1 94 ? 4.917 -39.105 -40.289 1.00 22.24 91 PRO C C 1
ATOM 5167 O O . PRO C 1 94 ? 4.000 -39.609 -40.935 1.00 24.66 91 PRO C O 1
ATOM 5171 N N . THR C 1 95 ? 5.043 -39.270 -38.986 1.00 18.80 92 THR C N 1
ATOM 5172 C CA . THR C 1 95 ? 3.921 -39.839 -38.224 1.00 16.00 92 THR C CA 1
ATOM 5173 C C . THR C 1 95 ? 2.778 -38.827 -38.251 1.00 14.75 92 THR C C 1
ATOM 5174 O O . THR C 1 95 ? 3.012 -37.630 -38.422 1.00 22.98 92 THR C O 1
ATOM 5178 N N . GLY C 1 96 ? 1.541 -39.292 -38.078 1.00 23.91 93 GLY C N 1
ATOM 5179 C CA . GLY C 1 96 ? 0.416 -38.388 -37.912 1.00 18.75 93 GLY C CA 1
ATOM 5180 C C . GLY C 1 96 ? 0.701 -37.360 -36.826 1.00 17.78 93 GLY C C 1
ATOM 5181 O O . GLY C 1 96 ? 1.520 -37.578 -35.936 1.00 19.38 93 GLY C O 1
ATOM 5182 N N . ILE C 1 97 ? 0.076 -36.200 -36.927 1.00 18.66 94 ILE C N 1
ATOM 5183 C CA . ILE C 1 97 ? 0.255 -35.186 -35.893 1.00 21.78 94 ILE C CA 1
ATOM 5184 C C . ILE C 1 97 ? -1.094 -34.649 -35.455 1.00 23.88 94 ILE C C 1
ATOM 5185 O O . ILE C 1 97 ? -2.085 -34.738 -36.185 1.00 20.90 94 ILE C O 1
ATOM 5190 N N . ALA C 1 98 ? -1.106 -34.074 -34.265 1.00 20.44 95 ALA C N 1
ATOM 5191 C CA . ALA C 1 98 ? -2.235 -33.305 -33.777 1.00 15.72 95 ALA C CA 1
ATOM 5192 C C . ALA C 1 98 ? -1.693 -32.001 -33.226 1.00 19.20 95 ALA C C 1
ATOM 5193 O O . ALA C 1 98 ? -0.635 -31.977 -32.578 1.00 21.65 95 ALA C O 1
ATOM 5195 N N . MET C 1 99 ? -2.398 -30.912 -33.523 1.00 17.12 96 MET C N 1
ATOM 5196 C CA . MET C 1 99 ? -2.131 -29.630 -32.885 1.00 13.99 96 MET C CA 1
ATOM 5197 C C . MET C 1 99 ? -3.249 -29.417 -31.878 1.00 27.00 96 MET C C 1
ATOM 5198 O O . MET C 1 99 ? -4.431 -29.393 -32.235 1.00 26.06 96 MET C O 1
ATOM 5203 N N . ILE C 1 100 ? -2.863 -29.307 -30.611 1.00 19.94 97 ILE C N 1
ATOM 5204 C CA . ILE C 1 100 ? -3.830 -29.250 -29.519 1.00 14.08 97 ILE C CA 1
ATOM 5205 C C . ILE C 1 100 ? -3.599 -28.035 -28.628 1.00 21.75 97 ILE C C 1
ATOM 5206 O O . ILE C 1 100 ? -2.472 -27.704 -28.280 1.00 17.11 97 ILE C O 1
ATOM 5211 N N . GLN C 1 101 ? -4.684 -27.363 -28.268 1.00 19.83 98 GLN C N 1
ATOM 5212 C CA . GLN C 1 101 ? -4.620 -26.313 -27.266 1.00 18.18 98 GLN C CA 1
ATOM 5213 C C . GLN C 1 101 ? -5.522 -26.711 -26.107 1.00 21.65 98 GLN C C 1
ATOM 5214 O O . GLN C 1 101 ? -6.676 -27.062 -26.321 1.00 25.02 98 GLN C O 1
ATOM 5220 N N . VAL C 1 102 ? -4.986 -26.662 -24.892 1.00 19.51 99 VAL C N 1
ATOM 5221 C CA . VAL C 1 102 ? -5.743 -27.015 -23.689 1.00 15.37 99 VAL C CA 1
ATOM 5222 C C . VAL C 1 102 ? -5.853 -25.817 -22.741 1.00 24.92 99 VAL C C 1
ATOM 5223 O O . VAL C 1 102 ? -4.846 -25.210 -22.390 1.00 26.68 99 VAL C O 1
ATOM 5227 N N . SER C 1 103 ? -7.068 -25.487 -22.316 1.00 23.06 100 SER C N 1
ATOM 5228 C CA . SER C 1 103 ? -7.275 -24.329 -21.453 1.00 27.48 100 SER C CA 1
ATOM 5229 C C . SER C 1 103 ? -7.272 -24.734 -19.985 1.00 27.02 100 SER C C 1
ATOM 5230 O O . SER C 1 103 ? -7.200 -25.923 -19.659 1.00 28.39 100 SER C O 1
ATOM 5233 N N . ASP C 1 104 ? -7.343 -23.746 -19.097 1.00 30.41 101 ASP C N 1
ATOM 5234 C CA . ASP C 1 104 ? -7.273 -24.027 -17.661 1.00 33.30 101 ASP C CA 1
ATOM 5235 C C . ASP C 1 104 ? -8.413 -24.933 -17.203 1.00 31.80 101 ASP C C 1
ATOM 5236 O O . ASP C 1 104 ? -8.266 -25.706 -16.245 1.00 32.69 101 ASP C O 1
ATOM 5241 N N . SER C 1 105 ? -9.540 -24.846 -17.897 1.00 32.83 102 SER C N 1
ATOM 5242 C CA . SER C 1 105 ? -10.727 -25.614 -17.526 1.00 37.03 102 SER C CA 1
ATOM 5243 C C . SER C 1 105 ? -10.634 -27.054 -18.012 1.00 34.97 102 SER C C 1
ATOM 5244 O O . SER C 1 105 ? -11.484 -27.882 -17.691 1.00 36.02 102 SER C O 1
ATOM 5247 N N . GLY C 1 106 ? -9.607 -27.348 -18.801 1.00 31.28 103 GLY C N 1
ATOM 5248 C CA . GLY C 1 106 ? -9.439 -28.680 -19.352 1.00 26.50 103 GLY C CA 1
ATOM 5249 C C . GLY C 1 106 ? -10.122 -28.874 -20.696 1.00 32.90 103 GLY C C 1
ATOM 5250 O O . GLY C 1 106 ? -10.075 -29.970 -21.269 1.00 32.12 103 GLY C O 1
ATOM 5251 N N . GLU C 1 107 ? -10.767 -27.824 -21.201 1.00 27.45 104 GLU C N 1
ATOM 5252 C CA . GLU C 1 107 ? -11.312 -27.866 -22.557 1.00 26.32 104 GLU C CA 1
ATOM 5253 C C . GLU C 1 107 ? -10.155 -27.886 -23.544 1.00 27.32 104 GLU C C 1
ATOM 5254 O O . GLU C 1 107 ? -9.067 -27.401 -23.245 1.00 25.53 104 GLU C O 1
ATOM 5260 N N . ASN C 1 108 ? -10.386 -28.443 -24.725 1.00 24.72 105 ASN C N 1
ATOM 5261 C CA . ASN C 1 108 ? -9.319 -28.516 -25.719 1.00 20.92 105 ASN C CA 1
ATOM 5262 C C . ASN C 1 108 ? -9.815 -28.350 -27.143 1.00 25.70 105 ASN C C 1
ATOM 5263 O O . ASN C 1 108 ? -10.983 -28.594 -27.430 1.00 27.83 105 ASN C O 1
ATOM 5268 N N . SER C 1 109 ? -8.909 -27.920 -28.023 1.00 23.28 106 SER C N 1
ATOM 5269 C CA . SER C 1 109 ? -9.162 -27.844 -29.446 1.00 26.42 106 SER C CA 1
ATOM 5270 C C . SER C 1 109 ? -8.133 -28.737 -30.108 1.00 27.38 106 SER C C 1
ATOM 5271 O O . SER C 1 109 ? -6.967 -28.722 -29.727 1.00 21.25 106 SER C O 1
ATOM 5274 N N . ILE C 1 110 ? -8.567 -29.528 -31.082 1.00 22.30 107 ILE C N 1
ATOM 5275 C CA . ILE C 1 110 ? -7.688 -30.481 -31.750 1.00 26.16 107 ILE C CA 1
ATOM 5276 C C . ILE C 1 110 ? -7.871 -30.421 -33.266 1.00 25.34 107 ILE C C 1
ATOM 5277 O O . ILE C 1 110 ? -8.997 -30.486 -33.762 1.00 25.94 107 ILE C O 1
ATOM 5282 N N . CYS C 1 111 ? -6.756 -30.291 -33.978 1.00 22.16 108 CYS C N 1
ATOM 5283 C CA . CYS C 1 111 ? -6.699 -30.396 -35.430 1.00 20.75 108 CYS C CA 1
ATOM 5284 C C . CYS C 1 111 ? -5.640 -31.413 -35.801 1.00 24.95 108 CYS C C 1
ATOM 5285 O O . CYS C 1 111 ? -4.538 -31.390 -35.261 1.00 22.70 108 CYS C O 1
ATOM 5288 N N . ILE C 1 112 ? -5.960 -32.295 -36.736 1.00 20.87 109 ILE C N 1
ATOM 5289 C CA . ILE C 1 112 ? -5.017 -33.343 -37.100 1.00 20.54 109 ILE C CA 1
ATOM 5290 C C . ILE C 1 112 ? -4.572 -33.304 -38.558 1.00 22.07 109 ILE C C 1
ATOM 5291 O O . ILE C 1 112 ? -5.213 -32.687 -39.416 1.00 22.36 109 ILE C O 1
ATOM 5296 N N . SER C 1 113 ? -3.452 -33.964 -38.805 1.00 25.89 110 SER C N 1
ATOM 5297 C CA . SER C 1 113 ? -2.993 -34.257 -40.149 1.00 23.69 110 SER C CA 1
ATOM 5298 C C . SER C 1 113 ? -2.630 -35.727 -40.224 1.00 22.41 110 SER C C 1
ATOM 5299 O O . SER C 1 113 ? -1.835 -36.215 -39.416 1.00 20.56 110 SER C O 1
ATOM 5302 N N . ALA C 1 114 ? -3.200 -36.418 -41.210 1.00 23.65 111 ALA C N 1
ATOM 5303 C CA . ALA C 1 114 ? -3.121 -37.876 -41.290 1.00 28.63 111 ALA C CA 1
ATOM 5304 C C . ALA C 1 114 ? -1.701 -38.395 -41.420 1.00 26.36 111 ALA C C 1
ATOM 5305 O O . ALA C 1 114 ? -1.303 -39.286 -40.676 1.00 23.76 111 ALA C O 1
ATOM 5307 N N . GLU C 1 115 ? -0.940 -37.830 -42.357 1.00 19.72 112 GLU C N 1
ATOM 5308 C CA . GLU C 1 115 ? 0.405 -38.322 -42.653 1.00 22.13 112 GLU C CA 1
ATOM 5309 C C . GLU C 1 115 ? 0.397 -39.852 -42.783 1.00 20.32 112 GLU C C 1
ATOM 5310 O O . GLU C 1 115 ? -0.418 -40.410 -43.511 1.00 24.14 112 GLU C O 1
ATOM 5316 N N . ALA C 1 116 ? 1.287 -40.516 -42.061 1.00 20.27 113 ALA C N 1
ATOM 5317 C CA . ALA C 1 116 ? 1.411 -41.973 -42.136 1.00 23.80 113 ALA C CA 1
ATOM 5318 C C . ALA C 1 116 ? 0.105 -42.754 -41.896 1.00 21.74 113 ALA C C 1
ATOM 5319 O O . ALA C 1 116 ? -0.061 -43.856 -42.416 1.00 23.98 113 ALA C O 1
ATOM 5321 N N . ASN C 1 117 ? -0.825 -42.185 -41.129 1.00 24.31 114 ASN C N 1
ATOM 5322 C CA . ASN C 1 117 ? -2.102 -42.847 -40.887 1.00 24.93 114 ASN C CA 1
ATOM 5323 C C . ASN C 1 117 ? -2.870 -43.111 -42.179 1.00 29.47 114 ASN C C 1
ATOM 5324 O O . ASN C 1 117 ? -3.615 -44.074 -42.272 1.00 23.64 114 ASN C O 1
ATOM 5329 N N . ALA C 1 118 ? -2.656 -42.269 -43.184 1.00 25.34 115 ALA C N 1
ATOM 5330 C CA . ALA C 1 118 ? -3.359 -42.410 -44.461 1.00 27.68 115 ALA C CA 1
ATOM 5331 C C . ALA C 1 118 ? -2.974 -43.681 -45.215 1.00 29.59 115 ALA C C 1
ATOM 5332 O O . ALA C 1 118 ? -3.666 -44.077 -46.156 1.00 24.46 115 ALA C O 1
ATOM 5334 N N . LYS C 1 119 ? -1.876 -44.306 -44.792 1.00 25.90 116 LYS C N 1
ATOM 5335 C CA . LYS C 1 119 ? -1.349 -45.516 -45.429 1.00 24.58 116 LYS C CA 1
ATOM 5336 C C . LYS C 1 119 ? -1.961 -46.811 -44.875 1.00 27.11 116 LYS C C 1
ATOM 5337 O O . LYS C 1 119 ? -1.643 -47.906 -45.344 1.00 28.80 116 LYS C O 1
ATOM 5343 N N . LEU C 1 120 ? -2.824 -46.690 -43.874 1.00 29.37 117 LEU C N 1
ATOM 5344 C CA . LEU C 1 120 ? -3.480 -47.871 -43.317 1.00 34.27 117 LEU C CA 1
ATOM 5345 C C . LEU C 1 120 ? -4.718 -48.186 -44.147 1.00 35.33 117 LEU C C 1
ATOM 5346 O O . LEU C 1 120 ? -5.842 -47.942 -43.718 1.00 30.99 117 LEU C O 1
ATOM 5351 N N . THR C 1 121 ? -4.502 -48.716 -45.344 1.00 35.69 118 THR C N 1
ATOM 5352 C CA . THR C 1 121 ? -5.587 -49.032 -46.261 1.00 37.29 118 THR C CA 1
ATOM 5353 C C . THR C 1 121 ? -6.014 -50.487 -46.117 1.00 38.69 118 THR C C 1
ATOM 5354 O O . THR C 1 121 ? -5.398 -51.253 -45.373 1.00 32.73 118 THR C O 1
ATOM 5358 N N . ALA C 1 122 ? -7.060 -50.864 -46.849 1.00 41.99 119 ALA C N 1
ATOM 5359 C CA . ALA C 1 122 ? -7.517 -52.250 -46.869 1.00 41.31 119 ALA C CA 1
ATOM 5360 C C . ALA C 1 122 ? -6.376 -53.143 -47.329 1.00 44.70 119 ALA C C 1
ATOM 5361 O O . ALA C 1 122 ? -6.164 -54.231 -46.780 1.00 44.44 119 ALA C O 1
ATOM 5363 N N . ALA C 1 123 ? -5.630 -52.664 -48.323 1.00 36.97 120 ALA C N 1
ATOM 5364 C CA . ALA C 1 123 ? -4.485 -53.401 -48.842 1.00 35.46 120 ALA C CA 1
ATOM 5365 C C . ALA C 1 123 ? -3.450 -53.651 -47.759 1.00 32.91 120 ALA C C 1
ATOM 5366 O O . ALA C 1 123 ? -2.965 -54.768 -47.611 1.00 29.23 120 ALA C O 1
ATOM 5368 N N . ALA C 1 124 ? -3.121 -52.612 -46.997 1.00 28.09 121 ALA C N 1
ATOM 5369 C CA . ALA C 1 124 ? -2.059 -52.688 -45.995 1.00 31.25 121 ALA C CA 1
ATOM 5370 C C . ALA C 1 124 ? -2.336 -53.671 -44.852 1.00 33.76 121 ALA C C 1
ATOM 5371 O O . ALA C 1 124 ? -1.408 -54.217 -44.251 1.00 28.52 121 ALA C O 1
ATOM 5373 N N . ILE C 1 125 ? -3.607 -53.877 -44.527 1.00 32.98 122 ILE C N 1
ATOM 5374 C CA . ILE C 1 125 ? -3.941 -54.717 -43.379 1.00 35.63 122 ILE C CA 1
ATOM 5375 C C . ILE C 1 125 ? -4.159 -56.181 -43.757 1.00 40.26 122 ILE C C 1
ATOM 5376 O O . ILE C 1 125 ? -4.634 -56.984 -42.943 1.00 37.43 122 ILE C O 1
ATOM 5381 N N . GLU C 1 126 ? -3.800 -56.519 -44.990 1.00 40.12 123 GLU C N 1
ATOM 5382 C CA . GLU C 1 126 ? -3.838 -57.904 -45.460 1.00 40.90 123 GLU C CA 1
ATOM 5383 C C . GLU C 1 126 ? -3.116 -58.890 -44.532 1.00 35.18 123 GLU C C 1
ATOM 5384 O O . GLU C 1 126 ? -3.669 -59.944 -44.223 1.00 38.81 123 GLU C O 1
ATOM 5390 N N . PRO C 1 127 ? -1.890 -58.560 -44.072 1.00 32.30 124 PRO C N 1
ATOM 5391 C CA . PRO C 1 127 ? -1.243 -59.522 -43.167 1.00 33.48 124 PRO C CA 1
ATOM 5392 C C . PRO C 1 127 ? -1.849 -59.552 -41.763 1.00 31.52 124 PRO C C 1
ATOM 5393 O O . PRO C 1 127 ? -1.489 -60.411 -40.958 1.00 32.16 124 PRO C O 1
ATOM 5397 N N . ASP C 1 128 ? -2.743 -58.613 -41.472 1.00 32.80 125 ASP C N 1
ATOM 5398 C CA . ASP C 1 128 ? -3.319 -58.497 -40.138 1.00 31.74 125 ASP C CA 1
ATOM 5399 C C . ASP C 1 128 ? -4.671 -59.193 -40.032 1.00 40.44 125 ASP C C 1
ATOM 5400 O O . ASP C 1 128 ? -5.223 -59.312 -38.933 1.00 37.06 125 ASP C O 1
ATOM 5405 N N . LEU C 1 129 ? -5.197 -59.644 -41.171 1.00 38.50 126 LEU C N 1
ATOM 5406 C CA . LEU C 1 129 ? -6.542 -60.221 -41.242 1.00 39.39 126 LEU C CA 1
ATOM 5407 C C . LEU C 1 129 ? -6.732 -61.440 -40.337 1.00 37.62 126 LEU C C 1
ATOM 5408 O O . LEU C 1 129 ? -7.820 -61.657 -39.800 1.00 31.68 126 LEU C O 1
ATOM 5413 N N . ALA C 1 130 ? -5.672 -62.227 -40.175 1.00 37.13 127 ALA C N 1
ATOM 5414 C CA . ALA C 1 130 ? -5.700 -63.386 -39.295 1.00 44.54 127 ALA C CA 1
ATOM 5415 C C . ALA C 1 130 ? -5.847 -62.967 -37.837 1.00 43.20 127 ALA C C 1
ATOM 5416 O O . ALA C 1 130 ? -6.586 -63.597 -37.075 1.00 41.95 127 ALA C O 1
ATOM 5418 N N . ALA C 1 131 ? -5.138 -61.915 -37.441 1.00 43.41 128 ALA C N 1
ATOM 5419 C CA . ALA C 1 131 ? -5.238 -61.430 -36.070 1.00 33.72 128 ALA C CA 1
ATOM 5420 C C . ALA C 1 131 ? -6.652 -60.929 -35.795 1.00 35.68 128 ALA C C 1
ATOM 5421 O O . ALA C 1 131 ? -7.206 -61.182 -34.717 1.00 28.61 128 ALA C O 1
ATOM 5423 N N . ILE C 1 132 ? -7.236 -60.252 -36.787 1.00 30.40 129 ILE C N 1
ATOM 5424 C CA . ILE C 1 132 ? -8.609 -59.767 -36.703 1.00 32.60 129 ILE C CA 1
ATOM 5425 C C . ILE C 1 132 ? -9.639 -60.894 -36.530 1.00 34.30 129 ILE C C 1
ATOM 5426 O O . ILE C 1 132 ? -10.536 -60.786 -35.707 1.00 36.02 129 ILE C O 1
ATOM 5431 N N . ARG C 1 133 ? -9.505 -61.973 -37.296 1.00 39.42 130 ARG C N 1
ATOM 5432 C CA . ARG C 1 133 ? -10.411 -63.120 -37.171 1.00 31.88 130 ARG C CA 1
ATOM 5433 C C . ARG C 1 133 ? -10.231 -63.859 -35.848 1.00 35.43 130 ARG C C 1
ATOM 5434 O O . ARG C 1 133 ? -11.209 -64.328 -35.258 1.00 35.04 130 ARG C O 1
ATOM 5442 N N . ASP C 1 134 ? -8.987 -63.974 -35.390 1.00 34.54 131 ASP C N 1
ATOM 5443 C CA . ASP C 1 134 ? -8.675 -64.726 -34.173 1.00 39.36 131 ASP C CA 1
ATOM 5444 C C . ASP C 1 134 ? -9.012 -63.974 -32.890 1.00 33.90 131 ASP C C 1
ATOM 5445 O O . ASP C 1 134 ? -9.073 -64.567 -31.823 1.00 36.64 131 ASP C O 1
ATOM 5450 N N . ALA C 1 135 ? -9.198 -62.664 -32.989 1.00 31.69 132 ALA C N 1
ATOM 5451 C CA . ALA C 1 135 ? -9.573 -61.877 -31.825 1.00 30.24 132 ALA C CA 1
ATOM 5452 C C . ALA C 1 135 ? -11.018 -62.187 -31.461 1.00 35.13 132 ALA C C 1
ATOM 5453 O O . ALA C 1 135 ? -11.742 -62.835 -32.223 1.00 38.41 132 ALA C O 1
ATOM 5455 N N . ARG C 1 136 ? -11.436 -61.726 -30.293 1.00 36.35 133 ARG C N 1
ATOM 5456 C CA . ARG C 1 136 ? -12.843 -61.782 -29.940 1.00 32.91 133 ARG C CA 1
ATOM 5457 C C . ARG C 1 136 ? -13.446 -60.377 -29.936 1.00 30.63 133 ARG C C 1
ATOM 5458 O O . ARG C 1 136 ? -14.656 -60.218 -30.097 1.00 32.80 133 ARG C O 1
ATOM 5466 N N . TYR C 1 137 ? -12.591 -59.367 -29.778 1.00 27.12 134 TYR C N 1
ATOM 5467 C CA . TYR C 1 137 ? -13.000 -57.964 -29.954 1.00 24.99 134 TYR C CA 1
ATOM 5468 C C . TYR C 1 137 ? -12.056 -57.162 -30.870 1.00 25.41 134 TYR C C 1
ATOM 5469 O O . TYR C 1 137 ? -10.840 -57.254 -30.750 1.00 28.93 134 TYR C O 1
ATOM 5478 N N . LEU C 1 138 ? -12.641 -56.357 -31.752 1.00 29.64 135 LEU C N 1
ATOM 5479 C CA . LEU C 1 138 ? -11.897 -55.429 -32.615 1.00 28.45 135 LEU C CA 1
ATOM 5480 C C . LEU C 1 138 ? -12.336 -53.999 -32.301 1.00 34.46 135 LEU C C 1
ATOM 5481 O O . LEU C 1 138 ? -13.502 -53.662 -32.475 1.00 39.50 135 LEU C O 1
ATOM 5486 N N . LEU C 1 139 ? -11.417 -53.166 -31.821 1.00 24.17 136 LEU C N 1
ATOM 5487 C CA . LEU C 1 139 ? -11.747 -51.782 -31.473 1.00 21.58 136 LEU C CA 1
ATOM 5488 C C . LEU C 1 139 ? -11.143 -50.800 -32.486 1.00 26.50 136 LEU C C 1
ATOM 5489 O O . LEU C 1 139 ? -9.939 -50.802 -32.696 1.00 29.50 136 LEU C O 1
ATOM 5494 N N . MET C 1 140 ? -11.985 -49.964 -33.092 1.00 27.12 137 MET C N 1
ATOM 5495 C CA . MET C 1 140 ? -11.530 -49.007 -34.103 1.00 33.18 137 MET C CA 1
ATOM 5496 C C . MET C 1 140 ? -12.103 -47.596 -33.920 1.00 27.87 137 MET C C 1
ATOM 5497 O O . MET C 1 140 ? -13.100 -47.392 -33.243 1.00 22.77 137 MET C O 1
ATOM 5502 N N . GLN C 1 141 ? -11.458 -46.623 -34.549 1.00 22.24 138 GLN C N 1
ATOM 5503 C CA . GLN C 1 141 ? -11.952 -45.255 -34.559 1.00 26.67 138 GLN C CA 1
ATOM 5504 C C . GLN C 1 141 ? -11.998 -44.771 -36.002 1.00 27.73 138 GLN C C 1
ATOM 5505 O O . GLN C 1 141 ? -12.068 -45.582 -36.930 1.00 27.24 138 GLN C O 1
ATOM 5511 N N . LEU C 1 142 ? -11.978 -43.457 -36.203 1.00 27.58 139 LEU C N 1
ATOM 5512 C CA . LEU C 1 142 ? -12.129 -42.921 -37.547 1.00 25.42 139 LEU C CA 1
ATOM 5513 C C . LEU C 1 142 ? -10.959 -42.049 -37.977 1.00 22.36 139 LEU C C 1
ATOM 5514 O O . LEU C 1 142 ? -11.129 -41.146 -38.790 1.00 21.54 139 LEU C O 1
ATOM 5519 N N . GLU C 1 143 ? -9.773 -42.305 -37.432 1.00 24.41 140 GLU C N 1
ATOM 5520 C CA . GLU C 1 143 ? -8.603 -41.524 -37.845 1.00 29.17 140 GLU C CA 1
ATOM 5521 C C . GLU C 1 143 ? -7.701 -42.233 -38.861 1.00 21.72 140 GLU C C 1
ATOM 5522 O O . GLU C 1 143 ? -6.548 -41.850 -39.039 1.00 21.44 140 GLU C O 1
ATOM 5528 N N . THR C 1 144 ? -8.230 -43.263 -39.516 1.00 24.20 141 THR C N 1
ATOM 5529 C CA . THR C 1 144 ? -7.506 -43.979 -40.568 1.00 23.67 141 THR C CA 1
ATOM 5530 C C . THR C 1 144 ? -8.459 -44.200 -41.744 1.00 29.62 141 THR C C 1
ATOM 5531 O O . THR C 1 144 ? -9.664 -44.018 -41.594 1.00 27.78 141 THR C O 1
ATOM 5535 N N . PRO C 1 145 ? -7.925 -44.539 -42.933 1.00 33.72 142 PRO C N 1
ATOM 5536 C CA . PRO C 1 145 ? -8.778 -44.691 -44.118 1.00 30.19 142 PRO C CA 1
ATOM 5537 C C . PRO C 1 145 ? -9.980 -45.609 -43.922 1.00 26.21 142 PRO C C 1
ATOM 5538 O O . PRO C 1 145 ? -9.883 -46.660 -43.281 1.00 23.99 142 PRO C O 1
ATOM 5542 N N . LEU C 1 146 ? -11.108 -45.178 -44.475 1.00 28.86 143 LEU C N 1
ATOM 5543 C CA . LEU C 1 146 ? -12.383 -45.865 -44.332 1.00 34.86 143 LEU C CA 1
ATOM 5544 C C . LEU C 1 146 ? -12.365 -47.243 -44.977 1.00 35.15 143 LEU C C 1
ATOM 5545 O O . LEU C 1 146 ? -13.091 -48.146 -44.551 1.00 31.48 143 LEU C O 1
ATOM 5550 N N . ASP C 1 147 ? -11.541 -47.408 -46.008 1.00 35.40 144 ASP C N 1
ATOM 5551 C CA . ASP C 1 147 ? -11.510 -48.681 -46.715 1.00 34.89 144 ASP C CA 1
ATOM 5552 C C . ASP C 1 147 ? -10.881 -49.760 -45.842 1.00 32.23 144 ASP C C 1
ATOM 5553 O O . ASP C 1 147 ? -11.264 -50.927 -45.917 1.00 37.20 144 ASP C O 1
ATOM 5558 N N . GLY C 1 148 ? -9.934 -49.363 -44.996 1.00 32.90 145 GLY C N 1
ATOM 5559 C CA . GLY C 1 148 ? -9.289 -50.297 -44.088 1.00 35.22 145 GLY C CA 1
ATOM 5560 C C . GLY C 1 148 ? -10.153 -50.633 -42.884 1.00 35.07 145 GLY C C 1
ATOM 5561 O O . GLY C 1 148 ? -10.104 -51.750 -42.363 1.00 38.27 145 GLY C O 1
ATOM 5562 N N . ILE C 1 149 ? -10.941 -49.661 -42.432 1.00 30.34 146 ILE C N 1
ATOM 5563 C CA . ILE C 1 149 ? -11.865 -49.875 -41.321 1.00 30.43 146 ILE C CA 1
ATOM 5564 C C . ILE C 1 149 ? -12.966 -50.821 -41.780 1.00 33.99 146 ILE C C 1
ATOM 5565 O O . ILE C 1 149 ? -13.334 -51.757 -41.066 1.00 34.70 146 ILE C O 1
ATOM 5570 N N . LEU C 1 150 ? -13.473 -50.581 -42.983 1.00 32.15 147 LEU C N 1
ATOM 5571 C CA . LEU C 1 150 ? -14.536 -51.403 -43.539 1.00 35.74 147 LEU C CA 1
ATOM 5572 C C . LEU C 1 150 ? -14.061 -52.829 -43.753 1.00 35.56 147 LEU C C 1
ATOM 5573 O O . LEU C 1 150 ? -14.766 -53.779 -43.407 1.00 34.62 147 LEU C O 1
ATOM 5578 N N . LYS C 1 151 ? -12.864 -52.974 -44.317 1.00 42.12 148 LYS C N 1
ATOM 5579 C CA . LYS C 1 151 ? -12.281 -54.293 -44.557 1.00 43.68 148 LYS C CA 1
ATOM 5580 C C . LYS C 1 151 ? -12.090 -55.102 -43.274 1.00 39.16 148 LYS C C 1
ATOM 5581 O O . LYS C 1 151 ? -12.361 -56.303 -43.249 1.00 37.68 148 LYS C O 1
ATOM 5587 N N . ALA C 1 152 ? -11.625 -54.445 -42.214 1.00 42.40 149 ALA C N 1
ATOM 5588 C CA . ALA C 1 152 ? -11.347 -55.131 -40.954 1.00 37.01 149 ALA C CA 1
ATOM 5589 C C . ALA C 1 152 ? -12.636 -55.525 -40.236 1.00 35.79 149 ALA C C 1
ATOM 5590 O O . ALA C 1 152 ? -12.705 -56.576 -39.599 1.00 33.95 149 ALA C O 1
ATOM 5592 N N . ALA C 1 153 ? -13.647 -54.671 -40.345 1.00 38.27 150 ALA C N 1
ATOM 5593 C CA . ALA C 1 153 ? -14.974 -54.956 -39.817 1.00 41.26 150 ALA C CA 1
ATOM 5594 C C . ALA C 1 153 ? -15.613 -56.137 -40.535 1.00 43.11 150 ALA C C 1
ATOM 5595 O O . ALA C 1 153 ? -16.130 -57.037 -39.891 1.00 42.13 150 ALA C O 1
ATOM 5597 N N . GLN C 1 154 ? -15.591 -56.137 -41.866 1.00 47.71 151 GLN C N 1
ATOM 5598 C CA . GLN C 1 154 ? -16.222 -57.226 -42.610 1.00 48.22 151 GLN C CA 1
ATOM 5599 C C . GLN C 1 154 ? -15.505 -58.558 -42.380 1.00 50.43 151 GLN C C 1
ATOM 5600 O O . GLN C 1 154 ? -16.143 -59.612 -42.341 1.00 57.93 151 GLN C O 1
ATOM 5606 N N . GLU C 1 155 ? -14.191 -58.506 -42.191 1.00 44.19 152 GLU C N 1
ATOM 5607 C CA . GLU C 1 155 ? -13.427 -59.711 -41.893 1.00 42.21 152 GLU C CA 1
ATOM 5608 C C . GLU C 1 155 ? -13.782 -60.233 -40.497 1.00 49.66 152 GLU C C 1
ATOM 5609 O O . GLU C 1 155 ? -13.769 -61.441 -40.249 1.00 58.54 152 GLU C O 1
ATOM 5615 N N . ALA C 1 156 ? -14.101 -59.315 -39.589 1.00 44.26 153 ALA C N 1
ATOM 5616 C CA . ALA C 1 156 ? -14.375 -59.663 -38.199 1.00 45.69 153 ALA C CA 1
ATOM 5617 C C . ALA C 1 156 ? -15.737 -60.328 -38.038 1.00 51.18 153 ALA C C 1
ATOM 5618 O O . ALA C 1 156 ? -15.898 -61.262 -37.245 1.00 48.07 153 ALA C O 1
ATOM 5620 N N . LYS C 1 157 ? -16.719 -59.823 -38.781 1.00 55.36 154 LYS C N 1
ATOM 5621 C CA . LYS C 1 157 ? -18.104 -60.277 -38.667 1.00 47.99 154 LYS C CA 1
ATOM 5622 C C . LYS C 1 157 ? -18.256 -61.744 -39.110 1.00 44.91 154 LYS C C 1
ATOM 5623 O O . LYS C 1 157 ? -19.224 -62.424 -38.739 1.00 59.39 154 LYS C O 1
ATOM 5629 N N . THR C 1 158 ? -17.284 -62.234 -39.880 1.00 45.49 155 THR C N 1
ATOM 5630 C CA . THR C 1 158 ? -17.273 -63.627 -40.334 1.00 47.25 155 THR C CA 1
ATOM 5631 C C . THR C 1 158 ? -16.525 -64.580 -39.380 1.00 43.57 155 THR C C 1
ATOM 5632 O O . THR C 1 158 ? -16.489 -65.789 -39.620 1.00 49.56 155 THR C O 1
ATOM 5636 N N . ALA C 1 159 ? -15.955 -64.049 -38.295 1.00 40.85 156 ALA C N 1
ATOM 5637 C CA . ALA C 1 159 ? -15.105 -64.856 -37.412 1.00 40.82 156 ALA C CA 1
ATOM 5638 C C . ALA C 1 159 ? -15.297 -64.636 -35.907 1.00 38.81 156 ALA C C 1
ATOM 5639 O O . ALA C 1 159 ? -14.343 -64.755 -35.131 1.00 38.45 156 ALA C O 1
ATOM 5641 N N . LYS C 1 160 ? -16.522 -64.326 -35.499 1.00 36.30 157 LYS C N 1
ATOM 5642 C CA . LYS C 1 160 ? -16.869 -64.231 -34.072 1.00 38.86 157 LYS C CA 1
ATOM 5643 C C . LYS C 1 160 ? -16.020 -63.238 -33.273 1.00 36.79 157 LYS C C 1
ATOM 5644 O O . LYS C 1 160 ? -15.709 -63.473 -32.106 1.00 42.89 157 LYS C O 1
ATOM 5650 N N . THR C 1 161 ? -15.638 -62.134 -33.904 1.00 39.42 158 THR C N 1
ATOM 5651 C CA . THR C 1 161 ? -14.953 -61.068 -33.186 1.00 36.01 158 THR C CA 1
ATOM 5652 C C . THR C 1 161 ? -15.887 -59.857 -33.119 1.00 34.74 158 THR C C 1
ATOM 5653 O O . THR C 1 161 ? -16.394 -59.398 -34.144 1.00 37.28 158 THR C O 1
ATOM 5657 N N . ASN C 1 162 ? -16.151 -59.385 -31.902 1.00 30.16 159 ASN C N 1
ATOM 5658 C CA . ASN C 1 162 ? -17.044 -58.249 -31.699 1.00 23.93 159 ASN C CA 1
ATOM 5659 C C . ASN C 1 162 ? -16.415 -56.978 -32.264 1.00 26.51 159 ASN C C 1
ATOM 5660 O O . ASN C 1 162 ? -15.228 -56.721 -32.065 1.00 39.64 159 ASN C O 1
ATOM 5665 N N . VAL C 1 163 ? -17.222 -56.186 -32.954 1.00 33.92 160 VAL C N 1
ATOM 5666 C CA . VAL C 1 163 ? -16.734 -54.965 -33.572 1.00 32.03 160 VAL C CA 1
ATOM 5667 C C . VAL C 1 163 ? -17.223 -53.749 -32.809 1.00 31.12 160 VAL C C 1
ATOM 5668 O O . VAL C 1 163 ? -18.418 -53.471 -32.760 1.00 38.19 160 VAL C O 1
ATOM 5672 N N . ILE C 1 164 ? -16.284 -53.038 -32.197 1.00 31.07 161 ILE C N 1
ATOM 5673 C CA . ILE C 1 164 ? -16.592 -51.832 -31.454 1.00 23.57 161 ILE C CA 1
ATOM 5674 C C . ILE C 1 164 ? -16.021 -50.642 -32.196 1.00 27.54 161 ILE C C 1
ATOM 5675 O O . ILE C 1 164 ? -14.819 -50.579 -32.450 1.00 24.03 161 ILE C O 1
ATOM 5680 N N . LEU C 1 165 ? -16.898 -49.719 -32.559 1.00 25.82 162 LEU C N 1
ATOM 5681 C CA . LEU C 1 165 ? -16.502 -48.552 -33.326 1.00 26.14 162 LEU C CA 1
ATOM 5682 C C . LEU C 1 165 ? -16.718 -47.275 -32.522 1.00 23.66 162 LEU C C 1
ATOM 5683 O O . LEU C 1 165 ? -17.840 -46.964 -32.120 1.00 24.68 162 LEU C O 1
ATOM 5688 N N . ASN C 1 166 ? -15.631 -46.543 -32.296 1.00 24.42 163 ASN C N 1
ATOM 5689 C CA . ASN C 1 166 ? -15.708 -45.211 -31.723 1.00 20.03 163 ASN C CA 1
ATOM 5690 C C . ASN C 1 166 ? -15.682 -44.228 -32.884 1.00 26.63 163 ASN C C 1
ATOM 5691 O O . ASN C 1 166 ? -14.624 -43.969 -33.454 1.00 28.13 163 ASN C O 1
ATOM 5696 N N . PRO C 1 167 ? -16.861 -43.709 -33.270 1.00 24.13 164 PRO C N 1
ATOM 5697 C CA . PRO C 1 167 ? -16.974 -42.992 -34.543 1.00 29.08 164 PRO C CA 1
ATOM 5698 C C . PRO C 1 167 ? -16.409 -41.574 -34.473 1.00 29.18 164 PRO C C 1
ATOM 5699 O O . PRO C 1 167 ? -17.111 -40.588 -34.722 1.00 30.16 164 PRO C O 1
ATOM 5703 N N . ALA C 1 168 ? -15.121 -41.493 -34.168 1.00 24.31 165 ALA C N 1
ATOM 5704 C CA . ALA C 1 168 ? -14.457 -40.228 -33.904 1.00 21.43 165 ALA C CA 1
ATOM 5705 C C . ALA C 1 168 ? -13.180 -40.111 -34.722 1.00 20.99 165 ALA C C 1
ATOM 5706 O O . ALA C 1 168 ? -12.426 -41.076 -34.842 1.00 21.36 165 ALA C O 1
ATOM 5708 N N . PRO C 1 169 ? -12.916 -38.913 -35.270 1.00 24.40 166 PRO C N 1
ATOM 5709 C CA . PRO C 1 169 ? -13.777 -37.728 -35.168 1.00 25.81 166 PRO C CA 1
ATOM 5710 C C . PRO C 1 169 ? -14.993 -37.828 -36.071 1.00 28.57 166 PRO C C 1
ATOM 5711 O O . PRO C 1 169 ? -15.002 -38.664 -36.973 1.00 24.31 166 PRO C O 1
ATOM 5715 N N . ALA C 1 170 ? -15.997 -36.992 -35.811 1.00 30.06 167 ALA C N 1
ATOM 5716 C CA . ALA C 1 170 ? -17.299 -37.087 -36.467 1.00 31.63 167 ALA C CA 1
ATOM 5717 C C . ALA C 1 170 ? -17.228 -37.099 -37.986 1.00 34.15 167 ALA C C 1
ATOM 5718 O O . ALA C 1 170 ? -16.444 -36.355 -38.592 1.00 39.35 167 ALA C O 1
ATOM 5720 N N . ARG C 1 171 ? -18.038 -37.970 -38.583 1.00 31.60 168 ARG C N 1
ATOM 5721 C CA . ARG C 1 171 ? -18.272 -38.009 -40.026 1.00 37.90 168 ARG C CA 1
ATOM 5722 C C . ARG C 1 171 ? -19.380 -39.013 -40.335 1.00 36.92 168 ARG C C 1
ATOM 5723 O O . ARG C 1 171 ? -19.685 -39.880 -39.516 1.00 32.44 168 ARG C O 1
ATOM 5731 N N . GLU C 1 172 ? -20.000 -38.891 -41.503 1.00 39.60 169 GLU C N 1
ATOM 5732 C CA . GLU C 1 172 ? -21.027 -39.846 -41.898 1.00 43.41 169 GLU C CA 1
ATOM 5733 C C . GLU C 1 172 ? -20.387 -41.174 -42.278 1.00 44.01 169 GLU C C 1
ATOM 5734 O O . GLU C 1 172 ? -19.255 -41.212 -42.760 1.00 39.05 169 GLU C O 1
ATOM 5740 N N . LEU C 1 173 ? -21.117 -42.263 -42.064 1.00 43.10 170 LEU C N 1
ATOM 5741 C CA . LEU C 1 173 ? -20.604 -43.595 -42.357 1.00 38.18 170 LEU C CA 1
ATOM 5742 C C . LEU C 1 173 ? -21.569 -44.378 -43.243 1.00 42.51 170 LEU C C 1
ATOM 5743 O O . LEU C 1 173 ? -22.781 -44.171 -43.174 1.00 45.98 170 LEU C O 1
ATOM 5748 N N . PRO C 1 174 ? -21.032 -45.287 -44.077 1.00 40.31 171 PRO C N 1
ATOM 5749 C CA . PRO C 1 174 ? -21.865 -46.162 -44.910 1.00 40.12 171 PRO C CA 1
ATOM 5750 C C . PRO C 1 174 ? -22.630 -47.196 -44.079 1.00 43.95 171 PRO C C 1
ATOM 5751 O O . PRO C 1 174 ? -22.111 -47.676 -43.068 1.00 43.87 171 PRO C O 1
ATOM 5755 N N . ASP C 1 175 ? -23.849 -47.528 -44.500 1.00 51.84 172 ASP C N 1
ATOM 5756 C CA . ASP C 1 175 ? -24.649 -48.553 -43.828 1.00 49.76 172 ASP C CA 1
ATOM 5757 C C . ASP C 1 175 ? -23.891 -49.878 -43.865 1.00 50.78 172 ASP C C 1
ATOM 5758 O O . ASP C 1 175 ? -23.900 -50.654 -42.904 1.00 46.11 172 ASP C O 1
ATOM 5763 N N . GLU C 1 176 ? -23.252 -50.113 -45.007 1.00 49.87 173 GLU C N 1
ATOM 5764 C CA . GLU C 1 176 ? -22.246 -51.149 -45.222 1.00 51.91 173 GLU C CA 1
ATOM 5765 C C . GLU C 1 176 ? -21.339 -51.380 -43.995 1.00 49.72 173 GLU C C 1
ATOM 5766 O O . GLU C 1 176 ? -21.044 -52.522 -43.624 1.00 43.98 173 GLU C O 1
ATOM 5772 N N . LEU C 1 177 ? -20.890 -50.291 -43.374 1.00 45.82 174 LEU C N 1
ATOM 5773 C CA . LEU C 1 177 ? -20.008 -50.380 -42.211 1.00 42.60 174 LEU C CA 1
ATOM 5774 C C . LEU C 1 177 ? -20.773 -50.480 -40.885 1.00 38.21 174 LEU C C 1
ATOM 5775 O O . LEU C 1 177 ? -20.418 -51.272 -40.015 1.00 38.51 174 LEU C O 1
ATOM 5780 N N . LEU C 1 178 ? -21.818 -49.675 -40.730 1.00 38.20 175 LEU C N 1
ATOM 5781 C CA . LEU C 1 178 ? -22.553 -49.625 -39.463 1.00 40.22 175 LEU C CA 1
ATOM 5782 C C . LEU C 1 178 ? -23.198 -50.959 -39.100 1.00 41.45 175 LEU C C 1
ATOM 5783 O O . LEU C 1 178 ? -23.268 -51.319 -37.926 1.00 41.41 175 LEU C O 1
ATOM 5788 N N . LYS C 1 179 ? -23.666 -51.690 -40.106 1.00 39.67 176 LYS C N 1
ATOM 5789 C CA . LYS C 1 179 ? -24.297 -52.981 -39.864 1.00 42.84 176 LYS C CA 1
ATOM 5790 C C . LYS C 1 179 ? -23.284 -54.000 -39.347 1.00 44.12 176 LYS C C 1
ATOM 5791 O O . LYS C 1 179 ? -23.654 -54.971 -38.688 1.00 48.07 176 LYS C O 1
ATOM 5797 N N . CYS C 1 180 ? -22.007 -53.766 -39.634 1.00 47.45 177 CYS C N 1
ATOM 5798 C CA . CYS C 1 180 ? -20.949 -54.656 -39.165 1.00 47.90 177 CYS C CA 1
ATOM 5799 C C . CYS C 1 180 ? -20.469 -54.298 -37.759 1.00 45.06 177 CYS C C 1
ATOM 5800 O O . CYS C 1 180 ? -19.528 -54.904 -37.251 1.00 47.04 177 CYS C O 1
ATOM 5803 N N . VAL C 1 181 ? -21.124 -53.323 -37.133 1.00 38.78 178 VAL C N 1
ATOM 5804 C CA . VAL C 1 181 ? -20.742 -52.859 -35.797 1.00 37.87 178 VAL C CA 1
ATOM 5805 C C . VAL C 1 181 ? -21.658 -53.425 -34.695 1.00 36.56 178 VAL C C 1
ATOM 5806 O O . VAL C 1 181 ? -22.880 -53.423 -34.828 1.00 44.96 178 VAL C O 1
ATOM 5810 N N . ASP C 1 182 ? -21.067 -53.912 -33.610 1.00 33.48 179 ASP C N 1
ATOM 5811 C CA . ASP C 1 182 ? -21.853 -54.472 -32.514 1.00 39.89 179 ASP C CA 1
ATOM 5812 C C . ASP C 1 182 ? -22.060 -53.442 -31.416 1.00 37.05 179 ASP C C 1
ATOM 5813 O O . ASP C 1 182 ? -23.118 -53.382 -30.794 1.00 32.33 179 ASP C O 1
ATOM 5818 N N . LEU C 1 183 ? -21.033 -52.636 -31.179 1.00 30.90 180 LEU C N 1
ATOM 5819 C CA . LEU C 1 183 ? -21.105 -51.598 -30.164 1.00 30.54 180 LEU C CA 1
ATOM 5820 C C . LEU C 1 183 ? -20.533 -50.297 -30.724 1.00 32.61 180 LEU C C 1
ATOM 5821 O O . LEU C 1 183 ? -19.484 -50.294 -31.375 1.00 29.48 180 LEU C O 1
ATOM 5826 N N . ILE C 1 184 ? -21.235 -49.194 -30.479 1.00 28.41 181 ILE C N 1
ATOM 5827 C CA . ILE C 1 184 ? -20.812 -47.908 -31.014 1.00 30.32 181 ILE C CA 1
ATOM 5828 C C . ILE C 1 184 ? -20.863 -46.835 -29.924 1.00 29.93 181 ILE C C 1
ATOM 5829 O O . ILE C 1 184 ? -21.817 -46.756 -29.141 1.00 27.35 181 ILE C O 1
ATOM 5834 N N . THR C 1 185 ? -19.803 -46.036 -29.863 1.00 22.28 182 THR C N 1
ATOM 5835 C CA . THR C 1 185 ? -19.606 -45.063 -28.797 1.00 24.24 182 THR C CA 1
ATOM 5836 C C . THR C 1 185 ? -19.487 -43.621 -29.292 1.00 24.72 182 THR C C 1
ATOM 5837 O O . THR C 1 185 ? -18.471 -42.966 -29.059 1.00 26.29 182 THR C O 1
ATOM 5841 N N . PRO C 1 186 ? -20.533 -43.109 -29.953 1.00 23.41 183 PRO C N 1
ATOM 5842 C CA . PRO C 1 186 ? -20.447 -41.714 -30.383 1.00 22.43 183 PRO C CA 1
ATOM 5843 C C . PRO C 1 186 ? -20.568 -40.776 -29.189 1.00 23.83 183 PRO C C 1
ATOM 5844 O O . PRO C 1 186 ? -21.132 -41.155 -28.154 1.00 26.71 183 PRO C O 1
ATOM 5848 N N . ASN C 1 187 ? -20.018 -39.574 -29.315 1.00 26.84 184 ASN C N 1
ATOM 5849 C CA . ASN C 1 187 ? -20.326 -38.523 -28.360 1.00 24.64 184 ASN C CA 1
ATOM 5850 C C . ASN C 1 187 ? -21.553 -37.790 -28.880 1.00 34.74 184 ASN C C 1
ATOM 5851 O O . ASN C 1 187 ? -22.189 -38.240 -29.840 1.00 31.49 184 ASN C O 1
ATOM 5856 N N . GLU C 1 188 ? -21.890 -36.668 -28.260 1.00 34.92 185 GLU C N 1
ATOM 5857 C CA . GLU C 1 188 ? -23.117 -35.974 -28.630 1.00 37.89 185 GLU C CA 1
ATOM 5858 C C . GLU C 1 188 ? -23.087 -35.467 -30.069 1.00 39.46 185 GLU C C 1
ATOM 5859 O O . GLU C 1 188 ? -24.068 -35.612 -30.800 1.00 36.44 185 GLU C O 1
ATOM 5865 N N . THR C 1 189 ? -21.948 -34.914 -30.480 1.00 34.67 186 THR C N 1
ATOM 5866 C CA . THR C 1 189 ? -21.779 -34.392 -31.838 1.00 38.20 186 THR C CA 1
ATOM 5867 C C . THR C 1 189 ? -21.841 -35.501 -32.887 1.00 37.05 186 THR C C 1
ATOM 5868 O O . THR C 1 189 ? -22.522 -35.375 -33.903 1.00 29.08 186 THR C O 1
ATOM 5872 N N . GLU C 1 190 ? -21.122 -36.589 -32.626 1.00 29.17 187 GLU C N 1
ATOM 5873 C CA . GLU C 1 190 ? -21.037 -37.707 -33.561 1.00 31.53 187 GLU C CA 1
ATOM 5874 C C . GLU C 1 190 ? -22.389 -38.396 -33.751 1.00 34.13 187 GLU C C 1
ATOM 5875 O O . GLU C 1 190 ? -22.722 -38.831 -34.853 1.00 33.25 187 GLU C O 1
ATOM 5881 N N . ALA C 1 191 ? -23.170 -38.490 -32.678 1.00 29.25 188 ALA C N 1
ATOM 5882 C CA . ALA C 1 191 ? -24.504 -39.074 -32.776 1.00 34.29 188 ALA C CA 1
ATOM 5883 C C . ALA C 1 191 ? -25.367 -38.217 -33.695 1.00 31.30 188 ALA C C 1
ATOM 5884 O O . ALA C 1 191 ? -26.126 -38.732 -34.517 1.00 32.42 188 ALA C O 1
ATOM 5886 N N . GLU C 1 192 ? -25.220 -36.904 -33.558 1.00 34.78 189 GLU C N 1
ATOM 5887 C CA . GLU C 1 192 ? -25.932 -35.946 -34.391 1.00 43.48 189 GLU C CA 1
ATOM 5888 C C . GLU C 1 192 ? -25.556 -36.139 -35.859 1.00 42.41 189 GLU C C 1
ATOM 5889 O O . GLU C 1 192 ? -26.425 -36.301 -36.716 1.00 41.12 189 GLU C O 1
ATOM 5895 N N . VAL C 1 193 ? -24.255 -36.140 -36.136 1.00 39.62 190 VAL C N 1
ATOM 5896 C CA . VAL C 1 193 ? -23.757 -36.290 -37.495 1.00 37.22 190 VAL C CA 1
ATOM 5897 C C . VAL C 1 193 ? -24.221 -37.598 -38.135 1.00 34.15 190 VAL C C 1
ATOM 5898 O O . VAL C 1 193 ? -24.633 -37.617 -39.294 1.00 38.69 190 VAL C O 1
ATOM 5902 N N . LEU C 1 194 ? -24.162 -38.689 -37.381 1.00 33.94 191 LEU C N 1
ATOM 5903 C CA . LEU C 1 194 ? -24.545 -39.989 -37.922 1.00 30.43 191 LEU C CA 1
ATOM 5904 C C . LEU C 1 194 ? -26.047 -40.149 -38.155 1.00 38.20 191 LEU C C 1
ATOM 5905 O O . LEU C 1 194 ? -26.458 -40.870 -39.065 1.00 38.40 191 LEU C O 1
ATOM 5910 N N . THR C 1 195 ? -26.863 -39.480 -37.343 1.00 41.41 192 THR C N 1
ATOM 5911 C CA . THR C 1 195 ? -28.310 -39.707 -37.380 1.00 46.80 192 THR C CA 1
ATOM 5912 C C . THR C 1 195 ? -29.155 -38.489 -37.760 1.00 44.22 192 THR C C 1
ATOM 5913 O O . THR C 1 195 ? -30.275 -38.638 -38.244 1.00 46.64 192 THR C O 1
ATOM 5917 N N . GLY C 1 196 ? -28.629 -37.292 -37.532 1.00 38.18 193 GLY C N 1
ATOM 5918 C CA . GLY C 1 196 ? -29.374 -36.081 -37.820 1.00 46.55 193 GLY C CA 1
ATOM 5919 C C . GLY C 1 196 ? -30.208 -35.661 -36.627 1.00 48.77 193 GLY C C 1
ATOM 5920 O O . GLY C 1 196 ? -30.844 -34.606 -36.637 1.00 44.19 193 GLY C O 1
ATOM 5921 N N . ILE C 1 197 ? -30.209 -36.500 -35.595 1.00 46.93 194 ILE C N 1
ATOM 5922 C CA . ILE C 1 197 ? -30.881 -36.177 -34.347 1.00 43.23 194 ILE C CA 1
ATOM 5923 C C . ILE C 1 197 ? -29.904 -35.523 -33.373 1.00 45.54 194 ILE C C 1
ATOM 5924 O O . ILE C 1 197 ? -28.872 -36.103 -33.025 1.00 34.87 194 ILE C O 1
ATOM 5929 N N . THR C 1 198 ? -30.227 -34.308 -32.942 1.00 43.60 195 THR C N 1
ATOM 5930 C CA . THR C 1 198 ? -29.425 -33.628 -31.932 1.00 47.54 195 THR C CA 1
ATOM 5931 C C . THR C 1 198 ? -29.752 -34.187 -30.550 1.00 50.25 195 THR C C 1
ATOM 5932 O O . THR C 1 198 ? -30.918 -34.416 -30.223 1.00 55.40 195 THR C O 1
ATOM 5936 N N . VAL C 1 199 ? -28.721 -34.423 -29.744 1.00 43.62 196 VAL C N 1
ATOM 5937 C CA . VAL C 1 199 ? -28.918 -34.991 -28.416 1.00 47.71 196 VAL C CA 1
ATOM 5938 C C . VAL C 1 199 ? -28.721 -33.940 -27.335 1.00 52.96 196 VAL C C 1
ATOM 5939 O O . VAL C 1 199 ? -27.625 -33.393 -27.180 1.00 47.22 196 VAL C O 1
ATOM 5943 N N . TYR C 1 200 ? -29.788 -33.661 -26.592 1.00 53.87 197 TYR C N 1
ATOM 5944 C CA . TYR C 1 200 ? -29.743 -32.649 -25.543 1.00 57.36 197 TYR C CA 1
ATOM 5945 C C . TYR C 1 200 ? -30.423 -33.124 -24.261 1.00 53.39 197 TYR C C 1
ATOM 5946 O O . TYR C 1 200 ? -30.173 -32.587 -23.184 1.00 49.91 197 TYR C O 1
ATOM 5955 N N . ASP C 1 201 ? -31.282 -34.131 -24.384 1.00 58.22 198 ASP C N 1
ATOM 5956 C CA . ASP C 1 201 ? -31.962 -34.706 -23.226 1.00 56.04 198 ASP C CA 1
ATOM 5957 C C . ASP C 1 201 ? -32.119 -36.218 -23.372 1.00 52.55 198 ASP C C 1
ATOM 5958 O O . ASP C 1 201 ? -31.534 -36.827 -24.267 1.00 46.09 198 ASP C O 1
ATOM 5963 N N . ASP C 1 202 ? -32.911 -36.817 -22.490 1.00 56.20 199 ASP C N 1
ATOM 5964 C CA . ASP C 1 202 ? -33.122 -38.262 -22.509 1.00 37.86 199 ASP C CA 1
ATOM 5965 C C . ASP C 1 202 ? -33.877 -38.721 -23.758 1.00 38.50 199 ASP C C 1
ATOM 5966 O O . ASP C 1 202 ? -33.474 -39.678 -24.423 1.00 47.41 199 ASP C O 1
ATOM 5971 N N . SER C 1 203 ? -34.967 -38.032 -24.074 1.00 47.81 200 SER C N 1
ATOM 5972 C CA . SER C 1 203 ? -35.822 -38.420 -25.192 1.00 47.58 200 SER C CA 1
ATOM 5973 C C . SER C 1 203 ? -35.067 -38.414 -26.518 1.00 47.02 200 SER C C 1
ATOM 5974 O O . SER C 1 203 ? -35.160 -39.362 -27.299 1.00 54.29 200 SER C O 1
ATOM 5977 N N . SER C 1 204 ? -34.322 -37.341 -26.763 1.00 42.23 201 SER C N 1
ATOM 5978 C CA . SER C 1 204 ? -33.545 -37.204 -27.989 1.00 43.57 201 SER C CA 1
ATOM 5979 C C . SER C 1 204 ? -32.401 -38.207 -28.036 1.00 45.88 201 SER C C 1
ATOM 5980 O O . SER C 1 204 ? -32.018 -38.678 -29.106 1.00 31.27 201 SER C O 1
ATOM 5983 N N . ALA C 1 205 ? -31.852 -38.523 -26.867 1.00 48.01 202 ALA C N 1
ATOM 5984 C CA . ALA C 1 205 ? -30.767 -39.492 -26.773 1.00 43.49 202 ALA C CA 1
ATOM 5985 C C . ALA C 1 205 ? -31.247 -40.857 -27.245 1.00 45.62 202 ALA C C 1
ATOM 5986 O O . ALA C 1 205 ? -30.565 -41.534 -28.014 1.00 48.67 202 ALA C O 1
ATOM 5988 N N . GLN C 1 206 ? -32.432 -41.253 -26.791 1.00 40.37 203 GLN C N 1
ATOM 5989 C CA . GLN C 1 206 ? -33.010 -42.525 -27.203 1.00 41.06 203 GLN C CA 1
ATOM 5990 C C . GLN C 1 206 ? -33.406 -42.524 -28.684 1.00 40.09 203 GLN C C 1
ATOM 5991 O O . GLN C 1 206 ? -33.358 -43.561 -29.348 1.00 40.85 203 GLN C O 1
ATOM 5997 N N . GLN C 1 207 ? -33.786 -41.360 -29.201 1.00 41.16 204 GLN C N 1
ATOM 5998 C CA . GLN C 1 207 ? -34.140 -41.238 -30.611 1.00 41.12 204 GLN C CA 1
ATOM 5999 C C . GLN C 1 207 ? -32.909 -41.442 -31.479 1.00 41.73 204 GLN C C 1
ATOM 6000 O O . GLN C 1 207 ? -32.962 -42.130 -32.494 1.00 37.84 204 GLN C O 1
ATOM 6006 N N . ALA C 1 208 ? -31.800 -40.838 -31.071 1.00 41.80 205 ALA C N 1
ATOM 6007 C CA . ALA C 1 208 ? -30.526 -41.043 -31.752 1.00 41.34 205 ALA C CA 1
ATOM 6008 C C . ALA C 1 208 ? -30.094 -42.503 -31.620 1.00 37.66 205 ALA C C 1
ATOM 6009 O O . ALA C 1 208 ? -29.591 -43.103 -32.567 1.00 39.65 205 ALA C O 1
ATOM 6011 N N . ALA C 1 209 ? -30.300 -43.071 -30.438 1.00 34.93 206 ALA C N 1
ATOM 6012 C CA . ALA C 1 209 ? -29.905 -44.454 -30.191 1.00 33.26 206 ALA C CA 1
ATOM 6013 C C . ALA C 1 209 ? -30.665 -45.427 -31.097 1.00 37.43 206 ALA C C 1
ATOM 6014 O O . ALA C 1 209 ? -30.054 -46.286 -31.733 1.00 38.96 206 ALA C O 1
ATOM 6016 N N . ASP C 1 210 ? -31.987 -45.277 -31.172 1.00 44.52 207 ASP C N 1
ATOM 6017 C CA . ASP C 1 210 ? -32.803 -46.148 -32.021 1.00 50.79 207 ASP C CA 1
ATOM 6018 C C . ASP C 1 210 ? -32.435 -46.083 -33.504 1.00 42.39 207 ASP C C 1
ATOM 6019 O O . ASP C 1 210 ? -32.468 -47.099 -34.195 1.00 41.72 207 ASP C O 1
ATOM 6024 N N . ALA C 1 211 ? -32.109 -44.890 -33.994 1.00 41.98 208 ALA C N 1
ATOM 6025 C CA . ALA C 1 211 ? -31.702 -44.724 -35.386 1.00 46.89 208 ALA C CA 1
ATOM 6026 C C . ALA C 1 211 ? -30.460 -45.560 -35.691 1.00 44.03 208 ALA C C 1
ATOM 6027 O O . ALA C 1 211 ? -30.377 -46.205 -36.737 1.00 40.32 208 ALA C O 1
ATOM 6029 N N . LEU C 1 212 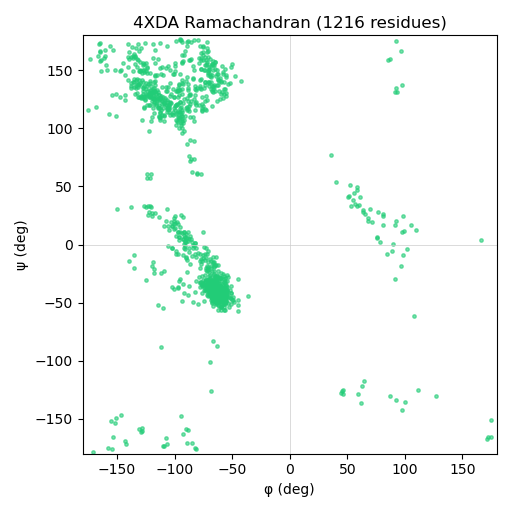? -29.499 -45.546 -34.772 1.00 43.49 209 LEU C N 1
ATOM 6030 C CA . LEU C 1 212 ? -28.309 -46.384 -34.897 1.00 37.38 209 LEU C CA 1
ATOM 6031 C C . LEU C 1 212 ? -28.647 -47.867 -34.730 1.00 41.93 209 LEU C C 1
ATOM 6032 O O . LEU C 1 212 ? -28.005 -48.723 -35.341 1.00 45.81 209 LEU C O 1
ATOM 6037 N N . HIS C 1 213 ? -29.645 -48.168 -33.899 1.00 38.56 210 HIS C N 1
ATOM 6038 C CA . HIS C 1 213 ? -30.123 -49.542 -33.752 1.00 43.07 210 HIS C CA 1
ATOM 6039 C C . HIS C 1 213 ? -30.681 -50.025 -35.089 1.00 46.59 210 HIS C C 1
ATOM 6040 O O . HIS C 1 213 ? -30.405 -51.141 -35.522 1.00 48.87 210 HIS C O 1
ATOM 6047 N N . CYS C 1 214 ? -31.456 -49.163 -35.741 1.00 45.68 211 CYS C N 1
ATOM 6048 C CA . CYS C 1 214 ? -32.069 -49.471 -37.032 1.00 45.72 211 CYS C CA 1
ATOM 6049 C C . CYS C 1 214 ? -31.031 -49.726 -38.120 1.00 47.58 211 CYS C C 1
ATOM 6050 O O . CYS C 1 214 ? -31.344 -50.290 -39.172 1.00 41.66 211 CYS C O 1
ATOM 6053 N N . LYS C 1 215 ? -29.799 -49.294 -37.860 1.00 47.73 212 LYS C N 1
ATOM 6054 C CA . LYS C 1 215 ? -28.678 -49.546 -38.754 1.00 41.18 212 LYS C CA 1
ATOM 6055 C C . LYS C 1 215 ? -28.051 -50.914 -38.491 1.00 41.82 212 LYS C C 1
ATOM 6056 O O . LYS C 1 215 ? -27.210 -51.372 -39.259 1.00 47.07 212 LYS C O 1
ATOM 6062 N N . GLY C 1 216 ? -28.450 -51.562 -37.401 1.00 44.37 213 GLY C N 1
ATOM 6063 C CA . GLY C 1 216 ? -27.991 -52.913 -37.126 1.00 39.78 213 GLY C CA 1
ATOM 6064 C C . GLY C 1 216 ? -27.033 -53.036 -35.960 1.00 36.11 213 GLY C C 1
ATOM 6065 O O . GLY C 1 216 ? -26.406 -54.077 -35.771 1.00 48.77 213 GLY C O 1
ATOM 6066 N N . ILE C 1 217 ? -26.922 -51.977 -35.168 1.00 34.87 214 ILE C N 1
ATOM 6067 C CA . ILE C 1 217 ? -25.981 -51.958 -34.061 1.00 39.29 214 ILE C CA 1
ATOM 6068 C C . ILE C 1 217 ? -26.688 -52.257 -32.757 1.00 43.17 214 ILE C C 1
ATOM 6069 O O . ILE C 1 217 ? -27.588 -51.526 -32.346 1.00 41.20 214 ILE C O 1
ATOM 6074 N N . GLU C 1 218 ? -26.270 -53.336 -32.107 1.00 44.31 215 GLU C N 1
ATOM 6075 C CA . GLU C 1 218 ? -26.925 -53.802 -30.893 1.00 41.83 215 GLU C CA 1
ATOM 6076 C C . GLU C 1 218 ? -26.753 -52.850 -29.709 1.00 42.02 215 GLU C C 1
ATOM 6077 O O . GLU C 1 218 ? -27.722 -52.486 -29.053 1.00 42.25 215 GLU C O 1
ATOM 6083 N N . ILE C 1 219 ? -25.521 -52.448 -29.427 1.00 38.20 216 ILE C N 1
ATOM 6084 C CA . ILE C 1 219 ? -25.276 -51.601 -28.268 1.00 35.38 216 ILE C CA 1
ATOM 6085 C C . ILE C 1 219 ? -24.855 -50.184 -28.658 1.00 28.18 216 ILE C C 1
ATOM 6086 O O . ILE C 1 219 ? -23.871 -49.989 -29.378 1.00 33.56 216 ILE C O 1
ATOM 6091 N N . VAL C 1 220 ? -25.614 -49.202 -28.178 1.00 30.88 217 VAL C N 1
ATOM 6092 C CA . VAL C 1 220 ? -25.267 -47.803 -28.364 1.00 32.17 217 VAL C CA 1
ATOM 6093 C C . VAL C 1 220 ? -24.938 -47.156 -27.031 1.00 33.23 217 VAL C C 1
ATOM 6094 O O . VAL C 1 220 ? -25.727 -47.197 -26.085 1.00 36.32 217 VAL C O 1
ATOM 6098 N N . ILE C 1 221 ? -23.747 -46.581 -26.960 1.00 31.28 218 ILE C N 1
ATOM 6099 C CA . ILE C 1 221 ? -23.332 -45.813 -25.807 1.00 30.06 218 ILE C CA 1
ATOM 6100 C C . ILE C 1 221 ? -23.009 -44.398 -26.268 1.00 31.62 218 ILE C C 1
ATOM 6101 O O . ILE C 1 221 ? -21.997 -44.168 -26.926 1.00 31.82 218 ILE C O 1
ATOM 6106 N N . ILE C 1 222 ? -23.884 -43.450 -25.958 1.00 28.68 219 ILE C N 1
ATOM 6107 C CA . ILE C 1 222 ? -23.616 -42.064 -26.312 1.00 25.28 219 ILE C CA 1
ATOM 6108 C C . ILE C 1 222 ? -22.965 -41.375 -25.122 1.00 35.63 219 ILE C C 1
ATOM 6109 O O . ILE C 1 222 ? -23.601 -41.170 -24.082 1.00 38.80 219 ILE C O 1
ATOM 6114 N N . THR C 1 223 ? -21.685 -41.047 -25.270 1.00 29.44 220 THR C N 1
ATOM 6115 C CA . THR C 1 223 ? -20.952 -40.383 -24.206 1.00 28.49 220 THR C CA 1
ATOM 6116 C C . THR C 1 223 ? -21.383 -38.918 -24.096 1.00 30.04 220 THR C C 1
ATOM 6117 O O . THR C 1 223 ? -21.596 -38.239 -25.109 1.00 30.94 220 THR C O 1
ATOM 6121 N N . LEU C 1 224 ? -21.498 -38.446 -22.858 1.00 33.21 221 LEU C N 1
ATOM 6122 C CA . LEU C 1 224 ? -22.091 -37.149 -22.560 1.00 29.02 221 LEU C CA 1
ATOM 6123 C C . LEU C 1 224 ? -21.159 -36.289 -21.714 1.00 35.97 221 LEU C C 1
ATOM 6124 O O . LEU C 1 224 ? -21.611 -35.502 -20.877 1.00 29.78 221 LEU C O 1
ATOM 6129 N N . GLY C 1 225 ? -19.857 -36.443 -21.933 1.00 35.58 222 GLY C N 1
ATOM 6130 C CA . GLY C 1 225 ? -18.868 -35.663 -21.214 1.00 36.85 222 GLY C CA 1
ATOM 6131 C C . GLY C 1 225 ? -18.967 -35.886 -19.724 1.00 32.98 222 GLY C C 1
ATOM 6132 O O . GLY C 1 225 ? -18.980 -37.024 -19.272 1.00 37.62 222 GLY C O 1
ATOM 6133 N N . SER C 1 226 ? -19.051 -34.796 -18.965 1.00 32.03 223 SER C N 1
ATOM 6134 C CA . SER C 1 226 ? -19.183 -34.858 -17.510 1.00 33.71 223 SER C CA 1
ATOM 6135 C C . SER C 1 226 ? -20.502 -35.479 -17.060 1.00 33.56 223 SER C C 1
ATOM 6136 O O . SER C 1 226 ? -20.657 -35.839 -15.893 1.00 36.32 223 SER C O 1
ATOM 6139 N N . LYS C 1 227 ? -21.453 -35.593 -17.980 1.00 34.30 224 LYS C N 1
ATOM 6140 C CA . LYS C 1 227 ? -22.794 -36.077 -17.658 1.00 35.81 224 LYS C CA 1
ATOM 6141 C C . LYS C 1 227 ? -22.870 -37.594 -17.614 1.00 35.22 224 LYS C C 1
ATOM 6142 O O . LYS C 1 227 ? -23.895 -38.159 -17.211 1.00 45.09 224 LYS C O 1
ATOM 6148 N N . GLY C 1 228 ? -21.793 -38.255 -18.030 1.00 30.14 225 GLY C N 1
ATOM 6149 C CA . GLY C 1 228 ? -21.781 -39.708 -18.084 1.00 35.25 225 GLY C CA 1
ATOM 6150 C C . GLY C 1 228 ? -22.028 -40.232 -19.489 1.00 34.95 225 GLY C C 1
ATOM 6151 O O . GLY C 1 228 ? -21.442 -39.740 -20.450 1.00 33.54 225 GLY C O 1
ATOM 6152 N N . VAL C 1 229 ? -22.885 -41.243 -19.611 1.00 31.12 226 VAL C N 1
ATOM 6153 C CA . VAL C 1 229 ? -23.250 -41.780 -20.920 1.00 30.90 226 VAL C CA 1
ATOM 6154 C C . VAL C 1 229 ? -24.724 -42.120 -21.011 1.00 32.07 226 VAL C C 1
ATOM 6155 O O . VAL C 1 229 ? -25.426 -42.191 -20.004 1.00 35.79 226 VAL C O 1
ATOM 6159 N N . TRP C 1 230 ? -25.182 -42.335 -22.237 1.00 29.23 227 TRP C N 1
ATOM 6160 C CA . TRP C 1 230 ? -26.494 -42.895 -22.488 1.00 34.50 227 TRP C CA 1
ATOM 6161 C C . TRP C 1 230 ? -26.326 -44.271 -23.107 1.00 35.88 227 TRP C C 1
ATOM 6162 O O . TRP C 1 230 ? -25.828 -44.395 -24.226 1.00 40.03 227 TRP C O 1
ATOM 6173 N N . LEU C 1 231 ? -26.726 -45.304 -22.372 1.00 30.10 228 LEU C N 1
ATOM 6174 C CA . LEU C 1 231 ? -26.670 -46.673 -22.877 1.00 38.33 228 LEU C CA 1
ATOM 6175 C C . LEU C 1 231 ? -28.017 -47.113 -23.436 1.00 48.50 228 LEU C C 1
ATOM 6176 O O . LEU C 1 231 ? -29.047 -46.911 -22.795 1.00 50.54 228 LEU C O 1
ATOM 6181 N N . SER C 1 232 ? -28.003 -47.715 -24.625 1.00 49.71 229 SER C N 1
ATOM 6182 C CA . SER C 1 232 ? -29.210 -48.282 -25.225 1.00 46.34 229 SER C CA 1
ATOM 6183 C C . SER C 1 232 ? -28.924 -49.639 -25.869 1.00 49.46 229 SER C C 1
ATOM 6184 O O . SER C 1 232 ? -27.895 -49.810 -26.518 1.00 42.91 229 SER C O 1
ATOM 6187 N N . GLN C 1 233 ? -29.835 -50.599 -25.692 1.00 56.58 230 GLN C N 1
ATOM 6188 C CA . GLN C 1 233 ? -29.634 -51.952 -26.221 1.00 59.61 230 GLN C CA 1
ATOM 6189 C C . GLN C 1 233 ? -30.623 -52.364 -27.311 1.00 63.20 230 GLN C C 1
ATOM 6190 O O . GLN C 1 233 ? -30.222 -52.826 -28.375 1.00 66.78 230 GLN C O 1
ATOM 6196 N N . ASN C 1 234 ? -31.914 -52.219 -27.051 1.00 65.95 231 ASN C N 1
ATOM 6197 C CA . ASN C 1 234 ? -32.905 -52.550 -28.066 1.00 74.06 231 ASN C CA 1
ATOM 6198 C C . ASN C 1 234 ? -33.800 -51.348 -28.307 1.00 74.73 231 ASN C C 1
ATOM 6199 O O . ASN C 1 234 ? -34.298 -51.122 -29.410 1.00 73.57 231 ASN C O 1
ATOM 6204 N N . GLY C 1 235 ? -33.970 -50.570 -27.250 1.00 75.82 232 GLY C N 1
ATOM 6205 C CA . GLY C 1 235 ? -34.876 -49.444 -27.225 1.00 72.61 232 GLY C CA 1
ATOM 6206 C C . GLY C 1 235 ? -34.987 -49.107 -25.759 1.00 69.99 232 GLY C C 1
ATOM 6207 O O . GLY C 1 235 ? -35.743 -48.229 -25.350 1.00 75.31 232 GLY C O 1
ATOM 6208 N N . ARG C 1 236 ? -34.214 -49.840 -24.966 1.00 64.36 233 ARG C N 1
ATOM 6209 C CA . ARG C 1 236 ? -34.137 -49.618 -23.535 1.00 66.79 233 ARG C CA 1
ATOM 6210 C C . ARG C 1 236 ? -32.921 -48.748 -23.244 1.00 58.92 233 ARG C C 1
ATOM 6211 O O . ARG C 1 236 ? -31.783 -49.215 -23.315 1.00 57.54 233 ARG C O 1
ATOM 6219 N N . GLY C 1 237 ? -33.164 -47.480 -22.927 1.00 43.14 234 GLY C N 1
ATOM 6220 C CA . GLY C 1 237 ? -32.084 -46.543 -22.688 1.00 44.45 234 GLY C CA 1
ATOM 6221 C C . GLY C 1 237 ? -32.035 -45.975 -21.283 1.00 42.66 234 GLY C C 1
ATOM 6222 O O . GLY C 1 237 ? -33.068 -45.748 -20.657 1.00 42.62 234 GLY C O 1
ATOM 6223 N N . GLN C 1 238 ? -30.828 -45.734 -20.783 1.00 35.79 235 GLN C N 1
ATOM 6224 C CA . GLN C 1 238 ? -30.674 -45.111 -19.478 1.00 40.15 235 GLN C CA 1
ATOM 6225 C C . GLN C 1 238 ? -29.382 -44.313 -19.363 1.00 40.59 235 GLN C C 1
ATOM 6226 O O . GLN C 1 238 ? -28.376 -44.635 -19.995 1.00 44.99 235 GLN C O 1
ATOM 6232 N N . ARG C 1 239 ? -29.426 -43.272 -18.539 1.00 42.01 236 ARG C N 1
ATOM 6233 C CA . ARG C 1 239 ? -28.269 -42.432 -18.284 1.00 35.70 236 ARG C CA 1
ATOM 6234 C C . ARG C 1 239 ? -27.414 -43.037 -17.168 1.00 33.67 236 ARG C C 1
ATOM 6235 O O . ARG C 1 239 ? -27.898 -43.298 -16.062 1.00 37.25 236 ARG C O 1
ATOM 6243 N N . ILE C 1 240 ? -26.144 -43.286 -17.473 1.00 33.96 237 ILE C N 1
ATOM 6244 C CA . ILE C 1 240 ? -25.207 -43.799 -16.479 1.00 32.90 237 ILE C CA 1
ATOM 6245 C C . ILE C 1 240 ? -24.142 -42.748 -16.175 1.00 38.37 237 ILE C C 1
ATOM 6246 O O . ILE C 1 240 ? -23.276 -42.463 -17.015 1.00 32.45 237 ILE C O 1
ATOM 6251 N N . PRO C 1 241 ? -24.209 -42.156 -14.976 1.00 36.97 238 PRO C N 1
ATOM 6252 C CA . PRO C 1 241 ? -23.330 -41.045 -14.603 1.00 36.51 238 PRO C CA 1
ATOM 6253 C C . PRO C 1 241 ? -21.903 -41.507 -14.349 1.00 35.50 238 PRO C C 1
ATOM 6254 O O . PRO C 1 241 ? -21.668 -42.671 -14.018 1.00 30.50 238 PRO C O 1
ATOM 6258 N N . GLY C 1 242 ? -20.959 -40.590 -14.519 1.00 38.44 239 GLY C N 1
ATOM 6259 C CA . GLY C 1 242 ? -19.566 -40.877 -14.262 1.00 28.43 239 GLY C CA 1
ATOM 6260 C C . GLY C 1 242 ? -19.208 -40.455 -12.857 1.00 30.72 239 GLY C C 1
ATOM 6261 O O . GLY C 1 242 ? -20.043 -40.519 -11.945 1.00 40.63 239 GLY C O 1
ATOM 6262 N N . PHE C 1 243 ? -17.971 -40.028 -12.670 1.00 29.12 240 PHE C N 1
ATOM 6263 C CA . PHE C 1 243 ? -17.552 -39.508 -11.385 1.00 31.62 240 PHE C CA 1
ATOM 6264 C C . PHE C 1 243 ? -17.204 -38.032 -11.504 1.00 35.50 240 PHE C C 1
ATOM 6265 O O . PHE C 1 243 ? -16.718 -37.568 -12.543 1.00 36.09 240 PHE C O 1
ATOM 6273 N N . VAL C 1 244 ? -17.484 -37.289 -10.444 1.00 31.82 241 VAL C N 1
ATOM 6274 C CA . VAL C 1 244 ? -17.247 -35.859 -10.446 1.00 31.26 241 VAL C CA 1
ATOM 6275 C C . VAL C 1 244 ? -15.789 -35.604 -10.117 1.00 38.15 241 VAL C C 1
ATOM 6276 O O . VAL C 1 244 ? -15.318 -35.936 -9.032 1.00 36.68 241 VAL C O 1
ATOM 6280 N N . VAL C 1 245 ? -15.066 -35.043 -11.078 1.00 35.84 242 VAL C N 1
ATOM 6281 C CA . VAL C 1 245 ? -13.677 -34.671 -10.870 1.00 38.31 242 VAL C CA 1
ATOM 6282 C C . VAL C 1 245 ? -13.463 -33.290 -11.461 1.00 39.45 242 VAL C C 1
ATOM 6283 O O . VAL C 1 245 ? -14.249 -32.836 -12.282 1.00 32.35 242 VAL C O 1
ATOM 6287 N N . LYS C 1 246 ? -12.405 -32.624 -11.024 1.00 43.10 243 LYS C N 1
ATOM 6288 C CA . LYS C 1 246 ? -12.033 -31.343 -11.591 1.00 43.04 243 LYS C CA 1
ATOM 6289 C C . LYS C 1 246 ? -11.163 -31.626 -12.799 1.00 35.48 243 LYS C C 1
ATOM 6290 O O . LYS C 1 246 ? -10.195 -32.375 -12.706 1.00 37.39 243 LYS C O 1
ATOM 6296 N N . ALA C 1 247 ? -11.512 -31.032 -13.933 1.00 35.50 244 ALA C N 1
ATOM 6297 C CA . ALA C 1 247 ? -10.832 -31.342 -15.181 1.00 32.08 244 ALA C CA 1
ATOM 6298 C C . ALA C 1 247 ? -9.523 -30.575 -15.321 1.00 30.56 244 ALA C C 1
ATOM 6299 O O . ALA C 1 247 ? -9.466 -29.374 -15.069 1.00 40.23 244 ALA C O 1
ATOM 6301 N N . THR C 1 248 ? -8.470 -31.289 -15.706 1.00 30.29 245 THR C N 1
ATOM 6302 C CA . THR C 1 248 ? -7.192 -30.680 -16.042 1.00 28.40 245 THR C CA 1
ATOM 6303 C C . THR C 1 248 ? -7.068 -30.636 -17.572 1.00 32.02 245 THR C C 1
ATOM 6304 O O . THR C 1 248 ? -6.562 -29.669 -18.149 1.00 27.78 245 THR C O 1
ATOM 6308 N N . ASP C 1 249 ? -7.576 -31.682 -18.217 1.00 26.13 246 ASP C N 1
ATOM 6309 C CA . ASP C 1 249 ? -7.420 -31.878 -19.655 1.00 26.32 246 ASP C CA 1
ATOM 6310 C C . ASP C 1 249 ? -8.230 -33.108 -20.046 1.00 26.25 246 ASP C C 1
ATOM 6311 O O . ASP C 1 249 ? -7.949 -34.218 -19.585 1.00 23.77 246 ASP C O 1
ATOM 6316 N N . THR C 1 250 ? -9.255 -32.909 -20.867 1.00 28.81 247 THR C N 1
ATOM 6317 C CA . THR C 1 250 ? -10.143 -33.999 -21.255 1.00 26.79 247 THR C CA 1
ATOM 6318 C C . THR C 1 250 ? -9.744 -34.641 -22.573 1.00 16.92 247 THR C C 1
ATOM 6319 O O . THR C 1 250 ? -10.504 -35.424 -23.126 1.00 26.95 247 THR C O 1
ATOM 6323 N N . THR C 1 251 ? -8.567 -34.305 -23.077 1.00 22.84 248 THR C N 1
ATOM 6324 C CA . THR C 1 251 ? -8.181 -34.732 -24.430 1.00 20.91 248 THR C CA 1
ATOM 6325 C C . THR C 1 251 ? -8.489 -36.211 -24.763 1.00 22.39 248 THR C C 1
ATOM 6326 O O . THR C 1 251 ? -9.214 -36.505 -25.716 1.00 36.65 248 THR C O 1
ATOM 6330 N N . ALA C 1 252 ? -7.957 -37.129 -23.967 1.00 22.42 249 ALA C N 1
ATOM 6331 C CA . ALA C 1 252 ? -8.129 -38.556 -24.244 1.00 26.95 249 ALA C CA 1
ATOM 6332 C C . ALA C 1 252 ? -9.110 -39.219 -23.281 1.00 21.72 249 ALA C C 1
ATOM 6333 O O . ALA C 1 252 ? -8.984 -40.404 -22.976 1.00 19.12 249 ALA C O 1
ATOM 6335 N N . ALA C 1 253 ? -10.088 -38.458 -22.809 1.00 26.70 250 ALA C N 1
ATOM 6336 C CA . ALA C 1 253 ? -11.080 -39.026 -21.898 1.00 28.12 250 ALA C CA 1
ATOM 6337 C C . ALA C 1 253 ? -11.919 -40.081 -22.620 1.00 23.35 250 ALA C C 1
ATOM 6338 O O . ALA C 1 253 ? -12.109 -41.186 -22.118 1.00 24.17 250 ALA C O 1
ATOM 6340 N N . GLY C 1 254 ? -12.407 -39.739 -23.808 1.00 25.35 251 GLY C N 1
ATOM 6341 C CA . GLY C 1 254 ? -13.170 -40.676 -24.613 1.00 22.87 251 GLY C CA 1
ATOM 6342 C C . GLY C 1 254 ? -12.363 -41.892 -25.035 1.00 24.30 251 GLY C C 1
ATOM 6343 O O . GLY C 1 254 ? -12.898 -43.001 -25.147 1.00 21.54 251 GLY C O 1
ATOM 6344 N N . ASP C 1 255 ? -11.071 -41.682 -25.291 1.00 19.52 252 ASP C N 1
ATOM 6345 C CA . ASP C 1 255 ? -10.209 -42.782 -25.665 1.00 15.96 252 ASP C CA 1
ATOM 6346 C C . ASP C 1 255 ? -10.037 -43.728 -24.466 1.00 18.37 252 ASP C C 1
ATOM 6347 O O . ASP C 1 255 ? -10.151 -44.943 -24.610 1.00 21.95 252 ASP C O 1
ATOM 6352 N N . THR C 1 256 ? -9.781 -43.158 -23.291 1.00 20.40 253 THR C N 1
ATOM 6353 C CA . THR C 1 256 ? -9.589 -43.965 -22.085 1.00 20.75 253 THR C CA 1
ATOM 6354 C C . THR C 1 256 ? -10.863 -44.739 -21.822 1.00 19.82 253 THR C C 1
ATOM 6355 O O . THR C 1 256 ? -10.818 -45.922 -21.500 1.00 22.98 253 THR C O 1
ATOM 6359 N N . PHE C 1 257 ? -12.007 -44.087 -22.013 1.00 21.24 254 PHE C N 1
ATOM 6360 C CA . PHE C 1 257 ? -13.296 -44.754 -21.838 1.00 28.81 254 PHE C CA 1
ATOM 6361 C C . PHE C 1 257 ? -13.452 -45.961 -22.771 1.00 27.45 254 PHE C C 1
ATOM 6362 O O . PHE C 1 257 ? -13.760 -47.059 -22.329 1.00 20.92 254 PHE C O 1
ATOM 6370 N N . ASN C 1 258 ? -13.221 -45.759 -24.062 1.00 26.32 255 ASN C N 1
ATOM 6371 C CA . ASN C 1 258 ? -13.325 -46.853 -25.019 1.00 25.52 255 ASN C CA 1
ATOM 6372 C C . ASN C 1 258 ? -12.366 -48.013 -24.718 1.00 25.01 255 ASN C C 1
ATOM 6373 O O . ASN C 1 258 ? -12.760 -49.172 -24.796 1.00 29.15 255 ASN C O 1
ATOM 6378 N N . GLY C 1 259 ? -11.128 -47.699 -24.352 1.00 25.12 256 GLY C N 1
ATOM 6379 C CA . GLY C 1 259 ? -10.133 -48.720 -24.065 1.00 27.65 256 GLY C CA 1
ATOM 6380 C C . GLY C 1 259 ? -10.515 -49.539 -22.835 1.00 27.66 256 GLY C C 1
ATOM 6381 O O . GLY C 1 259 ? -10.434 -50.767 -22.831 1.00 24.84 256 GLY C O 1
ATOM 6382 N N . ALA C 1 260 ? -10.928 -48.839 -21.787 1.00 25.69 257 ALA C N 1
ATOM 6383 C CA . ALA C 1 260 ? -11.306 -49.484 -20.535 1.00 24.37 257 ALA C CA 1
ATOM 6384 C C . ALA C 1 260 ? -12.587 -50.279 -20.703 1.00 28.08 257 ALA C C 1
ATOM 6385 O O . ALA C 1 260 ? -12.711 -51.383 -20.181 1.00 28.52 257 ALA C O 1
ATOM 6387 N N . LEU C 1 261 ? -13.534 -49.721 -21.443 1.00 24.63 258 LEU C N 1
ATOM 6388 C CA . LEU C 1 261 ? -14.815 -50.378 -21.698 1.00 23.49 258 LEU C CA 1
ATOM 6389 C C . LEU C 1 261 ? -14.674 -51.752 -22.367 1.00 29.33 258 LEU C C 1
ATOM 6390 O O . LEU C 1 261 ? -15.233 -52.747 -21.899 1.00 26.98 258 LEU C O 1
ATOM 6395 N N . VAL C 1 262 ? -13.924 -51.811 -23.462 1.00 27.30 259 VAL C N 1
ATOM 6396 C CA . VAL C 1 262 ? -13.780 -53.058 -24.199 1.00 25.18 259 VAL C CA 1
ATOM 6397 C C . VAL C 1 262 ? -13.040 -54.086 -23.355 1.00 27.24 259 VAL C C 1
ATOM 6398 O O . VAL C 1 262 ? -13.328 -55.280 -23.417 1.00 27.45 259 VAL C O 1
ATOM 6402 N N . THR C 1 263 ? -12.087 -53.606 -22.571 1.00 24.74 260 THR C N 1
ATOM 6403 C CA . THR C 1 263 ? -11.289 -54.459 -21.709 1.00 27.84 260 THR C CA 1
ATOM 6404 C C . THR C 1 263 ? -12.231 -55.132 -20.699 1.00 29.80 260 THR C C 1
ATOM 6405 O O . THR C 1 263 ? -12.158 -56.338 -20.489 1.00 28.00 260 THR C O 1
ATOM 6409 N N . GLY C 1 264 ? -13.144 -54.353 -20.126 1.00 30.11 261 GLY C N 1
ATOM 6410 C CA . GLY C 1 264 ? -14.094 -54.874 -19.149 1.00 30.46 261 GLY C CA 1
ATOM 6411 C C . GLY C 1 264 ? -15.027 -55.918 -19.729 1.00 35.24 261 GLY C C 1
ATOM 6412 O O . GLY C 1 264 ? -15.296 -56.948 -19.103 1.00 34.01 261 GLY C O 1
ATOM 6413 N N . LEU C 1 265 ? -15.530 -55.647 -20.925 1.00 33.08 262 LEU C N 1
ATOM 6414 C CA . LEU C 1 265 ? -16.355 -56.602 -21.651 1.00 33.92 262 LEU C CA 1
ATOM 6415 C C . LEU C 1 265 ? -15.559 -57.866 -21.941 1.00 37.51 262 LEU C C 1
ATOM 6416 O O . LEU C 1 265 ? -16.084 -58.979 -21.830 1.00 34.32 262 LEU C O 1
ATOM 6421 N N . LEU C 1 266 ? -14.293 -57.682 -22.312 1.00 31.54 263 LEU C N 1
ATOM 6422 C CA . LEU C 1 266 ? -13.394 -58.796 -22.595 1.00 36.14 263 LEU C CA 1
ATOM 6423 C C . LEU C 1 266 ? -13.271 -59.684 -21.364 1.00 39.15 263 LEU C C 1
ATOM 6424 O O . LEU C 1 266 ? -13.247 -60.911 -21.463 1.00 36.26 263 LEU C O 1
ATOM 6429 N N . GLN C 1 267 ? -13.199 -59.040 -20.206 1.00 38.32 264 GLN C N 1
ATOM 6430 C CA . GLN C 1 267 ? -12.955 -59.722 -18.948 1.00 36.45 264 GLN C CA 1
ATOM 6431 C C . GLN C 1 267 ? -14.254 -60.062 -18.235 1.00 37.88 264 GLN C C 1
ATOM 6432 O O . GLN C 1 267 ? -14.287 -60.200 -17.014 1.00 37.43 264 GLN C O 1
ATOM 6438 N N . GLU C 1 268 ? -15.316 -60.181 -19.026 1.00 38.41 265 GLU C N 1
ATOM 6439 C CA . GLU C 1 268 ? -16.617 -60.677 -18.574 1.00 39.67 265 GLU C CA 1
ATOM 6440 C C . GLU C 1 268 ? -17.349 -59.803 -17.550 1.00 38.92 265 GLU C C 1
ATOM 6441 O O . GLU C 1 268 ? -18.169 -60.303 -16.776 1.00 36.74 265 GLU C O 1
ATOM 6447 N N . MET C 1 269 ? -17.072 -58.502 -17.554 1.00 36.93 266 MET C N 1
ATOM 6448 C CA . MET C 1 269 ? -17.870 -57.585 -16.751 1.00 38.49 266 MET C CA 1
ATOM 6449 C C . MET C 1 269 ? -19.218 -57.435 -17.431 1.00 40.31 266 MET C C 1
ATOM 6450 O O . MET C 1 269 ? -19.286 -57.340 -18.655 1.00 33.93 266 MET C O 1
ATOM 6455 N N . PRO C 1 270 ? -20.305 -57.457 -16.642 1.00 38.99 267 PRO C N 1
ATOM 6456 C CA . PRO C 1 270 ? -21.618 -57.146 -17.205 1.00 37.88 267 PRO C CA 1
ATOM 6457 C C . PRO C 1 270 ? -21.533 -55.757 -17.800 1.00 34.53 267 PRO C C 1
ATOM 6458 O O . PRO C 1 270 ? -20.794 -54.933 -17.263 1.00 38.96 267 PRO C O 1
ATOM 6462 N N . LEU C 1 271 ? -22.259 -55.511 -18.882 1.00 31.91 268 LEU C N 1
ATOM 6463 C CA . LEU C 1 271 ? -22.164 -54.249 -19.618 1.00 34.37 268 LEU C CA 1
ATOM 6464 C C . LEU C 1 271 ? -22.159 -52.992 -18.731 1.00 40.44 268 LEU C C 1
ATOM 6465 O O . LEU C 1 271 ? -21.262 -52.146 -18.838 1.00 34.67 268 LEU C O 1
ATOM 6470 N N . GLU C 1 272 ? -23.143 -52.884 -17.841 1.00 33.61 269 GLU C N 1
ATOM 6471 C CA . GLU C 1 272 ? -23.240 -51.728 -16.957 1.00 33.75 269 GLU C CA 1
ATOM 6472 C C . GLU C 1 272 ? -22.045 -51.596 -16.004 1.00 33.20 269 GLU C C 1
ATOM 6473 O O . GLU C 1 272 ? -21.677 -50.488 -15.612 1.00 33.22 269 GLU C O 1
ATOM 6479 N N . SER C 1 273 ? -21.442 -52.720 -15.623 1.00 32.80 270 SER C N 1
ATOM 6480 C CA . SER C 1 273 ? -20.274 -52.686 -14.747 1.00 28.43 270 SER C CA 1
ATOM 6481 C C . SER C 1 273 ? -19.029 -52.255 -15.531 1.00 27.12 270 SER C C 1
ATOM 6482 O O . SER C 1 273 ? -18.145 -51.593 -14.990 1.00 32.44 270 SER C O 1
ATOM 6485 N N . ALA C 1 274 ? -18.970 -52.653 -16.794 1.00 25.29 271 ALA C N 1
ATOM 6486 C CA . ALA C 1 274 ? -17.842 -52.290 -17.664 1.00 28.68 271 ALA C CA 1
ATOM 6487 C C . ALA C 1 274 ? -17.835 -50.792 -17.945 1.00 26.26 271 ALA C C 1
ATOM 6488 O O . ALA C 1 274 ? -16.775 -50.182 -18.141 1.00 24.98 271 ALA C O 1
ATOM 6490 N N . ILE C 1 275 ? -19.029 -50.213 -17.999 1.00 30.40 272 ILE C N 1
ATOM 6491 C CA . ILE C 1 275 ? -19.185 -48.773 -18.160 1.00 30.49 272 ILE C CA 1
ATOM 6492 C C . ILE C 1 275 ? -18.713 -48.045 -16.895 1.00 31.99 272 ILE C C 1
ATOM 6493 O O . ILE C 1 275 ? -17.993 -47.052 -16.979 1.00 30.52 272 ILE C O 1
ATOM 6498 N N . LYS C 1 276 ? -19.092 -48.549 -15.719 1.00 26.35 273 LYS C N 1
ATOM 6499 C CA . LYS C 1 276 ? -18.650 -47.935 -14.472 1.00 21.14 273 LYS C CA 1
ATOM 6500 C C . LYS C 1 276 ? -17.134 -48.015 -14.345 1.00 30.36 273 LYS C C 1
ATOM 6501 O O . LYS C 1 276 ? -16.479 -47.068 -13.890 1.00 27.61 273 LYS C O 1
ATOM 6507 N N . PHE C 1 277 ? -16.590 -49.162 -14.744 1.00 24.99 274 PHE C N 1
ATOM 6508 C CA . PHE C 1 277 ? -15.149 -49.371 -14.832 1.00 29.23 274 PHE C CA 1
ATOM 6509 C C . PHE C 1 277 ? -14.506 -48.310 -15.733 1.00 29.85 274 PHE C C 1
ATOM 6510 O O . PHE C 1 277 ? -13.551 -47.645 -15.339 1.00 26.61 274 PHE C O 1
ATOM 6518 N N . ALA C 1 278 ? -15.058 -48.150 -16.929 1.00 26.00 275 ALA C N 1
ATOM 6519 C CA . ALA C 1 278 ? -14.555 -47.159 -17.886 1.00 28.49 275 ALA C CA 1
ATOM 6520 C C . ALA C 1 278 ? -14.714 -45.709 -17.394 1.00 25.75 275 ALA C C 1
ATOM 6521 O O . ALA C 1 278 ? -13.843 -44.864 -17.634 1.00 24.98 275 ALA C O 1
ATOM 6523 N N . HIS C 1 279 ? -15.813 -45.420 -16.691 1.00 22.16 276 HIS C N 1
ATOM 6524 C CA . HIS C 1 279 ? -15.997 -44.101 -16.081 1.00 25.08 276 HIS C CA 1
ATOM 6525 C C . HIS C 1 279 ? -14.889 -43.770 -15.086 1.00 27.80 276 HIS C C 1
ATOM 6526 O O . HIS C 1 279 ? -14.432 -42.639 -15.012 1.00 26.82 276 HIS C O 1
ATOM 6533 N N . ALA C 1 280 ? -14.480 -44.752 -14.286 1.00 27.07 277 ALA C N 1
ATOM 6534 C CA . ALA C 1 280 ? -13.412 -44.525 -13.328 1.00 25.13 277 ALA C CA 1
ATOM 6535 C C . ALA C 1 280 ? -12.095 -44.250 -14.056 1.00 24.62 277 ALA C C 1
ATOM 6536 O O . ALA C 1 280 ? -11.367 -43.330 -13.718 1.00 24.03 277 ALA C O 1
ATOM 6538 N N . ALA C 1 281 ? -11.802 -45.073 -15.048 1.00 23.95 278 ALA C N 1
ATOM 6539 C CA . ALA C 1 281 ? -10.560 -44.931 -15.803 1.00 19.06 278 ALA C CA 1
ATOM 6540 C C . ALA C 1 281 ? -10.523 -43.558 -16.472 1.00 27.63 278 ALA C C 1
ATOM 6541 O O . ALA C 1 281 ? -9.537 -42.830 -16.367 1.00 24.96 278 ALA C O 1
ATOM 6543 N N . ALA C 1 282 ? -11.618 -43.200 -17.124 1.00 21.08 279 ALA C N 1
ATOM 6544 C CA . ALA C 1 282 ? -11.703 -41.912 -17.813 1.00 22.72 279 ALA C CA 1
ATOM 6545 C C . ALA C 1 282 ? -11.657 -40.732 -16.834 1.00 21.64 279 ALA C C 1
ATOM 6546 O O . ALA C 1 282 ? -11.001 -39.723 -17.097 1.00 24.62 279 ALA C O 1
ATOM 6548 N N . ALA C 1 283 ? -12.345 -40.865 -15.692 1.00 23.37 280 ALA C N 1
ATOM 6549 C CA . ALA C 1 283 ? -12.399 -39.772 -14.724 1.00 21.93 280 ALA C CA 1
ATOM 6550 C C . ALA C 1 283 ? -11.027 -39.438 -14.191 1.00 19.53 280 ALA C C 1
ATOM 6551 O O . ALA C 1 283 ? -10.657 -38.273 -14.099 1.00 25.00 280 ALA C O 1
ATOM 6553 N N . ILE C 1 284 ? -10.263 -40.464 -13.843 1.00 23.67 281 ILE C N 1
ATOM 6554 C CA . ILE C 1 284 ? -8.891 -40.263 -13.409 1.00 24.75 281 ILE C CA 1
ATOM 6555 C C . ILE C 1 284 ? -8.116 -39.537 -14.503 1.00 28.59 281 ILE C C 1
ATOM 6556 O O . ILE C 1 284 ? -7.373 -38.597 -14.228 1.00 22.96 281 ILE C O 1
ATOM 6561 N N . SER C 1 285 ? -8.317 -39.963 -15.745 1.00 20.31 282 SER C N 1
ATOM 6562 C CA . SER C 1 285 ? -7.513 -39.424 -16.852 1.00 22.13 282 SER C CA 1
ATOM 6563 C C . SER C 1 285 ? -7.814 -37.938 -17.015 1.00 26.72 282 SER C C 1
ATOM 6564 O O . SER C 1 285 ? -6.922 -37.145 -17.306 1.00 24.38 282 SER C O 1
ATOM 6567 N N . VAL C 1 286 ? -9.061 -37.568 -16.746 1.00 19.89 283 VAL C N 1
ATOM 6568 C CA . VAL C 1 286 ? -9.517 -36.191 -16.866 1.00 26.84 283 VAL C CA 1
ATOM 6569 C C . VAL C 1 286 ? -8.729 -35.251 -15.958 1.00 30.80 283 VAL C C 1
ATOM 6570 O O . VAL C 1 286 ? -8.483 -34.077 -16.289 1.00 29.56 283 VAL C O 1
ATOM 6574 N N . THR C 1 287 ? -8.288 -35.787 -14.831 1.00 27.58 284 THR C N 1
ATOM 6575 C CA . THR C 1 287 ? -7.534 -35.007 -13.867 1.00 26.61 284 THR C CA 1
ATOM 6576 C C . THR C 1 287 ? -6.052 -34.898 -14.225 1.00 29.21 284 THR C C 1
ATOM 6577 O O . THR C 1 287 ? -5.282 -34.282 -13.488 1.00 29.83 284 THR C O 1
ATOM 6581 N N . ARG C 1 288 ? -5.657 -35.493 -15.351 1.00 28.37 285 ARG C N 1
ATOM 6582 C CA . ARG C 1 288 ? -4.258 -35.489 -15.771 1.00 25.00 285 ARG C CA 1
ATOM 6583 C C . ARG C 1 288 ? -4.095 -34.923 -17.178 1.00 25.82 285 ARG C C 1
ATOM 6584 O O . ARG C 1 288 ? -5.035 -34.958 -17.984 1.00 24.80 285 ARG C O 1
ATOM 6592 N N . PHE C 1 289 ? -2.892 -34.429 -17.457 1.00 28.26 286 PHE C N 1
ATOM 6593 C CA . PHE C 1 289 ? -2.601 -33.708 -18.699 1.00 24.37 286 PHE C CA 1
ATOM 6594 C C . PHE C 1 289 ? -1.999 -34.608 -19.777 1.00 23.06 286 PHE C C 1
ATOM 6595 O O . PHE C 1 289 ? -1.217 -35.514 -19.477 1.00 24.80 286 PHE C O 1
ATOM 6603 N N . GLY C 1 290 ? -2.325 -34.313 -21.037 1.00 29.09 287 GLY C N 1
ATOM 6604 C CA . GLY C 1 290 ? -1.746 -35.022 -22.167 1.00 23.79 287 GLY C CA 1
ATOM 6605 C C . GLY C 1 290 ? -2.517 -36.278 -22.517 1.00 28.50 287 GLY C C 1
ATOM 6606 O O . GLY C 1 290 ? -3.247 -36.817 -21.688 1.00 27.92 287 GLY C O 1
ATOM 6607 N N . ALA C 1 291 ? -2.348 -36.761 -23.744 1.00 23.29 288 ALA C N 1
ATOM 6608 C CA . ALA C 1 291 ? -3.092 -37.922 -24.209 1.00 21.14 288 ALA C CA 1
ATOM 6609 C C . ALA C 1 291 ? -2.707 -39.206 -23.451 1.00 24.42 288 ALA C C 1
ATOM 6610 O O . ALA C 1 291 ? -3.382 -39.607 -22.494 1.00 21.69 288 ALA C O 1
ATOM 6612 N N . GLN C 1 292 ? -1.631 -39.854 -23.871 1.00 24.41 289 GLN C N 1
ATOM 6613 C CA . GLN C 1 292 ? -1.261 -41.125 -23.252 1.00 21.73 289 GLN C CA 1
ATOM 6614 C C . GLN C 1 292 ? -0.701 -40.956 -21.847 1.00 23.81 289 GLN C C 1
ATOM 6615 O O . GLN C 1 292 ? -0.731 -41.894 -21.048 1.00 25.18 289 GLN C O 1
ATOM 6621 N N . THR C 1 293 ? -0.239 -39.752 -21.529 1.00 25.09 290 THR C N 1
ATOM 6622 C CA . THR C 1 293 ? 0.315 -39.465 -20.208 1.00 23.21 290 THR C CA 1
ATOM 6623 C C . THR C 1 293 ? -0.764 -39.414 -19.122 1.00 27.13 290 THR C C 1
ATOM 6624 O O . THR C 1 293 ? -0.459 -39.522 -17.938 1.00 27.87 290 THR C O 1
ATOM 6628 N N . SER C 1 294 ? -2.014 -39.244 -19.537 1.00 22.46 291 SER C N 1
ATOM 6629 C CA . SER C 1 294 ? -3.137 -39.139 -18.599 1.00 27.30 291 SER C CA 1
ATOM 6630 C C . SER C 1 294 ? -3.753 -40.499 -18.263 1.00 26.12 291 SER C C 1
ATOM 6631 O O . SER C 1 294 ? -4.525 -40.631 -17.307 1.00 27.27 291 SER C O 1
ATOM 6634 N N . ILE C 1 295 ? -3.402 -41.515 -19.043 1.00 24.15 292 ILE C N 1
ATOM 6635 C CA . ILE C 1 295 ? -4.065 -42.804 -18.938 1.00 27.07 292 ILE C CA 1
ATOM 6636 C C . ILE C 1 295 ? -3.580 -43.566 -17.707 1.00 23.33 292 ILE C C 1
ATOM 6637 O O . ILE C 1 295 ? -2.396 -43.830 -17.555 1.00 25.14 292 ILE C O 1
ATOM 6642 N N . PRO C 1 296 ? -4.510 -43.904 -16.805 1.00 26.58 293 PRO C N 1
ATOM 6643 C CA . PRO C 1 296 ? -4.142 -44.539 -15.536 1.00 27.17 293 PRO C CA 1
ATOM 6644 C C . PRO C 1 296 ? -3.760 -46.016 -15.653 1.00 27.22 293 PRO C C 1
ATOM 6645 O O . PRO C 1 296 ? -3.942 -46.616 -16.705 1.00 28.94 293 PRO C O 1
ATOM 6649 N N . THR C 1 297 ? -3.228 -46.574 -14.564 1.00 28.29 294 THR C N 1
ATOM 6650 C CA . THR C 1 297 ? -2.963 -48.011 -14.443 1.00 28.79 294 THR C CA 1
ATOM 6651 C C . THR C 1 297 ? -4.205 -48.743 -13.943 1.00 33.18 294 THR C C 1
ATOM 6652 O O . THR C 1 297 ? -5.097 -48.133 -13.343 1.00 29.47 294 THR C O 1
ATOM 6656 N N . ARG C 1 298 ? -4.258 -50.050 -14.189 1.00 32.89 295 ARG C N 1
ATOM 6657 C CA . ARG C 1 298 ? -5.353 -50.883 -13.701 1.00 34.15 295 ARG C CA 1
ATOM 6658 C C . ARG C 1 298 ? -5.479 -50.766 -12.191 1.00 30.73 295 ARG C C 1
ATOM 6659 O O . ARG C 1 298 ? -6.586 -50.732 -11.665 1.00 31.87 295 ARG C O 1
ATOM 6667 N N . ALA C 1 299 ? -4.345 -50.684 -11.501 1.00 36.62 296 ALA C N 1
ATOM 6668 C CA . ALA C 1 299 ? -4.338 -50.591 -10.040 1.00 25.33 296 ALA C CA 1
ATOM 6669 C C . ALA C 1 299 ? -5.009 -49.306 -9.552 1.00 24.86 296 ALA C C 1
ATOM 6670 O O . ALA C 1 299 ? -5.781 -49.315 -8.585 1.00 27.33 296 ALA C O 1
ATOM 6672 N N . GLU C 1 300 ? -4.701 -48.199 -10.224 1.00 29.89 297 GLU C N 1
ATOM 6673 C CA . GLU C 1 300 ? -5.256 -46.903 -9.864 1.00 26.56 297 GLU C CA 1
ATOM 6674 C C . GLU C 1 300 ? -6.761 -46.927 -10.057 1.00 30.65 297 GLU C C 1
ATOM 6675 O O . GLU C 1 300 ? -7.517 -46.390 -9.239 1.00 26.11 297 GLU C O 1
ATOM 6681 N N . VAL C 1 301 ? -7.197 -47.570 -11.135 1.00 25.59 298 VAL C N 1
ATOM 6682 C CA . VAL C 1 301 ? -8.616 -47.672 -11.431 1.00 29.84 298 VAL C CA 1
ATOM 6683 C C . VAL C 1 301 ? -9.330 -48.519 -10.378 1.00 32.86 298 VAL C C 1
ATOM 6684 O O . VAL C 1 301 ? -10.416 -48.166 -9.911 1.00 30.02 298 VAL C O 1
ATOM 6688 N N . GLU C 1 302 ? -8.703 -49.626 -10.001 1.00 28.08 299 GLU C N 1
ATOM 6689 C CA . GLU C 1 302 ? -9.236 -50.511 -8.971 1.00 27.19 299 GLU C CA 1
ATOM 6690 C C . GLU C 1 302 ? -9.358 -49.813 -7.622 1.00 31.05 299 GLU C C 1
ATOM 6691 O O . GLU C 1 302 ? -10.368 -49.968 -6.936 1.00 30.00 299 GLU C O 1
ATOM 6697 N N . ALA C 1 303 ? -8.334 -49.054 -7.240 1.00 29.47 300 ALA C N 1
ATOM 6698 C CA . ALA C 1 303 ? -8.346 -48.339 -5.966 1.00 33.82 300 ALA C CA 1
ATOM 6699 C C . ALA C 1 303 ? -9.437 -47.275 -5.959 1.00 32.11 300 ALA C C 1
ATOM 6700 O O . ALA C 1 303 ? -10.167 -47.114 -4.969 1.00 30.99 300 ALA C O 1
ATOM 6702 N N . PHE C 1 304 ? -9.533 -46.542 -7.070 1.00 28.00 301 PHE C N 1
ATOM 6703 C CA . PHE C 1 304 ? -10.588 -45.557 -7.246 1.00 23.43 301 PHE C CA 1
ATOM 6704 C C . PHE C 1 304 ? -11.955 -46.205 -7.054 1.00 29.73 301 PHE C C 1
ATOM 6705 O O . PHE C 1 304 ? -12.808 -45.678 -6.328 1.00 28.10 301 PHE C O 1
ATOM 6713 N N . LEU C 1 305 ? -12.164 -47.345 -7.707 1.00 27.91 302 LEU C N 1
ATOM 6714 C CA . LEU C 1 305 ? -13.443 -48.036 -7.626 1.00 26.42 302 LEU C CA 1
ATOM 6715 C C . LEU C 1 305 ? -13.682 -48.587 -6.217 1.00 33.95 302 LEU C C 1
ATOM 6716 O O . LEU C 1 305 ? -14.829 -48.666 -5.763 1.00 29.50 302 LEU C O 1
ATOM 6721 N N . ALA C 1 306 ? -12.599 -48.953 -5.533 1.00 31.77 303 ALA C N 1
ATOM 6722 C CA . ALA C 1 306 ? -12.700 -49.459 -4.161 1.00 26.57 303 ALA C CA 1
ATOM 6723 C C . ALA C 1 306 ? -13.148 -48.345 -3.218 1.00 27.31 303 ALA C C 1
ATOM 6724 O O . ALA C 1 306 ? -13.890 -48.586 -2.268 1.00 28.14 303 ALA C O 1
ATOM 6726 N N . GLU C 1 307 ? -12.701 -47.125 -3.496 1.00 27.82 304 GLU C N 1
ATOM 6727 C CA . GLU C 1 307 ? -13.093 -45.971 -2.701 1.00 28.87 304 GLU C CA 1
ATOM 6728 C C . GLU C 1 307 ? -14.501 -45.476 -3.051 1.00 27.81 304 GLU C C 1
ATOM 6729 O O . GLU C 1 307 ? -15.220 -44.983 -2.174 1.00 30.99 304 GLU C O 1
ATOM 6735 N N . HIS C 1 308 ? -14.895 -45.620 -4.321 1.00 27.17 305 HIS C N 1
ATOM 6736 C CA . HIS C 1 308 ? -16.110 -44.965 -4.833 1.00 29.13 305 HIS C CA 1
ATOM 6737 C C . HIS C 1 308 ? -17.241 -45.867 -5.329 1.00 30.31 305 HIS C C 1
ATOM 6738 O O . HIS C 1 308 ? -18.031 -45.457 -6.183 1.00 33.49 305 HIS C O 1
ATOM 6745 N N . SER C 1 309 ? -17.337 -47.077 -4.795 1.00 43.84 306 SER C N 1
ATOM 6746 C CA . SER C 1 309 ? -18.443 -47.955 -5.166 1.00 40.06 306 SER C CA 1
ATOM 6747 C C . SER C 1 309 ? -18.688 -49.051 -4.138 1.00 39.55 306 SER C C 1
ATOM 6748 O O . SER C 1 309 ? -19.808 -49.561 -4.031 1.00 45.80 306 SER C O 1
ATOM 6751 N N . MET D 1 4 ? 34.306 -9.601 -34.362 1.00 59.89 1 MET D N 1
ATOM 6752 C CA . MET D 1 4 ? 33.449 -8.441 -34.151 1.00 44.70 1 MET D CA 1
ATOM 6753 C C . MET D 1 4 ? 32.668 -8.130 -35.423 1.00 38.16 1 MET D C 1
ATOM 6754 O O . MET D 1 4 ? 33.136 -7.391 -36.304 1.00 36.32 1 MET D O 1
ATOM 6759 N N . ASN D 1 5 ? 31.486 -8.721 -35.532 1.00 30.64 2 ASN D N 1
ATOM 6760 C CA . ASN D 1 5 ? 30.630 -8.453 -36.678 1.00 25.76 2 ASN D CA 1
ATOM 6761 C C . ASN D 1 5 ? 30.184 -7.006 -36.708 1.00 25.86 2 ASN D C 1
ATOM 6762 O O . ASN D 1 5 ? 29.992 -6.385 -35.658 1.00 24.49 2 ASN D O 1
ATOM 6767 N N . LYS D 1 6 ? 30.054 -6.458 -37.912 1.00 25.60 3 LYS D N 1
ATOM 6768 C CA . LYS D 1 6 ? 29.636 -5.072 -38.057 1.00 24.61 3 LYS D CA 1
ATOM 6769 C C . LYS D 1 6 ? 28.153 -4.945 -37.745 1.00 19.23 3 LYS D C 1
ATOM 6770 O O . LYS D 1 6 ? 27.692 -3.887 -37.334 1.00 20.64 3 LYS D O 1
ATOM 6776 N N . LEU D 1 7 ? 27.424 -6.035 -37.949 1.00 22.49 4 LEU D N 1
ATOM 6777 C CA . LEU D 1 7 ? 26.002 -6.080 -37.631 1.00 18.16 4 LEU D CA 1
ATOM 6778 C C . LEU D 1 7 ? 25.745 -7.137 -36.573 1.00 14.83 4 LEU D C 1
ATOM 6779 O O . LEU D 1 7 ? 26.198 -8.277 -36.706 1.00 20.53 4 LEU D O 1
ATOM 6784 N N . VAL D 1 8 ? 25.001 -6.768 -35.534 1.00 16.02 5 VAL D N 1
ATOM 6785 C CA . VAL D 1 8 ? 24.474 -7.767 -34.605 1.00 13.11 5 VAL D CA 1
ATOM 6786 C C . VAL D 1 8 ? 22.950 -7.741 -34.683 1.00 15.42 5 VAL D C 1
ATOM 6787 O O . VAL D 1 8 ? 22.354 -6.673 -34.639 1.00 18.16 5 VAL D O 1
ATOM 6791 N N . VAL D 1 9 ? 22.348 -8.915 -34.860 1.00 16.83 6 VAL D N 1
ATOM 6792 C CA . VAL D 1 9 ? 20.899 -9.075 -34.736 1.00 21.95 6 VAL D CA 1
ATOM 6793 C C . VAL D 1 9 ? 20.583 -9.801 -33.437 1.00 20.23 6 VAL D C 1
ATOM 6794 O O . VAL D 1 9 ? 21.191 -10.818 -33.113 1.00 17.28 6 VAL D O 1
ATOM 6798 N N . LEU D 1 10 ? 19.639 -9.256 -32.689 1.00 18.99 7 LEU D N 1
ATOM 6799 C CA . LEU D 1 10 ? 19.169 -9.912 -31.484 1.00 21.17 7 LEU D CA 1
ATOM 6800 C C . LEU D 1 10 ? 17.672 -10.116 -31.673 1.00 24.01 7 LEU D C 1
ATOM 6801 O O . LEU D 1 10 ? 16.961 -9.171 -31.995 1.00 17.06 7 LEU D O 1
ATOM 6806 N N . GLY D 1 11 ? 17.194 -11.340 -31.480 1.00 21.02 8 GLY D N 1
ATOM 6807 C CA . GLY D 1 11 ? 15.780 -11.594 -31.651 1.00 17.76 8 GLY D CA 1
ATOM 6808 C C . GLY D 1 11 ? 15.394 -13.043 -31.514 1.00 19.58 8 GLY D C 1
ATOM 6809 O O . GLY D 1 11 ? 16.172 -13.879 -31.039 1.00 17.43 8 GLY D O 1
ATOM 6810 N N . SER D 1 12 ? 14.178 -13.325 -31.959 1.00 16.88 9 SER D N 1
ATOM 6811 C CA . SER D 1 12 ? 13.509 -14.583 -31.689 1.00 16.34 9 SER D CA 1
ATOM 6812 C C . SER D 1 12 ? 13.857 -15.624 -32.734 1.00 20.35 9 SER D C 1
ATOM 6813 O O . SER D 1 12 ? 14.292 -15.304 -33.857 1.00 19.39 9 SER D O 1
ATOM 6816 N N . VAL D 1 13 ? 13.673 -16.883 -32.360 1.00 17.18 10 VAL D N 1
ATOM 6817 C CA . VAL D 1 13 ? 13.699 -17.981 -33.327 1.00 19.16 10 VAL D CA 1
ATOM 6818 C C . VAL D 1 13 ? 12.471 -18.842 -33.069 1.00 15.80 10 VAL D C 1
ATOM 6819 O O . VAL D 1 13 ? 12.223 -19.266 -31.937 1.00 18.97 10 VAL D O 1
ATOM 6823 N N . ASN D 1 14 ? 11.687 -19.085 -34.120 1.00 17.65 11 ASN D N 1
ATOM 6824 C CA . ASN D 1 14 ? 10.481 -19.887 -33.986 1.00 24.20 11 ASN D CA 1
ATOM 6825 C C . ASN D 1 14 ? 10.497 -21.071 -34.937 1.00 30.69 11 ASN D C 1
ATOM 6826 O O . ASN D 1 14 ? 11.092 -21.027 -36.014 1.00 23.11 11 ASN D O 1
ATOM 6831 N N . ALA D 1 15 ? 9.816 -22.125 -34.527 1.00 25.83 12 ALA D N 1
ATOM 6832 C CA . ALA D 1 15 ? 9.450 -23.189 -35.435 1.00 22.25 12 ALA D CA 1
ATOM 6833 C C . ALA D 1 15 ? 7.978 -22.985 -35.772 1.00 20.09 12 ALA D C 1
ATOM 6834 O O . ALA D 1 15 ? 7.084 -23.109 -34.908 1.00 18.17 12 ALA D O 1
ATOM 6836 N N . ASP D 1 16 ? 7.705 -22.645 -37.026 1.00 14.75 13 ASP D N 1
ATOM 6837 C CA . ASP D 1 16 ? 6.340 -22.413 -37.424 1.00 15.13 13 ASP D CA 1
ATOM 6838 C C . ASP D 1 16 ? 5.688 -23.723 -37.860 1.00 22.42 13 ASP D C 1
ATOM 6839 O O . ASP D 1 16 ? 6.100 -24.337 -38.840 1.00 27.83 13 ASP D O 1
ATOM 6844 N N . HIS D 1 17 ? 4.684 -24.155 -37.103 1.00 20.55 14 HIS D N 1
ATOM 6845 C CA . HIS D 1 17 ? 3.907 -25.338 -37.438 1.00 19.15 14 HIS D CA 1
ATOM 6846 C C . HIS D 1 17 ? 2.645 -24.897 -38.156 1.00 18.28 14 HIS D C 1
ATOM 6847 O O . HIS D 1 17 ? 1.738 -24.321 -37.537 1.00 20.48 14 HIS D O 1
ATOM 6854 N N . VAL D 1 18 ? 2.575 -25.183 -39.450 1.00 20.96 15 VAL D N 1
ATOM 6855 C CA . VAL D 1 18 ? 1.478 -24.681 -40.271 1.00 22.89 15 VAL D CA 1
ATOM 6856 C C . VAL D 1 18 ? 0.596 -25.823 -40.757 1.00 17.97 15 VAL D C 1
ATOM 6857 O O . VAL D 1 18 ? 1.100 -26.823 -41.275 1.00 26.60 15 VAL D O 1
ATOM 6861 N N . LEU D 1 19 ? -0.713 -25.676 -40.543 1.00 20.44 16 LEU D N 1
ATOM 6862 C CA . LEU D 1 19 ? -1.706 -26.663 -40.952 1.00 19.60 16 LEU D CA 1
ATOM 6863 C C . LEU D 1 19 ? -2.873 -25.984 -41.682 1.00 24.18 16 LEU D C 1
ATOM 6864 O O . LEU D 1 19 ? -3.383 -24.953 -41.244 1.00 25.76 16 LEU D O 1
ATOM 6869 N N . GLN D 1 20 ? -3.305 -26.565 -42.792 1.00 22.35 17 GLN D N 1
ATOM 6870 C CA . GLN D 1 20 ? -4.503 -26.073 -43.456 1.00 24.65 17 GLN D CA 1
ATOM 6871 C C . GLN D 1 20 ? -5.723 -26.777 -42.876 1.00 29.76 17 GLN D C 1
ATOM 6872 O O . GLN D 1 20 ? -5.717 -27.997 -42.692 1.00 29.17 17 GLN D O 1
ATOM 6878 N N . VAL D 1 21 ? -6.753 -26.008 -42.545 1.00 27.53 18 VAL D N 1
ATOM 6879 C CA . VAL D 1 21 ? -7.950 -26.582 -41.944 1.00 27.10 18 VAL D CA 1
ATOM 6880 C C . VAL D 1 21 ? -9.223 -26.170 -42.706 1.00 33.32 18 VAL D C 1
ATOM 6881 O O . VAL D 1 21 ? -9.242 -25.140 -43.372 1.00 33.88 18 VAL D O 1
ATOM 6885 N N . PRO D 1 22 ? -10.286 -26.986 -42.616 1.00 45.15 19 PRO D N 1
ATOM 6886 C CA . PRO D 1 22 ? -11.529 -26.670 -43.331 1.00 47.19 19 PRO D CA 1
ATOM 6887 C C . PRO D 1 22 ? -12.290 -25.495 -42.715 1.00 49.18 19 PRO D C 1
ATOM 6888 O O . PRO D 1 22 ? -12.865 -24.693 -43.449 1.00 53.15 19 PRO D O 1
ATOM 6892 N N . SER D 1 23 ? -12.290 -25.399 -41.388 1.00 45.47 20 SER D N 1
ATOM 6893 C CA . SER D 1 23 ? -12.982 -24.320 -40.692 1.00 41.81 20 SER D CA 1
ATOM 6894 C C . SER D 1 23 ? -12.115 -23.777 -39.565 1.00 45.57 20 SER D C 1
ATOM 6895 O O . SER D 1 23 ? -11.087 -24.361 -39.232 1.00 41.91 20 SER D O 1
ATOM 6898 N N . PHE D 1 24 ? -12.531 -22.661 -38.976 1.00 49.13 21 PHE D N 1
ATOM 6899 C CA . PHE D 1 24 ? -11.760 -22.044 -37.903 1.00 51.26 21 PHE D CA 1
ATOM 6900 C C . PHE D 1 24 ? -11.844 -22.871 -36.617 1.00 51.50 21 PHE D C 1
ATOM 6901 O O . PHE D 1 24 ? -12.937 -23.159 -36.128 1.00 54.71 21 PHE D O 1
ATOM 6909 N N . PRO D 1 25 ? -10.679 -23.257 -36.070 1.00 48.73 22 PRO D N 1
ATOM 6910 C CA . PRO D 1 25 ? -10.567 -24.126 -34.891 1.00 49.71 22 PRO D CA 1
ATOM 6911 C C . PRO D 1 25 ? -11.320 -23.599 -33.674 1.00 50.10 22 PRO D C 1
ATOM 6912 O O . PRO D 1 25 ? -11.371 -22.391 -33.444 1.00 48.80 22 PRO D O 1
ATOM 6916 N N . ARG D 1 26 ? -11.892 -24.518 -32.904 1.00 52.39 23 ARG D N 1
ATOM 6917 C CA . ARG D 1 26 ? -12.660 -24.183 -31.712 1.00 49.90 23 ARG D CA 1
ATOM 6918 C C . ARG D 1 26 ? -12.745 -25.444 -30.860 1.00 48.70 23 ARG D C 1
ATOM 6919 O O . ARG D 1 26 ? -12.531 -26.548 -31.372 1.00 37.89 23 ARG D O 1
ATOM 6927 N N . PRO D 1 27 ? -13.053 -25.293 -29.558 1.00 49.83 24 PRO D N 1
ATOM 6928 C CA . PRO D 1 27 ? -13.102 -26.513 -28.747 1.00 42.23 24 PRO D CA 1
ATOM 6929 C C . PRO D 1 27 ? -14.230 -27.414 -29.227 1.00 41.99 24 PRO D C 1
ATOM 6930 O O . PRO D 1 27 ? -15.176 -26.926 -29.850 1.00 45.38 24 PRO D O 1
ATOM 6934 N N . GLY D 1 28 ? -14.127 -28.709 -28.951 1.00 49.63 25 GLY D N 1
ATOM 6935 C CA . GLY D 1 28 ? -15.150 -29.649 -29.359 1.00 53.78 25 GLY D CA 1
ATOM 6936 C C . GLY D 1 28 ? -14.559 -30.805 -30.136 1.00 55.62 25 GLY D C 1
ATOM 6937 O O . GLY D 1 28 ? -13.581 -31.423 -29.709 1.00 62.38 25 GLY D O 1
ATOM 6938 N N . GLU D 1 29 ? -15.158 -31.096 -31.285 1.00 45.48 26 GLU D N 1
ATOM 6939 C CA . GLU D 1 29 ? -14.726 -32.201 -32.130 1.00 43.37 26 GLU D CA 1
ATOM 6940 C C . GLU D 1 29 ? -13.358 -31.910 -32.760 1.00 36.21 26 GLU D C 1
ATOM 6941 O O . GLU D 1 29 ? -13.040 -30.755 -33.047 1.00 31.23 26 GLU D O 1
ATOM 6947 N N . THR D 1 30 ? -12.542 -32.948 -32.954 1.00 33.95 27 THR D N 1
ATOM 6948 C CA . THR D 1 30 ? -11.268 -32.752 -33.628 1.00 28.63 27 THR D CA 1
ATOM 6949 C C . THR D 1 30 ? -11.483 -32.543 -35.126 1.00 28.42 27 THR D C 1
ATOM 6950 O O . THR D 1 30 ? -12.345 -33.176 -35.738 1.00 33.67 27 THR D O 1
ATOM 6954 N N . LEU D 1 31 ? -10.716 -31.609 -35.679 1.00 28.16 28 LEU D N 1
ATOM 6955 C CA . LEU D 1 31 ? -10.813 -31.183 -37.072 1.00 35.45 28 LEU D CA 1
ATOM 6956 C C . LEU D 1 31 ? -9.757 -31.860 -37.936 1.00 31.14 28 LEU D C 1
ATOM 6957 O O . LEU D 1 31 ? -8.583 -31.852 -37.579 1.00 32.00 28 LEU D O 1
ATOM 6962 N N . HIS D 1 32 ? -10.161 -32.412 -39.081 1.00 30.67 29 HIS D N 1
ATOM 6963 C CA . HIS D 1 32 ? -9.202 -32.942 -40.062 1.00 34.11 29 HIS D CA 1
ATOM 6964 C C . HIS D 1 32 ? -8.522 -31.817 -40.839 1.00 27.55 29 HIS D C 1
ATOM 6965 O O . HIS D 1 32 ? -9.183 -31.085 -41.565 1.00 38.64 29 HIS D O 1
ATOM 6972 N N . GLY D 1 33 ? -7.203 -31.695 -40.704 1.00 26.46 30 GLY D N 1
ATOM 6973 C CA . GLY D 1 33 ? -6.424 -30.728 -41.461 1.00 22.55 30 GLY D CA 1
ATOM 6974 C C . GLY D 1 33 ? -5.561 -31.411 -42.511 1.00 26.99 30 GLY D C 1
ATOM 6975 O O . GLY D 1 33 ? -5.671 -32.622 -42.711 1.00 31.94 30 GLY D O 1
ATOM 6976 N N . ARG D 1 34 ? -4.702 -30.645 -43.183 1.00 32.00 31 ARG D N 1
ATOM 6977 C CA . ARG D 1 34 ? -3.885 -31.181 -44.269 1.00 24.86 31 ARG D CA 1
ATOM 6978 C C . ARG D 1 34 ? -2.674 -30.296 -44.550 1.00 28.78 31 ARG D C 1
ATOM 6979 O O . ARG D 1 34 ? -2.609 -29.153 -44.089 1.00 28.14 31 ARG D O 1
ATOM 6987 N N . ASN D 1 35 ? -1.729 -30.816 -45.330 1.00 32.68 32 ASN D N 1
ATOM 6988 C CA . ASN D 1 35 ? -0.543 -30.057 -45.737 1.00 33.56 32 ASN D CA 1
ATOM 6989 C C . ASN D 1 35 ? 0.188 -29.450 -44.550 1.00 31.05 32 ASN D C 1
ATOM 6990 O O . ASN D 1 35 ? 0.466 -28.244 -44.506 1.00 29.82 32 ASN D O 1
ATOM 6995 N N . TYR D 1 36 ? 0.464 -30.305 -43.576 1.00 26.97 33 TYR D N 1
ATOM 6996 C CA . TYR D 1 36 ? 1.203 -29.922 -42.390 1.00 25.18 33 TYR D CA 1
ATOM 6997 C C . TYR D 1 36 ? 2.652 -29.657 -42.742 1.00 22.25 33 TYR D C 1
ATOM 6998 O O . TYR D 1 36 ? 3.271 -30.423 -43.463 1.00 25.33 33 TYR D O 1
ATOM 7007 N N . GLN D 1 37 ? 3.203 -28.583 -42.197 1.00 22.55 34 GLN D N 1
ATOM 7008 C CA . GLN D 1 37 ? 4.621 -28.333 -42.353 1.00 26.32 34 GLN D CA 1
ATOM 7009 C C . GLN D 1 37 ? 5.200 -27.631 -41.138 1.00 19.22 34 GLN D C 1
ATOM 7010 O O . GLN D 1 37 ? 4.509 -26.864 -40.461 1.00 22.76 34 GLN D O 1
ATOM 7016 N N . VAL D 1 38 ? 6.471 -27.915 -40.871 1.00 19.52 35 VAL D N 1
ATOM 7017 C CA . VAL D 1 38 ? 7.237 -27.187 -39.869 1.00 15.01 35 VAL D CA 1
ATOM 7018 C C . VAL D 1 38 ? 8.285 -26.357 -40.590 1.00 22.65 35 VAL D C 1
ATOM 7019 O O . VAL D 1 38 ? 9.215 -26.899 -41.172 1.00 21.83 35 VAL D O 1
ATOM 7023 N N . ILE D 1 39 ? 8.111 -25.043 -40.543 1.00 18.81 36 ILE D N 1
ATOM 7024 C CA . ILE D 1 39 ? 8.938 -24.123 -41.304 1.00 21.05 36 ILE D CA 1
ATOM 7025 C C . ILE D 1 39 ? 9.664 -23.205 -40.339 1.00 19.79 36 ILE D C 1
ATOM 7026 O O . ILE D 1 39 ? 9.048 -22.671 -39.413 1.00 20.89 36 ILE D O 1
ATOM 7031 N N . PRO D 1 40 ? 10.973 -23.010 -40.551 1.00 20.98 37 PRO D N 1
ATOM 7032 C CA . PRO D 1 40 ? 11.738 -22.093 -39.704 1.00 26.26 37 PRO D CA 1
ATOM 7033 C C . PRO D 1 40 ? 11.226 -20.672 -39.847 1.00 22.47 37 PRO D C 1
ATOM 7034 O O . PRO D 1 40 ? 10.930 -20.207 -40.968 1.00 20.14 37 PRO D O 1
ATOM 7038 N N . GLY D 1 41 ? 11.108 -19.990 -38.716 1.00 17.16 38 GLY D N 1
ATOM 7039 C CA . GLY D 1 41 ? 10.642 -18.620 -38.706 1.00 17.83 38 GLY D CA 1
ATOM 7040 C C . GLY D 1 41 ? 11.140 -17.872 -37.494 1.00 15.24 38 GLY D C 1
ATOM 7041 O O . GLY D 1 41 ? 12.175 -18.225 -36.907 1.00 17.50 38 GLY D O 1
ATOM 7042 N N . GLY D 1 42 ? 10.363 -16.875 -37.083 1.00 19.25 39 GLY D N 1
ATOM 7043 C CA . GLY D 1 42 ? 10.760 -15.979 -36.009 1.00 16.27 39 GLY D CA 1
ATOM 7044 C C . GLY D 1 42 ? 11.335 -14.716 -36.629 1.00 21.40 39 GLY D C 1
ATOM 7045 O O . GLY D 1 42 ? 12.110 -14.788 -37.577 1.00 18.76 39 GLY D O 1
ATOM 7046 N N . LYS D 1 43 ? 10.972 -13.559 -36.090 1.00 15.81 40 LYS D N 1
ATOM 7047 C CA . LYS D 1 43 ? 11.454 -12.297 -36.632 1.00 18.54 40 LYS D CA 1
ATOM 7048 C C . LYS D 1 43 ? 12.970 -12.139 -36.557 1.00 19.27 40 LYS D C 1
ATOM 7049 O O . LYS D 1 43 ? 13.575 -11.602 -37.471 1.00 14.14 40 LYS D O 1
ATOM 7055 N N . GLY D 1 44 ? 13.582 -12.602 -35.474 1.00 19.04 41 GLY D N 1
ATOM 7056 C CA . GLY D 1 44 ? 15.037 -12.526 -35.357 1.00 15.69 41 GLY D CA 1
ATOM 7057 C C . GLY D 1 44 ? 15.742 -13.341 -36.429 1.00 16.03 41 GLY D C 1
ATOM 7058 O O . GLY D 1 44 ? 16.610 -12.821 -37.163 1.00 15.16 41 GLY D O 1
ATOM 7059 N N . ALA D 1 45 ? 15.347 -14.609 -36.530 1.00 15.90 42 ALA D N 1
ATOM 7060 C CA . ALA D 1 45 ? 15.901 -15.549 -37.503 1.00 16.56 42 ALA D CA 1
ATOM 7061 C C . ALA D 1 45 ? 15.718 -15.037 -38.914 1.00 18.78 42 ALA D C 1
ATOM 7062 O O . ALA D 1 45 ? 16.620 -15.127 -39.735 1.00 17.17 42 ALA D O 1
ATOM 7064 N N . ASN D 1 46 ? 14.513 -14.563 -39.198 1.00 18.16 43 ASN D N 1
ATOM 7065 C CA . ASN D 1 46 ? 14.199 -14.031 -40.513 1.00 17.12 43 ASN D CA 1
ATOM 7066 C C . ASN D 1 46 ? 15.082 -12.850 -40.859 1.00 16.66 43 ASN D C 1
ATOM 7067 O O . ASN D 1 46 ? 15.602 -12.754 -41.965 1.00 18.22 43 ASN D O 1
ATOM 7072 N N . GLN D 1 47 ? 15.270 -11.950 -39.903 1.00 15.55 44 GLN D N 1
ATOM 7073 C CA . GLN D 1 47 ? 16.089 -10.766 -40.164 1.00 18.21 44 GLN D CA 1
ATOM 7074 C C . GLN D 1 47 ? 17.588 -11.076 -40.206 1.00 19.41 44 GLN D C 1
ATOM 7075 O O . GLN D 1 47 ? 18.325 -10.477 -40.978 1.00 16.61 44 GLN D O 1
ATOM 7081 N N . ALA D 1 48 ? 18.047 -12.027 -39.399 1.00 15.97 45 ALA D N 1
ATOM 7082 C CA . ALA D 1 48 ? 19.441 -12.452 -39.500 1.00 18.63 45 ALA D CA 1
ATOM 7083 C C . ALA D 1 48 ? 19.694 -13.175 -40.816 1.00 18.71 45 ALA D C 1
ATOM 7084 O O . ALA D 1 48 ? 20.714 -12.941 -41.475 1.00 17.51 45 ALA D O 1
ATOM 7086 N N . VAL D 1 49 ? 18.774 -14.062 -41.191 1.00 16.14 46 VAL D N 1
ATOM 7087 C CA . VAL D 1 49 ? 18.886 -14.784 -42.462 1.00 21.73 46 VAL D CA 1
ATOM 7088 C C . VAL D 1 49 ? 18.860 -13.830 -43.647 1.00 19.64 46 VAL D C 1
ATOM 7089 O O . VAL D 1 49 ? 19.662 -13.966 -44.566 1.00 19.26 46 VAL D O 1
ATOM 7093 N N . ALA D 1 50 ? 17.956 -12.854 -43.612 1.00 20.42 47 ALA D N 1
ATOM 7094 C CA . ALA D 1 50 ? 17.930 -11.818 -44.642 1.00 23.31 47 ALA D CA 1
ATOM 7095 C C . ALA D 1 50 ? 19.263 -11.084 -44.732 1.00 19.84 47 ALA D C 1
ATOM 7096 O O . ALA D 1 50 ? 19.801 -10.914 -45.812 1.00 17.12 47 ALA D O 1
ATOM 7098 N N . ALA D 1 51 ? 19.801 -10.653 -43.596 1.00 18.46 48 ALA D N 1
ATOM 7099 C CA . ALA D 1 51 ? 21.066 -9.930 -43.631 1.00 20.91 48 ALA D CA 1
ATOM 7100 C C . ALA D 1 51 ? 22.169 -10.826 -44.177 1.00 22.85 48 ALA D C 1
ATOM 7101 O O . ALA D 1 51 ? 22.958 -10.393 -45.023 1.00 19.33 48 ALA D O 1
ATOM 7103 N N . ALA D 1 52 ? 22.202 -12.080 -43.732 1.00 19.24 49 ALA D N 1
ATOM 7104 C CA . ALA D 1 52 ? 23.225 -13.018 -44.212 1.00 20.37 49 ALA D CA 1
ATOM 7105 C C . ALA D 1 52 ? 23.126 -13.269 -45.713 1.00 26.48 49 ALA D C 1
ATOM 7106 O O . ALA D 1 52 ? 24.144 -13.327 -46.417 1.00 21.43 49 ALA D O 1
ATOM 7108 N N . ARG D 1 53 ? 21.902 -13.437 -46.201 1.00 23.58 50 ARG D N 1
ATOM 7109 C CA . ARG D 1 53 ? 21.707 -13.697 -47.616 1.00 19.07 50 ARG D CA 1
ATOM 7110 C C . ARG D 1 53 ? 22.096 -12.488 -48.451 1.00 18.08 50 ARG D C 1
ATOM 7111 O O . ARG D 1 53 ? 22.459 -12.644 -49.602 1.00 21.58 50 ARG D O 1
ATOM 7119 N N . MET D 1 54 ? 22.023 -11.291 -47.869 1.00 20.60 51 MET D N 1
ATOM 7120 C CA . MET D 1 54 ? 22.503 -10.078 -48.542 1.00 17.77 51 MET D CA 1
ATOM 7121 C C . MET D 1 54 ? 23.985 -9.852 -48.268 1.00 16.92 51 MET D C 1
ATOM 7122 O O . MET D 1 54 ? 24.532 -8.816 -48.641 1.00 19.94 51 MET D O 1
ATOM 7127 N N . GLN D 1 55 ? 24.598 -10.810 -47.581 1.00 16.44 52 GLN D N 1
ATOM 7128 C CA . GLN D 1 55 ? 26.030 -10.822 -47.291 1.00 21.89 52 GLN D CA 1
ATOM 7129 C C . GLN D 1 55 ? 26.498 -9.769 -46.298 1.00 26.68 52 GLN D C 1
ATOM 7130 O O . GLN D 1 55 ? 27.645 -9.337 -46.347 1.00 21.23 52 GLN D O 1
ATOM 7136 N N . ALA D 1 56 ? 25.635 -9.388 -45.361 1.00 17.28 53 ALA D N 1
ATOM 7137 C CA . ALA D 1 56 ? 26.111 -8.564 -44.255 1.00 20.53 53 ALA D CA 1
ATOM 7138 C C . ALA D 1 56 ? 27.068 -9.368 -43.389 1.00 17.77 53 ALA D C 1
ATOM 7139 O O . ALA D 1 56 ? 26.979 -10.593 -43.325 1.00 21.44 53 ALA D O 1
ATOM 7141 N N . ASP D 1 57 ? 27.954 -8.654 -42.704 1.00 21.61 54 ASP D N 1
ATOM 7142 C CA . ASP D 1 57 ? 28.870 -9.228 -41.726 1.00 23.99 54 ASP D CA 1
ATOM 7143 C C . ASP D 1 57 ? 28.100 -9.333 -40.413 1.00 21.93 54 ASP D C 1
ATOM 7144 O O . ASP D 1 57 ? 28.122 -8.412 -39.596 1.00 20.97 54 ASP D O 1
ATOM 7149 N N . VAL D 1 58 ? 27.419 -10.451 -40.208 1.00 18.72 55 VAL D N 1
ATOM 7150 C CA . VAL D 1 58 ? 26.364 -10.474 -39.197 1.00 17.72 55 VAL D CA 1
ATOM 7151 C C . VAL D 1 58 ? 26.519 -11.565 -38.132 1.00 18.56 55 VAL D C 1
ATOM 7152 O O . VAL D 1 58 ? 26.793 -12.721 -38.449 1.00 20.61 55 VAL D O 1
ATOM 7156 N N . GLY D 1 59 ? 26.346 -11.178 -36.870 1.00 19.84 56 GLY D N 1
ATOM 7157 C CA . GLY D 1 59 ? 26.254 -12.132 -35.773 1.00 19.58 56 GLY D CA 1
ATOM 7158 C C . GLY D 1 59 ? 24.851 -12.120 -35.191 1.00 21.52 56 GLY D C 1
ATOM 7159 O O . GLY D 1 59 ? 24.188 -11.093 -35.231 1.00 19.91 56 GLY D O 1
ATOM 7160 N N . PHE D 1 60 ? 24.410 -13.244 -34.626 1.00 19.43 57 PHE D N 1
ATOM 7161 C CA . PHE D 1 60 ? 23.029 -13.376 -34.165 1.00 18.27 57 PHE D CA 1
ATOM 7162 C C . PHE D 1 60 ? 23.039 -13.720 -32.677 1.00 19.35 57 PHE D C 1
ATOM 7163 O O . PHE D 1 60 ? 23.762 -14.633 -32.244 1.00 21.21 57 PHE D O 1
ATOM 7171 N N . ILE D 1 61 ? 22.285 -12.953 -31.899 1.00 19.25 58 ILE D N 1
ATOM 7172 C CA . ILE D 1 61 ? 22.048 -13.244 -30.484 1.00 18.78 58 ILE D CA 1
ATOM 7173 C C . ILE D 1 61 ? 20.617 -13.753 -30.313 1.00 22.10 58 ILE D C 1
ATOM 7174 O O . ILE D 1 61 ? 19.645 -13.049 -30.638 1.00 17.83 58 ILE D O 1
ATOM 7179 N N . ALA D 1 62 ? 20.488 -14.971 -29.797 1.00 23.87 59 ALA D N 1
ATOM 7180 C CA . ALA D 1 62 ? 19.182 -15.617 -29.696 1.00 20.20 59 ALA D CA 1
ATOM 7181 C C . ALA D 1 62 ? 19.213 -16.801 -28.748 1.00 21.28 59 ALA D C 1
ATOM 7182 O O . ALA D 1 62 ? 20.269 -17.374 -28.474 1.00 22.93 59 ALA D O 1
ATOM 7184 N N . CYS D 1 63 ? 18.043 -17.171 -28.253 1.00 22.80 60 CYS D N 1
ATOM 7185 C CA . CYS D 1 63 ? 17.912 -18.409 -27.498 1.00 21.89 60 CYS D CA 1
ATOM 7186 C C . CYS D 1 63 ? 17.087 -19.403 -28.295 1.00 22.54 60 CYS D C 1
ATOM 7187 O O . CYS D 1 63 ? 15.906 -19.165 -28.560 1.00 27.31 60 CYS D O 1
ATOM 7190 N N . VAL D 1 64 ? 17.697 -20.514 -28.687 1.00 18.42 61 VAL D N 1
ATOM 7191 C CA . VAL D 1 64 ? 16.923 -21.593 -29.286 1.00 19.76 61 VAL D CA 1
ATOM 7192 C C . VAL D 1 64 ? 16.812 -22.735 -28.285 1.00 26.34 61 VAL D C 1
ATOM 7193 O O . VAL D 1 64 ? 17.450 -22.717 -27.232 1.00 25.53 61 VAL D O 1
ATOM 7197 N N . GLY D 1 65 ? 15.986 -23.718 -28.600 1.00 26.17 62 GLY D N 1
ATOM 7198 C CA . GLY D 1 65 ? 15.821 -24.833 -27.695 1.00 23.55 62 GLY D CA 1
ATOM 7199 C C . GLY D 1 65 ? 16.888 -25.875 -27.946 1.00 24.60 62 GLY D C 1
ATOM 7200 O O . GLY D 1 65 ? 17.680 -25.741 -28.887 1.00 24.77 62 GLY D O 1
ATOM 7201 N N . ASP D 1 66 ? 16.930 -26.913 -27.111 1.00 24.40 63 ASP D N 1
ATOM 7202 C CA . ASP D 1 66 ? 17.843 -28.009 -27.388 1.00 25.15 63 ASP D CA 1
ATOM 7203 C C . ASP D 1 66 ? 17.110 -29.187 -28.030 1.00 27.33 63 ASP D C 1
ATOM 7204 O O . ASP D 1 66 ? 17.600 -30.318 -28.014 1.00 34.39 63 ASP D O 1
ATOM 7209 N N . ASP D 1 67 ? 15.936 -28.909 -28.604 1.00 25.28 64 ASP D N 1
ATOM 7210 C CA . ASP D 1 67 ? 15.253 -29.895 -29.428 1.00 25.20 64 ASP D CA 1
ATOM 7211 C C . ASP D 1 67 ? 16.004 -30.056 -30.741 1.00 31.39 64 ASP D C 1
ATOM 7212 O O . ASP D 1 67 ? 16.956 -29.327 -31.008 1.00 26.07 64 ASP D O 1
ATOM 7217 N N . SER D 1 68 ? 15.566 -31.009 -31.552 1.00 27.18 65 SER D N 1
ATOM 7218 C CA . SER D 1 68 ? 16.190 -31.250 -32.841 1.00 26.01 65 SER D CA 1
ATOM 7219 C C . SER D 1 68 ? 16.132 -29.987 -33.682 1.00 25.45 65 SER D C 1
ATOM 7220 O O . SER D 1 68 ? 17.099 -29.633 -34.337 1.00 28.63 65 SER D O 1
ATOM 7223 N N . PHE D 1 69 ? 14.992 -29.307 -33.635 1.00 25.28 66 PHE D N 1
ATOM 7224 C CA . PHE D 1 69 ? 14.821 -28.082 -34.406 1.00 22.55 66 PHE D CA 1
ATOM 7225 C C . PHE D 1 69 ? 15.898 -27.066 -34.032 1.00 32.00 66 PHE D C 1
ATOM 7226 O O . PHE D 1 69 ? 16.572 -26.503 -34.898 1.00 29.99 66 PHE D O 1
ATOM 7234 N N . GLY D 1 70 ? 16.050 -26.839 -32.733 1.00 22.71 67 GLY D N 1
ATOM 7235 C CA . GLY D 1 70 ? 16.991 -25.860 -32.227 1.00 23.09 67 GLY D CA 1
ATOM 7236 C C . GLY D 1 70 ? 18.427 -26.134 -32.639 1.00 25.61 67 GLY D C 1
ATOM 7237 O O . GLY D 1 70 ? 19.162 -25.221 -33.037 1.00 23.89 67 GLY D O 1
ATOM 7238 N N . ILE D 1 71 ? 18.831 -27.398 -32.530 1.00 27.01 68 ILE D N 1
ATOM 7239 C CA . ILE D 1 71 ? 20.201 -27.786 -32.844 1.00 27.46 68 ILE D CA 1
ATOM 7240 C C . ILE D 1 71 ? 20.447 -27.627 -34.330 1.00 26.79 68 ILE D C 1
ATOM 7241 O O . ILE D 1 71 ? 21.425 -27.011 -34.743 1.00 28.14 68 ILE D O 1
ATOM 7246 N N . ASN D 1 72 ? 19.534 -28.167 -35.131 1.00 29.64 69 ASN D N 1
ATOM 7247 C CA . ASN D 1 72 ? 19.658 -28.099 -36.580 1.00 28.55 69 ASN D CA 1
ATOM 7248 C C . ASN D 1 72 ? 19.599 -26.678 -37.133 1.00 29.74 69 ASN D C 1
ATOM 7249 O O . ASN D 1 72 ? 20.326 -26.352 -38.072 1.00 27.00 69 ASN D O 1
ATOM 7254 N N . ILE D 1 73 ? 18.744 -25.832 -36.562 1.00 21.97 70 ILE D N 1
ATOM 7255 C CA . ILE D 1 73 ? 18.589 -24.493 -37.119 1.00 30.30 70 ILE D CA 1
ATOM 7256 C C . ILE D 1 73 ? 19.830 -23.657 -36.829 1.00 28.96 70 ILE D C 1
ATOM 7257 O O . ILE D 1 73 ? 20.204 -22.803 -37.633 1.00 25.58 70 ILE D O 1
ATOM 7262 N N . ARG D 1 74 ? 20.488 -23.923 -35.700 1.00 26.20 71 ARG D N 1
ATOM 7263 C CA . ARG D 1 74 ? 21.728 -23.225 -35.394 1.00 22.96 71 ARG D CA 1
ATOM 7264 C C . ARG D 1 74 ? 22.831 -23.615 -36.390 1.00 27.33 71 ARG D C 1
ATOM 7265 O O . ARG D 1 74 ? 23.626 -22.775 -36.820 1.00 23.99 71 ARG D O 1
ATOM 7273 N N . GLU D 1 75 ? 22.871 -24.888 -36.766 1.00 31.49 72 GLU D N 1
ATOM 7274 C CA . GLU D 1 75 ? 23.792 -25.328 -37.811 1.00 32.13 72 GLU D CA 1
ATOM 7275 C C . GLU D 1 75 ? 23.423 -24.694 -39.148 1.00 30.99 72 GLU D C 1
ATOM 7276 O O . GLU D 1 75 ? 24.304 -24.314 -39.941 1.00 29.25 72 GLU D O 1
ATOM 7282 N N . SER D 1 76 ? 22.121 -24.566 -39.389 1.00 26.28 73 SER D N 1
ATOM 7283 C CA . SER D 1 76 ? 21.652 -23.944 -40.621 1.00 25.73 73 SER D CA 1
ATOM 7284 C C . SER D 1 76 ? 22.085 -22.481 -40.696 1.00 27.99 73 SER D C 1
ATOM 7285 O O . SER D 1 76 ? 22.494 -22.006 -41.756 1.00 28.62 73 SER D O 1
ATOM 7288 N N . PHE D 1 77 ? 21.994 -21.776 -39.568 1.00 25.13 74 PHE D N 1
ATOM 7289 C CA . PHE D 1 77 ? 22.443 -20.391 -39.486 1.00 21.72 74 PHE D CA 1
ATOM 7290 C C . PHE D 1 77 ? 23.918 -20.261 -39.865 1.00 24.16 74 PHE D C 1
ATOM 7291 O O . PHE D 1 77 ? 24.298 -19.324 -40.556 1.00 21.99 74 PHE D O 1
ATOM 7299 N N . LYS D 1 78 ? 24.749 -21.187 -39.384 1.00 27.52 75 LYS D N 1
ATOM 7300 C CA . LYS D 1 78 ? 26.172 -21.189 -39.739 1.00 26.72 75 LYS D CA 1
ATOM 7301 C C . LYS D 1 78 ? 26.368 -21.251 -41.251 1.00 27.37 75 LYS D C 1
ATOM 7302 O O . LYS D 1 78 ? 27.127 -20.466 -41.817 1.00 25.75 75 LYS D O 1
ATOM 7308 N N . LEU D 1 79 ? 25.666 -22.180 -41.891 1.00 29.99 76 LEU D N 1
ATOM 7309 C CA . LEU D 1 79 ? 25.748 -22.358 -43.339 1.00 32.35 76 LEU D CA 1
ATOM 7310 C C . LEU D 1 79 ? 25.261 -21.125 -44.103 1.00 32.70 76 LEU D C 1
ATOM 7311 O O . LEU D 1 79 ? 25.722 -20.858 -45.215 1.00 34.07 76 LEU D O 1
ATOM 7316 N N . ASP D 1 80 ? 24.347 -20.370 -43.497 1.00 26.60 77 ASP D N 1
ATOM 7317 C CA . ASP D 1 80 ? 23.866 -19.113 -44.081 1.00 32.38 77 ASP D CA 1
ATOM 7318 C C . ASP D 1 80 ? 24.955 -18.051 -44.090 1.00 22.41 77 ASP D C 1
ATOM 7319 O O . ASP D 1 80 ? 24.860 -17.066 -44.824 1.00 26.90 77 ASP D O 1
ATOM 7324 N N . GLY D 1 81 ? 25.963 -18.234 -43.239 1.00 26.67 78 GLY D N 1
ATOM 7325 C CA . GLY D 1 81 ? 27.018 -17.255 -43.061 1.00 28.54 78 GLY D CA 1
ATOM 7326 C C . GLY D 1 81 ? 26.783 -16.377 -41.844 1.00 30.30 78 GLY D C 1
ATOM 7327 O O . GLY D 1 81 ? 27.273 -15.252 -41.781 1.00 31.97 78 GLY D O 1
ATOM 7328 N N . ILE D 1 82 ? 26.025 -16.885 -40.876 1.00 23.37 79 ILE D N 1
ATOM 7329 C CA . ILE D 1 82 ? 25.751 -16.131 -39.657 1.00 13.91 79 ILE D CA 1
ATOM 7330 C C . ILE D 1 82 ? 26.717 -16.566 -38.550 1.00 20.46 79 ILE D C 1
ATOM 7331 O O . ILE D 1 82 ? 26.946 -17.752 -38.364 1.00 27.72 79 ILE D O 1
ATOM 7336 N N . ASN D 1 83 ? 27.291 -15.608 -37.831 1.00 27.54 80 ASN D N 1
ATOM 7337 C CA . ASN D 1 83 ? 28.070 -15.945 -36.643 1.00 23.80 80 ASN D CA 1
ATOM 7338 C C . ASN D 1 83 ? 27.107 -16.289 -35.516 1.00 23.67 80 ASN D C 1
ATOM 7339 O O . ASN D 1 83 ? 26.345 -15.436 -35.059 1.00 24.72 80 ASN D O 1
ATOM 7344 N N . THR D 1 84 ? 27.156 -17.542 -35.075 1.00 22.04 81 THR D N 1
ATOM 7345 C CA . THR D 1 84 ? 26.181 -18.065 -34.122 1.00 20.28 81 THR D CA 1
ATOM 7346 C C . THR D 1 84 ? 26.737 -18.229 -32.712 1.00 23.16 81 THR D C 1
ATOM 7347 O O . THR D 1 84 ? 26.132 -18.909 -31.883 1.00 25.81 81 THR D O 1
ATOM 7351 N N . ALA D 1 85 ? 27.872 -17.591 -32.446 1.00 25.60 82 ALA D N 1
ATOM 7352 C CA . ALA D 1 85 ? 28.491 -17.616 -31.124 1.00 25.91 82 ALA D CA 1
ATOM 7353 C C . ALA D 1 85 ? 27.481 -17.242 -30.040 1.00 29.04 82 ALA D C 1
ATOM 7354 O O . ALA D 1 85 ? 27.435 -17.872 -28.986 1.00 23.33 82 ALA D O 1
ATOM 7356 N N . GLY D 1 86 ? 26.660 -16.232 -30.327 1.00 29.22 83 GLY D N 1
ATOM 7357 C CA . GLY D 1 86 ? 25.686 -15.720 -29.374 1.00 29.73 83 GLY D CA 1
ATOM 7358 C C . GLY D 1 86 ? 24.317 -16.361 -29.467 1.00 21.40 83 GLY D C 1
ATOM 7359 O O . GLY D 1 86 ? 23.368 -15.920 -28.813 1.00 24.00 83 GLY D O 1
ATOM 7360 N N . VAL D 1 87 ? 24.205 -17.409 -30.273 1.00 22.24 84 VAL D N 1
ATOM 7361 C CA . VAL D 1 87 ? 22.984 -18.197 -30.295 1.00 26.23 84 VAL D CA 1
ATOM 7362 C C . VAL D 1 87 ? 23.069 -19.274 -29.212 1.00 29.51 84 VAL D C 1
ATOM 7363 O O . VAL D 1 87 ? 23.862 -20.216 -29.322 1.00 25.15 84 VAL D O 1
ATOM 7367 N N . LYS D 1 88 ? 22.262 -19.108 -28.163 1.00 23.10 85 LYS D N 1
ATOM 7368 C CA . LYS D 1 88 ? 22.265 -20.013 -27.011 1.00 27.16 85 LYS D CA 1
ATOM 7369 C C . LYS D 1 88 ? 21.328 -21.197 -27.194 1.00 30.99 85 LYS D C 1
ATOM 7370 O O . LYS D 1 88 ? 20.179 -21.051 -27.620 1.00 31.81 85 LYS D O 1
ATOM 7376 N N . LEU D 1 89 ? 21.828 -22.375 -26.853 1.00 24.77 86 LEU D N 1
ATOM 7377 C CA . LEU D 1 89 ? 21.032 -23.586 -26.908 1.00 28.15 86 LEU D CA 1
ATOM 7378 C C . LEU D 1 89 ? 20.438 -23.781 -25.504 1.00 28.95 86 LEU D C 1
ATOM 7379 O O . LEU D 1 89 ? 21.182 -23.964 -24.539 1.00 31.09 86 LEU D O 1
ATOM 7384 N N . GLN D 1 90 ? 19.117 -23.711 -25.370 1.00 25.89 87 GLN D N 1
ATOM 7385 C CA . GLN D 1 90 ? 18.509 -23.701 -24.035 1.00 27.80 87 GLN D CA 1
ATOM 7386 C C . GLN D 1 90 ? 18.233 -25.118 -23.514 1.00 20.61 87 GLN D C 1
ATOM 7387 O O . GLN D 1 90 ? 17.552 -25.908 -24.166 1.00 26.19 87 GLN D O 1
ATOM 7393 N N . PRO D 1 91 ? 18.782 -25.455 -22.334 1.00 30.25 88 PRO D N 1
ATOM 7394 C CA . PRO D 1 91 ? 18.686 -26.834 -21.835 1.00 31.96 88 PRO D CA 1
ATOM 7395 C C . PRO D 1 91 ? 17.259 -27.249 -21.492 1.00 22.96 88 PRO D C 1
ATOM 7396 O O . PRO D 1 91 ? 16.533 -26.481 -20.846 1.00 24.25 88 PRO D O 1
ATOM 7400 N N . ASN D 1 92 ? 16.891 -28.467 -21.901 1.00 25.44 89 ASN D N 1
ATOM 7401 C CA . ASN D 1 92 ? 15.546 -29.039 -21.702 1.00 27.15 89 ASN D CA 1
ATOM 7402 C C . ASN D 1 92 ? 14.419 -28.038 -21.917 1.00 28.33 89 ASN D C 1
ATOM 7403 O O . ASN D 1 92 ? 13.548 -27.836 -21.068 1.00 27.39 89 ASN D O 1
ATOM 7408 N N . CYS D 1 93 ? 14.454 -27.419 -23.089 1.00 23.71 90 CYS D N 1
ATOM 7409 C CA . CYS D 1 93 ? 13.533 -26.355 -23.425 1.00 25.91 90 CYS D CA 1
ATOM 7410 C C . CYS D 1 93 ? 13.370 -26.419 -24.939 1.00 20.69 90 CYS D C 1
ATOM 7411 O O . CYS D 1 93 ? 14.355 -26.476 -25.665 1.00 23.60 90 CYS D O 1
ATOM 7414 N N . PRO D 1 94 ? 12.126 -26.430 -25.420 1.00 20.53 91 PRO D N 1
ATOM 7415 C CA . PRO D 1 94 ? 11.909 -26.445 -26.873 1.00 20.74 91 PRO D CA 1
ATOM 7416 C C . PRO D 1 94 ? 12.135 -25.067 -27.501 1.00 21.60 91 PRO D C 1
ATOM 7417 O O . PRO D 1 94 ? 12.117 -24.040 -26.835 1.00 19.41 91 PRO D O 1
ATOM 7421 N N . THR D 1 95 ? 12.392 -25.050 -28.800 1.00 23.24 92 THR D N 1
ATOM 7422 C CA . THR D 1 95 ? 12.478 -23.786 -29.500 1.00 22.52 92 THR D CA 1
ATOM 7423 C C . THR D 1 95 ? 11.077 -23.158 -29.503 1.00 26.14 92 THR D C 1
ATOM 7424 O O . THR D 1 95 ? 10.072 -23.876 -29.533 1.00 19.70 92 THR D O 1
ATOM 7428 N N . GLY D 1 96 ? 11.008 -21.827 -29.425 1.00 22.04 93 GLY D N 1
ATOM 7429 C CA . GLY D 1 96 ? 9.742 -21.126 -29.532 1.00 18.10 93 GLY D CA 1
ATOM 7430 C C . GLY D 1 96 ? 8.950 -21.638 -30.724 1.00 18.41 93 GLY D C 1
ATOM 7431 O O . GLY D 1 96 ? 9.528 -22.038 -31.737 1.00 20.94 93 GLY D O 1
ATOM 7432 N N . ILE D 1 97 ? 7.634 -21.690 -30.596 1.00 17.64 94 ILE D N 1
ATOM 7433 C CA . ILE D 1 97 ? 6.827 -22.166 -31.714 1.00 16.12 94 ILE D CA 1
ATOM 7434 C C . ILE D 1 97 ? 5.648 -21.275 -32.001 1.00 23.51 94 ILE D C 1
ATOM 7435 O O . ILE D 1 97 ? 5.118 -20.601 -31.116 1.00 23.99 94 ILE D O 1
ATOM 7440 N N . ALA D 1 98 ? 5.225 -21.299 -33.257 1.00 18.14 95 ALA D N 1
ATOM 7441 C CA . ALA D 1 98 ? 3.947 -20.719 -33.617 1.00 18.71 95 ALA D CA 1
ATOM 7442 C C . ALA D 1 98 ? 3.063 -21.828 -34.175 1.00 23.03 95 ALA D C 1
ATOM 7443 O O . ALA D 1 98 ? 3.464 -22.537 -35.097 1.00 30.80 95 ALA D O 1
ATOM 7445 N N . MET D 1 99 ? 1.875 -21.994 -33.610 1.00 21.42 96 MET D N 1
ATOM 7446 C CA . MET D 1 99 ? 0.888 -22.897 -34.193 1.00 23.78 96 MET D CA 1
ATOM 7447 C C . MET D 1 99 ? -0.062 -22.100 -35.088 1.00 22.31 96 MET D C 1
ATOM 7448 O O . MET D 1 99 ? -0.904 -21.335 -34.604 1.00 27.76 96 MET D O 1
ATOM 7453 N N . ILE D 1 100 ? 0.086 -22.299 -36.393 1.00 22.39 97 ILE D N 1
ATOM 7454 C CA . ILE D 1 100 ? -0.625 -21.517 -37.398 1.00 22.13 97 ILE D CA 1
ATOM 7455 C C . ILE D 1 100 ? -1.607 -22.407 -38.157 1.00 29.32 97 ILE D C 1
ATOM 7456 O O . ILE D 1 100 ? -1.208 -23.285 -38.918 1.00 27.70 97 ILE D O 1
ATOM 7461 N N . GLN D 1 101 ? -2.897 -22.202 -37.922 1.00 27.50 98 GLN D N 1
ATOM 7462 C CA . GLN D 1 101 ? -3.904 -22.939 -38.659 1.00 26.70 98 GLN D CA 1
ATOM 7463 C C . GLN D 1 101 ? -4.520 -22.009 -39.700 1.00 37.69 98 GLN D C 1
ATOM 7464 O O . GLN D 1 101 ? -5.132 -20.999 -39.355 1.00 37.02 98 GLN D O 1
ATOM 7470 N N . VAL D 1 102 ? -4.335 -22.348 -40.971 1.00 35.76 99 VAL D N 1
ATOM 7471 C CA . VAL D 1 102 ? -4.872 -21.547 -42.063 1.00 34.29 99 VAL D CA 1
ATOM 7472 C C . VAL D 1 102 ? -6.199 -22.125 -42.536 1.00 37.21 99 VAL D C 1
ATOM 7473 O O . VAL D 1 102 ? -6.236 -23.189 -43.155 1.00 34.82 99 VAL D O 1
ATOM 7477 N N . SER D 1 103 ? -7.288 -21.412 -42.259 1.00 37.01 100 SER D N 1
ATOM 7478 C CA . SER D 1 103 ? -8.619 -21.902 -42.607 1.00 37.91 100 SER D CA 1
ATOM 7479 C C . SER D 1 103 ? -9.049 -21.606 -44.047 1.00 37.80 100 SER D C 1
ATOM 7480 O O . SER D 1 103 ? -8.750 -20.541 -44.594 1.00 38.89 100 SER D O 1
ATOM 7483 N N . ASP D 1 104 ? -9.755 -22.569 -44.640 1.00 40.36 101 ASP D N 1
ATOM 7484 C CA . ASP D 1 104 ? -10.282 -22.455 -45.994 1.00 49.97 101 ASP D CA 1
ATOM 7485 C C . ASP D 1 104 ? -11.250 -21.284 -46.103 1.00 50.05 101 ASP D C 1
ATOM 7486 O O . ASP D 1 104 ? -11.413 -20.705 -47.176 1.00 49.91 101 ASP D O 1
ATOM 7491 N N . SER D 1 105 ? -11.891 -20.949 -44.987 1.00 51.09 102 SER D N 1
ATOM 7492 C CA . SER D 1 105 ? -12.763 -19.790 -44.926 1.00 56.46 102 SER D CA 1
ATOM 7493 C C . SER D 1 105 ? -11.946 -18.507 -45.053 1.00 61.28 102 SER D C 1
ATOM 7494 O O . SER D 1 105 ? -11.174 -18.327 -46.002 1.00 63.20 102 SER D O 1
ATOM 7497 N N . GLY D 1 106 ? -12.117 -17.610 -44.094 1.00 65.20 103 GLY D N 1
ATOM 7498 C CA . GLY D 1 106 ? -11.455 -16.327 -44.173 1.00 68.18 103 GLY D CA 1
ATOM 7499 C C . GLY D 1 106 ? -10.118 -16.243 -43.466 1.00 65.56 103 GLY D C 1
ATOM 7500 O O . GLY D 1 106 ? -9.138 -15.759 -44.038 1.00 68.42 103 GLY D O 1
ATOM 7501 N N . GLU D 1 107 ? -10.062 -16.707 -42.225 1.00 60.00 104 GLU D N 1
ATOM 7502 C CA . GLU D 1 107 ? -8.961 -16.289 -41.369 1.00 61.20 104 GLU D CA 1
ATOM 7503 C C . GLU D 1 107 ? -8.117 -17.368 -40.716 1.00 50.96 104 GLU D C 1
ATOM 7504 O O . GLU D 1 107 ? -8.411 -18.559 -40.795 1.00 49.77 104 GLU D O 1
ATOM 7510 N N . ASN D 1 108 ? -7.060 -16.908 -40.061 1.00 47.13 105 ASN D N 1
ATOM 7511 C CA . ASN D 1 108 ? -6.052 -17.778 -39.492 1.00 42.63 105 ASN D CA 1
ATOM 7512 C C . ASN D 1 108 ? -6.087 -17.780 -37.979 1.00 40.30 105 ASN D C 1
ATOM 7513 O O . ASN D 1 108 ? -6.411 -16.765 -37.355 1.00 37.10 105 ASN D O 1
ATOM 7518 N N . SER D 1 109 ? -5.776 -18.940 -37.408 1.00 32.26 106 SER D N 1
ATOM 7519 C CA . SER D 1 109 ? -5.646 -19.101 -35.969 1.00 34.98 106 SER D CA 1
ATOM 7520 C C . SER D 1 109 ? -4.151 -19.142 -35.703 1.00 29.83 106 SER D C 1
ATOM 7521 O O . SER D 1 109 ? -3.442 -19.973 -36.264 1.00 32.02 106 SER D O 1
ATOM 7524 N N . ILE D 1 110 ? -3.666 -18.224 -34.876 1.00 27.32 107 ILE D N 1
ATOM 7525 C CA . ILE D 1 110 ? -2.245 -18.172 -34.575 1.00 31.67 107 ILE D CA 1
ATOM 7526 C C . ILE D 1 110 ? -2.066 -18.259 -33.080 1.00 26.50 107 ILE D C 1
ATOM 7527 O O . ILE D 1 110 ? -2.567 -17.412 -32.335 1.00 23.80 107 ILE D O 1
ATOM 7532 N N . CYS D 1 111 ? -1.349 -19.287 -32.646 1.00 25.65 108 CYS D N 1
ATOM 7533 C CA . CYS D 1 111 ? -1.019 -19.432 -31.242 1.00 27.27 108 CYS D CA 1
ATOM 7534 C C . CYS D 1 111 ? 0.484 -19.584 -31.089 1.00 19.71 108 CYS D C 1
ATOM 7535 O O . CYS D 1 111 ? 1.097 -20.451 -31.714 1.00 22.00 108 CYS D O 1
ATOM 7538 N N . ILE D 1 112 ? 1.075 -18.725 -30.268 1.00 17.33 109 ILE D N 1
ATOM 7539 C CA . ILE D 1 112 ? 2.525 -18.657 -30.189 1.00 18.03 109 ILE D CA 1
ATOM 7540 C C . ILE D 1 112 ? 2.965 -18.850 -28.752 1.00 21.07 109 ILE D C 1
ATOM 7541 O O . ILE D 1 112 ? 2.351 -18.300 -27.848 1.00 22.43 109 ILE D O 1
ATOM 7546 N N . SER D 1 113 ? 4.040 -19.610 -28.564 1.00 23.47 110 SER D N 1
ATOM 7547 C CA . SER D 1 113 ? 4.633 -19.801 -27.245 1.00 15.80 110 SER D CA 1
ATOM 7548 C C . SER D 1 113 ? 6.095 -19.405 -27.302 1.00 21.20 110 SER D C 1
ATOM 7549 O O . SER D 1 113 ? 6.834 -19.872 -28.171 1.00 17.70 110 SER D O 1
ATOM 7552 N N . ALA D 1 114 ? 6.512 -18.542 -26.380 1.00 22.86 111 ALA D N 1
ATOM 7553 C CA . ALA D 1 114 ? 7.886 -18.052 -26.359 1.00 21.14 111 ALA D CA 1
ATOM 7554 C C . ALA D 1 114 ? 8.919 -19.174 -26.212 1.00 20.59 111 ALA D C 1
ATOM 7555 O O . ALA D 1 114 ? 9.930 -19.192 -26.907 1.00 19.08 111 ALA D O 1
ATOM 7557 N N . GLU D 1 115 ? 8.645 -20.125 -25.318 1.00 21.42 112 GLU D N 1
ATOM 7558 C CA . GLU D 1 115 ? 9.615 -21.170 -24.997 1.00 26.56 112 GLU D CA 1
ATOM 7559 C C . GLU D 1 115 ? 11.024 -20.596 -24.763 1.00 20.99 112 GLU D C 1
ATOM 7560 O O . GLU D 1 115 ? 11.190 -19.689 -23.938 1.00 19.38 112 GLU D O 1
ATOM 7566 N N . ALA D 1 116 ? 12.013 -21.112 -25.494 1.00 20.47 113 ALA D N 1
ATOM 7567 C CA . ALA D 1 116 ? 13.416 -20.715 -25.333 1.00 21.17 113 ALA D CA 1
ATOM 7568 C C . ALA D 1 116 ? 13.621 -19.223 -25.501 1.00 20.62 113 ALA D C 1
ATOM 7569 O O . ALA D 1 116 ? 14.495 -18.650 -24.872 1.00 21.12 113 ALA D O 1
ATOM 7571 N N . ASN D 1 117 ? 12.806 -18.592 -26.347 1.00 22.15 114 ASN D N 1
ATOM 7572 C CA . ASN D 1 117 ? 12.920 -17.149 -26.533 1.00 19.13 114 ASN D CA 1
ATOM 7573 C C . ASN D 1 117 ? 12.804 -16.390 -25.214 1.00 16.35 114 ASN D C 1
ATOM 7574 O O . ASN D 1 117 ? 13.453 -15.382 -25.032 1.00 17.48 114 ASN D O 1
ATOM 7579 N N . ALA D 1 118 ? 11.964 -16.872 -24.288 1.00 19.63 115 ALA D N 1
ATOM 7580 C CA . ALA D 1 118 ? 11.737 -16.159 -23.026 1.00 24.05 115 ALA D CA 1
ATOM 7581 C C . ALA D 1 118 ? 12.986 -16.069 -22.145 1.00 18.96 115 ALA D C 1
ATOM 7582 O O . ALA D 1 118 ? 13.048 -15.262 -21.206 1.00 20.94 115 ALA D O 1
ATOM 7584 N N . LYS D 1 119 ? 13.963 -16.918 -22.425 1.00 23.17 116 LYS D N 1
ATOM 7585 C CA . LYS D 1 119 ? 15.201 -16.949 -21.645 1.00 26.53 116 LYS D CA 1
ATOM 7586 C C . LYS D 1 119 ? 16.212 -15.886 -22.060 1.00 17.78 116 LYS D C 1
ATOM 7587 O O . LYS D 1 119 ? 17.268 -15.754 -21.443 1.00 22.21 116 LYS D O 1
ATOM 7593 N N . LEU D 1 120 ? 15.884 -15.110 -23.095 1.00 20.33 117 LEU D N 1
ATOM 7594 C CA . LEU D 1 120 ? 16.782 -14.056 -23.558 1.00 19.20 117 LEU D CA 1
ATOM 7595 C C . LEU D 1 120 ? 16.587 -12.804 -22.712 1.00 15.76 117 LEU D C 1
ATOM 7596 O O . LEU D 1 120 ? 15.992 -11.804 -23.139 1.00 17.41 117 LEU D O 1
ATOM 7601 N N . THR D 1 121 ? 17.097 -12.884 -21.490 1.00 17.90 118 THR D N 1
ATOM 7602 C CA . THR D 1 121 ? 16.902 -11.866 -20.474 1.00 20.86 118 THR D CA 1
ATOM 7603 C C . THR D 1 121 ? 18.082 -10.919 -20.476 1.00 18.38 118 THR D C 1
ATOM 7604 O O . THR D 1 121 ? 19.062 -11.135 -21.195 1.00 20.38 118 THR D O 1
ATOM 7608 N N . ALA D 1 122 ? 18.006 -9.883 -19.646 1.00 20.49 119 ALA D N 1
ATOM 7609 C CA . ALA D 1 122 ? 19.111 -8.948 -19.509 1.00 17.87 119 ALA D CA 1
ATOM 7610 C C . ALA D 1 122 ? 20.412 -9.667 -19.125 1.00 18.65 119 ALA D C 1
ATOM 7611 O O . ALA D 1 122 ? 21.473 -9.428 -19.734 1.00 22.83 119 ALA D O 1
ATOM 7613 N N . ALA D 1 123 ? 20.337 -10.560 -18.143 1.00 24.09 120 ALA D N 1
ATOM 7614 C CA . ALA D 1 123 ? 21.527 -11.279 -17.692 1.00 26.13 120 ALA D CA 1
ATOM 7615 C C . ALA D 1 123 ? 22.033 -12.269 -18.735 1.00 22.49 120 ALA D C 1
ATOM 7616 O O . ALA D 1 123 ? 23.230 -12.538 -18.825 1.00 22.66 120 ALA D O 1
ATOM 7618 N N . ALA D 1 124 ? 21.117 -12.799 -19.538 1.00 25.35 121 ALA D N 1
ATOM 7619 C CA . ALA D 1 124 ? 21.486 -13.810 -20.508 1.00 21.94 121 ALA D CA 1
ATOM 7620 C C . ALA D 1 124 ? 22.413 -13.240 -21.573 1.00 23.15 121 ALA D C 1
ATOM 7621 O O . ALA D 1 124 ? 23.218 -13.966 -22.139 1.00 24.16 121 ALA D O 1
ATOM 7623 N N . ILE D 1 125 ? 22.292 -11.948 -21.860 1.00 20.21 122 ILE D N 1
ATOM 7624 C CA . ILE D 1 125 ? 23.110 -11.387 -22.936 1.00 21.07 122 ILE D CA 1
ATOM 7625 C C . ILE D 1 125 ? 24.417 -10.773 -22.447 1.00 19.61 122 ILE D C 1
ATOM 7626 O O . ILE D 1 125 ? 25.122 -10.126 -23.217 1.00 25.27 122 ILE D O 1
ATOM 7631 N N . GLU D 1 126 ? 24.745 -10.995 -21.176 1.00 29.71 123 GLU D N 1
ATOM 7632 C CA . GLU D 1 126 ? 26.025 -10.534 -20.642 1.00 28.57 123 GLU D CA 1
ATOM 7633 C C . GLU D 1 126 ? 27.230 -10.938 -21.508 1.00 26.54 123 GLU D C 1
ATOM 7634 O O . GLU D 1 126 ? 28.062 -10.101 -21.809 1.00 23.83 123 GLU D O 1
ATOM 7640 N N . PRO D 1 127 ? 27.323 -12.215 -21.923 1.00 26.33 124 PRO D N 1
ATOM 7641 C CA . PRO D 1 127 ? 28.506 -12.533 -22.739 1.00 27.29 124 PRO D CA 1
ATOM 7642 C C . PRO D 1 127 ? 28.460 -11.971 -24.171 1.00 31.48 124 PRO D C 1
ATOM 7643 O O . PRO D 1 127 ? 29.426 -12.126 -24.921 1.00 23.80 124 PRO D O 1
ATOM 7647 N N . ASP D 1 128 ? 27.358 -11.325 -24.540 1.00 23.48 125 ASP D N 1
ATOM 7648 C CA . ASP D 1 128 ? 27.211 -10.763 -25.882 1.00 19.15 125 ASP D CA 1
ATOM 7649 C C . ASP D 1 128 ? 27.422 -9.250 -25.907 1.00 19.17 125 ASP D C 1
ATOM 7650 O O . ASP D 1 128 ? 27.368 -8.623 -26.977 1.00 26.87 125 ASP D O 1
ATOM 7655 N N . LEU D 1 129 ? 27.638 -8.652 -24.736 1.00 23.94 126 LEU D N 1
ATOM 7656 C CA . LEU D 1 129 ? 27.706 -7.197 -24.633 1.00 21.31 126 LEU D CA 1
ATOM 7657 C C . LEU D 1 129 ? 28.888 -6.625 -25.415 1.00 26.06 126 LEU D C 1
ATOM 7658 O O . LEU D 1 129 ? 28.776 -5.555 -26.009 1.00 24.05 126 LEU D O 1
ATOM 7663 N N . ALA D 1 130 ? 30.009 -7.345 -25.419 1.00 25.13 127 ALA D N 1
ATOM 7664 C CA . ALA D 1 130 ? 31.185 -6.924 -26.175 1.00 25.97 127 ALA D CA 1
ATOM 7665 C C . ALA D 1 130 ? 30.856 -6.806 -27.661 1.00 23.57 127 ALA D C 1
ATOM 7666 O O . ALA D 1 130 ? 31.195 -5.816 -28.310 1.00 25.82 127 ALA D O 1
ATOM 7668 N N . ALA D 1 131 ? 30.182 -7.823 -28.185 1.00 28.34 128 ALA D N 1
ATOM 7669 C CA . ALA D 1 131 ? 29.783 -7.840 -29.586 1.00 26.72 128 ALA D CA 1
ATOM 7670 C C . ALA D 1 131 ? 28.885 -6.662 -29.930 1.00 23.82 128 ALA D C 1
ATOM 7671 O O . ALA D 1 131 ? 29.049 -6.043 -30.975 1.00 22.19 128 ALA D O 1
ATOM 7673 N N . ILE D 1 132 ? 27.928 -6.369 -29.052 1.00 22.69 129 ILE D N 1
ATOM 7674 C CA . ILE D 1 132 ? 27.037 -5.239 -29.246 1.00 22.86 129 ILE D CA 1
ATOM 7675 C C . ILE D 1 132 ? 27.836 -3.947 -29.274 1.00 28.82 129 ILE D C 1
ATOM 7676 O O . ILE D 1 132 ? 27.595 -3.076 -30.109 1.00 26.27 129 ILE D O 1
ATOM 7681 N N . ARG D 1 133 ? 28.815 -3.848 -28.379 1.00 26.62 130 ARG D N 1
ATOM 7682 C CA . ARG D 1 133 ? 29.640 -2.656 -28.286 1.00 22.95 130 ARG D CA 1
ATOM 7683 C C . ARG D 1 133 ? 30.486 -2.444 -29.539 1.00 24.21 130 ARG D C 1
ATOM 7684 O O . ARG D 1 133 ? 30.704 -1.317 -29.968 1.00 31.11 130 ARG D O 1
ATOM 7692 N N . ASP D 1 134 ? 30.964 -3.538 -30.113 1.00 26.79 131 ASP D N 1
ATOM 7693 C CA . ASP D 1 134 ? 31.927 -3.454 -31.200 1.00 26.58 131 ASP D CA 1
ATOM 7694 C C . ASP D 1 134 ? 31.261 -3.387 -32.569 1.00 28.29 131 ASP D C 1
ATOM 7695 O O . ASP D 1 134 ? 31.910 -3.117 -33.576 1.00 24.64 131 ASP D O 1
ATOM 7700 N N . ALA D 1 135 ? 29.959 -3.627 -32.598 1.00 26.51 132 ALA D N 1
ATOM 7701 C CA . ALA D 1 135 ? 29.214 -3.608 -33.852 1.00 18.40 132 ALA D CA 1
ATOM 7702 C C . ALA D 1 135 ? 28.935 -2.189 -34.344 1.00 22.45 132 ALA D C 1
ATOM 7703 O O . ALA D 1 135 ? 28.972 -1.231 -33.575 1.00 23.89 132 ALA D O 1
ATOM 7705 N N . ARG D 1 136 ? 28.629 -2.056 -35.630 1.00 18.79 133 ARG D N 1
ATOM 7706 C CA . ARG D 1 136 ? 28.198 -0.761 -36.154 1.00 29.61 133 ARG D CA 1
ATOM 7707 C C . ARG D 1 136 ? 26.685 -0.594 -36.012 1.00 21.86 133 ARG D C 1
ATOM 7708 O O . ARG D 1 136 ? 26.194 0.505 -35.759 1.00 21.39 133 ARG D O 1
ATOM 7716 N N . TYR D 1 137 ? 25.958 -1.693 -36.178 1.00 20.94 134 TYR D N 1
ATOM 7717 C CA . TYR D 1 137 ? 24.505 -1.674 -36.021 1.00 17.14 134 TYR D CA 1
ATOM 7718 C C . TYR D 1 137 ? 24.010 -2.809 -35.167 1.00 19.33 134 TYR D C 1
ATOM 7719 O O . TYR D 1 137 ? 24.496 -3.933 -35.269 1.00 18.46 134 TYR D O 1
ATOM 7728 N N . LEU D 1 138 ? 23.000 -2.498 -34.362 1.00 19.14 135 LEU D N 1
ATOM 7729 C CA . LEU D 1 138 ? 22.233 -3.497 -33.612 1.00 15.79 135 LEU D CA 1
ATOM 7730 C C . LEU D 1 138 ? 20.801 -3.474 -34.158 1.00 15.39 135 LEU D C 1
ATOM 7731 O O . LEU D 1 138 ? 20.127 -2.452 -34.081 1.00 21.82 135 LEU D O 1
ATOM 7736 N N . LEU D 1 139 ? 20.363 -4.587 -34.733 1.00 16.31 136 LEU D N 1
ATOM 7737 C CA . LEU D 1 139 ? 18.986 -4.729 -35.219 1.00 12.80 136 LEU D CA 1
ATOM 7738 C C . LEU D 1 139 ? 18.197 -5.679 -34.313 1.00 15.61 136 LEU D C 1
ATOM 7739 O O . LEU D 1 139 ? 18.607 -6.813 -34.102 1.00 17.43 136 LEU D O 1
ATOM 7744 N N . MET D 1 140 ? 17.054 -5.214 -33.816 1.00 15.11 137 MET D N 1
ATOM 7745 C CA . MET D 1 140 ? 16.241 -5.997 -32.875 1.00 14.31 137 MET D CA 1
ATOM 7746 C C . MET D 1 140 ? 14.767 -5.936 -33.234 1.00 19.78 137 MET D C 1
ATOM 7747 O O . MET D 1 140 ? 14.338 -5.031 -33.949 1.00 17.62 137 MET D O 1
ATOM 7752 N N . GLN D 1 141 ? 13.988 -6.874 -32.701 1.00 19.14 138 GLN D N 1
ATOM 7753 C CA . GLN D 1 141 ? 12.538 -6.827 -32.856 1.00 19.19 138 GLN D CA 1
ATOM 7754 C C . GLN D 1 141 ? 11.907 -7.015 -31.484 1.00 13.54 138 GLN D C 1
ATOM 7755 O O . GLN D 1 141 ? 12.555 -6.752 -30.470 1.00 17.51 138 GLN D O 1
ATOM 7761 N N . LEU D 1 142 ? 10.643 -7.428 -31.435 1.00 17.79 139 LEU D N 1
ATOM 7762 C CA . LEU D 1 142 ? 9.933 -7.448 -30.154 1.00 18.94 139 LEU D CA 1
ATOM 7763 C C . LEU D 1 142 ? 9.397 -8.829 -29.825 1.00 20.70 139 LEU D C 1
ATOM 7764 O O . LEU D 1 142 ? 8.415 -8.973 -29.093 1.00 19.13 139 LEU D O 1
ATOM 7769 N N . GLU D 1 143 ? 10.044 -9.848 -30.374 1.00 13.59 140 GLU D N 1
ATOM 7770 C CA . GLU D 1 143 ? 9.613 -11.211 -30.145 1.00 17.22 140 GLU D CA 1
ATOM 7771 C C . GLU D 1 143 ? 10.447 -11.914 -29.062 1.00 19.77 140 GLU D C 1
ATOM 7772 O O . GLU D 1 143 ? 10.371 -13.136 -28.909 1.00 19.05 140 GLU D O 1
ATOM 7778 N N . THR D 1 144 ? 11.212 -11.131 -28.297 1.00 20.98 141 THR D N 1
ATOM 7779 C CA . THR D 1 144 ? 11.922 -11.645 -27.115 1.00 17.98 141 THR D CA 1
ATOM 7780 C C . THR D 1 144 ? 11.654 -10.686 -25.929 1.00 20.82 141 THR D C 1
ATOM 7781 O O . THR D 1 144 ? 11.069 -9.616 -26.120 1.00 16.82 141 THR D O 1
ATOM 7785 N N . PRO D 1 145 ? 12.080 -11.054 -24.701 1.00 19.17 142 PRO D N 1
ATOM 7786 C CA . PRO D 1 145 ? 11.722 -10.209 -23.553 1.00 20.39 142 PRO D CA 1
ATOM 7787 C C . PRO D 1 145 ? 12.255 -8.788 -23.585 1.00 17.31 142 PRO D C 1
ATOM 7788 O O . PRO D 1 145 ? 13.382 -8.520 -24.031 1.00 16.03 142 PRO D O 1
ATOM 7792 N N . LEU D 1 146 ? 11.425 -7.867 -23.118 1.00 18.02 143 LEU D N 1
ATOM 7793 C CA . LEU D 1 146 ? 11.789 -6.456 -23.090 1.00 17.77 143 LEU D CA 1
ATOM 7794 C C . LEU D 1 146 ? 13.084 -6.176 -22.345 1.00 21.92 143 LEU D C 1
ATOM 7795 O O . LEU D 1 146 ? 13.856 -5.311 -22.764 1.00 18.41 143 LEU D O 1
ATOM 7800 N N . ASP D 1 147 ? 13.326 -6.896 -21.249 1.00 18.10 144 ASP D N 1
ATOM 7801 C CA . ASP D 1 147 ? 14.522 -6.629 -20.447 1.00 19.97 144 ASP D CA 1
ATOM 7802 C C . ASP D 1 147 ? 15.829 -6.847 -21.222 1.00 22.44 144 ASP D C 1
ATOM 7803 O O . ASP D 1 147 ? 16.770 -6.055 -21.099 1.00 22.02 144 ASP D O 1
ATOM 7808 N N . GLY D 1 148 ? 15.881 -7.891 -22.044 1.00 18.81 145 GLY D N 1
ATOM 7809 C CA . GLY D 1 148 ? 17.053 -8.134 -22.869 1.00 19.40 145 GLY D CA 1
ATOM 7810 C C . GLY D 1 148 ? 17.180 -7.094 -23.960 1.00 17.53 145 GLY D C 1
ATOM 7811 O O . GLY D 1 148 ? 18.279 -6.612 -24.275 1.00 20.89 145 GLY D O 1
ATOM 7812 N N . ILE D 1 149 ? 16.045 -6.734 -24.548 1.00 16.23 146 ILE D N 1
ATOM 7813 C CA . ILE D 1 149 ? 16.047 -5.726 -25.615 1.00 17.41 146 ILE D CA 1
ATOM 7814 C C . ILE D 1 149 ? 16.505 -4.366 -25.089 1.00 21.52 146 ILE D C 1
ATOM 7815 O O . ILE D 1 149 ? 17.334 -3.687 -25.708 1.00 19.75 146 ILE D O 1
ATOM 7820 N N . LEU D 1 150 ? 15.971 -3.977 -23.937 1.00 22.84 147 LEU D N 1
ATOM 7821 C CA . LEU D 1 150 ? 16.374 -2.728 -23.300 1.00 20.85 147 LEU D CA 1
ATOM 7822 C C . LEU D 1 150 ? 17.852 -2.716 -22.902 1.00 18.59 147 LEU D C 1
ATOM 7823 O O . LEU D 1 150 ? 18.547 -1.730 -23.149 1.00 21.38 147 LEU D O 1
ATOM 7828 N N . LYS D 1 151 ? 18.337 -3.806 -22.312 1.00 15.74 148 LYS D N 1
ATOM 7829 C CA . LYS D 1 151 ? 19.738 -3.858 -21.876 1.00 21.21 148 LYS D CA 1
ATOM 7830 C C . LYS D 1 151 ? 20.643 -3.745 -23.090 1.00 22.82 148 LYS D C 1
ATOM 7831 O O . LYS D 1 151 ? 21.650 -3.020 -23.079 1.00 21.38 148 LYS D O 1
ATOM 7837 N N . ALA D 1 152 ? 20.284 -4.461 -24.149 1.00 20.63 149 ALA D N 1
ATOM 7838 C CA . ALA D 1 152 ? 21.078 -4.425 -25.375 1.00 23.56 149 ALA D CA 1
ATOM 7839 C C . ALA D 1 152 ? 21.104 -3.028 -25.991 1.00 25.29 149 ALA D C 1
ATOM 7840 O O . ALA D 1 152 ? 22.145 -2.573 -26.487 1.00 20.78 149 ALA D O 1
ATOM 7842 N N . ALA D 1 153 ? 19.960 -2.348 -25.950 1.00 20.93 150 ALA D N 1
ATOM 7843 C CA . ALA D 1 153 ? 19.842 -1.006 -26.500 1.00 23.30 150 ALA D CA 1
ATOM 7844 C C . ALA D 1 153 ? 20.702 -0.012 -25.730 1.00 20.68 150 ALA D C 1
ATOM 7845 O O . ALA D 1 153 ? 21.341 0.874 -26.333 1.00 20.70 150 ALA D O 1
ATOM 7847 N N . GLN D 1 154 ? 20.734 -0.178 -24.410 1.00 25.15 151 GLN D N 1
ATOM 7848 C CA . GLN D 1 154 ? 21.509 0.696 -23.540 1.00 22.97 151 GLN D CA 1
ATOM 7849 C C . GLN D 1 154 ? 22.996 0.498 -23.768 1.00 28.28 151 GLN D C 1
ATOM 7850 O O . GLN D 1 154 ? 23.770 1.465 -23.815 1.00 27.38 151 GLN D O 1
ATOM 7856 N N . GLU D 1 155 ? 23.401 -0.753 -23.927 1.00 23.02 152 GLU D N 1
ATOM 7857 C CA . GLU D 1 155 ? 24.809 -1.036 -24.174 1.00 21.00 152 GLU D CA 1
ATOM 7858 C C . GLU D 1 155 ? 25.248 -0.444 -25.521 1.00 27.24 152 GLU D C 1
ATOM 7859 O O . GLU D 1 155 ? 26.312 0.169 -25.627 1.00 21.05 152 GLU D O 1
ATOM 7865 N N . ALA D 1 156 ? 24.418 -0.622 -26.544 1.00 29.86 153 ALA D N 1
ATOM 7866 C CA . ALA D 1 156 ? 24.727 -0.097 -27.870 1.00 25.17 153 ALA D CA 1
ATOM 7867 C C . ALA D 1 156 ? 24.861 1.421 -27.836 1.00 30.94 153 ALA D C 1
ATOM 7868 O O . ALA D 1 156 ? 25.810 1.988 -28.385 1.00 28.36 153 ALA D O 1
ATOM 7870 N N . LYS D 1 157 ? 23.911 2.073 -27.178 1.00 25.59 154 LYS D N 1
ATOM 7871 C CA . LYS D 1 157 ? 23.897 3.525 -27.103 1.00 32.53 154 LYS D CA 1
ATOM 7872 C C . LYS D 1 157 ? 25.211 4.082 -26.570 1.00 36.84 154 LYS D C 1
ATOM 7873 O O . LYS D 1 157 ? 25.731 5.068 -27.087 1.00 42.69 154 LYS D O 1
ATOM 7879 N N . THR D 1 158 ? 25.750 3.442 -25.541 1.00 32.40 155 THR D N 1
ATOM 7880 C CA . THR D 1 158 ? 26.947 3.960 -24.895 1.00 36.43 155 THR D CA 1
ATOM 7881 C C . THR D 1 158 ? 28.211 3.661 -25.685 1.00 35.58 155 THR D C 1
ATOM 7882 O O . THR D 1 158 ? 29.239 4.309 -25.493 1.00 32.48 155 THR D O 1
ATOM 7886 N N . ALA D 1 159 ? 28.139 2.672 -26.567 1.00 36.92 156 ALA D N 1
ATOM 7887 C CA . ALA D 1 159 ? 29.287 2.325 -27.397 1.00 30.52 156 ALA D CA 1
ATOM 7888 C C . ALA D 1 159 ? 29.145 2.944 -28.778 1.00 31.38 156 ALA D C 1
ATOM 7889 O O . ALA D 1 159 ? 29.951 2.678 -29.678 1.00 27.21 156 ALA D O 1
ATOM 7891 N N . LYS D 1 160 ? 28.124 3.786 -28.920 1.00 31.20 157 LYS D N 1
ATOM 7892 C CA . LYS D 1 160 ? 27.810 4.456 -30.173 1.00 31.25 157 LYS D CA 1
ATOM 7893 C C . LYS D 1 160 ? 27.502 3.461 -31.300 1.00 30.86 157 LYS D C 1
ATOM 7894 O O . LYS D 1 160 ? 27.812 3.691 -32.468 1.00 26.24 157 LYS D O 1
ATOM 7900 N N . THR D 1 161 ? 26.889 2.348 -30.934 1.00 27.75 158 THR D N 1
ATOM 7901 C CA . THR D 1 161 ? 26.392 1.398 -31.915 1.00 25.44 158 THR D CA 1
ATOM 7902 C C . THR D 1 161 ? 24.984 1.830 -32.307 1.00 24.09 158 THR D C 1
ATOM 7903 O O . THR D 1 161 ? 24.134 2.056 -31.439 1.00 27.14 158 THR D O 1
ATOM 7907 N N . ASN D 1 162 ? 24.727 1.953 -33.604 1.00 21.47 159 ASN D N 1
ATOM 7908 C CA . ASN D 1 162 ? 23.409 2.397 -34.064 1.00 19.35 159 ASN D CA 1
ATOM 7909 C C . ASN D 1 162 ? 22.334 1.366 -33.767 1.00 18.19 159 ASN D C 1
ATOM 7910 O O . ASN D 1 162 ? 22.501 0.181 -34.042 1.00 21.51 159 ASN D O 1
ATOM 7915 N N . VAL D 1 163 ? 21.232 1.827 -33.202 1.00 17.98 160 VAL D N 1
ATOM 7916 C CA . VAL D 1 163 ? 20.152 0.912 -32.829 1.00 16.06 160 VAL D CA 1
ATOM 7917 C C . VAL D 1 163 ? 18.972 1.000 -33.782 1.00 12.54 160 VAL D C 1
ATOM 7918 O O . VAL D 1 163 ? 18.354 2.050 -33.906 1.00 18.64 160 VAL D O 1
ATOM 7922 N N . ILE D 1 164 ? 18.682 -0.102 -34.470 1.00 16.20 161 ILE D N 1
ATOM 7923 C CA . ILE D 1 164 ? 17.487 -0.167 -35.299 1.00 16.09 161 ILE D CA 1
ATOM 7924 C C . ILE D 1 164 ? 16.512 -1.108 -34.633 1.00 19.59 161 ILE D C 1
ATOM 7925 O O . ILE D 1 164 ? 16.820 -2.270 -34.382 1.00 16.74 161 ILE D O 1
ATOM 7930 N N . LEU D 1 165 ? 15.322 -0.600 -34.352 1.00 16.03 162 LEU D N 1
ATOM 7931 C CA . LEU D 1 165 ? 14.277 -1.431 -33.758 1.00 12.93 162 LEU D CA 1
ATOM 7932 C C . LEU D 1 165 ? 13.131 -1.584 -34.738 1.00 18.97 162 LEU D C 1
ATOM 7933 O O . LEU D 1 165 ? 12.500 -0.597 -35.116 1.00 14.16 162 LEU D O 1
ATOM 7938 N N . ASN D 1 166 ? 12.863 -2.824 -35.139 1.00 17.47 163 ASN D N 1
ATOM 7939 C CA . ASN D 1 166 ? 11.641 -3.159 -35.862 1.00 13.83 163 ASN D CA 1
ATOM 7940 C C . ASN D 1 166 ? 10.619 -3.560 -34.809 1.00 16.38 163 ASN D C 1
ATOM 7941 O O . ASN D 1 166 ? 10.739 -4.625 -34.219 1.00 16.22 163 ASN D O 1
ATOM 7946 N N . PRO D 1 167 ? 9.627 -2.693 -34.553 1.00 15.66 164 PRO D N 1
ATOM 7947 C CA . PRO D 1 167 ? 8.794 -2.858 -33.359 1.00 15.15 164 PRO D CA 1
ATOM 7948 C C . PRO D 1 167 ? 7.647 -3.848 -33.620 1.00 14.21 164 PRO D C 1
ATOM 7949 O O . PRO D 1 167 ? 6.464 -3.494 -33.564 1.00 17.49 164 PRO D O 1
ATOM 7953 N N . ALA D 1 168 ? 8.022 -5.083 -33.923 1.00 14.18 165 ALA D N 1
ATOM 7954 C CA . ALA D 1 168 ? 7.094 -6.110 -34.386 1.00 16.42 165 ALA D CA 1
ATOM 7955 C C . ALA D 1 168 ? 7.311 -7.376 -33.586 1.00 16.65 165 ALA D C 1
ATOM 7956 O O . ALA D 1 168 ? 8.446 -7.753 -33.326 1.00 17.85 165 ALA D O 1
ATOM 7958 N N . PRO D 1 169 ? 6.222 -8.045 -33.186 1.00 20.23 166 PRO D N 1
ATOM 7959 C CA . PRO D 1 169 ? 4.816 -7.688 -33.390 1.00 21.40 166 PRO D CA 1
ATOM 7960 C C . PRO D 1 169 ? 4.408 -6.500 -32.539 1.00 15.04 166 PRO D C 1
ATOM 7961 O O . PRO D 1 169 ? 5.089 -6.194 -31.544 1.00 19.07 166 PRO D O 1
ATOM 7965 N N . ALA D 1 170 ? 3.308 -5.865 -32.927 1.00 17.44 167 ALA D N 1
ATOM 7966 C CA . ALA D 1 170 ? 2.837 -4.626 -32.315 1.00 20.98 167 ALA D CA 1
ATOM 7967 C C . ALA D 1 170 ? 2.647 -4.731 -30.813 1.00 23.56 167 ALA D C 1
ATOM 7968 O O . ALA D 1 170 ? 2.018 -5.657 -30.313 1.00 22.36 167 ALA D O 1
ATOM 7970 N N . ARG D 1 171 ? 3.207 -3.764 -30.102 1.00 23.64 168 ARG D N 1
ATOM 7971 C CA . ARG D 1 171 ? 3.014 -3.636 -28.673 1.00 21.46 168 ARG D CA 1
ATOM 7972 C C . ARG D 1 171 ? 3.460 -2.252 -28.254 1.00 27.03 168 ARG D C 1
ATOM 7973 O O . ARG D 1 171 ? 4.246 -1.600 -28.947 1.00 23.28 168 ARG D O 1
ATOM 7981 N N . GLU D 1 172 ? 2.953 -1.803 -27.113 1.00 25.62 169 GLU D N 1
ATOM 7982 C CA . GLU D 1 172 ? 3.379 -0.535 -26.557 1.00 24.05 169 GLU D CA 1
ATOM 7983 C C . GLU D 1 172 ? 4.801 -0.674 -26.044 1.00 25.61 169 GLU D C 1
ATOM 7984 O O . GLU D 1 172 ? 5.209 -1.756 -25.607 1.00 25.14 169 GLU D O 1
ATOM 7990 N N . LEU D 1 173 ? 5.547 0.424 -26.098 1.00 22.49 170 LEU D N 1
ATOM 7991 C CA . LEU D 1 173 ? 6.927 0.438 -25.635 1.00 18.46 170 LEU D CA 1
ATOM 7992 C C . LEU D 1 173 ? 7.179 1.601 -24.679 1.00 19.82 170 LEU D C 1
ATOM 7993 O O . LEU D 1 173 ? 6.566 2.664 -24.813 1.00 29.03 170 LEU D O 1
ATOM 7998 N N . PRO D 1 174 ? 8.103 1.409 -23.724 1.00 19.85 171 PRO D N 1
ATOM 7999 C CA . PRO D 1 174 ? 8.408 2.425 -22.718 1.00 27.09 171 PRO D CA 1
ATOM 8000 C C . PRO D 1 174 ? 9.399 3.459 -23.235 1.00 27.88 171 PRO D C 1
ATOM 8001 O O . PRO D 1 174 ? 10.255 3.112 -24.048 1.00 25.16 171 PRO D O 1
ATOM 8005 N N . ASP D 1 175 ? 9.296 4.689 -22.733 1.00 28.06 172 ASP D N 1
ATOM 8006 C CA . ASP D 1 175 ? 10.215 5.771 -23.077 1.00 25.26 172 ASP D CA 1
ATOM 8007 C C . ASP D 1 175 ? 11.684 5.375 -22.925 1.00 24.45 172 ASP D C 1
ATOM 8008 O O . ASP D 1 175 ? 12.523 5.816 -23.706 1.00 23.93 172 ASP D O 1
ATOM 8013 N N . GLU D 1 176 ? 11.996 4.548 -21.924 1.00 26.06 173 GLU D N 1
ATOM 8014 C CA . GLU D 1 176 ? 13.381 4.156 -21.649 1.00 24.65 173 GLU D CA 1
ATOM 8015 C C . GLU D 1 176 ? 14.027 3.385 -22.806 1.00 23.37 173 GLU D C 1
ATOM 8016 O O . GLU D 1 176 ? 15.233 3.497 -23.046 1.00 26.11 173 GLU D O 1
ATOM 8022 N N . LEU D 1 177 ? 13.222 2.600 -23.518 1.00 25.27 174 LEU D N 1
ATOM 8023 C CA . LEU D 1 177 ? 13.714 1.899 -24.700 1.00 24.80 174 LEU D CA 1
ATOM 8024 C C . LEU D 1 177 ? 13.758 2.844 -25.897 1.00 23.18 174 LEU D C 1
ATOM 8025 O O . LEU D 1 177 ? 14.781 2.933 -26.588 1.00 21.03 174 LEU D O 1
ATOM 8030 N N . LEU D 1 178 ? 12.641 3.525 -26.149 1.00 24.37 175 LEU D N 1
ATOM 8031 C CA . LEU D 1 178 ? 12.495 4.373 -27.336 1.00 21.97 175 LEU D CA 1
ATOM 8032 C C . LEU D 1 178 ? 13.594 5.414 -27.440 1.00 24.47 175 LEU D C 1
ATOM 8033 O O . LEU D 1 178 ? 14.108 5.661 -28.527 1.00 23.57 175 LEU D O 1
ATOM 8038 N N . LYS D 1 179 ? 13.978 5.999 -26.307 1.00 27.38 176 LYS D N 1
ATOM 8039 C CA . LYS D 1 179 ? 15.032 7.015 -26.303 1.00 29.97 176 LYS D CA 1
ATOM 8040 C C . LYS D 1 179 ? 16.387 6.440 -26.707 1.00 32.64 176 LYS D C 1
ATOM 8041 O O . LYS D 1 179 ? 17.296 7.185 -27.086 1.00 33.33 176 LYS D O 1
ATOM 8047 N N . CYS D 1 180 ? 16.524 5.119 -26.634 1.00 29.06 177 CYS D N 1
ATOM 8048 C CA . CYS D 1 180 ? 17.750 4.469 -27.075 1.00 20.32 177 CYS D CA 1
ATOM 8049 C C . CYS D 1 180 ? 17.680 3.885 -28.495 1.00 26.24 177 CYS D C 1
ATOM 8050 O O . CYS D 1 180 ? 18.482 3.024 -28.840 1.00 26.08 177 CYS D O 1
ATOM 8053 N N . VAL D 1 181 ? 16.730 4.341 -29.309 1.00 19.84 178 VAL D N 1
ATOM 8054 C CA . VAL D 1 181 ? 16.605 3.834 -30.675 1.00 19.70 178 VAL D CA 1
ATOM 8055 C C . VAL D 1 181 ? 16.981 4.929 -31.670 1.00 16.97 178 VAL D C 1
ATOM 8056 O O . VAL D 1 181 ? 16.571 6.084 -31.519 1.00 28.49 178 VAL D O 1
ATOM 8060 N N . ASP D 1 182 ? 17.760 4.579 -32.681 1.00 17.55 179 ASP D N 1
ATOM 8061 C CA . ASP D 1 182 ? 18.152 5.584 -33.668 1.00 18.17 179 ASP D CA 1
ATOM 8062 C C . ASP D 1 182 ? 17.251 5.560 -34.899 1.00 23.54 179 ASP D C 1
ATOM 8063 O O . ASP D 1 182 ? 17.035 6.594 -35.562 1.00 18.86 179 ASP D O 1
ATOM 8068 N N . LEU D 1 183 ? 16.758 4.368 -35.214 1.00 17.67 180 LEU D N 1
ATOM 8069 C CA . LEU D 1 183 ? 15.915 4.179 -36.396 1.00 14.69 180 LEU D CA 1
ATOM 8070 C C . LEU D 1 183 ? 14.840 3.155 -36.052 1.00 17.52 180 LEU D C 1
ATOM 8071 O O . LEU D 1 183 ? 15.156 2.038 -35.647 1.00 18.88 180 LEU D O 1
ATOM 8076 N N . ILE D 1 184 ? 13.576 3.527 -36.228 1.00 13.95 181 ILE D N 1
ATOM 8077 C CA . ILE D 1 184 ? 12.488 2.619 -35.929 1.00 14.60 181 ILE D CA 1
ATOM 8078 C C . ILE D 1 184 ? 11.699 2.332 -37.208 1.00 15.89 181 ILE D C 1
ATOM 8079 O O . ILE D 1 184 ? 11.492 3.221 -38.039 1.00 17.31 181 ILE D O 1
ATOM 8084 N N . THR D 1 185 ? 11.301 1.076 -37.386 1.00 14.00 182 THR D N 1
ATOM 8085 C CA . THR D 1 185 ? 10.629 0.672 -38.628 1.00 15.41 182 THR D CA 1
ATOM 8086 C C . THR D 1 185 ? 9.200 0.057 -38.467 1.00 10.29 182 THR D C 1
ATOM 8087 O O . THR D 1 185 ? 8.950 -1.043 -38.934 1.00 13.04 182 THR D O 1
ATOM 8091 N N . PRO D 1 186 ? 8.250 0.787 -37.853 1.00 13.92 183 PRO D N 1
ATOM 8092 C CA . PRO D 1 186 ? 6.904 0.227 -37.679 1.00 16.61 183 PRO D CA 1
ATOM 8093 C C . PRO D 1 186 ? 6.171 0.119 -39.002 1.00 14.69 183 PRO D C 1
ATOM 8094 O O . PRO D 1 186 ? 6.427 0.925 -39.897 1.00 14.11 183 PRO D O 1
ATOM 8098 N N . ASN D 1 187 ? 5.277 -0.852 -39.122 1.00 17.15 184 ASN D N 1
ATOM 8099 C CA . ASN D 1 187 ? 4.257 -0.783 -40.163 1.00 16.64 184 ASN D CA 1
ATOM 8100 C C . ASN D 1 187 ? 3.115 0.123 -39.679 1.00 10.81 184 ASN D C 1
ATOM 8101 O O . ASN D 1 187 ? 3.195 0.712 -38.599 1.00 14.66 184 ASN D O 1
ATOM 8106 N N . GLU D 1 188 ? 2.056 0.247 -40.465 1.00 14.33 185 GLU D N 1
ATOM 8107 C CA . GLU D 1 188 ? 1.003 1.193 -40.112 1.00 12.12 185 GLU D CA 1
ATOM 8108 C C . GLU D 1 188 ? 0.315 0.815 -38.809 1.00 15.91 185 GLU D C 1
ATOM 8109 O O . GLU D 1 188 ? -0.019 1.670 -37.990 1.00 17.47 185 GLU D O 1
ATOM 8115 N N . THR D 1 189 ? 0.100 -0.474 -38.623 1.00 16.15 186 THR D N 1
ATOM 8116 C CA . THR D 1 189 ? -0.511 -0.961 -37.391 1.00 15.93 186 THR D CA 1
ATOM 8117 C C . THR D 1 189 ? 0.372 -0.680 -36.177 1.00 17.47 186 THR D C 1
ATOM 8118 O O . THR D 1 189 ? -0.086 -0.132 -35.173 1.00 16.01 186 THR D O 1
ATOM 8122 N N . GLU D 1 190 ? 1.650 -1.023 -36.280 1.00 14.37 187 GLU D N 1
ATOM 8123 C CA . GLU D 1 190 ? 2.569 -0.796 -35.170 1.00 15.71 187 GLU D CA 1
ATOM 8124 C C . GLU D 1 190 ? 2.723 0.683 -34.851 1.00 14.97 187 GLU D C 1
ATOM 8125 O O . GLU D 1 190 ? 2.836 1.060 -33.687 1.00 14.88 187 GLU D O 1
ATOM 8131 N N . ALA D 1 191 ? 2.753 1.534 -35.885 1.00 16.65 188 ALA D N 1
ATOM 8132 C CA . ALA D 1 191 ? 2.847 2.968 -35.642 1.00 16.04 188 ALA D CA 1
ATOM 8133 C C . ALA D 1 191 ? 1.655 3.441 -34.806 1.00 13.99 188 ALA D C 1
ATOM 8134 O O . ALA D 1 191 ? 1.804 4.263 -33.898 1.00 18.91 188 ALA D O 1
ATOM 8136 N N . GLU D 1 192 ? 0.477 2.908 -35.116 1.00 17.50 189 GLU D N 1
ATOM 8137 C CA . GLU D 1 192 ? -0.741 3.277 -34.405 1.00 22.46 189 GLU D CA 1
ATOM 8138 C C . GLU D 1 192 ? -0.680 2.811 -32.958 1.00 23.04 189 GLU D C 1
ATOM 8139 O O . GLU D 1 192 ? -1.040 3.549 -32.044 1.00 21.88 189 GLU D O 1
ATOM 8145 N N . VAL D 1 193 ? -0.224 1.583 -32.752 1.00 18.59 190 VAL D N 1
ATOM 8146 C CA . VAL D 1 193 ? -0.105 1.052 -31.401 1.00 24.09 190 VAL D CA 1
ATOM 8147 C C . VAL D 1 193 ? 0.877 1.880 -30.560 1.00 24.50 190 VAL D C 1
ATOM 8148 O O . VAL D 1 193 ? 0.610 2.208 -29.409 1.00 23.76 190 VAL D O 1
ATOM 8152 N N . LEU D 1 194 ? 1.998 2.251 -31.163 1.00 16.95 191 LEU D N 1
ATOM 8153 C CA . LEU D 1 194 ? 3.056 2.974 -30.467 1.00 20.00 191 LEU D CA 1
ATOM 8154 C C . LEU D 1 194 ? 2.740 4.435 -30.144 1.00 24.36 191 LEU D C 1
ATOM 8155 O O . LEU D 1 194 ? 3.255 4.986 -29.174 1.00 25.86 191 LEU D O 1
ATOM 8160 N N . THR D 1 195 ? 1.933 5.075 -30.983 1.00 19.00 192 THR D N 1
ATOM 8161 C CA . THR D 1 195 ? 1.697 6.510 -30.869 1.00 22.45 192 THR D CA 1
ATOM 8162 C C . THR D 1 195 ? 0.234 6.863 -30.612 1.00 26.56 192 THR D C 1
ATOM 8163 O O . THR D 1 195 ? -0.070 8.003 -30.267 1.00 27.19 192 THR D O 1
ATOM 8167 N N . GLY D 1 196 ? -0.668 5.906 -30.826 1.00 22.88 193 GLY D N 1
ATOM 8168 C CA . GLY D 1 196 ? -2.098 6.177 -30.775 1.00 24.87 193 GLY D CA 1
ATOM 8169 C C . GLY D 1 196 ? -2.651 6.913 -31.990 1.00 27.04 193 GLY D C 1
ATOM 8170 O O . GLY D 1 196 ? -3.822 7.301 -32.018 1.00 26.86 193 GLY D O 1
ATOM 8171 N N . ILE D 1 197 ? -1.809 7.100 -33.000 1.00 23.13 194 ILE D N 1
ATOM 8172 C CA . ILE D 1 197 ? -2.193 7.814 -34.211 1.00 24.25 194 ILE D CA 1
ATOM 8173 C C . ILE D 1 197 ? -2.407 6.828 -35.350 1.00 24.95 194 ILE D C 1
ATOM 8174 O O . ILE D 1 197 ? -1.491 6.085 -35.718 1.00 21.58 194 ILE D O 1
ATOM 8179 N N . THR D 1 198 ? -3.618 6.808 -35.895 1.00 20.24 195 THR D N 1
ATOM 8180 C CA . THR D 1 198 ? -3.911 5.975 -37.056 1.00 18.67 195 THR D CA 1
ATOM 8181 C C . THR D 1 198 ? -3.256 6.563 -38.295 1.00 22.04 195 THR D C 1
ATOM 8182 O O . THR D 1 198 ? -3.449 7.743 -38.605 1.00 18.29 195 THR D O 1
ATOM 8186 N N . VAL D 1 199 ? -2.490 5.735 -39.007 1.00 15.75 196 VAL D N 1
ATOM 8187 C CA . VAL D 1 199 ? -1.787 6.199 -40.190 1.00 16.08 196 VAL D CA 1
ATOM 8188 C C . VAL D 1 199 ? -2.506 5.782 -41.465 1.00 23.26 196 VAL D C 1
ATOM 8189 O O . VAL D 1 199 ? -2.552 4.598 -41.803 1.00 25.00 196 VAL D O 1
ATOM 8193 N N . TYR D 1 200 ? -3.057 6.762 -42.174 1.00 21.44 197 TYR D N 1
ATOM 8194 C CA . TYR D 1 200 ? -3.861 6.475 -43.357 1.00 22.93 197 TYR D CA 1
ATOM 8195 C C . TYR D 1 200 ? -3.535 7.380 -44.546 1.00 29.58 197 TYR D C 1
ATOM 8196 O O . TYR D 1 200 ? -4.025 7.139 -45.644 1.00 29.43 197 TYR D O 1
ATOM 8205 N N . ASP D 1 201 ? -2.726 8.418 -44.324 1.00 27.75 198 ASP D N 1
ATOM 8206 C CA . ASP D 1 201 ? -2.302 9.321 -45.399 1.00 30.03 198 ASP D CA 1
ATOM 8207 C C . ASP D 1 201 ? -0.962 9.984 -45.053 1.00 26.43 198 ASP D C 1
ATOM 8208 O O . ASP D 1 201 ? -0.367 9.656 -44.037 1.00 22.55 198 ASP D O 1
ATOM 8213 N N . ASP D 1 202 ? -0.472 10.904 -45.883 1.00 27.72 199 ASP D N 1
ATOM 8214 C CA . ASP D 1 202 ? 0.848 11.474 -45.611 1.00 26.35 199 ASP D CA 1
ATOM 8215 C C . ASP D 1 202 ? 0.876 12.329 -44.342 1.00 30.69 199 ASP D C 1
ATOM 8216 O O . ASP D 1 202 ? 1.869 12.328 -43.612 1.00 23.54 199 ASP D O 1
ATOM 8221 N N . SER D 1 203 ? -0.211 13.046 -44.072 1.00 25.13 200 SER D N 1
ATOM 8222 C CA . SER D 1 203 ? -0.259 13.940 -42.923 1.00 24.12 200 SER D CA 1
ATOM 8223 C C . SER D 1 203 ? -0.233 13.143 -41.628 1.00 21.73 200 SER D C 1
ATOM 8224 O O . SER D 1 203 ? 0.501 13.478 -40.703 1.00 23.32 200 SER D O 1
ATOM 8227 N N . SER D 1 204 ? -1.037 12.089 -41.576 1.00 22.60 201 SER D N 1
ATOM 8228 C CA . SER D 1 204 ? -1.136 11.285 -40.367 1.00 22.22 201 SER D CA 1
ATOM 8229 C C . SER D 1 204 ? 0.146 10.473 -40.187 1.00 18.26 201 SER D C 1
ATOM 8230 O O . SER D 1 204 ? 0.624 10.308 -39.069 1.00 20.97 201 SER D O 1
ATOM 8233 N N . ALA D 1 205 ? 0.731 10.012 -41.291 1.00 23.57 202 ALA D N 1
ATOM 8234 C CA . ALA D 1 205 ? 2.064 9.397 -41.222 1.00 24.46 202 ALA D CA 1
ATOM 8235 C C . ALA D 1 205 ? 3.088 10.324 -40.569 1.00 23.00 202 ALA D C 1
ATOM 8236 O O . ALA D 1 205 ? 3.795 9.909 -39.671 1.00 23.13 202 ALA D O 1
ATOM 8238 N N . GLN D 1 206 ? 3.168 11.579 -41.007 1.00 23.99 203 GLN D N 1
ATOM 8239 C CA . GLN D 1 206 ? 4.108 12.515 -40.375 1.00 28.31 203 GLN D CA 1
ATOM 8240 C C . GLN D 1 206 ? 3.797 12.802 -38.900 1.00 23.06 203 GLN D C 1
ATOM 8241 O O . GLN D 1 206 ? 4.706 12.968 -38.090 1.00 25.70 203 GLN D O 1
ATOM 8247 N N . GLN D 1 207 ? 2.520 12.871 -38.550 1.00 19.68 204 GLN D N 1
ATOM 8248 C CA . GLN D 1 207 ? 2.147 13.030 -37.145 1.00 27.53 204 GLN D CA 1
ATOM 8249 C C . GLN D 1 207 ? 2.655 11.874 -36.281 1.00 22.17 204 GLN D C 1
ATOM 8250 O O . GLN D 1 207 ? 3.239 12.084 -35.210 1.00 20.49 204 GLN D O 1
ATOM 8256 N N . ALA D 1 208 ? 2.460 10.656 -36.770 1.00 22.45 205 ALA D N 1
ATOM 8257 C CA . ALA D 1 208 ? 2.917 9.465 -36.055 1.00 17.97 205 ALA D CA 1
ATOM 8258 C C . ALA D 1 208 ? 4.445 9.450 -35.978 1.00 15.61 205 ALA D C 1
ATOM 8259 O O . ALA D 1 208 ? 5.030 9.147 -34.938 1.00 20.19 205 ALA D O 1
ATOM 8261 N N . ALA D 1 209 ? 5.114 9.821 -37.068 1.00 19.20 206 ALA D N 1
ATOM 8262 C CA . ALA D 1 209 ? 6.570 9.910 -37.008 1.00 16.95 206 ALA D CA 1
ATOM 8263 C C . ALA D 1 209 ? 7.015 10.925 -35.956 1.00 18.09 206 ALA D C 1
ATOM 8264 O O . ALA D 1 209 ? 7.961 10.681 -35.215 1.00 18.88 206 ALA D O 1
ATOM 8266 N N . ASP D 1 210 ? 6.328 12.034 -35.829 1.00 23.30 207 ASP D N 1
ATOM 8267 C CA . ASP D 1 210 ? 6.820 13.063 -34.926 1.00 31.98 207 ASP D CA 1
ATOM 8268 C C . ASP D 1 210 ? 6.639 12.689 -33.498 1.00 30.15 207 ASP D C 1
ATOM 8269 O O . ASP D 1 210 ? 7.435 13.034 -32.679 1.00 29.24 207 ASP D O 1
ATOM 8274 N N . ALA D 1 211 ? 5.556 11.988 -33.207 1.00 26.83 208 ALA D N 1
ATOM 8275 C CA . ALA D 1 211 ? 5.396 11.449 -31.863 1.00 25.25 208 ALA D CA 1
ATOM 8276 C C . ALA D 1 211 ? 6.593 10.562 -31.537 1.00 26.33 208 ALA D C 1
ATOM 8277 O O . ALA D 1 211 ? 7.088 10.560 -30.407 1.00 26.26 208 ALA D O 1
ATOM 8279 N N . LEU D 1 212 ? 7.093 9.831 -32.531 1.00 19.11 209 LEU D N 1
ATOM 8280 C CA . LEU D 1 212 ? 8.262 8.985 -32.279 1.00 19.63 209 LEU D CA 1
ATOM 8281 C C . LEU D 1 212 ? 9.567 9.782 -32.192 1.00 22.74 209 LEU D C 1
ATOM 8282 O O . LEU D 1 212 ? 10.462 9.415 -31.430 1.00 23.70 209 LEU D O 1
ATOM 8287 N N . HIS D 1 213 ? 9.681 10.866 -32.963 1.00 23.88 210 HIS D N 1
ATOM 8288 C CA . HIS D 1 213 ? 10.826 11.783 -32.820 1.00 19.53 210 HIS D CA 1
ATOM 8289 C C . HIS D 1 213 ? 10.834 12.398 -31.406 1.00 24.19 210 HIS D C 1
ATOM 8290 O O . HIS D 1 213 ? 11.886 12.515 -30.771 1.00 25.85 210 HIS D O 1
ATOM 8297 N N . CYS D 1 214 ? 9.651 12.780 -30.932 1.00 23.52 211 CYS D N 1
ATOM 8298 C CA . CYS D 1 214 ? 9.456 13.307 -29.576 1.00 24.83 211 CYS D CA 1
ATOM 8299 C C . CYS D 1 214 ? 9.916 12.322 -28.508 1.00 27.26 211 CYS D C 1
ATOM 8300 O O . CYS D 1 214 ? 10.277 12.720 -27.400 1.00 27.92 211 CYS D O 1
ATOM 8303 N N . LYS D 1 215 ? 9.916 11.036 -28.849 1.00 27.18 212 LYS D N 1
ATOM 8304 C CA . LYS D 1 215 ? 10.357 9.996 -27.919 1.00 23.65 212 LYS D CA 1
ATOM 8305 C C . LYS D 1 215 ? 11.851 9.760 -28.050 1.00 25.56 212 LYS D C 1
ATOM 8306 O O . LYS D 1 215 ? 12.404 8.859 -27.430 1.00 28.58 212 LYS D O 1
ATOM 8312 N N . GLY D 1 216 ? 12.512 10.575 -28.864 1.00 26.89 213 GLY D N 1
ATOM 8313 C CA . GLY D 1 216 ? 13.957 10.516 -28.957 1.00 24.52 213 GLY D CA 1
ATOM 8314 C C . GLY D 1 216 ? 14.507 9.708 -30.119 1.00 31.62 213 GLY D C 1
ATOM 8315 O O . GLY D 1 216 ? 15.702 9.449 -30.174 1.00 28.74 213 GLY D O 1
ATOM 8316 N N . ILE D 1 217 ? 13.647 9.318 -31.059 1.00 22.91 214 ILE D N 1
ATOM 8317 C CA . ILE D 1 217 ? 14.102 8.544 -32.215 1.00 18.27 214 ILE D CA 1
ATOM 8318 C C . ILE D 1 217 ? 14.305 9.462 -33.420 1.00 20.85 214 ILE D C 1
ATOM 8319 O O . ILE D 1 217 ? 13.376 10.121 -33.877 1.00 28.62 214 ILE D O 1
ATOM 8324 N N . GLU D 1 218 ? 15.531 9.487 -33.917 1.00 16.56 215 GLU D N 1
ATOM 8325 C CA . GLU D 1 218 ? 15.940 10.411 -34.970 1.00 19.78 215 GLU D CA 1
ATOM 8326 C C . GLU D 1 218 ? 15.294 10.097 -36.330 1.00 20.80 215 GLU D C 1
ATOM 8327 O O . GLU D 1 218 ? 14.839 10.995 -37.041 1.00 24.68 215 GLU D O 1
ATOM 8333 N N . ILE D 1 219 ? 15.258 8.816 -36.681 1.00 22.34 216 ILE D N 1
ATOM 8334 C CA . ILE D 1 219 ? 14.764 8.394 -37.987 1.00 17.44 216 ILE D CA 1
ATOM 8335 C C . ILE D 1 219 ? 13.584 7.430 -37.830 1.00 21.46 216 ILE D C 1
ATOM 8336 O O . ILE D 1 219 ? 13.668 6.418 -37.133 1.00 19.16 216 ILE D O 1
ATOM 8341 N N . VAL D 1 220 ? 12.489 7.761 -38.501 1.00 16.26 217 VAL D N 1
ATOM 8342 C CA . VAL D 1 220 ? 11.303 6.933 -38.495 1.00 18.04 217 VAL D CA 1
ATOM 8343 C C . VAL D 1 220 ? 11.031 6.493 -39.922 1.00 21.29 217 VAL D C 1
ATOM 8344 O O . VAL D 1 220 ? 11.005 7.314 -40.854 1.00 19.72 217 VAL D O 1
ATOM 8348 N N . ILE D 1 221 ? 10.904 5.186 -40.096 1.00 13.03 218 ILE D N 1
ATOM 8349 C CA . ILE D 1 221 ? 10.417 4.614 -41.353 1.00 13.81 218 ILE D CA 1
ATOM 8350 C C . ILE D 1 221 ? 9.114 3.865 -41.056 1.00 17.86 218 ILE D C 1
ATOM 8351 O O . ILE D 1 221 ? 9.129 2.854 -40.356 1.00 15.87 218 ILE D O 1
ATOM 8356 N N . ILE D 1 222 ? 7.997 4.361 -41.588 1.00 12.53 219 ILE D N 1
ATOM 8357 C CA . ILE D 1 222 ? 6.721 3.678 -41.439 1.00 11.64 219 ILE D CA 1
ATOM 8358 C C . ILE D 1 222 ? 6.476 2.960 -42.749 1.00 14.64 219 ILE D C 1
ATOM 8359 O O . ILE D 1 222 ? 6.291 3.594 -43.783 1.00 16.38 219 ILE D O 1
ATOM 8364 N N . THR D 1 223 ? 6.470 1.639 -42.710 1.00 14.35 220 THR D N 1
ATOM 8365 C CA . THR D 1 223 ? 6.197 0.881 -43.919 1.00 14.72 220 THR D CA 1
ATOM 8366 C C . THR D 1 223 ? 4.690 0.889 -44.224 1.00 16.82 220 THR D C 1
ATOM 8367 O O . THR D 1 223 ? 3.858 0.819 -43.324 1.00 16.63 220 THR D O 1
ATOM 8371 N N . LEU D 1 224 ? 4.354 0.970 -45.504 1.00 14.31 221 LEU D N 1
ATOM 8372 C CA . LEU D 1 224 ? 2.990 1.279 -45.938 1.00 16.42 221 LEU D CA 1
ATOM 8373 C C . LEU D 1 224 ? 2.443 0.222 -46.879 1.00 17.50 221 LEU D C 1
ATOM 8374 O O . LEU D 1 224 ? 1.638 0.521 -47.778 1.00 15.91 221 LEU D O 1
ATOM 8379 N N . GLY D 1 225 ? 2.868 -1.014 -46.677 1.00 20.96 222 GLY D N 1
ATOM 8380 C CA . GLY D 1 225 ? 2.410 -2.101 -47.520 1.00 25.82 222 GLY D CA 1
ATOM 8381 C C . GLY D 1 225 ? 2.874 -1.905 -48.945 1.00 22.58 222 GLY D C 1
ATOM 8382 O O . GLY D 1 225 ? 4.076 -1.859 -49.216 1.00 23.22 222 GLY D O 1
ATOM 8383 N N . SER D 1 226 ? 1.924 -1.754 -49.863 1.00 20.50 223 SER D N 1
ATOM 8384 C CA . SER D 1 226 ? 2.272 -1.579 -51.264 1.00 17.39 223 SER D CA 1
ATOM 8385 C C . SER D 1 226 ? 2.519 -0.103 -51.620 1.00 24.50 223 SER D C 1
ATOM 8386 O O . SER D 1 226 ? 2.979 0.219 -52.730 1.00 23.34 223 SER D O 1
ATOM 8389 N N . LYS D 1 227 ? 2.259 0.788 -50.667 1.00 16.66 224 LYS D N 1
ATOM 8390 C CA . LYS D 1 227 ? 2.359 2.228 -50.925 1.00 12.69 224 LYS D CA 1
ATOM 8391 C C . LYS D 1 227 ? 3.741 2.809 -50.595 1.00 16.75 224 LYS D C 1
ATOM 8392 O O . LYS D 1 227 ? 3.914 4.030 -50.573 1.00 23.78 224 LYS D O 1
ATOM 8398 N N . GLY D 1 228 ? 4.715 1.936 -50.340 1.00 14.73 225 GLY D N 1
ATOM 8399 C CA . GLY D 1 228 ? 6.101 2.368 -50.137 1.00 13.74 225 GLY D CA 1
ATOM 8400 C C . GLY D 1 228 ? 6.426 2.488 -48.651 1.00 16.93 225 GLY D C 1
ATOM 8401 O O . GLY D 1 228 ? 6.009 1.654 -47.850 1.00 17.30 225 GLY D O 1
ATOM 8402 N N . VAL D 1 229 ? 7.212 3.494 -48.284 1.00 11.59 226 VAL D N 1
ATOM 8403 C CA . VAL D 1 229 ? 7.404 3.831 -46.871 1.00 13.67 226 VAL D CA 1
ATOM 8404 C C . VAL D 1 229 ? 7.283 5.322 -46.706 1.00 21.22 226 VAL D C 1
ATOM 8405 O O . VAL D 1 229 ? 7.488 6.075 -47.663 1.00 17.63 226 VAL D O 1
ATOM 8409 N N . TRP D 1 230 ? 6.931 5.733 -45.494 1.00 13.12 227 TRP D N 1
ATOM 8410 C CA . TRP D 1 230 ? 7.062 7.121 -45.081 1.00 13.65 227 TRP D CA 1
ATOM 8411 C C . TRP D 1 230 ? 8.348 7.253 -44.305 1.00 16.48 227 TRP D C 1
ATOM 8412 O O . TRP D 1 230 ? 8.479 6.691 -43.222 1.00 18.01 227 TRP D O 1
ATOM 8423 N N . LEU D 1 231 ? 9.303 7.983 -44.864 1.00 12.70 228 LEU D N 1
ATOM 8424 C CA . LEU D 1 231 ? 10.575 8.229 -44.185 1.00 12.02 228 LEU D CA 1
ATOM 8425 C C . LEU D 1 231 ? 10.539 9.617 -43.573 1.00 22.52 228 LEU D C 1
ATOM 8426 O O . LEU D 1 231 ? 10.264 10.616 -44.261 1.00 21.95 228 LEU D O 1
ATOM 8431 N N . SER D 1 232 ? 10.834 9.696 -42.285 1.00 17.79 229 SER D N 1
ATOM 8432 C CA . SER D 1 232 ? 10.957 10.990 -41.651 1.00 18.31 229 SER D CA 1
ATOM 8433 C C . SER D 1 232 ? 12.304 11.038 -40.953 1.00 26.73 229 SER D C 1
ATOM 8434 O O . SER D 1 232 ? 12.598 10.231 -40.072 1.00 19.15 229 SER D O 1
ATOM 8437 N N . GLN D 1 233 ? 13.144 11.967 -41.385 1.00 19.04 230 GLN D N 1
ATOM 8438 C CA . GLN D 1 233 ? 14.465 12.124 -40.808 1.00 21.79 230 GLN D CA 1
ATOM 8439 C C . GLN D 1 233 ? 14.460 13.407 -40.019 1.00 28.80 230 GLN D C 1
ATOM 8440 O O . GLN D 1 233 ? 14.353 14.484 -40.596 1.00 26.20 230 GLN D O 1
ATOM 8446 N N . ASN D 1 234 ? 14.552 13.300 -38.704 1.00 31.70 231 ASN D N 1
ATOM 8447 C CA . ASN D 1 234 ? 14.595 14.482 -37.868 1.00 37.82 231 ASN D CA 1
ATOM 8448 C C . ASN D 1 234 ? 13.458 15.461 -38.194 1.00 39.35 231 ASN D C 1
ATOM 8449 O O . ASN D 1 234 ? 13.670 16.675 -38.254 1.00 40.49 231 ASN D O 1
ATOM 8454 N N . GLY D 1 235 ? 12.263 14.928 -38.439 1.00 27.28 232 GLY D N 1
ATOM 8455 C CA . GLY D 1 235 ? 11.113 15.759 -38.713 1.00 25.46 232 GLY D CA 1
ATOM 8456 C C . GLY D 1 235 ? 10.778 15.989 -40.177 1.00 27.48 232 GLY D C 1
ATOM 8457 O O . GLY D 1 235 ? 9.673 16.397 -40.486 1.00 36.11 232 GLY D O 1
ATOM 8458 N N . ARG D 1 236 ? 11.718 15.750 -41.086 1.00 33.29 233 ARG D N 1
ATOM 8459 C CA . ARG D 1 236 ? 11.429 15.978 -42.502 1.00 27.27 233 ARG D CA 1
ATOM 8460 C C . ARG D 1 236 ? 10.984 14.698 -43.218 1.00 27.37 233 ARG D C 1
ATOM 8461 O O . ARG D 1 236 ? 11.734 13.717 -43.308 1.00 24.26 233 ARG D O 1
ATOM 8469 N N . GLY D 1 237 ? 9.750 14.720 -43.714 1.00 21.84 234 GLY D N 1
ATOM 8470 C CA . GLY D 1 237 ? 9.120 13.523 -44.234 1.00 21.38 234 GLY D CA 1
ATOM 8471 C C . GLY D 1 237 ? 8.882 13.441 -45.729 1.00 24.61 234 GLY D C 1
ATOM 8472 O O . GLY D 1 237 ? 8.711 14.464 -46.427 1.00 19.46 234 GLY D O 1
ATOM 8473 N N . GLN D 1 238 ? 8.863 12.203 -46.214 1.00 17.63 235 GLN D N 1
ATOM 8474 C CA . GLN D 1 238 ? 8.639 11.914 -47.624 1.00 15.10 235 GLN D CA 1
ATOM 8475 C C . GLN D 1 238 ? 8.157 10.487 -47.816 1.00 20.73 235 GLN D C 1
ATOM 8476 O O . GLN D 1 238 ? 8.495 9.581 -47.038 1.00 17.30 235 GLN D O 1
ATOM 8482 N N . ARG D 1 239 ? 7.367 10.274 -48.861 1.00 17.14 236 ARG D N 1
ATOM 8483 C CA . ARG D 1 239 ? 6.994 8.919 -49.231 1.00 16.18 236 ARG D CA 1
ATOM 8484 C C . ARG D 1 239 ? 7.968 8.400 -50.288 1.00 21.08 236 ARG D C 1
ATOM 8485 O O . ARG D 1 239 ? 8.251 9.078 -51.281 1.00 16.78 236 ARG D O 1
ATOM 8493 N N . ILE D 1 240 ? 8.505 7.211 -50.061 1.00 14.17 237 ILE D N 1
ATOM 8494 C CA . ILE D 1 240 ? 9.351 6.568 -51.061 1.00 11.85 237 ILE D CA 1
ATOM 8495 C C . ILE D 1 240 ? 8.589 5.351 -51.547 1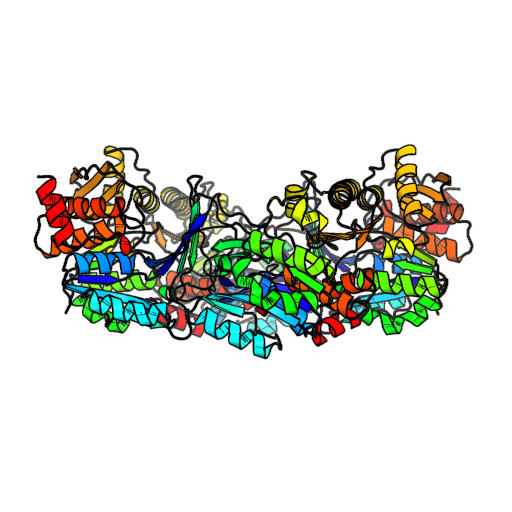.00 14.00 237 ILE D C 1
ATOM 8496 O O . ILE D 1 240 ? 8.443 4.371 -50.804 1.00 15.95 237 ILE D O 1
ATOM 8501 N N . PRO D 1 241 ? 8.061 5.416 -52.782 1.00 15.40 238 PRO D N 1
ATOM 8502 C CA . PRO D 1 241 ? 7.240 4.314 -53.283 1.00 17.64 238 PRO D CA 1
ATOM 8503 C C . PRO D 1 241 ? 8.032 3.028 -53.394 1.00 18.38 238 PRO D C 1
ATOM 8504 O O . PRO D 1 241 ? 9.254 3.039 -53.630 1.00 16.75 238 PRO D O 1
ATOM 8508 N N . GLY D 1 242 ? 7.334 1.916 -53.226 1.00 14.48 239 GLY D N 1
ATOM 8509 C CA . GLY D 1 242 ? 7.959 0.624 -53.419 1.00 14.67 239 GLY D CA 1
ATOM 8510 C C . GLY D 1 242 ? 7.762 0.142 -54.845 1.00 18.88 239 GLY D C 1
ATOM 8511 O O . GLY D 1 242 ? 7.418 0.927 -55.741 1.00 15.39 239 GLY D O 1
ATOM 8512 N N . PHE D 1 243 ? 7.978 -1.149 -55.060 1.00 14.80 240 PHE D N 1
ATOM 8513 C CA . PHE D 1 243 ? 7.835 -1.731 -56.389 1.00 17.36 240 PHE D CA 1
ATOM 8514 C C . PHE D 1 243 ? 6.439 -2.280 -56.607 1.00 16.87 240 PHE D C 1
ATOM 8515 O O . PHE D 1 243 ? 5.713 -2.566 -55.659 1.00 16.04 240 PHE D O 1
ATOM 8523 N N . VAL D 1 244 ? 6.074 -2.407 -57.876 1.00 15.36 241 VAL D N 1
ATOM 8524 C CA . VAL D 1 244 ? 4.773 -2.915 -58.276 1.00 18.63 241 VAL D CA 1
ATOM 8525 C C . VAL D 1 244 ? 4.877 -4.415 -58.543 1.00 18.46 241 VAL D C 1
ATOM 8526 O O . VAL D 1 244 ? 5.434 -4.849 -59.554 1.00 17.14 241 VAL D O 1
ATOM 8530 N N . VAL D 1 245 ? 4.390 -5.203 -57.590 1.00 17.56 242 VAL D N 1
ATOM 8531 C CA . VAL D 1 245 ? 4.381 -6.657 -57.724 1.00 18.89 242 VAL D CA 1
ATOM 8532 C C . VAL D 1 245 ? 3.077 -7.231 -57.165 1.00 20.23 242 VAL D C 1
ATOM 8533 O O . VAL D 1 245 ? 2.466 -6.628 -56.257 1.00 22.05 242 VAL D O 1
ATOM 8537 N N . LYS D 1 246 ? 2.666 -8.392 -57.699 1.00 19.61 243 LYS D N 1
ATOM 8538 C CA . LYS D 1 246 ? 1.520 -9.148 -57.135 1.00 19.27 243 LYS D CA 1
ATOM 8539 C C . LYS D 1 246 ? 1.928 -9.704 -55.753 1.00 16.90 243 LYS D C 1
ATOM 8540 O O . LYS D 1 246 ? 3.055 -10.179 -55.557 1.00 24.59 243 LYS D O 1
ATOM 8546 N N . ALA D 1 247 ? 1.048 -9.536 -54.771 1.00 28.50 244 ALA D N 1
ATOM 8547 C CA . ALA D 1 247 ? 1.290 -10.078 -53.423 1.00 28.14 244 ALA D CA 1
ATOM 8548 C C . ALA D 1 247 ? 0.917 -11.561 -53.329 1.00 35.49 244 ALA D C 1
ATOM 8549 O O . ALA D 1 247 ? -0.240 -11.930 -53.561 1.00 33.96 244 ALA D O 1
ATOM 8551 N N . THR D 1 248 ? 1.885 -12.398 -52.955 1.00 28.64 245 THR D N 1
ATOM 8552 C CA . THR D 1 248 ? 1.668 -13.838 -52.857 1.00 23.34 245 THR D CA 1
ATOM 8553 C C . THR D 1 248 ? 1.681 -14.270 -51.407 1.00 29.27 245 THR D C 1
ATOM 8554 O O . THR D 1 248 ? 0.741 -14.891 -50.918 1.00 28.26 245 THR D O 1
ATOM 8558 N N . ASP D 1 249 ? 2.761 -13.927 -50.721 1.00 27.15 246 ASP D N 1
ATOM 8559 C CA . ASP D 1 249 ? 2.917 -14.243 -49.312 1.00 30.66 246 ASP D CA 1
ATOM 8560 C C . ASP D 1 249 ? 3.807 -13.181 -48.682 1.00 30.49 246 ASP D C 1
ATOM 8561 O O . ASP D 1 249 ? 5.010 -13.126 -48.951 1.00 28.56 246 ASP D O 1
ATOM 8566 N N . THR D 1 250 ? 3.216 -12.350 -47.828 1.00 23.39 247 THR D N 1
ATOM 8567 C CA . THR D 1 250 ? 3.936 -11.210 -47.277 1.00 26.55 247 THR D CA 1
ATOM 8568 C C . THR D 1 250 ? 4.438 -11.457 -45.865 1.00 26.54 247 THR D C 1
ATOM 8569 O O . THR D 1 250 ? 4.857 -10.517 -45.195 1.00 27.91 247 THR D O 1
ATOM 8573 N N . THR D 1 251 ? 4.415 -12.717 -45.432 1.00 22.80 248 THR D N 1
ATOM 8574 C CA . THR D 1 251 ? 4.770 -13.097 -44.056 1.00 22.75 248 THR D CA 1
ATOM 8575 C C . THR D 1 251 ? 6.151 -12.589 -43.632 1.00 28.93 248 THR D C 1
ATOM 8576 O O . THR D 1 251 ? 6.361 -12.147 -42.496 1.00 23.24 248 THR D O 1
ATOM 8580 N N . ALA D 1 252 ? 7.091 -12.644 -44.562 1.00 23.09 249 ALA D N 1
ATOM 8581 C CA . ALA D 1 252 ? 8.471 -12.290 -44.243 1.00 21.65 249 ALA D CA 1
ATOM 8582 C C . ALA D 1 252 ? 8.892 -10.971 -44.878 1.00 19.05 249 ALA D C 1
ATOM 8583 O O . ALA D 1 252 ? 10.078 -10.678 -44.971 1.00 22.99 249 ALA D O 1
ATOM 8585 N N . ALA D 1 253 ? 7.931 -10.176 -45.336 1.00 16.93 250 ALA D N 1
ATOM 8586 C CA . ALA D 1 253 ? 8.278 -8.956 -46.068 1.00 17.87 250 ALA D CA 1
ATOM 8587 C C . ALA D 1 253 ? 8.953 -7.886 -45.202 1.00 12.34 250 ALA D C 1
ATOM 8588 O O . ALA D 1 253 ? 9.962 -7.280 -45.618 1.00 14.19 250 ALA D O 1
ATOM 8590 N N . GLY D 1 254 ? 8.412 -7.661 -44.010 1.00 13.33 251 GLY D N 1
ATOM 8591 C CA . GLY D 1 254 ? 8.985 -6.698 -43.083 1.00 14.27 251 GLY D CA 1
ATOM 8592 C C . GLY D 1 254 ? 10.358 -7.142 -42.614 1.00 14.42 251 GLY D C 1
ATOM 8593 O O . GLY D 1 254 ? 11.277 -6.321 -42.487 1.00 15.04 251 GLY D O 1
ATOM 8594 N N . ASP D 1 255 ? 10.511 -8.442 -42.369 1.00 18.02 252 ASP D N 1
ATOM 8595 C CA . ASP D 1 255 ? 11.802 -8.968 -41.937 1.00 16.65 252 ASP D CA 1
ATOM 8596 C C . ASP D 1 255 ? 12.851 -8.800 -43.011 1.00 14.62 252 ASP D C 1
ATOM 8597 O O . ASP D 1 255 ? 13.964 -8.382 -42.706 1.00 16.62 252 ASP D O 1
ATOM 8602 N N . THR D 1 256 ? 12.475 -9.092 -44.265 1.00 11.59 253 THR D N 1
ATOM 8603 C CA . THR D 1 256 ? 13.349 -8.913 -45.423 1.00 13.51 253 THR D CA 1
ATOM 8604 C C . THR D 1 256 ? 13.718 -7.442 -45.587 1.00 16.72 253 THR D C 1
ATOM 8605 O O . THR D 1 256 ? 14.882 -7.118 -45.822 1.00 15.61 253 THR D O 1
ATOM 8609 N N . PHE D 1 257 ? 12.732 -6.560 -45.429 1.00 14.32 254 PHE D N 1
ATOM 8610 C CA . PHE D 1 257 ? 12.959 -5.124 -45.538 1.00 12.58 254 PHE D CA 1
ATOM 8611 C C . PHE D 1 257 ? 14.017 -4.661 -44.532 1.00 16.72 254 PHE D C 1
ATOM 8612 O O . PHE D 1 257 ? 14.954 -3.952 -44.887 1.00 14.77 254 PHE D O 1
ATOM 8620 N N . ASN D 1 258 ? 13.857 -5.085 -43.280 1.00 13.24 255 ASN D N 1
ATOM 8621 C CA . ASN D 1 258 ? 14.801 -4.727 -42.228 1.00 15.49 255 ASN D CA 1
ATOM 8622 C C . ASN D 1 258 ? 16.191 -5.310 -42.462 1.00 17.87 255 ASN D C 1
ATOM 8623 O O . ASN D 1 258 ? 17.197 -4.613 -42.313 1.00 16.45 255 ASN D O 1
ATOM 8628 N N . GLY D 1 259 ? 16.240 -6.568 -42.872 1.00 14.48 256 GLY D N 1
ATOM 8629 C CA . GLY D 1 259 ? 17.503 -7.222 -43.161 1.00 18.38 256 GLY D CA 1
ATOM 8630 C C . GLY D 1 259 ? 18.260 -6.499 -44.260 1.00 21.00 256 GLY D C 1
ATOM 8631 O O . GLY D 1 259 ? 19.464 -6.235 -44.129 1.00 14.96 256 GLY D O 1
ATOM 8632 N N . ALA D 1 260 ? 17.557 -6.165 -45.343 1.00 13.87 257 ALA D N 1
ATOM 8633 C CA . ALA D 1 260 ? 18.207 -5.581 -46.505 1.00 16.03 257 ALA D CA 1
ATOM 8634 C C . ALA D 1 260 ? 18.533 -4.109 -46.270 1.00 20.06 257 ALA D C 1
ATOM 8635 O O . ALA D 1 260 ? 19.534 -3.606 -46.780 1.00 17.68 257 ALA D O 1
ATOM 8637 N N . LEU D 1 261 ? 17.687 -3.428 -45.493 1.00 17.91 258 LEU D N 1
ATOM 8638 C CA . LEU D 1 261 ? 17.910 -2.022 -45.145 1.00 16.63 258 LEU D CA 1
ATOM 8639 C C . LEU D 1 261 ? 19.267 -1.825 -44.464 1.00 16.51 258 LEU D C 1
ATOM 8640 O O . LEU D 1 261 ? 20.089 -1.030 -44.922 1.00 15.20 258 LEU D O 1
ATOM 8645 N N . VAL D 1 262 ? 19.485 -2.549 -43.372 1.00 15.21 259 VAL D N 1
ATOM 8646 C CA . VAL D 1 262 ? 20.711 -2.370 -42.595 1.00 14.80 259 VAL D CA 1
ATOM 8647 C C . VAL D 1 262 ? 21.927 -2.825 -43.404 1.00 16.04 259 VAL D C 1
ATOM 8648 O O . VAL D 1 262 ? 23.026 -2.253 -43.289 1.00 17.89 259 VAL D O 1
ATOM 8652 N N . THR D 1 263 ? 21.736 -3.855 -44.224 1.00 16.96 260 THR D N 1
ATOM 8653 C CA . THR D 1 263 ? 22.821 -4.327 -45.082 1.00 20.36 260 THR D CA 1
ATOM 8654 C C . THR D 1 263 ? 23.254 -3.213 -46.016 1.00 21.17 260 THR D C 1
ATOM 8655 O O . THR D 1 263 ? 24.444 -2.946 -46.160 1.00 18.69 260 THR D O 1
ATOM 8659 N N . GLY D 1 264 ? 22.273 -2.548 -46.617 1.00 20.68 261 GLY D N 1
ATOM 8660 C CA . GLY D 1 264 ? 22.519 -1.398 -47.465 1.00 20.77 261 GLY D CA 1
ATOM 8661 C C . GLY D 1 264 ? 23.263 -0.286 -46.747 1.00 24.88 261 GLY D C 1
ATOM 8662 O O . GLY D 1 264 ? 24.232 0.274 -47.286 1.00 19.14 261 GLY D O 1
ATOM 8663 N N . LEU D 1 265 ? 22.818 0.036 -45.536 1.00 16.81 262 LEU D N 1
ATOM 8664 C CA . LEU D 1 265 ? 23.434 1.106 -44.748 1.00 16.77 262 LEU D CA 1
ATOM 8665 C C . LEU D 1 265 ? 24.882 0.768 -44.396 1.00 22.64 262 LEU D C 1
ATOM 8666 O O . LEU D 1 265 ? 25.747 1.649 -44.359 1.00 22.90 262 LEU D O 1
ATOM 8671 N N . LEU D 1 266 ? 25.137 -0.510 -44.140 1.00 23.10 263 LEU D N 1
ATOM 8672 C CA . LEU D 1 266 ? 26.482 -0.980 -43.818 1.00 23.44 263 LEU D CA 1
ATOM 8673 C C . LEU D 1 266 ? 27.440 -0.818 -44.999 1.00 25.97 263 LEU D C 1
ATOM 8674 O O . LEU D 1 266 ? 28.659 -0.750 -44.812 1.00 22.19 263 LEU D O 1
ATOM 8679 N N . GLN D 1 267 ? 26.878 -0.747 -46.205 1.00 22.49 264 GLN D N 1
ATOM 8680 C CA . GLN D 1 267 ? 27.650 -0.511 -47.421 1.00 20.31 264 GLN D CA 1
ATOM 8681 C C . GLN D 1 267 ? 27.797 0.975 -47.705 1.00 24.53 264 GLN D C 1
ATOM 8682 O O . GLN D 1 267 ? 28.250 1.365 -48.778 1.00 30.22 264 GLN D O 1
ATOM 8688 N N . GLU D 1 268 ? 27.424 1.794 -46.729 1.00 23.07 265 GLU D N 1
ATOM 8689 C CA . GLU D 1 268 ? 27.470 3.255 -46.830 1.00 24.19 265 GLU D CA 1
ATOM 8690 C C . GLU D 1 268 ? 26.541 3.820 -47.902 1.00 27.45 265 GLU D C 1
ATOM 8691 O O . GLU D 1 268 ? 26.808 4.885 -48.465 1.00 31.30 265 GLU D O 1
ATOM 8697 N N . MET D 1 269 ? 25.457 3.112 -48.198 1.00 24.25 266 MET D N 1
ATOM 8698 C CA . MET D 1 269 ? 24.429 3.697 -49.045 1.00 21.73 266 MET D CA 1
ATOM 8699 C C . MET D 1 269 ? 23.763 4.819 -48.281 1.00 26.05 266 MET D C 1
ATOM 8700 O O . MET D 1 269 ? 23.493 4.676 -47.088 1.00 26.26 266 MET D O 1
ATOM 8705 N N . PRO D 1 270 ? 23.462 5.926 -48.969 1.00 23.01 267 PRO D N 1
ATOM 8706 C CA . PRO D 1 270 ? 22.590 6.937 -48.372 1.00 24.01 267 PRO D CA 1
ATOM 8707 C C . PRO D 1 270 ? 21.269 6.274 -47.959 1.00 23.30 267 PRO D C 1
ATOM 8708 O O . PRO D 1 270 ? 20.833 5.345 -48.639 1.00 21.71 267 PRO D O 1
ATOM 8712 N N . LEU D 1 271 ? 20.659 6.733 -46.871 1.00 24.81 268 LEU D N 1
ATOM 8713 C CA . LEU D 1 271 ? 19.470 6.079 -46.317 1.00 25.03 268 LEU D CA 1
ATOM 8714 C C . LEU D 1 271 ? 18.371 5.894 -47.371 1.00 19.65 268 LEU D C 1
ATOM 8715 O O . LEU D 1 271 ? 17.788 4.820 -47.485 1.00 21.70 268 LEU D O 1
ATOM 8720 N N . GLU D 1 272 ? 18.118 6.935 -48.156 1.00 20.29 269 GLU D N 1
ATOM 8721 C CA . GLU D 1 272 ? 17.120 6.867 -49.225 1.00 13.91 269 GLU D CA 1
ATOM 8722 C C . GLU D 1 272 ? 17.435 5.735 -50.214 1.00 17.82 269 GLU D C 1
ATOM 8723 O O . GLU D 1 272 ? 16.547 5.027 -50.665 1.00 19.76 269 GLU D O 1
ATOM 8729 N N . SER D 1 273 ? 18.708 5.566 -50.554 1.00 18.00 270 SER D N 1
ATOM 8730 C CA . SER D 1 273 ? 19.112 4.462 -51.427 1.00 15.16 270 SER D CA 1
ATOM 8731 C C . SER D 1 273 ? 18.980 3.108 -50.758 1.00 13.97 270 SER D C 1
ATOM 8732 O O . SER D 1 273 ? 18.558 2.137 -51.394 1.00 14.74 270 SER D O 1
ATOM 8735 N N . ALA D 1 274 ? 19.343 3.036 -49.480 1.00 20.05 271 ALA D N 1
ATOM 8736 C CA . ALA D 1 274 ? 19.162 1.806 -48.700 1.00 18.86 271 ALA D CA 1
ATOM 8737 C C . ALA D 1 274 ? 17.692 1.369 -48.672 1.00 17.12 271 ALA D C 1
ATOM 8738 O O . ALA D 1 274 ? 17.388 0.176 -48.803 1.00 16.14 271 ALA D O 1
ATOM 8740 N N . ILE D 1 275 ? 16.795 2.341 -48.502 1.00 16.54 272 ILE D N 1
ATOM 8741 C CA . ILE D 1 275 ? 15.363 2.064 -48.505 1.00 14.98 272 ILE D CA 1
ATOM 8742 C C . ILE D 1 275 ? 14.914 1.481 -49.846 1.00 16.81 272 ILE D C 1
ATOM 8743 O O . ILE D 1 275 ? 14.185 0.495 -49.867 1.00 15.94 272 ILE D O 1
ATOM 8748 N N . LYS D 1 276 ? 15.383 2.057 -50.956 1.00 17.17 273 LYS D N 1
ATOM 8749 C CA . LYS D 1 276 ? 15.026 1.537 -52.277 1.00 15.22 273 LYS D CA 1
ATOM 8750 C C . LYS D 1 276 ? 15.581 0.138 -52.463 1.00 16.12 273 LYS D C 1
ATOM 8751 O O . LYS D 1 276 ? 14.904 -0.732 -52.975 1.00 13.84 273 LYS D O 1
ATOM 8757 N N . PHE D 1 277 ? 16.822 -0.069 -52.036 1.00 16.79 274 PHE D N 1
ATOM 8758 C CA . PHE D 1 277 ? 17.446 -1.392 -52.028 1.00 15.23 274 PHE D CA 1
ATOM 8759 C C . PHE D 1 277 ? 16.582 -2.381 -51.230 1.00 17.17 274 PHE D C 1
ATOM 8760 O O . PHE D 1 277 ? 16.265 -3.469 -51.717 1.00 17.32 274 PHE D O 1
ATOM 8768 N N . ALA D 1 278 ? 16.162 -1.984 -50.030 1.00 16.57 275 ALA D N 1
ATOM 8769 C CA . ALA D 1 278 ? 15.292 -2.820 -49.212 1.00 19.00 275 ALA D CA 1
ATOM 8770 C C . ALA D 1 278 ? 13.915 -3.077 -49.852 1.00 15.83 275 ALA D C 1
ATOM 8771 O O . ALA D 1 278 ? 13.378 -4.187 -49.738 1.00 13.61 275 ALA D O 1
ATOM 8773 N N . HIS D 1 279 ? 13.344 -2.054 -50.494 1.00 15.36 276 HIS D N 1
ATOM 8774 C CA . HIS D 1 279 ? 12.085 -2.214 -51.233 1.00 15.37 276 HIS D CA 1
ATOM 8775 C C . HIS D 1 279 ? 12.224 -3.345 -52.250 1.00 13.16 276 HIS D C 1
ATOM 8776 O O . HIS D 1 279 ? 11.291 -4.115 -52.453 1.00 14.22 276 HIS D O 1
ATOM 8783 N N . ALA D 1 280 ? 13.371 -3.425 -52.921 1.00 14.36 277 ALA D N 1
ATOM 8784 C CA . ALA D 1 280 ? 13.587 -4.453 -53.944 1.00 16.95 277 ALA D CA 1
ATOM 8785 C C . ALA D 1 280 ? 13.562 -5.847 -53.317 1.00 14.79 277 ALA D C 1
ATOM 8786 O O . ALA D 1 280 ? 12.848 -6.745 -53.779 1.00 15.93 277 ALA D O 1
ATOM 8788 N N . ALA D 1 281 ? 14.343 -6.025 -52.258 1.00 17.24 278 ALA D N 1
ATOM 8789 C CA . ALA D 1 281 ? 14.407 -7.304 -51.558 1.00 13.93 278 ALA D CA 1
ATOM 8790 C C . ALA D 1 281 ? 13.044 -7.665 -51.005 1.00 15.17 278 ALA D C 1
ATOM 8791 O O . ALA D 1 281 ? 12.594 -8.786 -51.143 1.00 13.36 278 ALA D O 1
ATOM 8793 N N . ALA D 1 282 ? 12.386 -6.702 -50.379 1.00 12.41 279 ALA D N 1
ATOM 8794 C CA . ALA D 1 282 ? 11.072 -6.957 -49.823 1.00 12.78 279 ALA D CA 1
ATOM 8795 C C . ALA D 1 282 ? 10.040 -7.308 -50.901 1.00 15.97 279 ALA D C 1
ATOM 8796 O O . ALA D 1 282 ? 9.203 -8.182 -50.677 1.00 17.01 279 ALA D O 1
ATOM 8798 N N . ALA D 1 283 ? 10.104 -6.647 -52.060 1.00 14.68 280 ALA D N 1
ATOM 8799 C CA . ALA D 1 283 ? 9.178 -6.955 -53.158 1.00 15.98 280 ALA D CA 1
ATOM 8800 C C . ALA D 1 283 ? 9.349 -8.400 -53.632 1.00 14.36 280 ALA D C 1
ATOM 8801 O O . ALA D 1 283 ? 8.366 -9.094 -53.900 1.00 15.93 280 ALA D O 1
ATOM 8803 N N . ILE D 1 284 ? 10.602 -8.852 -53.746 1.00 16.84 281 ILE D N 1
ATOM 8804 C CA . ILE D 1 284 ? 10.866 -10.222 -54.177 1.00 15.39 281 ILE D CA 1
ATOM 8805 C C . ILE D 1 284 ? 10.213 -11.186 -53.177 1.00 15.20 281 ILE D C 1
ATOM 8806 O O . ILE D 1 284 ? 9.516 -12.126 -53.571 1.00 15.22 281 ILE D O 1
ATOM 8811 N N . SER D 1 285 ? 10.419 -10.931 -51.887 1.00 13.95 282 SER D N 1
ATOM 8812 C CA . SER D 1 285 ? 9.809 -11.768 -50.841 1.00 13.33 282 SER D CA 1
ATOM 8813 C C . SER D 1 285 ? 8.280 -11.768 -50.912 1.00 15.63 282 SER D C 1
ATOM 8814 O O . SER D 1 285 ? 7.678 -12.826 -50.818 1.00 18.52 282 SER D O 1
ATOM 8817 N N . VAL D 1 286 ? 7.650 -10.610 -51.087 1.00 15.05 283 VAL D N 1
ATOM 8818 C CA . VAL D 1 286 ? 6.179 -10.605 -51.139 1.00 21.39 283 VAL D CA 1
ATOM 8819 C C . VAL D 1 286 ? 5.656 -11.355 -52.355 1.00 18.06 283 VAL D C 1
ATOM 8820 O O . VAL D 1 286 ? 4.595 -11.961 -52.297 1.00 19.70 283 VAL D O 1
ATOM 8824 N N . THR D 1 287 ? 6.413 -11.336 -53.447 1.00 16.61 284 THR D N 1
ATOM 8825 C CA . THR D 1 287 ? 5.879 -11.826 -54.711 1.00 23.96 284 THR D CA 1
ATOM 8826 C C . THR D 1 287 ? 6.093 -13.331 -54.802 1.00 24.98 284 THR D C 1
ATOM 8827 O O . THR D 1 287 ? 5.433 -14.029 -55.578 1.00 30.26 284 THR D O 1
ATOM 8831 N N . ARG D 1 288 ? 6.986 -13.827 -53.955 1.00 22.20 285 ARG D N 1
ATOM 8832 C CA . ARG D 1 288 ? 7.307 -15.245 -53.905 1.00 31.33 285 ARG D CA 1
ATOM 8833 C C . ARG D 1 288 ? 6.415 -16.013 -52.945 1.00 28.82 285 ARG D C 1
ATOM 8834 O O . ARG D 1 288 ? 6.020 -15.513 -51.893 1.00 30.02 285 ARG D O 1
ATOM 8842 N N . PHE D 1 289 ? 6.100 -17.236 -53.344 1.00 31.56 286 PHE D N 1
ATOM 8843 C CA . PHE D 1 289 ? 5.490 -18.228 -52.482 1.00 29.85 286 PHE D CA 1
ATOM 8844 C C . PHE D 1 289 ? 6.474 -18.501 -51.349 1.00 36.12 286 PHE D C 1
ATOM 8845 O O . PHE D 1 289 ? 7.694 -18.434 -51.543 1.00 32.98 286 PHE D O 1
ATOM 8853 N N . GLY D 1 290 ? 5.962 -18.782 -50.160 1.00 27.89 287 GLY D N 1
ATOM 8854 C CA . GLY D 1 290 ? 6.840 -19.095 -49.049 1.00 27.14 287 GLY D CA 1
ATOM 8855 C C . GLY D 1 290 ? 7.106 -17.888 -48.173 1.00 34.61 287 GLY D C 1
ATOM 8856 O O . GLY D 1 290 ? 6.811 -16.753 -48.562 1.00 28.03 287 GLY D O 1
ATOM 8857 N N . ALA D 1 291 ? 7.669 -18.137 -46.992 1.00 33.55 288 ALA D N 1
ATOM 8858 C CA . ALA D 1 291 ? 7.945 -17.086 -46.011 1.00 28.36 288 ALA D CA 1
ATOM 8859 C C . ALA D 1 291 ? 9.449 -16.876 -45.841 1.00 32.47 288 ALA D C 1
ATOM 8860 O O . ALA D 1 291 ? 10.045 -16.051 -46.523 1.00 23.08 288 ALA D O 1
ATOM 8862 N N . GLN D 1 292 ? 10.095 -17.609 -44.942 1.00 24.41 289 GLN D N 1
ATOM 8863 C CA . GLN D 1 292 ? 11.554 -17.470 -44.885 1.00 24.05 289 GLN D CA 1
ATOM 8864 C C . GLN D 1 292 ? 12.251 -17.930 -46.183 1.00 26.83 289 GLN D C 1
ATOM 8865 O O . GLN D 1 292 ? 13.323 -17.432 -46.554 1.00 25.79 289 GLN D O 1
ATOM 8871 N N . THR D 1 293 ? 11.640 -18.879 -46.882 1.00 27.99 290 THR D N 1
ATOM 8872 C CA . THR D 1 293 ? 12.192 -19.347 -48.142 1.00 33.85 290 THR D CA 1
ATOM 8873 C C . THR D 1 293 ? 12.103 -18.251 -49.198 1.00 29.82 290 THR D C 1
ATOM 8874 O O . THR D 1 293 ? 12.799 -18.288 -50.206 1.00 31.32 290 THR D O 1
ATOM 8878 N N . SER D 1 294 ? 11.243 -17.274 -48.924 1.00 22.53 291 SER D N 1
ATOM 8879 C CA . SER D 1 294 ? 11.022 -16.098 -49.768 1.00 25.46 291 SER D CA 1
ATOM 8880 C C . SER D 1 294 ? 12.169 -15.146 -49.789 1.00 27.43 291 SER D C 1
ATOM 8881 O O . SER D 1 294 ? 12.291 -14.353 -50.719 1.00 23.19 291 SER D O 1
ATOM 8884 N N . ILE D 1 295 ? 12.923 -15.124 -48.695 1.00 21.04 292 ILE D N 1
ATOM 8885 C CA . ILE D 1 295 ? 13.903 -14.078 -48.499 1.00 20.92 292 ILE D CA 1
ATOM 8886 C C . ILE D 1 295 ? 15.018 -14.243 -49.527 1.00 17.74 292 ILE D C 1
ATOM 8887 O O . ILE D 1 295 ? 15.668 -15.280 -49.560 1.00 20.09 292 ILE D O 1
ATOM 8892 N N . PRO D 1 296 ? 15.218 -13.222 -50.386 1.00 19.65 293 PRO D N 1
ATOM 8893 C CA . PRO D 1 296 ? 16.122 -13.317 -51.543 1.00 16.86 293 PRO D CA 1
ATOM 8894 C C . PRO D 1 296 ? 17.592 -13.205 -51.170 1.00 19.55 293 PRO D C 1
ATOM 8895 O O . PRO D 1 296 ? 17.917 -12.750 -50.072 1.00 17.86 293 PRO D O 1
ATOM 8899 N N . THR D 1 297 ? 18.458 -13.589 -52.105 1.00 17.92 294 THR D N 1
ATOM 8900 C CA . THR D 1 297 ? 19.903 -13.394 -51.968 1.00 19.07 294 THR D CA 1
ATOM 8901 C C . THR D 1 297 ? 20.355 -12.089 -52.618 1.00 21.54 294 THR D C 1
ATOM 8902 O O . THR D 1 297 ? 19.640 -11.497 -53.439 1.00 16.51 294 THR D O 1
ATOM 8906 N N . ARG D 1 298 ? 21.559 -11.649 -52.259 1.00 19.35 295 ARG D N 1
ATOM 8907 C CA . ARG D 1 298 ? 22.133 -10.434 -52.820 1.00 20.63 295 ARG D CA 1
ATOM 8908 C C . ARG D 1 298 ? 22.032 -10.418 -54.354 1.00 20.73 295 ARG D C 1
ATOM 8909 O O . ARG D 1 298 ? 21.613 -9.422 -54.950 1.00 17.05 295 ARG D O 1
ATOM 8917 N N . ALA D 1 299 ? 22.361 -11.543 -54.986 1.00 22.40 296 ALA D N 1
ATOM 8918 C CA . ALA D 1 299 ? 22.362 -11.607 -56.449 1.00 20.06 296 ALA D CA 1
ATOM 8919 C C . ALA D 1 299 ? 20.942 -11.525 -57.007 1.00 16.89 296 ALA D C 1
ATOM 8920 O O . ALA D 1 299 ? 20.723 -10.989 -58.082 1.00 16.93 296 ALA D O 1
ATOM 8922 N N . GLU D 1 300 ? 19.973 -12.047 -56.269 1.00 14.32 297 GLU D N 1
ATOM 8923 C CA . GLU D 1 300 ? 18.593 -11.955 -56.728 1.00 14.72 297 GLU D CA 1
ATOM 8924 C C . GLU D 1 300 ? 18.097 -10.517 -56.634 1.00 14.89 297 GLU D C 1
ATOM 8925 O O . GLU D 1 300 ? 17.361 -10.049 -57.515 1.00 15.90 297 GLU D O 1
ATOM 8931 N N . VAL D 1 301 ? 18.517 -9.811 -55.588 1.00 17.28 298 VAL D N 1
ATOM 8932 C CA . VAL D 1 301 ? 18.143 -8.403 -55.415 1.00 16.40 298 VAL D CA 1
ATOM 8933 C C . VAL D 1 301 ? 18.780 -7.528 -56.495 1.00 16.90 298 VAL D C 1
ATOM 8934 O O . VAL D 1 301 ? 18.122 -6.645 -57.069 1.00 16.25 298 VAL D O 1
ATOM 8938 N N . GLU D 1 302 ? 20.063 -7.778 -56.771 1.00 15.22 299 GLU D N 1
ATOM 8939 C CA . GLU D 1 302 ? 20.758 -7.070 -57.850 1.00 14.99 299 GLU D CA 1
ATOM 8940 C C . GLU D 1 302 ? 20.054 -7.283 -59.193 1.00 15.66 299 GLU D C 1
ATOM 8941 O O . GLU D 1 302 ? 19.799 -6.328 -59.920 1.00 18.59 299 GLU D O 1
ATOM 8947 N N . ALA D 1 303 ? 19.733 -8.532 -59.517 1.00 14.88 300 ALA D N 1
ATOM 8948 C CA . ALA D 1 303 ? 19.068 -8.825 -60.787 1.00 18.25 300 ALA D CA 1
ATOM 8949 C C . ALA D 1 303 ? 17.733 -8.087 -60.889 1.00 19.60 300 ALA D C 1
ATOM 8950 O O . ALA D 1 303 ? 17.412 -7.487 -61.923 1.00 17.21 300 ALA D O 1
ATOM 8952 N N . PHE D 1 304 ? 16.960 -8.148 -59.806 1.00 16.68 301 PHE D N 1
ATOM 8953 C CA . PHE D 1 304 ? 15.670 -7.479 -59.740 1.00 14.70 301 PHE D CA 1
ATOM 8954 C C . PHE D 1 304 ? 15.822 -5.978 -59.970 1.00 19.46 301 PHE D C 1
ATOM 8955 O O . PHE D 1 304 ? 15.079 -5.390 -60.749 1.00 19.68 301 PHE D O 1
ATOM 8963 N N . LEU D 1 305 ? 16.801 -5.353 -59.318 1.00 14.80 302 LEU D N 1
ATOM 8964 C CA . LEU D 1 305 ? 17.002 -3.929 -59.520 1.00 15.69 302 LEU D CA 1
ATOM 8965 C C . LEU D 1 305 ? 17.378 -3.641 -60.967 1.00 17.18 302 LEU D C 1
ATOM 8966 O O . LEU D 1 305 ? 16.854 -2.702 -61.568 1.00 21.81 302 LEU D O 1
ATOM 8971 N N . ALA D 1 306 ? 18.273 -4.451 -61.525 1.00 18.93 303 ALA D N 1
ATOM 8972 C CA . ALA D 1 306 ? 18.722 -4.245 -62.901 1.00 16.17 303 ALA D CA 1
ATOM 8973 C C . ALA D 1 306 ? 17.544 -4.337 -63.877 1.00 19.32 303 ALA D C 1
ATOM 8974 O O . ALA D 1 306 ? 17.488 -3.597 -64.861 1.00 19.99 303 ALA D O 1
ATOM 8976 N N . GLU D 1 307 ? 16.606 -5.230 -63.576 1.00 23.23 304 GLU D N 1
ATOM 8977 C CA . GLU D 1 307 ? 15.411 -5.434 -64.391 1.00 23.95 304 GLU D CA 1
ATOM 8978 C C . GLU D 1 307 ? 14.327 -4.372 -64.183 1.00 23.83 304 GLU D C 1
ATOM 8979 O O . GLU D 1 307 ? 13.386 -4.273 -64.973 1.00 25.86 304 GLU D O 1
ATOM 8985 N N . HIS D 1 308 ? 14.455 -3.583 -63.122 1.00 20.91 305 HIS D N 1
ATOM 8986 C CA . HIS D 1 308 ? 13.505 -2.515 -62.849 1.00 25.56 305 HIS D CA 1
ATOM 8987 C C . HIS D 1 308 ? 14.155 -1.145 -62.972 1.00 36.00 305 HIS D C 1
ATOM 8988 O O . HIS D 1 308 ? 13.695 -0.170 -62.380 1.00 46.18 305 HIS D O 1
ATOM 8995 N N . SER D 1 309 ? 15.236 -1.079 -63.740 1.00 32.22 306 SER D N 1
ATOM 8996 C CA . SER D 1 309 ? 15.957 0.176 -63.915 1.00 36.34 306 SER D CA 1
ATOM 8997 C C . SER D 1 309 ? 16.312 0.402 -65.381 1.00 35.25 306 SER D C 1
ATOM 8998 O O . SER D 1 309 ? 15.677 1.203 -66.056 1.00 48.27 306 SER D O 1
#

Foldseek 3Di:
DFQEEFEFAKAFEFEWEFADDDDPPDDTDTDDTDTFIATLRLLLQLLLLLLPGRYEYAFEAEPPPVRVVVLVVSVVSVYHDPRYHYDYPWHGKYWYKYAHQQQDMDIDIDLIRLAVQALVSCVVVLVVLQVHQEYEYEPSHDPRNLLSSLVSNVVRNHAYEYEHPPADEDDLSRLLSHQEYEYEQVNLCRHQVQHDDDDVSLLVSVQSSVVSNHQWYWYQYPQQAIWTDGNSDIDGDGADDDRFRHQAQLSSSLNSQLVSCVSVPNPNSRSSRLSRLQSRQLRNDDGRNRSGDGSVNSVVSVVVVD/DFQEEEEFAKAFEWEWEFADEDDPDDDGDIDDTDTDIFTLRVLLQLLLLLQPGSYEYAAEAEPPPVLVVVLVVSVVSNYHDPRYHYDYPWHGKYWYWYHHPVGDIDIDTDCIRLAVLALVSCVVVLVVLLPYQEYEYEPSHDPRNLLSSLVSNQVSNRAYEYADPPAAEDDLSNLLSHAEYEYEQVNLCRHQVQHCDDLVSVLVSVVSSVVSHHQWYWYQYVQQAIWTAGNSRTDGDGADDDDFDAQPALVSSLNSQLVSCVVVVNDNSVSSHLSSLQSRQLRNDDDRNRSGHGSVVSVVSVVVVD/DFQEEFEFAKAFEFEWEFADDDDPPDDTDTDDTDTFIATLRLLLLLLLLLLPGRYEYAAEAEPPPCRVCVLVVSVVSPYHDPRYHYDYPWHGKYWYKYAYQQQDMDIDIDLIRLAVLALVSCVVVLVVLLPHQEYEYEPSHDPRNLLNSLVSNLVRNHAYEYADPPADEDDLSRLLSHAEYEYEQVNLCRHQVQGDDDDVSLLVSVVSSVVSNYQWYWYQYVQQAIWIDGNSDIDGDGADDDRFRHQPCLVSSLSSQLVSCVSVVNDNSVSSRLSSLQSRQLRNDDGRNRSGDGSVSSVVSVVVPD/DFQEEEEFAKAWEWEWEFADDDDPDDDTDIDDTDTDIDTLRLLLLLLLLLQPGRYEYAAFAEQPPCRVVVLVVSVVSVYHDPRYHYHYPWHGKYWYWYHHPPDDIDIDTDHIRLAVLACVSCVVVLVVLLPHQEYEYEPSHDPRNLLNSLVSNQVSVRAYEYAHPPADEDDLSNLLSHAEYEAEQVNLCRHQVQRDDDLVSLLVSVVSSVVSNHQWYWYQYVQQAIWIAGNSRTDGDGADDADFDDQQSLSSSLSSQLVSCVVVVHDNSVSSRLSSLQSRQLRRDDDHSVSRHGSVSSVVSVVVVD